Protein 4ANJ (pdb70)

Secondary structure (DSSP, 8-state):
---EEEEETTTEEEEEEEEEE-SSEEEEEE---EEEEGGG-EE--S-SS---SBGGGSSS-SHHHHHHHHHHHHHTT--EEEETTEEEEE--SS--TTTTSHHHHHHHTTPPBTTB-S-HHHHHHHHHHHHHHHT--EEEEEE-STTSSHHHHHHHHHHHHHHHH---TTHHHHTHHHHHHHHEE--SS-TTEESSEEEEEEEE-TTS-EEEEEEEEE---SGGGT---TT--SBHHHHHHHHH--HHHHHHHT---GGG-HHHHTS--PPB--HHHHTTS-GGG--HHHHHH--B--SS--HHHHHHHHHHHHHHHT--HHHHHHHHHHHHHHHHHHT--EE--EE-GGGHHHHHHHHHHTT--HHHHHHHHHEE--EE--HHHHHHHHHHHHHHHHHHHHHHHHHHHHTTS--S--SEEEEEEEPPP----SS--HHHHHHHHHHHHHHHHHIIIIIIHHHHHHHHTT--PPP------HHHHHHHH-TTTSHHHHHHHHHHSSS--HHHHHHHHHHTTTT-TTEE-GGG-S-STTTT--TTSEEEEEETTEEEEEE-TTHHHHHB----HHHHHHHHT-S-HHHHHTT----BHHHHHHHHHHHHHHHHHTSEEEEEEEE---SS--SS---HHHHHHHHHHHTHHHHHHHTTT---EEEEHHHHHHHHHTTS-SSGGGS-HHHHHHHHHHHTS--GGGEEE-SSEEEE-TT-HHHHHHHH---HHHHHHHHHHHHHHHHHHHHHHHHHHHHHHHHHHHHHHHHHHHHHHHHHTTSS-EEEEEEEEEEETTEEEEEEEEEEEETTTTEEEEEEEETTSS-SS-GGGGTTT--GGG-B--GGGGGG-HHHHTTTT-EEEEEEEEETTS-EEEEEEEEEEETTEEEEEEEEEEES--TTSTTTTT-B-S----EEEEEEEETTTTEEEEEEEEEEEBTTS-EEEEEEEEEEEESSSS--PPPPSEEEEEEEEEE--TT--SSEEEEEEEEEEE-/-HHHHHHHHHHHTTT-TTSS---HHHHHHHTT----SHHHHHHHTTT-SSSS----HHHHHHHT----HHHHHHHHHHHH-SS-SS-B-HHHHHHHH--HHHHHHHHHHH-SSSSSSB-HHHHHHHH-

Nearest PDB structures (foldseek):
  4anj-assembly1_B  TM=1.008E+00  e=2.169E-20  Drosophila melanogaster
  3evv-assembly1_A-2  TM=8.164E-01  e=2.833E-14  Aequorea victoria
  3dve-assembly1_A  TM=6.987E-01  e=1.772E-14  Homo sapiens
  1iwq-assembly1_A  TM=6.956E-01  e=1.486E-14  Homo sapiens
  1cdm-assembly1_A  TM=7.577E-01  e=1.158E-13  Bos taurus

Solvent-accessible surface area: 49558 Å² total

Radius of gyration: 46.98 Å; Cα contacts (8 Å, |Δi|>4): 2136; chains: 2; bounding box: 116×59×135 Å

Organism: Aequorea victoria (NCBI:txid6100)

GO terms:
  GO:0006091 generation of precursor metabolites and energy (P, TAS)
  GO:0008218 bioluminescence (P, TAS)

CATH classification: 2.30.30.360 (+5 more: 3.40.850.10, 1.20.120.720, 1.20.58.530)

Structure (mmCIF, N/CA/C/O backbone):
data_4ANJ
#
_entry.id   4ANJ
#
_cell.length_a   193.093
_cell.length_b   62.657
_cell.length_c   156.040
_cell.angle_alpha   90.00
_cell.angle_beta   117.96
_cell.angle_gamma   90.00
#
_symmetry.space_group_name_H-M   'C 1 2 1'
#
loop_
_entity.id
_entity.type
_entity.pdbx_description
1 polymer 'UNCONVENTIONAL MYOSIN-VI, GREEN FLUORESCENT PROTEIN'
2 polymer CALMODULIN
3 non-polymer "ADENOSINE-5'-DIPHOSPHATE"
4 non-polymer 'MAGNESIUM ION'
5 non-polymer 'TETRAFLUOROALUMINATE ION'
6 non-polymer 'CALCIUM ION'
7 water water
#
loop_
_atom_site.group_PDB
_atom_site.id
_atom_site.type_symbol
_atom_site.label_atom_id
_atom_site.label_alt_id
_atom_site.label_comp_id
_atom_site.label_asym_id
_atom_site.label_entity_id
_atom_site.label_seq_id
_atom_site.pdbx_PDB_ins_code
_atom_site.Cartn_x
_atom_site.Cartn_y
_atom_site.Cartn_z
_atom_site.occupancy
_atom_site.B_iso_or_equiv
_atom_site.auth_seq_id
_atom_site.auth_comp_id
_atom_site.auth_asym_id
_atom_site.auth_atom_id
_atom_site.pdbx_PDB_model_num
ATOM 1 N N . GLY A 1 4 ? 18.016 -7.479 -0.335 1.00 23.69 4 GLY A N 1
ATOM 2 C CA . GLY A 1 4 ? 16.753 -8.218 -0.030 1.00 23.43 4 GLY A CA 1
ATOM 3 C C . GLY A 1 4 ? 16.890 -9.222 1.107 1.00 23.35 4 GLY A C 1
ATOM 4 O O . GLY A 1 4 ? 16.532 -10.394 0.954 1.00 23.47 4 GLY A O 1
ATOM 5 N N . LYS A 1 5 ? 17.407 -8.759 2.246 1.00 23.08 5 LYS A N 1
ATOM 6 C CA . LYS A 1 5 ? 17.517 -9.577 3.466 1.00 22.75 5 LYS A CA 1
ATOM 7 C C . LYS A 1 5 ? 16.203 -9.572 4.263 1.00 21.88 5 LYS A C 1
ATOM 8 O O . LYS A 1 5 ? 15.478 -8.571 4.245 1.00 21.97 5 LYS A O 1
ATOM 14 N N . PRO A 1 6 ? 15.891 -10.690 4.956 1.00 21.04 6 PRO A N 1
ATOM 15 C CA . PRO A 1 6 ? 14.699 -10.814 5.812 1.00 20.23 6 PRO A CA 1
ATOM 16 C C . PRO A 1 6 ? 14.498 -9.642 6.769 1.00 19.31 6 PRO A C 1
ATOM 17 O O . PRO A 1 6 ? 15.469 -9.028 7.226 1.00 19.44 6 PRO A O 1
ATOM 21 N N . VAL A 1 7 ? 13.238 -9.344 7.068 1.00 18.01 7 VAL A N 1
ATOM 22 C CA . VAL A 1 7 ? 12.890 -8.171 7.863 1.00 16.75 7 VAL A CA 1
ATOM 23 C C . VAL A 1 7 ? 11.812 -8.476 8.901 1.00 15.87 7 VAL A C 1
ATOM 24 O O . VAL A 1 7 ? 11.145 -9.508 8.828 1.00 15.69 7 VAL A O 1
ATOM 28 N N . TRP A 1 8 ? 11.668 -7.584 9.877 1.00 14.90 8 TRP A N 1
ATOM 29 C CA . TRP A 1 8 ? 10.565 -7.646 10.826 1.00 14.16 8 TRP A CA 1
ATOM 30 C C . TRP A 1 8 ? 9.352 -6.906 10.278 1.00 14.04 8 TRP A C 1
ATOM 31 O O . TRP A 1 8 ? 9.466 -5.783 9.783 1.00 14.22 8 TRP A O 1
ATOM 42 N N . ALA A 1 9 ? 8.192 -7.542 10.376 1.00 13.82 9 ALA A N 1
ATOM 43 C CA . ALA A 1 9 ? 6.928 -6.931 9.996 1.00 13.79 9 ALA A CA 1
ATOM 44 C C . ALA A 1 9 ? 5.884 -7.361 11.017 1.00 13.96 9 ALA A C 1
ATOM 45 O O . ALA A 1 9 ? 6.039 -8.417 11.635 1.00 13.91 9 ALA A O 1
ATOM 47 N N . PRO A 1 10 ? 4.816 -6.556 11.198 1.00 14.15 10 PRO A N 1
ATOM 48 C CA . PRO A 1 10 ? 3.874 -6.797 12.288 1.00 14.37 10 PRO A CA 1
ATOM 49 C C . PRO A 1 10 ? 3.247 -8.183 12.294 1.00 14.75 10 PRO A C 1
ATOM 50 O O . PRO A 1 10 ? 3.048 -8.793 11.235 1.00 14.78 10 PRO A O 1
ATOM 54 N N . HIS A 1 11 ? 2.982 -8.670 13.505 1.00 15.31 11 HIS A N 1
ATOM 55 C CA . HIS A 1 11 ? 2.279 -9.927 13.748 1.00 16.00 11 HIS A CA 1
ATOM 56 C C . HIS A 1 11 ? 1.247 -9.652 14.841 1.00 16.32 11 HIS A C 1
ATOM 57 O O . HIS A 1 11 ? 1.559 -8.969 15.821 1.00 16.42 11 HIS A O 1
ATOM 64 N N . PRO A 1 12 ? 0.010 -10.157 14.670 1.00 16.59 12 PRO A N 1
ATOM 65 C CA . PRO A 1 12 ? -1.060 -9.825 15.616 1.00 16.61 12 PRO A CA 1
ATOM 66 C C . PRO A 1 12 ? -0.806 -10.266 17.060 1.00 16.64 12 PRO A C 1
ATOM 67 O O . PRO A 1 12 ? -1.271 -9.585 17.979 1.00 16.88 12 PRO A O 1
ATOM 71 N N . THR A 1 13 ? -0.079 -11.369 17.259 1.00 16.32 13 THR A N 1
ATOM 72 C CA . THR A 1 13 ? 0.160 -11.890 18.613 1.00 16.35 13 THR A CA 1
ATOM 73 C C . THR A 1 13 ? 1.628 -11.944 19.027 1.00 16.40 13 THR A C 1
ATOM 74 O O . THR A 1 13 ? 1.936 -11.925 20.218 1.00 16.52 13 THR A O 1
ATOM 78 N N . ASP A 1 14 ? 2.529 -12.017 18.055 1.00 16.40 14 ASP A N 1
ATOM 79 C CA . ASP A 1 14 ? 3.958 -12.019 18.350 1.00 16.33 14 ASP A CA 1
ATOM 80 C C . ASP A 1 14 ? 4.552 -10.611 18.301 1.00 16.30 14 ASP A C 1
ATOM 81 O O . ASP A 1 14 ? 5.720 -10.417 18.632 1.00 16.38 14 ASP A O 1
ATOM 86 N N . GLY A 1 15 ? 3.745 -9.633 17.894 1.00 16.24 15 GLY A N 1
ATOM 87 C CA . GLY A 1 15 ? 4.217 -8.260 17.732 1.00 16.13 15 GLY A CA 1
ATOM 88 C C . GLY A 1 15 ? 4.910 -8.082 16.396 1.00 16.21 15 GLY A C 1
ATOM 89 O O . GLY A 1 15 ? 4.538 -7.214 15.598 1.00 16.32 15 GLY A O 1
ATOM 90 N N . PHE A 1 16 ? 5.925 -8.907 16.155 1.00 16.02 16 PHE A N 1
ATOM 91 C CA . PHE A 1 16 ? 6.626 -8.914 14.881 1.00 15.99 16 PHE A CA 1
ATOM 92 C C . PHE A 1 16 ? 6.931 -10.334 14.433 1.00 16.09 16 PHE A C 1
ATOM 93 O O . PHE A 1 16 ? 7.085 -11.239 15.263 1.00 16.21 16 PHE A O 1
ATOM 101 N N . GLN A 1 17 ? 6.998 -10.516 13.116 1.00 16.09 17 GLN A N 1
ATOM 102 C CA . GLN A 1 17 ? 7.390 -11.786 12.508 1.00 16.17 17 GLN A CA 1
ATOM 103 C C . GLN A 1 17 ? 8.463 -11.537 11.450 1.00 16.18 17 GLN A C 1
ATOM 104 O O . GLN A 1 17 ? 8.584 -10.424 10.928 1.00 16.23 17 GLN A O 1
ATOM 110 N N . VAL A 1 18 ? 9.247 -12.569 11.156 1.00 16.18 18 VAL A N 1
ATOM 111 C CA . VAL A 1 18 ? 10.257 -12.507 10.107 1.00 16.35 18 VAL A CA 1
ATOM 112 C C . VAL A 1 18 ? 9.591 -12.786 8.767 1.00 16.46 18 VAL A C 1
ATOM 113 O O . VAL A 1 18 ? 8.713 -13.650 8.666 1.00 16.45 18 VAL A O 1
ATOM 117 N N . GLY A 1 19 ? 10.014 -12.048 7.747 1.00 16.46 19 GLY A N 1
ATOM 118 C CA . GLY A 1 19 ? 9.562 -12.280 6.384 1.00 16.78 19 GLY A CA 1
ATOM 119 C C . GLY A 1 19 ? 10.392 -11.517 5.374 1.00 16.99 19 GLY A C 1
ATOM 120 O O . GLY A 1 19 ? 11.281 -10.745 5.745 1.00 17.05 19 GLY A O 1
ATOM 121 N N . ASN A 1 20 ? 10.101 -11.729 4.095 1.00 17.22 20 ASN A N 1
ATOM 122 C CA . ASN A 1 20 ? 10.776 -10.992 3.027 1.00 17.55 20 ASN A CA 1
ATOM 123 C C . ASN A 1 20 ? 9.833 -10.069 2.274 1.00 17.54 20 ASN A C 1
ATOM 124 O O . ASN A 1 20 ? 8.704 -10.446 1.960 1.00 17.58 20 ASN A O 1
ATOM 129 N N . ILE A 1 21 ? 10.306 -8.855 2.012 1.00 17.76 21 ILE A N 1
ATOM 130 C CA . ILE A 1 21 ? 9.590 -7.894 1.185 1.00 17.88 21 ILE A CA 1
ATOM 131 C C . ILE A 1 21 ? 9.468 -8.484 -0.212 1.00 18.10 21 ILE A C 1
ATOM 132 O O . ILE A 1 21 ? 10.458 -8.966 -0.773 1.00 17.97 21 ILE A O 1
ATOM 137 N N . VAL A 1 22 ? 8.255 -8.476 -0.760 1.00 18.32 22 VAL A N 1
ATOM 138 C CA . VAL A 1 22 ? 8.060 -8.905 -2.147 1.00 18.57 22 VAL A CA 1
ATOM 139 C C . VAL A 1 22 ? 7.769 -7.711 -3.072 1.00 18.81 22 VAL A C 1
ATOM 140 O O . VAL A 1 22 ? 8.589 -7.397 -3.939 1.00 18.97 22 VAL A O 1
ATOM 144 N N . ASP A 1 23 ? 6.645 -7.030 -2.866 1.00 19.06 23 ASP A N 1
ATOM 145 C CA . ASP A 1 23 ? 6.290 -5.864 -3.681 1.00 19.47 23 ASP A CA 1
ATOM 146 C C . ASP A 1 23 ? 6.111 -4.627 -2.816 1.00 19.83 23 ASP A C 1
ATOM 147 O O . ASP A 1 23 ? 5.619 -4.724 -1.694 1.00 19.82 23 ASP A O 1
ATOM 152 N N . ILE A 1 24 ? 6.504 -3.469 -3.349 1.00 20.35 24 ILE A N 1
ATOM 153 C CA . ILE A 1 24 ? 6.437 -2.203 -2.615 1.00 20.90 24 ILE A CA 1
ATOM 154 C C . ILE A 1 24 ? 5.507 -1.198 -3.305 1.00 21.35 24 ILE A C 1
ATOM 155 O O . ILE A 1 24 ? 5.586 -0.989 -4.518 1.00 21.45 24 ILE A O 1
ATOM 160 N N . GLY A 1 25 ? 4.624 -0.582 -2.527 1.00 21.76 25 GLY A N 1
ATOM 161 C CA . GLY A 1 25 ? 3.787 0.501 -3.027 1.00 22.27 25 GLY A CA 1
ATOM 162 C C . GLY A 1 25 ? 4.274 1.836 -2.491 1.00 22.75 25 GLY A C 1
ATOM 163 O O . GLY A 1 25 ? 5.403 1.933 -1.994 1.00 22.90 25 GLY A O 1
ATOM 164 N N . PRO A 1 26 ? 3.435 2.882 -2.596 1.00 22.98 26 PRO A N 1
ATOM 165 C CA . PRO A 1 26 ? 3.781 4.199 -2.053 1.00 23.17 26 PRO A CA 1
ATOM 166 C C . PRO A 1 26 ? 3.895 4.214 -0.525 1.00 23.32 26 PRO A C 1
ATOM 167 O O . PRO A 1 26 ? 4.893 4.705 0.005 1.00 23.41 26 PRO A O 1
ATOM 171 N N . ASP A 1 27 ? 2.887 3.686 0.170 1.00 23.44 27 ASP A N 1
ATOM 172 C CA . ASP A 1 27 ? 2.849 3.723 1.639 1.00 23.53 27 ASP A CA 1
ATOM 173 C C . ASP A 1 27 ? 2.834 2.338 2.281 1.00 23.17 27 ASP A C 1
ATOM 174 O O . ASP A 1 27 ? 2.992 2.213 3.503 1.00 23.20 27 ASP A O 1
ATOM 179 N N . SER A 1 28 ? 2.643 1.306 1.462 1.00 22.51 28 SER A N 1
ATOM 180 C CA . SER A 1 28 ? 2.567 -0.064 1.953 1.00 21.94 28 SER A CA 1
ATOM 181 C C . SER A 1 28 ? 3.401 -1.001 1.096 1.00 21.64 28 SER A C 1
ATOM 182 O O . SER A 1 28 ? 3.852 -0.629 0.012 1.00 21.51 28 SER A O 1
ATOM 185 N N . LEU A 1 29 ? 3.595 -2.220 1.595 1.00 21.17 29 LEU A N 1
ATOM 186 C CA . LEU A 1 29 ? 4.296 -3.263 0.863 1.00 20.77 29 LEU A CA 1
ATOM 187 C C . LEU A 1 29 ? 3.770 -4.648 1.265 1.00 20.57 29 LEU A C 1
ATOM 188 O O . LEU A 1 29 ? 2.957 -4.760 2.189 1.00 20.39 29 LEU A O 1
ATOM 193 N N . THR A 1 30 ? 4.210 -5.690 0.559 1.00 20.31 30 THR A N 1
ATOM 194 C CA . THR A 1 30 ? 3.860 -7.065 0.931 1.00 20.05 30 THR A CA 1
ATOM 195 C C . THR A 1 30 ? 5.037 -7.791 1.565 1.00 19.96 30 THR A C 1
ATOM 196 O O . THR A 1 30 ? 6.182 -7.636 1.136 1.00 19.95 30 THR A O 1
ATOM 200 N N . ILE A 1 31 ? 4.737 -8.575 2.594 1.00 19.87 31 ILE A N 1
ATOM 201 C CA . ILE A 1 31 ? 5.722 -9.411 3.266 1.00 19.79 31 ILE A CA 1
ATOM 202 C C . ILE A 1 31 ? 5.363 -10.875 3.067 1.00 19.97 31 ILE A C 1
ATOM 203 O O . ILE A 1 31 ? 4.207 -11.263 3.228 1.00 19.75 31 ILE A O 1
ATOM 208 N N . GLU A 1 32 ? 6.359 -11.681 2.715 1.00 20.44 32 GLU A N 1
ATOM 209 C CA . GLU A 1 32 ? 6.187 -13.126 2.660 1.00 21.01 32 GLU A CA 1
ATOM 210 C C . GLU A 1 32 ? 6.832 -13.746 3.887 1.00 21.17 32 GLU A C 1
ATOM 211 O O . GLU A 1 32 ? 8.054 -13.725 4.002 1.00 21.37 32 GLU A O 1
ATOM 217 N N . PRO A 1 33 ? 6.017 -14.303 4.804 1.00 21.51 33 PRO A N 1
ATOM 218 C CA . PRO A 1 33 ? 6.521 -14.928 6.030 1.00 21.73 33 PRO A CA 1
ATOM 219 C C . PRO A 1 33 ? 7.535 -16.025 5.737 1.00 22.11 33 PRO A C 1
ATOM 220 O O . PRO A 1 33 ? 7.429 -16.713 4.724 1.00 22.00 33 PRO A O 1
ATOM 224 N N . LEU A 1 34 ? 8.503 -16.178 6.635 1.00 22.90 34 LEU A N 1
ATOM 225 C CA . LEU A 1 34 ? 9.634 -17.096 6.448 1.00 23.45 34 LEU A CA 1
ATOM 226 C C . LEU A 1 34 ? 9.206 -18.564 6.357 1.00 23.47 34 LEU A C 1
ATOM 227 O O . LEU A 1 34 ? 8.145 -18.946 6.854 1.00 23.59 34 LEU A O 1
ATOM 232 N N . LYS A 1 39 ? -1.243 -15.892 3.498 1.00 21.42 39 LYS A N 1
ATOM 233 C CA . LYS A 1 39 ? -0.120 -15.700 4.409 1.00 21.49 39 LYS A CA 1
ATOM 234 C C . LYS A 1 39 ? 0.791 -14.553 4.010 1.00 20.77 39 LYS A C 1
ATOM 235 O O . LYS A 1 39 ? 1.282 -13.841 4.882 1.00 20.97 39 LYS A O 1
ATOM 241 N N . THR A 1 40 ? 1.028 -14.366 2.713 1.00 20.04 40 THR A N 1
ATOM 242 C CA . THR A 1 40 ? 1.646 -13.120 2.257 1.00 19.44 40 THR A CA 1
ATOM 243 C C . THR A 1 40 ? 0.673 -12.005 2.626 1.00 18.89 40 THR A C 1
ATOM 244 O O . THR A 1 40 ? -0.531 -12.133 2.397 1.00 18.99 40 THR A O 1
ATOM 248 N N . PHE A 1 41 ? 1.177 -10.932 3.227 1.00 18.10 41 PHE A N 1
ATOM 249 C CA . PHE A 1 41 ? 0.279 -9.954 3.831 1.00 17.76 41 PHE A CA 1
ATOM 250 C C . PHE A 1 41 ? 0.711 -8.504 3.655 1.00 17.51 41 PHE A C 1
ATOM 251 O O . PHE A 1 41 ? 1.862 -8.215 3.331 1.00 17.47 41 PHE A O 1
ATOM 259 N N . LEU A 1 42 ? -0.238 -7.606 3.892 1.00 17.37 42 LEU A N 1
ATOM 260 C CA . LEU A 1 42 ? -0.019 -6.173 3.816 1.00 17.28 42 LEU A CA 1
ATOM 261 C C . LEU A 1 42 ? 0.594 -5.605 5.090 1.00 17.48 42 LEU A C 1
ATOM 262 O O . LEU A 1 42 ? 0.163 -5.924 6.203 1.00 17.11 42 LEU A O 1
ATOM 267 N N . ALA A 1 43 ? 1.592 -4.744 4.904 1.00 17.80 43 ALA A N 1
ATOM 268 C CA . ALA A 1 43 ? 2.195 -3.978 5.991 1.00 18.13 43 ALA A CA 1
ATOM 269 C C . ALA A 1 43 ? 2.602 -2.608 5.463 1.00 18.41 43 ALA A C 1
ATOM 270 O O . ALA A 1 43 ? 3.060 -2.494 4.327 1.00 18.36 43 ALA A O 1
ATOM 272 N N . LEU A 1 44 ? 2.431 -1.569 6.276 1.00 18.92 44 LEU A N 1
ATOM 273 C CA . LEU A 1 44 ? 2.895 -0.241 5.883 1.00 19.47 44 LEU A CA 1
ATOM 274 C C . LEU A 1 44 ? 4.396 -0.087 6.118 1.00 19.76 44 LEU A C 1
ATOM 275 O O . LEU A 1 44 ? 4.947 -0.659 7.064 1.00 20.10 44 LEU A O 1
ATOM 280 N N . ILE A 1 45 ? 5.049 0.666 5.232 1.00 19.95 45 ILE A N 1
ATOM 281 C CA . ILE A 1 45 ? 6.504 0.848 5.249 1.00 20.07 45 ILE A CA 1
ATOM 282 C C . ILE A 1 45 ? 7.052 1.180 6.641 1.00 20.13 45 ILE A C 1
ATOM 283 O O . ILE A 1 45 ? 8.108 0.677 7.030 1.00 20.18 45 ILE A O 1
ATOM 288 N N . ASN A 1 46 ? 6.332 2.018 7.384 1.00 20.22 46 ASN A N 1
ATOM 289 C CA . ASN A 1 46 ? 6.806 2.490 8.688 1.00 20.39 46 ASN A CA 1
ATOM 290 C C . ASN A 1 46 ? 6.535 1.545 9.865 1.00 20.43 46 ASN A C 1
ATOM 291 O O . ASN A 1 46 ? 6.779 1.891 11.022 1.00 20.42 46 ASN A O 1
ATOM 296 N N . GLN A 1 47 ? 6.026 0.357 9.560 1.00 20.43 47 GLN A N 1
ATOM 297 C CA . GLN A 1 47 ? 5.905 -0.704 10.554 1.00 20.83 47 GLN A CA 1
ATOM 298 C C . GLN A 1 47 ? 6.781 -1.903 10.168 1.00 20.38 47 GLN A C 1
ATOM 299 O O . GLN A 1 47 ? 6.629 -3.006 10.702 1.00 20.19 47 GLN A O 1
ATOM 305 N N . VAL A 1 48 ? 7.706 -1.664 9.239 1.00 20.08 48 VAL A N 1
ATOM 306 C CA . VAL A 1 48 ? 8.643 -2.681 8.772 1.00 19.75 48 VAL A CA 1
ATOM 307 C C . VAL A 1 48 ? 10.054 -2.231 9.130 1.00 19.57 48 VAL A C 1
ATOM 308 O O . VAL A 1 48 ? 10.413 -1.067 8.934 1.00 19.30 48 VAL A O 1
ATOM 312 N N . PHE A 1 49 ? 10.845 -3.155 9.670 1.00 19.37 49 PHE A N 1
ATOM 313 C CA . PHE A 1 49 ? 12.132 -2.805 10.263 1.00 19.25 49 PHE A CA 1
ATOM 314 C C . PHE A 1 49 ? 13.250 -3.769 9.854 1.00 19.41 49 PHE A C 1
ATOM 315 O O . PHE A 1 49 ? 12.980 -4.938 9.573 1.00 19.51 49 PHE A O 1
ATOM 323 N N . PRO A 1 50 ? 14.507 -3.277 9.805 1.00 19.41 50 PRO A N 1
ATOM 324 C CA . PRO A 1 50 ? 15.662 -4.146 9.543 1.00 19.42 50 PRO A CA 1
ATOM 325 C C . PRO A 1 50 ? 15.967 -5.079 10.724 1.00 19.54 50 PRO A C 1
ATOM 326 O O . PRO A 1 50 ? 15.788 -4.697 11.878 1.00 19.52 50 PRO A O 1
ATOM 330 N N . ALA A 1 51 ? 16.428 -6.288 10.421 1.00 19.74 51 ALA A N 1
ATOM 331 C CA . ALA A 1 51 ? 16.644 -7.319 11.430 1.00 19.89 51 ALA A CA 1
ATOM 332 C C . ALA A 1 51 ? 18.121 -7.551 11.696 1.00 20.19 51 ALA A C 1
ATOM 333 O O . ALA A 1 51 ? 18.959 -7.321 10.818 1.00 20.34 51 ALA A O 1
ATOM 335 N N . GLU A 1 52 ? 18.435 -7.994 12.914 1.00 20.49 52 GLU A N 1
ATOM 336 C CA . GLU A 1 52 ? 19.777 -8.465 13.236 1.00 20.61 52 GLU A CA 1
ATOM 337 C C . GLU A 1 52 ? 20.069 -9.691 12.375 1.00 21.14 52 GLU A C 1
ATOM 338 O O . GLU A 1 52 ? 19.232 -10.586 12.235 1.00 20.96 52 GLU A O 1
ATOM 344 N N . GLU A 1 53 ? 21.260 -9.710 11.790 1.00 22.05 53 GLU A N 1
ATOM 345 C CA . GLU A 1 53 ? 21.678 -10.780 10.891 1.00 22.57 53 GLU A CA 1
ATOM 346 C C . GLU A 1 53 ? 21.810 -12.138 11.593 1.00 22.70 53 GLU A C 1
ATOM 347 O O . GLU A 1 53 ? 21.540 -13.180 10.989 1.00 22.84 53 GLU A O 1
ATOM 353 N N . ASP A 1 54 ? 22.192 -12.124 12.868 1.00 22.74 54 ASP A N 1
ATOM 354 C CA . ASP A 1 54 ? 22.219 -13.352 13.669 1.00 22.92 54 ASP A CA 1
ATOM 355 C C . ASP A 1 54 ? 20.997 -13.409 14.586 1.00 22.70 54 ASP A C 1
ATOM 356 O O . ASP A 1 54 ? 20.892 -12.645 15.547 1.00 22.90 54 ASP A O 1
ATOM 361 N N . SER A 1 55 ? 20.080 -14.321 14.285 1.00 22.54 55 SER A N 1
ATOM 362 C CA . SER A 1 55 ? 18.847 -14.457 15.055 1.00 22.54 55 SER A CA 1
ATOM 363 C C . SER A 1 55 ? 19.019 -15.232 16.369 1.00 22.65 55 SER A C 1
ATOM 364 O O . SER A 1 55 ? 18.082 -15.314 17.173 1.00 22.75 55 SER A O 1
ATOM 367 N N . LYS A 1 56 ? 20.207 -15.798 16.587 1.00 22.50 56 LYS A N 1
ATOM 368 C CA . LYS A 1 56 ? 20.494 -16.527 17.820 1.00 22.44 56 LYS A CA 1
ATOM 369 C C . LYS A 1 56 ? 21.224 -15.659 18.846 1.00 22.12 56 LYS A C 1
ATOM 370 O O . LYS A 1 56 ? 21.134 -15.907 20.053 1.00 22.12 56 LYS A O 1
ATOM 376 N N . LYS A 1 57 ? 21.943 -14.645 18.366 1.00 21.59 57 LYS A N 1
ATOM 377 C CA . LYS A 1 57 ? 22.707 -13.766 19.247 1.00 21.16 57 LYS A CA 1
ATOM 378 C C . LYS A 1 57 ? 21.787 -12.880 20.079 1.00 20.27 57 LYS A C 1
ATOM 379 O O . LYS A 1 57 ? 20.695 -12.525 19.639 1.00 20.18 57 LYS A O 1
ATOM 385 N N . ASP A 1 58 ? 22.237 -12.552 21.288 1.00 19.19 58 ASP A N 1
ATOM 386 C CA . ASP A 1 58 ? 21.605 -11.523 22.094 1.00 18.15 58 ASP A CA 1
ATOM 387 C C . ASP A 1 58 ? 22.664 -10.591 22.647 1.00 17.46 58 ASP A C 1
ATOM 388 O O . ASP A 1 58 ? 23.794 -11.005 22.896 1.00 17.00 58 ASP A O 1
ATOM 393 N N . VAL A 1 59 ? 22.299 -9.328 22.830 1.00 16.74 59 VAL A N 1
ATOM 394 C CA . VAL A 1 59 ? 23.208 -8.369 23.457 1.00 15.95 59 VAL A CA 1
ATOM 395 C C . VAL A 1 59 ? 22.653 -7.886 24.789 1.00 15.67 59 VAL A C 1
ATOM 396 O O . VAL A 1 59 ? 21.440 -7.805 24.974 1.00 15.70 59 VAL A O 1
ATOM 400 N N . GLU A 1 60 ? 23.553 -7.575 25.714 1.00 15.41 60 GLU A N 1
ATOM 401 C CA . GLU A 1 60 ? 23.173 -7.173 27.067 1.00 15.07 60 GLU A CA 1
ATOM 402 C C . GLU A 1 60 ? 22.621 -5.766 27.142 1.00 14.80 60 GLU A C 1
ATOM 403 O O . GLU A 1 60 ? 21.785 -5.464 27.995 1.00 14.98 60 GLU A O 1
ATOM 409 N N . ASP A 1 61 ? 23.114 -4.909 26.262 1.00 14.53 61 ASP A N 1
ATOM 410 C CA . ASP A 1 61 ? 22.629 -3.550 26.145 1.00 14.49 61 ASP A CA 1
ATOM 411 C C . ASP A 1 61 ? 22.088 -3.392 24.733 1.00 14.51 61 ASP A C 1
ATOM 412 O O . ASP A 1 61 ? 22.822 -3.571 23.748 1.00 14.40 61 ASP A O 1
ATOM 417 N N . ASN A 1 62 ? 20.803 -3.060 24.641 1.00 14.14 62 ASN A N 1
ATOM 418 C CA . ASN A 1 62 ? 20.142 -2.926 23.350 1.00 14.18 62 ASN A CA 1
ATOM 419 C C . ASN A 1 62 ? 20.790 -1.887 22.439 1.00 14.25 62 ASN A C 1
ATOM 420 O O . ASN A 1 62 ? 20.598 -1.915 21.227 1.00 14.31 62 ASN A O 1
ATOM 425 N N . CYS A 1 63 ? 21.576 -0.989 23.025 1.00 14.23 63 CYS A N 1
ATOM 426 C CA . CYS A 1 63 ? 22.359 -0.039 22.246 1.00 14.38 63 CYS A CA 1
ATOM 427 C C . CYS A 1 63 ? 23.474 -0.718 21.447 1.00 14.52 63 CYS A C 1
ATOM 428 O O . CYS A 1 63 ? 24.037 -0.108 20.542 1.00 14.54 63 CYS A O 1
ATOM 431 N N . SER A 1 64 ? 23.771 -1.978 21.777 1.00 14.73 64 SER A N 1
ATOM 432 C CA . SER A 1 64 ? 24.759 -2.786 21.042 1.00 15.13 64 SER A CA 1
ATOM 433 C C . SER A 1 64 ? 24.226 -3.400 19.742 1.00 15.12 64 SER A C 1
ATOM 434 O O . SER A 1 64 ? 24.997 -3.963 18.963 1.00 15.35 64 SER A O 1
ATOM 437 N N . LEU A 1 65 ? 22.917 -3.316 19.520 1.00 15.02 65 LEU A N 1
ATOM 438 C CA . LEU A 1 65 ? 22.306 -3.862 18.319 1.00 14.93 65 LEU A CA 1
ATOM 439 C C . LEU A 1 65 ? 22.820 -3.118 17.092 1.00 15.28 65 LEU A C 1
ATOM 440 O O . LEU A 1 65 ? 23.175 -1.941 17.174 1.00 15.34 65 LEU A O 1
ATOM 445 N N . MET A 1 66 ? 22.868 -3.808 15.958 1.00 15.54 66 MET A N 1
ATOM 446 C CA . MET A 1 66 ? 23.253 -3.177 14.700 1.00 16.06 66 MET A CA 1
ATOM 447 C C . MET A 1 66 ? 22.169 -2.197 14.263 1.00 15.44 66 MET A C 1
ATOM 448 O O . MET A 1 66 ? 22.467 -1.100 13.794 1.00 15.69 66 MET A O 1
ATOM 453 N N . TYR A 1 67 ? 20.915 -2.600 14.434 1.00 15.04 67 TYR A N 1
ATOM 454 C CA . TYR A 1 67 ? 19.777 -1.748 14.122 1.00 14.60 67 TYR A CA 1
ATOM 455 C C . TYR A 1 67 ? 18.960 -1.517 15.380 1.00 14.26 67 TYR A C 1
ATOM 456 O O . TYR A 1 67 ? 18.533 -2.471 16.029 1.00 14.05 67 TYR A O 1
ATOM 465 N N . LEU A 1 68 ? 18.748 -0.248 15.718 1.00 13.92 68 LEU A N 1
ATOM 466 C CA . LEU A 1 68 ? 17.993 0.108 16.912 1.00 13.59 68 LEU A CA 1
ATOM 467 C C . LEU A 1 68 ? 16.565 0.487 16.560 1.00 13.55 68 LEU A C 1
ATOM 468 O O . LEU A 1 68 ? 16.300 1.590 16.085 1.00 13.67 68 LEU A O 1
ATOM 473 N N . ASN A 1 69 ? 15.651 -0.450 16.786 1.00 13.46 69 ASN A N 1
ATOM 474 C CA . ASN A 1 69 ? 14.230 -0.223 16.564 1.00 13.35 69 ASN A CA 1
ATOM 475 C C . ASN A 1 69 ? 13.399 -1.126 17.467 1.00 13.29 69 ASN A C 1
ATOM 476 O O . ASN A 1 69 ? 13.936 -2.046 18.090 1.00 13.43 69 ASN A O 1
ATOM 481 N N . GLU A 1 70 ? 12.093 -0.869 17.525 1.00 13.11 70 GLU A N 1
ATOM 482 C CA . GLU A 1 70 ? 11.193 -1.618 18.402 1.00 13.02 70 GLU A CA 1
ATOM 483 C C . GLU A 1 70 ? 11.147 -3.124 18.141 1.00 12.75 70 GLU A C 1
ATOM 484 O O . GLU A 1 70 ? 10.942 -3.904 19.069 1.00 12.86 70 GLU A O 1
ATOM 490 N N . ALA A 1 71 ? 11.347 -3.535 16.892 1.00 12.39 71 ALA A N 1
ATOM 491 C CA . ALA A 1 71 ? 11.308 -4.958 16.554 1.00 12.07 71 ALA A CA 1
ATOM 492 C C . ALA A 1 71 ? 12.588 -5.684 16.971 1.00 11.90 71 ALA A C 1
ATOM 493 O O . ALA A 1 71 ? 12.528 -6.757 17.561 1.00 12.01 71 ALA A O 1
ATOM 495 N N . THR A 1 72 ? 13.743 -5.096 16.672 1.00 11.83 72 THR A N 1
ATOM 496 C CA . THR A 1 72 ? 15.020 -5.659 17.106 1.00 11.70 72 THR A CA 1
ATOM 497 C C . THR A 1 72 ? 15.110 -5.666 18.628 1.00 11.86 72 THR A C 1
ATOM 498 O O . THR A 1 72 ? 15.656 -6.603 19.219 1.00 12.04 72 THR A O 1
ATOM 502 N N . LEU A 1 73 ? 14.566 -4.622 19.253 1.00 11.74 73 LEU A N 1
ATOM 503 C CA . LEU A 1 73 ? 14.434 -4.575 20.707 1.00 11.60 73 LEU A CA 1
ATOM 504 C C . LEU A 1 73 ? 13.605 -5.756 21.240 1.00 11.60 73 LEU A C 1
ATOM 505 O O . LEU A 1 73 ? 14.048 -6.455 22.158 1.00 11.73 73 LEU A O 1
ATOM 510 N N . LEU A 1 74 ? 12.420 -5.975 20.660 1.00 11.34 74 LEU A N 1
ATOM 511 C CA . LEU A 1 74 ? 11.518 -7.059 21.085 1.00 11.19 74 LEU A CA 1
ATOM 512 C C . LEU A 1 74 ? 12.151 -8.443 20.953 1.00 11.24 74 LEU A C 1
ATOM 513 O O . LEU A 1 74 ? 12.042 -9.274 21.856 1.00 11.27 74 LEU A O 1
ATOM 518 N N . HIS A 1 75 ? 12.816 -8.680 19.827 1.00 11.17 75 HIS A N 1
ATOM 519 C CA . HIS A 1 75 ? 13.449 -9.963 19.575 1.00 11.04 75 HIS A CA 1
ATOM 520 C C . HIS A 1 75 ? 14.619 -10.213 20.517 1.00 11.20 75 HIS A C 1
ATOM 521 O O . HIS A 1 75 ? 14.799 -11.334 20.996 1.00 11.12 75 HIS A O 1
ATOM 528 N N . ASN A 1 76 ? 15.409 -9.169 20.771 1.00 11.52 76 ASN A N 1
ATOM 529 C CA . ASN A 1 76 ? 16.563 -9.269 21.658 1.00 11.74 76 ASN A CA 1
ATOM 530 C C . ASN A 1 76 ? 16.124 -9.653 23.066 1.00 11.92 76 ASN A C 1
ATOM 531 O O . ASN A 1 76 ? 16.682 -10.563 23.669 1.00 11.90 76 ASN A O 1
ATOM 536 N N . ILE A 1 77 ? 15.094 -8.979 23.566 1.00 12.17 77 ILE A N 1
ATOM 537 C CA . ILE A 1 77 ? 14.507 -9.319 24.863 1.00 12.25 77 ILE A CA 1
ATOM 538 C C . ILE A 1 77 ? 13.942 -10.747 24.866 1.00 12.39 77 ILE A C 1
ATOM 539 O O . ILE A 1 77 ? 14.125 -11.477 25.849 1.00 12.51 77 ILE A O 1
ATOM 544 N N . LYS A 1 78 ? 13.289 -11.142 23.767 1.00 12.46 78 LYS A N 1
ATOM 545 C CA . LYS A 1 78 ? 12.717 -12.492 23.623 1.00 12.92 78 LYS A CA 1
ATOM 546 C C . LYS A 1 78 ? 13.777 -13.585 23.772 1.00 12.94 78 LYS A C 1
ATOM 547 O O . LYS A 1 78 ? 13.601 -14.525 24.549 1.00 13.02 78 LYS A O 1
ATOM 553 N N . VAL A 1 79 ? 14.872 -13.446 23.029 1.00 12.85 79 VAL A N 1
ATOM 554 C CA . VAL A 1 79 ? 15.956 -14.415 23.056 1.00 13.02 79 VAL A CA 1
ATOM 555 C C . VAL A 1 79 ? 16.563 -14.526 24.449 1.00 13.15 79 VAL A C 1
ATOM 556 O O . VAL A 1 79 ? 16.806 -15.629 24.938 1.00 13.43 79 VAL A O 1
ATOM 560 N N . ARG A 1 80 ? 16.797 -13.382 25.085 1.00 13.16 80 ARG A N 1
ATOM 561 C CA . ARG A 1 80 ? 17.370 -13.356 26.427 1.00 13.05 80 ARG A CA 1
ATOM 562 C C . ARG A 1 80 ? 16.457 -14.054 27.433 1.00 12.98 80 ARG A C 1
ATOM 563 O O . ARG A 1 80 ? 16.934 -14.818 28.271 1.00 12.97 80 ARG A O 1
ATOM 571 N N . TYR A 1 81 ? 15.150 -13.797 27.330 1.00 12.81 81 TYR A N 1
ATOM 572 C CA . TYR A 1 81 ? 14.146 -14.408 28.210 1.00 12.63 81 TYR A CA 1
ATOM 573 C C . TYR A 1 81 ? 14.071 -15.923 28.018 1.00 12.93 81 TYR A C 1
ATOM 574 O O . TYR A 1 81 ? 13.798 -16.670 28.958 1.00 12.79 81 TYR A O 1
ATOM 583 N N . SER A 1 82 ? 14.316 -16.353 26.785 1.00 13.33 82 SER A N 1
ATOM 584 C CA . SER A 1 82 ? 14.412 -17.757 26.424 1.00 13.84 82 SER A CA 1
ATOM 585 C C . SER A 1 82 ? 15.520 -18.478 27.204 1.00 13.93 82 SER A C 1
ATOM 586 O O . SER A 1 82 ? 15.453 -19.693 27.409 1.00 13.86 82 SER A O 1
ATOM 589 N N . LYS A 1 83 ? 16.529 -17.719 27.635 1.00 13.91 83 LYS A N 1
ATOM 590 C CA . LYS A 1 83 ? 17.671 -18.254 28.366 1.00 13.98 83 LYS A CA 1
ATOM 591 C C . LYS A 1 83 ? 17.645 -17.853 29.841 1.00 14.05 83 LYS A C 1
ATOM 592 O O . LYS A 1 83 ? 18.664 -17.964 30.534 1.00 14.38 83 LYS A O 1
ATOM 598 N N . ASP A 1 84 ? 16.494 -17.378 30.317 1.00 13.83 84 ASP A N 1
ATOM 599 C CA . ASP A 1 84 ? 16.345 -16.886 31.702 1.00 13.82 84 ASP A CA 1
ATOM 600 C C . ASP A 1 84 ? 17.230 -15.664 32.020 1.00 13.39 84 ASP A C 1
ATOM 601 O O . ASP A 1 84 ? 17.592 -15.412 33.173 1.00 13.24 84 ASP A O 1
ATOM 606 N N . ARG A 1 85 ? 17.574 -14.917 30.976 1.00 12.92 85 ARG A N 1
ATOM 607 C CA . ARG A 1 85 ? 18.244 -13.638 31.122 1.00 12.48 85 ARG A CA 1
ATOM 608 C C . ARG A 1 85 ? 17.156 -12.579 31.088 1.00 12.17 85 ARG A C 1
ATOM 609 O O . ARG A 1 85 ? 16.855 -12.003 30.033 1.00 12.28 85 ARG A O 1
ATOM 617 N N . ILE A 1 86 ? 16.560 -12.350 32.255 1.00 11.49 86 ILE A N 1
ATOM 618 C CA . ILE A 1 86 ? 15.391 -11.481 32.406 1.00 10.80 86 ILE A CA 1
ATOM 619 C C . ILE A 1 86 ? 15.724 -9.984 32.429 1.00 10.55 86 ILE A C 1
ATOM 620 O O . ILE A 1 86 ? 14.842 -9.150 32.226 1.00 10.47 86 ILE A O 1
ATOM 625 N N . TYR A 1 87 ? 16.987 -9.652 32.685 1.00 10.13 87 TYR A N 1
ATOM 626 C CA . TYR A 1 87 ? 17.417 -8.264 32.755 1.00 10.00 87 TYR A CA 1
ATOM 627 C C . TYR A 1 87 ? 18.171 -7.848 31.491 1.00 9.98 87 TYR A C 1
ATOM 628 O O . TYR A 1 87 ? 18.997 -8.602 30.984 1.00 10.13 87 TYR A O 1
ATOM 637 N N . THR A 1 88 ? 17.885 -6.646 30.991 1.00 9.76 88 THR A N 1
ATOM 638 C CA . THR A 1 88 ? 18.535 -6.125 29.786 1.00 9.53 88 THR A CA 1
ATOM 639 C C . THR A 1 88 ? 18.612 -4.607 29.858 1.00 9.45 88 THR A C 1
ATOM 640 O O . THR A 1 88 ? 17.692 -3.962 30.364 1.00 9.41 88 THR A O 1
ATOM 644 N N . TYR A 1 89 ? 19.698 -4.042 29.336 1.00 9.20 89 TYR A N 1
ATOM 645 C CA . TYR A 1 89 ? 19.905 -2.601 29.375 1.00 9.22 89 TYR A CA 1
ATOM 646 C C . TYR A 1 89 ? 19.417 -1.875 28.131 1.00 9.50 89 TYR A C 1
ATOM 647 O O . TYR A 1 89 ? 19.424 -2.420 27.025 1.00 9.72 89 TYR A O 1
ATOM 656 N N . VAL A 1 90 ? 18.982 -0.640 28.338 1.00 9.73 90 VAL A N 1
ATOM 657 C CA . VAL A 1 90 ? 18.993 0.378 27.292 1.00 10.02 90 VAL A CA 1
ATOM 658 C C . VAL A 1 90 ? 19.773 1.543 27.894 1.00 9.95 90 VAL A C 1
ATOM 659 O O . VAL A 1 90 ? 19.226 2.352 28.644 1.00 9.65 90 VAL A O 1
ATOM 663 N N . ALA A 1 91 ? 21.066 1.584 27.574 1.00 10.09 91 ALA A N 1
ATOM 664 C CA . ALA A 1 91 ? 22.039 2.425 28.268 1.00 10.25 91 ALA A CA 1
ATOM 665 C C . ALA A 1 91 ? 22.038 2.107 29.771 1.00 10.41 91 ALA A C 1
ATOM 666 O O . ALA A 1 91 ? 22.271 0.964 30.162 1.00 10.41 91 ALA A O 1
ATOM 668 N N . ASN A 1 92 ? 21.758 3.103 30.605 1.00 10.60 92 ASN A N 1
ATOM 669 C CA . ASN A 1 92 ? 21.744 2.904 32.049 1.00 11.00 92 ASN A CA 1
ATOM 670 C C . ASN A 1 92 ? 20.341 2.650 32.615 1.00 11.04 92 ASN A C 1
ATOM 671 O O . ASN A 1 92 ? 20.105 2.797 33.821 1.00 11.01 92 ASN A O 1
ATOM 676 N N . ILE A 1 93 ? 19.415 2.269 31.739 1.00 10.89 93 ILE A N 1
ATOM 677 C CA . ILE A 1 93 ? 18.068 1.894 32.163 1.00 10.65 93 ILE A CA 1
ATOM 678 C C . ILE A 1 93 ? 17.916 0.388 32.019 1.00 10.52 93 ILE A C 1
ATOM 679 O O . ILE A 1 93 ? 18.424 -0.203 31.063 1.00 10.51 93 ILE A O 1
ATOM 684 N N . LEU A 1 94 ? 17.224 -0.224 32.976 1.00 10.39 94 LEU A N 1
ATOM 685 C CA . LEU A 1 94 ? 17.052 -1.673 33.005 1.00 10.06 94 LEU A CA 1
ATOM 686 C C . LEU A 1 94 ? 15.634 -2.093 32.631 1.00 9.98 94 LEU A C 1
ATOM 687 O O . LEU A 1 94 ? 14.662 -1.538 33.144 1.00 10.06 94 LEU A O 1
ATOM 692 N N . ILE A 1 95 ? 15.532 -3.066 31.728 1.00 9.91 95 ILE A N 1
ATOM 693 C CA . ILE A 1 95 ? 14.271 -3.742 31.419 1.00 9.77 95 ILE A CA 1
ATOM 694 C C . ILE A 1 95 ? 14.294 -5.106 32.112 1.00 10.13 95 ILE A C 1
ATOM 695 O O . ILE A 1 95 ? 15.271 -5.853 31.991 1.00 10.09 95 ILE A O 1
ATOM 700 N N . ALA A 1 96 ? 13.228 -5.405 32.855 1.00 10.41 96 ALA A N 1
ATOM 701 C CA . ALA A 1 96 ? 13.126 -6.623 33.657 1.00 10.71 96 ALA A CA 1
ATOM 702 C C . ALA A 1 96 ? 11.836 -7.376 33.353 1.00 11.07 96 ALA A C 1
ATOM 703 O O . ALA A 1 96 ? 10.739 -6.917 33.691 1.00 11.50 96 ALA A O 1
ATOM 705 N N . VAL A 1 97 ? 11.962 -8.534 32.718 1.00 11.22 97 VAL A N 1
ATOM 706 C CA . VAL A 1 97 ? 10.788 -9.334 32.383 1.00 11.27 97 VAL A CA 1
ATOM 707 C C . VAL A 1 97 ? 10.532 -10.347 33.491 1.00 11.41 97 VAL A C 1
ATOM 708 O O . VAL A 1 97 ? 11.424 -11.093 33.874 1.00 11.50 97 VAL A O 1
ATOM 712 N N . ASN A 1 98 ? 9.309 -10.350 34.013 1.00 11.79 98 ASN A N 1
ATOM 713 C CA . ASN A 1 98 ? 8.920 -11.249 35.099 1.00 11.91 98 ASN A CA 1
ATOM 714 C C . ASN A 1 98 ? 9.103 -12.723 34.694 1.00 11.88 98 ASN A C 1
ATOM 715 O O . ASN A 1 98 ? 8.455 -13.193 33.762 1.00 11.85 98 ASN A O 1
ATOM 720 N N . PRO A 1 99 ? 10.019 -13.445 35.370 1.00 11.96 99 PRO A N 1
ATOM 721 C CA . PRO A 1 99 ? 10.228 -14.850 35.002 1.00 11.91 99 PRO A CA 1
ATOM 722 C C . PRO A 1 99 ? 9.058 -15.759 35.362 1.00 12.03 99 PRO A C 1
ATOM 723 O O . PRO A 1 99 ? 8.829 -16.758 34.680 1.00 11.97 99 PRO A O 1
ATOM 727 N N . TYR A 1 100 ? 8.314 -15.386 36.403 1.00 12.36 100 TYR A N 1
ATOM 728 C CA . TYR A 1 100 ? 7.278 -16.233 37.021 1.00 12.65 100 TYR A CA 1
ATOM 729 C C . TYR A 1 100 ? 7.802 -17.572 37.548 1.00 13.01 100 TYR A C 1
ATOM 730 O O . TYR A 1 100 ? 7.048 -18.541 37.644 1.00 13.33 100 TYR A O 1
ATOM 739 N N . PHE A 1 101 ? 9.093 -17.611 37.880 1.00 13.27 101 PHE A N 1
ATOM 740 C CA . PHE A 1 101 ? 9.700 -18.713 38.637 1.00 13.71 101 PHE A CA 1
ATOM 741 C C . PHE A 1 101 ? 11.013 -18.225 39.245 1.00 14.35 101 PHE A C 1
ATOM 742 O O . PHE A 1 101 ? 11.544 -17.205 38.810 1.00 14.47 101 PHE A O 1
ATOM 750 N N . ASP A 1 102 ? 11.521 -18.941 40.248 1.00 15.27 102 ASP A N 1
ATOM 751 C CA . ASP A 1 102 ? 12.786 -18.585 40.898 1.00 16.27 102 ASP A CA 1
ATOM 752 C C . ASP A 1 102 ? 13.985 -19.049 40.095 1.00 16.58 102 ASP A C 1
ATOM 753 O O . ASP A 1 102 ? 14.210 -20.248 39.942 1.00 16.75 102 ASP A O 1
ATOM 758 N N . ILE A 1 103 ? 14.750 -18.093 39.583 1.00 17.13 103 ILE A N 1
ATOM 759 C CA . ILE A 1 103 ? 15.987 -18.395 38.876 1.00 17.59 103 ILE A CA 1
ATOM 760 C C . ILE A 1 103 ? 17.062 -18.631 39.935 1.00 18.16 103 ILE A C 1
ATOM 761 O O . ILE A 1 103 ? 17.289 -17.764 40.787 1.00 18.27 103 ILE A O 1
ATOM 766 N N . PRO A 1 104 ? 17.719 -19.810 39.893 1.00 18.65 104 PRO A N 1
ATOM 767 C CA . PRO A 1 104 ? 18.630 -20.218 40.970 1.00 18.75 104 PRO A CA 1
ATOM 768 C C . PRO A 1 104 ? 19.822 -19.280 41.106 1.00 18.85 104 PRO A C 1
ATOM 769 O O . PRO A 1 104 ? 20.350 -18.816 40.094 1.00 19.21 104 PRO A O 1
ATOM 773 N N . LYS A 1 105 ? 20.215 -18.995 42.349 1.00 18.79 105 LYS A N 1
ATOM 774 C CA . LYS A 1 105 ? 21.476 -18.304 42.676 1.00 18.69 105 LYS A CA 1
ATOM 775 C C . LYS A 1 105 ? 21.613 -16.848 42.199 1.00 18.74 105 LYS A C 1
ATOM 776 O O . LYS A 1 105 ? 22.568 -16.156 42.569 1.00 18.76 105 LYS A O 1
ATOM 778 N N . ILE A 1 106 ? 20.660 -16.383 41.395 1.00 18.57 106 ILE A N 1
ATOM 779 C CA . ILE A 1 106 ? 20.756 -15.070 40.749 1.00 18.33 106 ILE A CA 1
ATOM 780 C C . ILE A 1 106 ? 20.597 -13.901 41.738 1.00 18.10 106 ILE A C 1
ATOM 781 O O . ILE A 1 106 ? 20.951 -12.759 41.431 1.00 17.99 106 ILE A O 1
ATOM 786 N N . TYR A 1 107 ? 20.103 -14.210 42.934 1.00 17.82 107 TYR A N 1
ATOM 787 C CA . TYR A 1 107 ? 19.895 -13.218 43.986 1.00 17.48 107 TYR A CA 1
ATOM 788 C C . TYR A 1 107 ? 20.620 -13.585 45.282 1.00 17.45 107 TYR A C 1
ATOM 789 O O . TYR A 1 107 ? 20.299 -13.058 46.353 1.00 17.42 107 TYR A O 1
ATOM 798 N N . SER A 1 108 ? 21.604 -14.480 45.181 1.00 17.30 108 SER A N 1
ATOM 799 C CA . SER A 1 108 ? 22.327 -14.967 46.353 1.00 17.28 108 SER A CA 1
ATOM 800 C C . SER A 1 108 ? 23.252 -13.897 46.938 1.00 17.52 108 SER A C 1
ATOM 801 O O . SER A 1 108 ? 23.583 -12.913 46.271 1.00 17.59 108 SER A O 1
ATOM 804 N N . SER A 1 109 ? 23.658 -14.093 48.191 1.00 17.63 109 SER A N 1
ATOM 805 C CA . SER A 1 109 ? 24.610 -13.202 48.846 1.00 17.64 109 SER A CA 1
ATOM 806 C C . SER A 1 109 ? 25.938 -13.209 48.109 1.00 17.70 109 SER A C 1
ATOM 807 O O . SER A 1 109 ? 26.624 -12.190 48.039 1.00 17.91 109 SER A O 1
ATOM 810 N N . GLU A 1 110 ? 26.281 -14.363 47.550 1.00 17.64 110 GLU A N 1
ATOM 811 C CA . GLU A 1 110 ? 27.453 -14.508 46.704 1.00 17.71 110 GLU A CA 1
ATOM 812 C C . GLU A 1 110 ? 27.325 -13.641 45.447 1.00 17.43 110 GLU A C 1
ATOM 813 O O . GLU A 1 110 ? 28.313 -13.081 44.975 1.00 17.85 110 GLU A O 1
ATOM 819 N N . THR A 1 111 ? 26.111 -13.527 44.909 1.00 16.85 111 THR A N 1
ATOM 820 C CA . THR A 1 111 ? 25.880 -12.684 43.730 1.00 16.23 111 THR A CA 1
ATOM 821 C C . THR A 1 111 ? 25.929 -11.199 44.100 1.00 15.81 111 THR A C 1
ATOM 822 O O . THR A 1 111 ? 26.495 -10.392 43.364 1.00 15.56 111 THR A O 1
ATOM 826 N N . ILE A 1 112 ? 25.350 -10.859 45.251 1.00 15.51 112 ILE A N 1
ATOM 827 C CA . ILE A 1 112 ? 25.388 -9.497 45.785 1.00 15.21 112 ILE A CA 1
ATOM 828 C C . ILE A 1 112 ? 26.816 -8.963 45.859 1.00 15.42 112 ILE A C 1
ATOM 829 O O . ILE A 1 112 ? 27.101 -7.890 45.325 1.00 15.58 112 ILE A O 1
ATOM 834 N N . LYS A 1 113 ? 27.709 -9.727 46.491 1.00 15.59 113 LYS A N 1
ATOM 835 C CA . LYS A 1 113 ? 29.109 -9.320 46.647 1.00 15.83 113 LYS A CA 1
ATOM 836 C C . LYS A 1 113 ? 29.763 -9.070 45.294 1.00 15.16 113 LYS A C 1
ATOM 837 O O . LYS A 1 113 ? 30.478 -8.088 45.125 1.00 15.17 113 LYS A O 1
ATOM 843 N N . SER A 1 114 ? 29.492 -9.951 44.333 1.00 14.41 114 SER A N 1
ATOM 844 C CA . SER A 1 114 ? 30.099 -9.872 43.005 1.00 13.82 114 SER A CA 1
ATOM 845 C C . SER A 1 114 ? 29.737 -8.624 42.196 1.00 13.45 114 SER A C 1
ATOM 846 O O . SER A 1 114 ? 30.381 -8.353 41.185 1.00 13.54 114 SER A O 1
ATOM 849 N N . TYR A 1 115 ? 28.712 -7.887 42.627 1.00 12.95 115 TYR A N 1
ATOM 850 C CA . TYR A 1 115 ? 28.284 -6.656 41.944 1.00 12.51 115 TYR A CA 1
ATOM 851 C C . TYR A 1 115 ? 28.840 -5.376 42.573 1.00 12.57 115 TYR A C 1
ATOM 852 O O . TYR A 1 115 ? 28.733 -4.292 41.993 1.00 12.50 115 TYR A O 1
ATOM 861 N N . GLN A 1 116 ? 29.440 -5.512 43.751 1.00 12.72 116 GLN A N 1
ATOM 862 C CA . GLN A 1 116 ? 29.923 -4.367 44.514 1.00 13.13 116 GLN A CA 1
ATOM 863 C C . GLN A 1 116 ? 31.066 -3.640 43.832 1.00 13.03 116 GLN A C 1
ATOM 864 O O . GLN A 1 116 ? 32.079 -4.248 43.486 1.00 13.19 116 GLN A O 1
ATOM 870 N N . GLY A 1 117 ? 30.881 -2.335 43.636 1.00 12.98 117 GLY A N 1
ATOM 871 C CA . GLY A 1 117 ? 31.902 -1.464 43.058 1.00 13.07 117 GLY A CA 1
ATOM 872 C C . GLY A 1 117 ? 32.094 -1.606 41.559 1.00 13.39 117 GLY A C 1
ATOM 873 O O . GLY A 1 117 ? 32.910 -0.901 40.971 1.00 13.41 117 GLY A O 1
ATOM 874 N N . LYS A 1 118 ? 31.340 -2.512 40.939 1.00 13.54 118 LYS A N 1
ATOM 875 C CA . LYS A 1 118 ? 31.504 -2.820 39.525 1.00 13.66 118 LYS A CA 1
ATOM 876 C C . LYS A 1 118 ? 30.703 -1.880 38.638 1.00 13.50 118 LYS A C 1
ATOM 877 O O . LYS A 1 118 ? 29.531 -1.611 38.894 1.00 13.63 118 LYS A O 1
ATOM 883 N N . SER A 1 119 ? 31.352 -1.388 37.590 1.00 13.34 119 SER A N 1
ATOM 884 C CA . SER A 1 119 ? 30.732 -0.481 36.632 1.00 12.96 119 SER A CA 1
ATOM 885 C C . SER A 1 119 ? 29.655 -1.177 35.809 1.00 12.78 119 SER A C 1
ATOM 886 O O . SER A 1 119 ? 29.711 -2.391 35.595 1.00 12.83 119 SER A O 1
ATOM 889 N N . LEU A 1 120 ? 28.676 -0.401 35.351 1.00 12.45 120 LEU A N 1
ATOM 890 C CA . LEU A 1 120 ? 27.656 -0.912 34.448 1.00 12.20 120 LEU A CA 1
ATOM 891 C C . LEU A 1 120 ? 28.334 -1.495 33.217 1.00 12.19 120 LEU A C 1
ATOM 892 O O . LEU A 1 120 ? 29.198 -0.856 32.618 1.00 12.19 120 LEU A O 1
ATOM 897 N N . GLY A 1 121 ? 27.963 -2.722 32.868 1.00 12.16 121 GLY A N 1
ATOM 898 C CA . GLY A 1 121 ? 28.521 -3.383 31.698 1.00 12.16 121 GLY A CA 1
ATOM 899 C C . GLY A 1 121 ? 29.588 -4.416 32.000 1.00 12.35 121 GLY A C 1
ATOM 900 O O . GLY A 1 121 ? 29.764 -5.354 31.226 1.00 12.47 121 GLY A O 1
ATOM 901 N N . THR A 1 122 ? 30.308 -4.253 33.112 1.00 12.38 122 THR A N 1
ATOM 902 C CA . THR A 1 122 ? 31.377 -5.195 33.465 1.00 12.27 122 THR A CA 1
ATOM 903 C C . THR A 1 122 ? 30.818 -6.454 34.126 1.00 12.28 122 THR A C 1
ATOM 904 O O . THR A 1 122 ? 31.517 -7.460 34.264 1.00 12.53 122 THR A O 1
ATOM 908 N N . MET A 1 123 ? 29.557 -6.381 34.541 1.00 12.09 123 MET A N 1
ATOM 909 C CA . MET A 1 123 ? 28.789 -7.553 34.961 1.00 11.90 123 MET A CA 1
ATOM 910 C C . MET A 1 123 ? 27.504 -7.592 34.136 1.00 11.46 123 MET A C 1
ATOM 911 O O . MET A 1 123 ? 27.104 -6.566 33.592 1.00 11.53 123 MET A O 1
ATOM 916 N N . PRO A 1 124 ? 26.853 -8.769 34.031 1.00 11.30 124 PRO A N 1
ATOM 917 C CA . PRO A 1 124 ? 25.607 -8.831 33.253 1.00 11.15 124 PRO A CA 1
ATOM 918 C C . PRO A 1 124 ? 24.507 -7.953 33.849 1.00 11.03 124 PRO A C 1
ATOM 919 O O . PRO A 1 124 ? 24.545 -7.658 35.044 1.00 10.69 124 PRO A O 1
ATOM 923 N N . PRO A 1 125 ? 23.529 -7.540 33.022 1.00 11.10 125 PRO A N 1
ATOM 924 C CA . PRO A 1 125 ? 22.490 -6.633 33.499 1.00 11.07 125 PRO A CA 1
ATOM 925 C C . PRO A 1 125 ? 21.729 -7.263 34.651 1.00 11.05 125 PRO A C 1
ATOM 926 O O . PRO A 1 125 ? 21.327 -8.430 34.573 1.00 11.18 125 PRO A O 1
ATOM 930 N N . HIS A 1 126 ? 21.566 -6.501 35.722 1.00 10.76 126 HIS A N 1
ATOM 931 C CA . HIS A 1 126 ? 20.957 -7.011 36.935 1.00 10.93 126 HIS A CA 1
ATOM 932 C C . HIS A 1 126 ? 20.421 -5.835 37.727 1.00 10.98 126 HIS A C 1
ATOM 933 O O . HIS A 1 126 ? 20.925 -4.711 37.618 1.00 11.05 126 HIS A O 1
ATOM 940 N N . VAL A 1 127 ? 19.402 -6.103 38.531 1.00 11.00 127 VAL A N 1
ATOM 941 C CA . VAL A 1 127 ? 18.882 -5.112 39.465 1.00 10.91 127 VAL A CA 1
ATOM 942 C C . VAL A 1 127 ? 19.985 -4.629 40.432 1.00 10.63 127 VAL A C 1
ATOM 943 O O . VAL A 1 127 ? 20.026 -3.446 40.788 1.00 10.56 127 VAL A O 1
ATOM 947 N N . PHE A 1 128 ? 20.897 -5.534 40.801 1.00 10.29 128 PHE A N 1
ATOM 948 C CA . PHE A 1 128 ? 22.015 -5.218 41.703 1.00 9.91 128 PHE A CA 1
ATOM 949 C C . PHE A 1 128 ? 22.970 -4.158 41.151 1.00 9.83 128 PHE A C 1
ATOM 950 O O . PHE A 1 128 ? 23.546 -3.386 41.918 1.00 9.88 128 PHE A O 1
ATOM 958 N N . ALA A 1 129 ? 23.141 -4.124 39.834 1.00 9.60 129 ALA A N 1
ATOM 959 C CA . ALA A 1 129 ? 24.023 -3.142 39.208 1.00 9.88 129 ALA A CA 1
ATOM 960 C C . ALA A 1 129 ? 23.423 -1.735 39.251 1.00 10.09 129 ALA A C 1
ATOM 961 O O . ALA A 1 129 ? 24.140 -0.759 39.459 1.00 10.07 129 ALA A O 1
ATOM 963 N N . ILE A 1 130 ? 22.107 -1.648 39.064 1.00 10.48 130 ILE A N 1
ATOM 964 C CA . ILE A 1 130 ? 21.383 -0.390 39.185 1.00 10.82 130 ILE A CA 1
ATOM 965 C C . ILE A 1 130 ? 21.506 0.133 40.615 1.00 11.31 130 ILE A C 1
ATOM 966 O O . ILE A 1 130 ? 21.800 1.308 40.821 1.00 11.55 130 ILE A O 1
ATOM 971 N N . ALA A 1 131 ? 21.308 -0.746 41.595 1.00 11.76 131 ALA A N 1
ATOM 972 C CA . ALA A 1 131 ? 21.426 -0.370 43.005 1.00 12.37 131 ALA A CA 1
ATOM 973 C C . ALA A 1 131 ? 22.842 0.080 43.357 1.00 12.88 131 ALA A C 1
ATOM 974 O O . ALA A 1 131 ? 23.027 1.039 44.104 1.00 13.18 131 ALA A O 1
ATOM 976 N N . ASP A 1 132 ? 23.838 -0.608 42.806 1.00 13.30 132 ASP A N 1
ATOM 977 C CA . ASP A 1 132 ? 25.226 -0.232 43.019 1.00 13.69 132 ASP A CA 1
ATOM 978 C C . ASP A 1 132 ? 25.569 1.090 42.346 1.00 13.91 132 ASP A C 1
ATOM 979 O O . ASP A 1 132 ? 26.374 1.863 42.867 1.00 14.00 132 ASP A O 1
ATOM 984 N N . LYS A 1 133 ? 24.963 1.337 41.185 1.00 14.30 133 LYS A N 1
ATOM 985 C CA . LYS A 1 133 ? 25.189 2.570 40.439 1.00 14.56 133 LYS A CA 1
ATOM 986 C C . LYS A 1 133 ? 24.692 3.760 41.251 1.00 14.58 133 LYS A C 1
ATOM 987 O O . LYS A 1 133 ? 25.371 4.784 41.339 1.00 14.47 133 LYS A O 1
ATOM 993 N N . ALA A 1 134 ? 23.512 3.600 41.850 1.00 14.61 134 ALA A N 1
ATOM 994 C CA . ALA A 1 134 ? 22.916 4.610 42.719 1.00 14.83 134 ALA A CA 1
ATOM 995 C C . ALA A 1 134 ? 23.807 4.911 43.927 1.00 14.89 134 ALA A C 1
ATOM 996 O O . ALA A 1 134 ? 23.939 6.064 44.335 1.00 14.71 134 ALA A O 1
ATOM 998 N N . PHE A 1 135 ? 24.416 3.871 44.487 1.00 15.15 135 PHE A N 1
ATOM 999 C CA . PHE A 1 135 ? 25.326 4.029 45.614 1.00 15.69 135 PHE A CA 1
ATOM 1000 C C . PHE A 1 135 ? 26.582 4.819 45.244 1.00 16.11 135 PHE A C 1
ATOM 1001 O O . PHE A 1 135 ? 26.976 5.744 45.963 1.00 16.06 135 PHE A O 1
ATOM 1009 N N . ARG A 1 136 ? 27.203 4.454 44.126 1.00 16.48 136 ARG A N 1
ATOM 1010 C CA . ARG A 1 136 ? 28.389 5.155 43.662 1.00 17.19 136 ARG A CA 1
ATOM 1011 C C . ARG A 1 136 ? 28.087 6.626 43.350 1.00 17.32 136 ARG A C 1
ATOM 1012 O O . ARG A 1 136 ? 28.856 7.507 43.726 1.00 17.62 136 ARG A O 1
ATOM 1020 N N . ASP A 1 137 ? 26.952 6.886 42.705 1.00 17.54 137 ASP A N 1
ATOM 1021 C CA . ASP A 1 137 ? 26.508 8.250 42.432 1.00 17.95 137 ASP A CA 1
ATOM 1022 C C . ASP A 1 137 ? 26.282 9.044 43.711 1.00 18.12 137 ASP A C 1
ATOM 1023 O O . ASP A 1 137 ? 26.679 10.204 43.802 1.00 18.06 137 ASP A O 1
ATOM 1028 N N . MET A 1 138 ? 25.645 8.412 44.694 1.00 18.39 138 MET A N 1
ATOM 1029 C CA . MET A 1 138 ? 25.436 9.029 45.992 1.00 18.69 138 MET A CA 1
ATOM 1030 C C . MET A 1 138 ? 26.768 9.375 46.663 1.00 19.31 138 MET A C 1
ATOM 1031 O O . MET A 1 138 ? 26.969 10.507 47.103 1.00 19.41 138 MET A O 1
ATOM 1036 N N . LYS A 1 139 ? 27.670 8.396 46.723 1.00 19.75 139 LYS A N 1
ATOM 1037 C CA . LYS A 1 139 ? 28.946 8.541 47.414 1.00 20.27 139 LYS A CA 1
ATOM 1038 C C . LYS A 1 139 ? 29.879 9.545 46.734 1.00 20.46 139 LYS A C 1
ATOM 1039 O O . LYS A 1 139 ? 30.568 10.299 47.415 1.00 20.51 139 LYS A O 1
ATOM 1045 N N . VAL A 1 140 ? 29.894 9.555 45.403 1.00 20.64 140 VAL A N 1
ATOM 1046 C CA . VAL A 1 140 ? 30.821 10.406 44.655 1.00 20.92 140 VAL A CA 1
ATOM 1047 C C . VAL A 1 140 ? 30.265 11.818 44.432 1.00 20.94 140 VAL A C 1
ATOM 1048 O O . VAL A 1 140 ? 30.961 12.801 44.695 1.00 21.14 140 VAL A O 1
ATOM 1052 N N . LEU A 1 141 ? 29.020 11.910 43.964 1.00 20.83 141 LEU A N 1
ATOM 1053 C CA . LEU A 1 141 ? 28.392 13.201 43.650 1.00 20.67 141 LEU A CA 1
ATOM 1054 C C . LEU A 1 141 ? 27.805 13.910 44.873 1.00 20.68 141 LEU A C 1
ATOM 1055 O O . LEU A 1 141 ? 27.383 15.069 44.782 1.00 20.58 141 LEU A O 1
ATOM 1060 N N . LYS A 1 142 ? 27.778 13.211 46.006 1.00 20.51 142 LYS A N 1
ATOM 1061 C CA . LYS A 1 142 ? 27.253 13.757 47.256 1.00 20.80 142 LYS A CA 1
ATOM 1062 C C . LYS A 1 142 ? 25.795 14.195 47.075 1.00 20.20 142 LYS A C 1
ATOM 1063 O O . LYS A 1 142 ? 25.386 15.279 47.504 1.00 20.47 142 LYS A O 1
ATOM 1069 N N . LEU A 1 143 ? 25.019 13.324 46.437 1.00 19.44 143 LEU A N 1
ATOM 1070 C CA . LEU A 1 143 ? 23.650 13.630 46.049 1.00 18.63 143 LEU A CA 1
ATOM 1071 C C . LEU A 1 143 ? 22.755 12.420 46.273 1.00 18.11 143 LEU A C 1
ATOM 1072 O O . LEU A 1 143 ? 23.053 11.326 45.794 1.00 17.84 143 LEU A O 1
ATOM 1077 N N . SER A 1 144 ? 21.659 12.630 47.004 1.00 17.49 144 SER A N 1
ATOM 1078 C CA . SER A 1 144 ? 20.680 11.579 47.282 1.00 16.69 144 SER A CA 1
ATOM 1079 C C . SER A 1 144 ? 20.144 10.971 45.996 1.00 16.48 144 SER A C 1
ATOM 1080 O O . SER A 1 144 ? 20.251 11.562 44.919 1.00 16.53 144 SER A O 1
ATOM 1083 N N . GLN A 1 145 ? 19.557 9.789 46.115 1.00 16.05 145 GLN A N 1
ATOM 1084 C CA . GLN A 1 145 ? 19.289 8.980 44.950 1.00 15.72 145 GLN A CA 1
ATOM 1085 C C . GLN A 1 145 ? 17.942 8.292 45.046 1.00 15.36 145 GLN A C 1
ATOM 1086 O O . GLN A 1 145 ? 17.505 7.893 46.133 1.00 15.42 145 GLN A O 1
ATOM 1092 N N . SER A 1 146 ? 17.273 8.163 43.909 1.00 14.68 146 SER A N 1
ATOM 1093 C CA . SER A 1 146 ? 16.015 7.442 43.889 1.00 14.38 146 SER A CA 1
ATOM 1094 C C . SER A 1 146 ? 15.967 6.411 42.772 1.00 13.82 146 SER A C 1
ATOM 1095 O O . SER A 1 146 ? 16.329 6.695 41.634 1.00 13.91 146 SER A O 1
ATOM 1098 N N . ILE A 1 147 ? 15.543 5.203 43.128 1.00 13.34 147 ILE A N 1
ATOM 1099 C CA . ILE A 1 147 ? 15.406 4.098 42.182 1.00 12.87 147 ILE A CA 1
ATOM 1100 C C . ILE A 1 147 ? 13.926 3.842 41.923 1.00 12.68 147 ILE A C 1
ATOM 1101 O O . ILE A 1 147 ? 13.194 3.407 42.803 1.00 12.63 147 ILE A O 1
ATOM 1106 N N . ILE A 1 148 ? 13.496 4.145 40.706 1.00 12.65 148 ILE A N 1
ATOM 1107 C CA . ILE A 1 148 ? 12.096 4.046 40.335 1.00 12.73 148 ILE A CA 1
ATOM 1108 C C . ILE A 1 148 ? 11.854 2.770 39.545 1.00 12.70 148 ILE A C 1
ATOM 1109 O O . ILE A 1 148 ? 12.460 2.546 38.497 1.00 12.83 148 ILE A O 1
ATOM 1114 N N . VAL A 1 149 ? 10.978 1.925 40.073 1.00 12.77 149 VAL A N 1
ATOM 1115 C CA . VAL A 1 149 ? 10.672 0.657 39.428 1.00 12.94 149 VAL A CA 1
ATOM 1116 C C . VAL A 1 149 ? 9.197 0.617 39.017 1.00 12.81 149 VAL A C 1
ATOM 1117 O O . VAL A 1 149 ? 8.296 0.479 39.844 1.00 13.34 149 VAL A O 1
ATOM 1121 N N . SER A 1 150 ? 8.974 0.779 37.720 1.00 12.62 150 SER A N 1
ATOM 1122 C CA . SER A 1 150 ? 7.638 0.877 37.151 1.00 12.52 150 SER A CA 1
ATOM 1123 C C . SER A 1 150 ? 7.176 -0.446 36.542 1.00 12.55 150 SER A C 1
ATOM 1124 O O . SER A 1 150 ? 7.919 -1.428 36.523 1.00 12.55 150 SER A O 1
ATOM 1127 N N . GLY A 1 151 ? 5.946 -0.453 36.037 1.00 12.46 151 GLY A N 1
ATOM 1128 C CA . GLY A 1 151 ? 5.368 -1.636 35.422 1.00 12.46 151 GLY A CA 1
ATOM 1129 C C . GLY A 1 151 ? 3.911 -1.779 35.799 1.00 12.57 151 GLY A C 1
ATOM 1130 O O . GLY A 1 151 ? 3.497 -1.367 36.887 1.00 12.55 151 GLY A O 1
ATOM 1131 N N . GLU A 1 152 ? 3.120 -2.353 34.898 1.00 12.60 152 GLU A N 1
ATOM 1132 C CA . GLU A 1 152 ? 1.715 -2.619 35.203 1.00 12.67 152 GLU A CA 1
ATOM 1133 C C . GLU A 1 152 ? 1.596 -3.701 36.285 1.00 12.51 152 GLU A C 1
ATOM 1134 O O . GLU A 1 152 ? 2.611 -4.189 36.801 1.00 12.52 152 GLU A O 1
ATOM 1140 N N . SER A 1 153 ? 0.366 -4.061 36.641 1.00 12.25 153 SER A N 1
ATOM 1141 C CA . SER A 1 153 ? 0.145 -4.995 37.736 1.00 12.17 153 SER A CA 1
ATOM 1142 C C . SER A 1 153 ? 0.758 -6.373 37.472 1.00 12.19 153 SER A C 1
ATOM 1143 O O . SER A 1 153 ? 0.566 -6.956 36.409 1.00 12.29 153 SER A O 1
ATOM 1146 N N . GLY A 1 154 ? 1.515 -6.869 38.445 1.00 12.20 154 GLY A N 1
ATOM 1147 C CA . GLY A 1 154 ? 2.123 -8.196 38.368 1.00 12.04 154 GLY A CA 1
ATOM 1148 C C . GLY A 1 154 ? 3.397 -8.271 37.542 1.00 12.04 154 GLY A C 1
ATOM 1149 O O . GLY A 1 154 ? 3.863 -9.368 37.217 1.00 12.22 154 GLY A O 1
ATOM 1150 N N . ALA A 1 155 ? 3.970 -7.116 37.209 1.00 11.68 155 ALA A N 1
ATOM 1151 C CA . ALA A 1 155 ? 5.160 -7.075 36.356 1.00 11.48 155 ALA A CA 1
ATOM 1152 C C . ALA A 1 155 ? 6.455 -7.381 37.108 1.00 11.26 155 ALA A C 1
ATOM 1153 O O . ALA A 1 155 ? 7.463 -7.722 36.491 1.00 11.37 155 ALA A O 1
ATOM 1155 N N . GLY A 1 156 ? 6.432 -7.248 38.431 1.00 11.00 156 GLY A N 1
ATOM 1156 C CA . GLY A 1 156 ? 7.602 -7.572 39.250 1.00 10.60 156 GLY A CA 1
ATOM 1157 C C . GLY A 1 156 ? 8.269 -6.406 39.959 1.00 10.43 156 GLY A C 1
ATOM 1158 O O . GLY A 1 156 ? 9.460 -6.472 40.266 1.00 10.52 156 GLY A O 1
ATOM 1159 N N . LYS A 1 157 ? 7.505 -5.351 40.238 1.00 10.17 157 LYS A N 1
ATOM 1160 C CA . LYS A 1 157 ? 8.034 -4.160 40.901 1.00 9.99 157 LYS A CA 1
ATOM 1161 C C . LYS A 1 157 ? 8.399 -4.413 42.361 1.00 10.13 157 LYS A C 1
ATOM 1162 O O . LYS A 1 157 ? 9.489 -4.050 42.803 1.00 9.97 157 LYS A O 1
ATOM 1168 N N . THR A 1 158 ? 7.478 -5.023 43.104 1.00 10.26 158 THR A N 1
ATOM 1169 C CA . THR A 1 158 ? 7.689 -5.303 44.522 1.00 10.39 158 THR A CA 1
ATOM 1170 C C . THR A 1 158 ? 8.855 -6.271 44.704 1.00 10.71 158 THR A C 1
ATOM 1171 O O . THR A 1 158 ? 9.685 -6.086 45.594 1.00 11.05 158 THR A O 1
ATOM 1175 N N . GLU A 1 159 ? 8.931 -7.276 43.836 1.00 10.79 159 GLU A N 1
ATOM 1176 C CA . GLU A 1 159 ? 10.022 -8.241 43.885 1.00 11.14 159 GLU A CA 1
ATOM 1177 C C . GLU A 1 159 ? 11.378 -7.601 43.613 1.00 11.33 159 GLU A C 1
ATOM 1178 O O . GLU A 1 159 ? 12.350 -7.886 44.309 1.00 11.47 159 GLU A O 1
ATOM 1184 N N . ASN A 1 160 ? 11.440 -6.724 42.618 1.00 11.72 160 ASN A N 1
ATOM 1185 C CA . ASN A 1 160 ? 12.684 -6.027 42.315 1.00 11.91 160 ASN A CA 1
ATOM 1186 C C . ASN A 1 160 ? 13.054 -4.982 43.373 1.00 12.13 160 ASN A C 1
ATOM 1187 O O . ASN A 1 160 ? 14.227 -4.839 43.726 1.00 12.28 160 ASN A O 1
ATOM 1192 N N . THR A 1 161 ? 12.047 -4.287 43.899 1.00 12.24 161 THR A N 1
ATOM 1193 C CA . THR A 1 161 ? 12.221 -3.416 45.060 1.00 12.29 161 THR A CA 1
ATOM 1194 C C . THR A 1 161 ? 12.921 -4.174 46.188 1.00 12.58 161 THR A C 1
ATOM 1195 O O . THR A 1 161 ? 13.869 -3.664 46.785 1.00 12.59 161 THR A O 1
ATOM 1199 N N . LYS A 1 162 ? 12.465 -5.394 46.461 1.00 12.89 162 LYS A N 1
A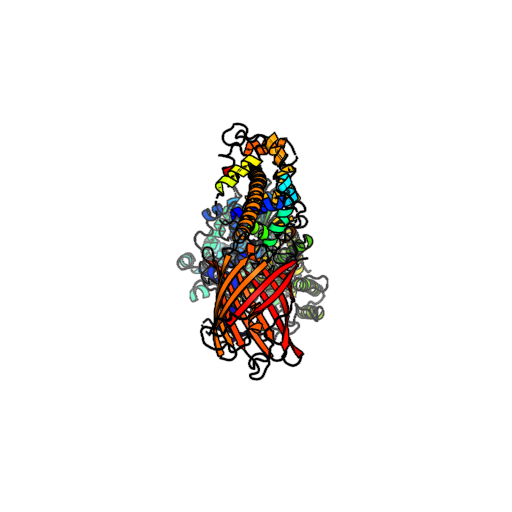TOM 1200 C CA . LYS A 1 162 ? 13.054 -6.218 47.518 1.00 13.34 162 LYS A CA 1
ATOM 1201 C C . LYS A 1 162 ? 14.507 -6.564 47.222 1.00 13.15 162 LYS A C 1
ATOM 1202 O O . LYS A 1 162 ? 15.359 -6.475 48.111 1.00 13.16 162 LYS A O 1
ATOM 1208 N N . PHE A 1 163 ? 14.790 -6.932 45.972 1.00 13.05 163 PHE A N 1
ATOM 1209 C CA . PHE A 1 163 ? 16.161 -7.239 45.549 1.00 12.61 163 PHE A CA 1
ATOM 1210 C C . PHE A 1 163 ? 17.103 -6.059 45.767 1.00 12.50 163 PHE A C 1
ATOM 1211 O O . PHE A 1 163 ? 18.239 -6.243 46.198 1.00 12.71 163 PHE A O 1
ATOM 1219 N N . VAL A 1 164 ? 16.624 -4.854 45.462 1.00 12.23 164 VAL A N 1
ATOM 1220 C CA . VAL A 1 164 ? 17.412 -3.637 45.638 1.00 12.19 164 VAL A CA 1
ATOM 1221 C C . VAL A 1 164 ? 17.696 -3.375 47.111 1.00 12.30 164 VAL A C 1
ATOM 1222 O O . VAL A 1 164 ? 18.845 -3.163 47.495 1.00 12.48 164 VAL A O 1
ATOM 1226 N N . LEU A 1 165 ? 16.650 -3.393 47.931 1.00 12.41 165 LEU A N 1
ATOM 1227 C CA . LEU A 1 165 ? 16.794 -3.132 49.357 1.00 12.56 165 LEU A CA 1
ATOM 1228 C C . LEU A 1 165 ? 17.747 -4.142 49.988 1.00 12.79 165 LEU A C 1
ATOM 1229 O O . LEU A 1 165 ? 18.592 -3.782 50.814 1.00 12.71 165 LEU A O 1
ATOM 1234 N N . ARG A 1 166 ? 17.620 -5.397 49.567 1.00 13.06 166 ARG A N 1
ATOM 1235 C CA . ARG A 1 166 ? 18.479 -6.469 50.038 1.00 13.56 166 ARG A CA 1
ATOM 1236 C C . ARG A 1 166 ? 19.924 -6.217 49.625 1.00 13.56 166 ARG A C 1
ATOM 1237 O O . ARG A 1 166 ? 20.832 -6.338 50.453 1.00 13.49 166 ARG A O 1
ATOM 1245 N N . TYR A 1 167 ? 20.137 -5.843 48.361 1.00 13.51 167 TYR A N 1
ATOM 1246 C CA . TYR A 1 167 ? 21.484 -5.515 47.892 1.00 13.62 167 TYR A CA 1
ATOM 1247 C C . TYR A 1 167 ? 22.136 -4.456 48.780 1.00 13.78 167 TYR A C 1
ATOM 1248 O O . TYR A 1 167 ? 23.137 -4.728 49.435 1.00 13.78 167 TYR A O 1
ATOM 1257 N N . LEU A 1 168 ? 21.543 -3.264 48.801 1.00 14.08 168 LEU A N 1
ATOM 1258 C CA . LEU A 1 168 ? 22.099 -2.107 49.504 1.00 14.36 168 LEU A CA 1
ATOM 1259 C C . LEU A 1 168 ? 22.384 -2.327 50.999 1.00 14.57 168 LEU A C 1
ATOM 1260 O O . LEU A 1 168 ? 23.378 -1.827 51.515 1.00 14.53 168 LEU A O 1
ATOM 1265 N N . THR A 1 169 ? 21.523 -3.071 51.687 1.00 15.08 169 THR A N 1
ATOM 1266 C CA . THR A 1 169 ? 21.694 -3.281 53.130 1.00 15.68 169 THR A CA 1
ATOM 1267 C C . THR A 1 169 ? 22.726 -4.358 53.452 1.00 16.33 169 THR A C 1
ATOM 1268 O O . THR A 1 169 ? 23.450 -4.243 54.440 1.00 16.33 169 THR A O 1
ATOM 1272 N N . GLU A 1 170 ? 22.794 -5.396 52.620 1.00 17.22 170 GLU A N 1
ATOM 1273 C CA . GLU A 1 170 ? 23.844 -6.409 52.745 1.00 18.22 170 GLU A CA 1
ATOM 1274 C C . GLU A 1 170 ? 25.214 -5.838 52.398 1.00 18.77 170 GLU A C 1
ATOM 1275 O O . GLU A 1 170 ? 26.206 -6.157 53.053 1.00 18.93 170 GLU A O 1
ATOM 1281 N N . SER A 1 171 ? 25.255 -4.990 51.376 1.00 19.52 171 SER A N 1
ATOM 1282 C CA . SER A 1 171 ? 26.508 -4.457 50.855 1.00 20.56 171 SER A CA 1
ATOM 1283 C C . SER A 1 171 ? 27.081 -3.326 51.701 1.00 21.32 171 SER A C 1
ATOM 1284 O O . SER A 1 171 ? 28.294 -3.228 51.876 1.00 21.32 171 SER A O 1
ATOM 1287 N N . TYR A 1 172 ? 26.208 -2.465 52.213 1.00 22.38 172 TYR A N 1
ATOM 1288 C CA . TYR A 1 172 ? 26.660 -1.235 52.861 1.00 23.49 172 TYR A CA 1
ATOM 1289 C C . TYR A 1 172 ? 26.084 -1.036 54.265 1.00 24.11 172 TYR A C 1
ATOM 1290 O O . TYR A 1 172 ? 25.911 0.088 54.736 1.00 24.00 172 TYR A O 1
ATOM 1299 N N . GLY A 1 173 ? 25.810 -2.157 54.927 1.00 25.03 173 GLY A N 1
ATOM 1300 C CA . GLY A 1 173 ? 25.473 -2.163 56.343 1.00 26.22 173 GLY A CA 1
ATOM 1301 C C . GLY A 1 173 ? 26.746 -2.311 57.154 1.00 26.98 173 GLY A C 1
ATOM 1302 O O . GLY A 1 173 ? 27.699 -1.557 56.958 1.00 27.27 173 GLY A O 1
ATOM 1303 N N . THR A 1 174 ? 26.769 -3.295 58.052 1.00 27.67 174 THR A N 1
ATOM 1304 C CA . THR A 1 174 ? 27.930 -3.545 58.915 1.00 28.17 174 THR A CA 1
ATOM 1305 C C . THR A 1 174 ? 28.010 -5.002 59.383 1.00 28.42 174 THR A C 1
ATOM 1306 O O . THR A 1 174 ? 27.028 -5.569 59.875 1.00 28.74 174 THR A O 1
ATOM 1310 N N . ILE A 1 178 ? 20.544 -5.968 62.832 1.00 36.14 178 ILE A N 1
ATOM 1311 C CA . ILE A 1 178 ? 19.878 -4.666 62.889 1.00 36.29 178 ILE A CA 1
ATOM 1312 C C . ILE A 1 178 ? 19.803 -3.986 61.514 1.00 36.31 178 ILE A C 1
ATOM 1313 O O . ILE A 1 178 ? 18.907 -3.171 61.267 1.00 36.28 178 ILE A O 1
ATOM 1315 N N . ASP A 1 179 ? 20.753 -4.322 60.638 1.00 36.23 179 ASP A N 1
ATOM 1316 C CA . ASP A 1 179 ? 20.800 -3.811 59.263 1.00 35.98 179 ASP A CA 1
ATOM 1317 C C . ASP A 1 179 ? 19.812 -4.540 58.355 1.00 35.40 179 ASP A C 1
ATOM 1318 O O . ASP A 1 179 ? 19.406 -4.013 57.319 1.00 35.46 179 ASP A O 1
ATOM 1323 N N . ASP A 1 180 ? 19.441 -5.756 58.747 1.00 34.64 180 ASP A N 1
ATOM 1324 C CA . ASP A 1 180 ? 18.541 -6.593 57.957 1.00 33.77 180 ASP A CA 1
ATOM 1325 C C . ASP A 1 180 ? 17.068 -6.314 58.268 1.00 33.10 180 ASP A C 1
ATOM 1326 O O . ASP A 1 180 ? 16.177 -6.976 57.724 1.00 33.16 180 ASP A O 1
ATOM 1328 N N . ARG A 1 181 ? 16.818 -5.333 59.134 1.00 32.01 181 ARG A N 1
ATOM 1329 C CA . ARG A 1 181 ? 15.457 -5.004 59.558 1.00 30.90 181 ARG A CA 1
ATOM 1330 C C . ARG A 1 181 ? 14.621 -4.402 58.435 1.00 30.20 181 ARG A C 1
ATOM 1331 O O . ARG A 1 181 ? 13.435 -4.709 58.319 1.00 30.17 181 ARG A O 1
ATOM 1339 N N . ILE A 1 182 ? 15.240 -3.567 57.605 1.00 29.24 182 ILE A N 1
ATOM 1340 C CA . ILE A 1 182 ? 14.552 -2.992 56.449 1.00 28.61 182 ILE A CA 1
ATOM 1341 C C . ILE A 1 182 ? 14.050 -4.097 55.511 1.00 28.01 182 ILE A C 1
ATOM 1342 O O . ILE A 1 182 ? 12.967 -3.990 54.945 1.00 27.97 182 ILE A O 1
ATOM 1347 N N . VAL A 1 183 ? 14.840 -5.157 55.370 1.00 27.42 183 VAL A N 1
ATOM 1348 C CA . VAL A 1 183 ? 14.455 -6.321 54.581 1.00 26.87 183 VAL A CA 1
ATOM 1349 C C . VAL A 1 183 ? 13.421 -7.156 55.333 1.00 26.65 183 VAL A C 1
ATOM 1350 O O . VAL A 1 183 ? 12.344 -7.434 54.806 1.00 26.58 183 VAL A O 1
ATOM 1354 N N . GLU A 1 184 ? 13.747 -7.533 56.570 1.00 26.48 184 GLU A N 1
ATOM 1355 C CA . GLU A 1 184 ? 12.879 -8.377 57.398 1.00 26.17 184 GLU A CA 1
ATOM 1356 C C . GLU A 1 184 ? 11.505 -7.756 57.659 1.00 26.06 184 GLU A C 1
ATOM 1357 O O . GLU A 1 184 ? 10.573 -8.450 58.066 1.00 25.98 184 GLU A O 1
ATOM 1359 N N . ALA A 1 185 ? 11.391 -6.453 57.408 1.00 25.87 185 ALA A N 1
ATOM 1360 C CA . ALA A 1 185 ? 10.139 -5.722 57.575 1.00 25.80 185 ALA A CA 1
ATOM 1361 C C . ALA A 1 185 ? 9.035 -6.108 56.585 1.00 25.82 185 ALA A C 1
ATOM 1362 O O . ALA A 1 185 ? 7.859 -6.114 56.949 1.00 25.83 185 ALA A O 1
ATOM 1364 N N . ASN A 1 186 ? 9.402 -6.422 55.341 1.00 25.77 186 ASN A N 1
ATOM 1365 C CA . ASN A 1 186 ? 8.395 -6.630 54.286 1.00 25.65 186 ASN A CA 1
ATOM 1366 C C . ASN A 1 186 ? 7.297 -7.669 54.547 1.00 25.08 186 ASN A C 1
ATOM 1367 O O . ASN A 1 186 ? 6.136 -7.401 54.247 1.00 25.12 186 ASN A O 1
ATOM 1372 N N . PRO A 1 187 ? 7.648 -8.853 55.097 1.00 24.61 187 PRO A N 1
ATOM 1373 C CA . PRO A 1 187 ? 6.578 -9.794 55.460 1.00 24.23 187 PRO A CA 1
ATOM 1374 C C . PRO A 1 187 ? 5.441 -9.130 56.250 1.00 23.93 187 PRO A C 1
ATOM 1375 O O . PRO A 1 187 ? 4.277 -9.497 56.086 1.00 23.95 187 PRO A O 1
ATOM 1379 N N . LEU A 1 188 ? 5.784 -8.148 57.080 1.00 23.37 188 LEU A N 1
ATOM 1380 C CA . LEU A 1 188 ? 4.801 -7.455 57.901 1.00 22.78 188 LEU A CA 1
ATOM 1381 C C . LEU A 1 188 ? 3.928 -6.512 57.068 1.00 22.30 188 LEU A C 1
ATOM 1382 O O . LEU A 1 188 ? 2.696 -6.556 57.161 1.00 22.09 188 LEU A O 1
ATOM 1387 N N . LEU A 1 189 ? 4.569 -5.675 56.251 1.00 21.55 189 LEU A N 1
ATOM 1388 C CA . LEU A 1 189 ? 3.859 -4.729 55.393 1.00 20.87 189 LEU A CA 1
ATOM 1389 C C . LEU A 1 189 ? 2.985 -5.427 54.358 1.00 20.39 189 LEU A C 1
ATOM 1390 O O . LEU A 1 189 ? 1.874 -4.973 54.078 1.00 20.43 189 LEU A O 1
ATOM 1395 N N . GLU A 1 190 ? 3.490 -6.526 53.798 1.00 19.68 190 GLU A N 1
ATOM 1396 C CA . GLU A 1 190 ? 2.750 -7.312 52.811 1.00 19.01 190 GLU A CA 1
ATOM 1397 C C . GLU A 1 190 ? 1.549 -8.023 53.426 1.00 18.33 190 GLU A C 1
ATOM 1398 O O . GLU A 1 190 ? 0.526 -8.186 52.770 1.00 18.30 190 GLU A O 1
ATOM 1404 N N . ALA A 1 191 ? 1.676 -8.444 54.682 1.00 17.64 191 ALA A N 1
ATOM 1405 C CA . ALA A 1 191 ? 0.576 -9.100 55.386 1.00 17.02 191 ALA A CA 1
ATOM 1406 C C . ALA A 1 191 ? -0.652 -8.199 55.462 1.00 16.70 191 ALA A C 1
ATOM 1407 O O . ALA A 1 191 ? -1.783 -8.663 55.313 1.00 16.73 191 ALA A O 1
ATOM 1409 N N . PHE A 1 192 ? -0.413 -6.907 55.668 1.00 16.19 192 PHE A N 1
ATOM 1410 C CA . PHE A 1 192 ? -1.487 -5.945 55.868 1.00 15.66 192 PHE A CA 1
ATOM 1411 C C . PHE A 1 192 ? -1.853 -5.136 54.620 1.00 15.36 192 PHE A C 1
ATOM 1412 O O . PHE A 1 192 ? -2.965 -4.611 54.530 1.00 15.27 192 PHE A O 1
ATOM 1420 N N . GLY A 1 193 ? -0.939 -5.060 53.654 1.00 14.86 193 GLY A N 1
ATOM 1421 C CA . GLY A 1 193 ? -1.160 -4.259 52.452 1.00 14.58 193 GLY A CA 1
ATOM 1422 C C . GLY A 1 193 ? -1.272 -5.000 51.125 1.00 14.54 193 GLY A C 1
ATOM 1423 O O . GLY A 1 193 ? -1.574 -4.388 50.092 1.00 14.41 193 GLY A O 1
ATOM 1424 N N . ASN A 1 194 ? -1.032 -6.310 51.147 1.00 14.22 194 ASN A N 1
ATOM 1425 C CA . ASN A 1 194 ? -1.035 -7.121 49.932 1.00 14.03 194 ASN A CA 1
ATOM 1426 C C . ASN A 1 194 ? -2.180 -8.119 49.925 1.00 14.00 194 ASN A C 1
ATOM 1427 O O . ASN A 1 194 ? -2.560 -8.639 50.974 1.00 14.16 194 ASN A O 1
ATOM 1432 N N . ALA A 1 195 ? -2.724 -8.392 48.740 1.00 13.77 195 ALA A N 1
ATOM 1433 C CA . ALA A 1 195 ? -3.879 -9.276 48.611 1.00 13.47 195 ALA A CA 1
ATOM 1434 C C . ALA A 1 195 ? -3.953 -9.894 47.230 1.00 13.43 195 ALA A C 1
ATOM 1435 O O . ALA A 1 195 ? -3.353 -9.382 46.291 1.00 13.80 195 ALA A O 1
ATOM 1437 N N . LYS A 1 196 ? -4.692 -10.995 47.109 1.00 13.21 196 LYS A N 1
ATOM 1438 C CA . LYS A 1 196 ? -4.848 -11.678 45.829 1.00 13.04 196 LYS A CA 1
ATOM 1439 C C . LYS A 1 196 ? -5.713 -10.860 44.873 1.00 13.06 196 LYS A C 1
ATOM 1440 O O . LYS A 1 196 ? -6.766 -10.344 45.245 1.00 13.13 196 LYS A O 1
ATOM 1446 N N . THR A 1 197 ? -5.248 -10.747 43.638 1.00 12.85 197 THR A N 1
ATOM 1447 C CA . THR A 1 197 ? -6.001 -10.096 42.579 1.00 12.88 197 THR A CA 1
ATOM 1448 C C . THR A 1 197 ? -5.998 -11.044 41.379 1.00 12.71 197 THR A C 1
ATOM 1449 O O . THR A 1 197 ? -5.230 -12.009 41.352 1.00 12.86 197 THR A O 1
ATOM 1453 N N . VAL A 1 198 ? -6.870 -10.798 40.407 1.00 12.54 198 VAL A N 1
ATOM 1454 C CA . VAL A 1 198 ? -6.846 -11.554 39.155 1.00 12.70 198 VAL A CA 1
ATOM 1455 C C . VAL A 1 198 ? -5.503 -11.359 38.419 1.00 12.60 198 VAL A C 1
ATOM 1456 O O . VAL A 1 198 ? -5.059 -12.234 37.678 1.00 12.88 198 VAL A O 1
ATOM 1460 N N . ARG A 1 199 ? -4.854 -10.223 38.659 1.00 12.37 199 ARG A N 1
ATOM 1461 C CA . ARG A 1 199 ? -3.613 -9.867 37.981 1.00 12.30 199 ARG A CA 1
ATOM 1462 C C . ARG A 1 199 ? -2.371 -10.322 38.741 1.00 11.95 199 ARG A C 1
ATOM 1463 O O . ARG A 1 199 ? -1.342 -10.620 38.132 1.00 11.93 199 ARG A O 1
ATOM 1471 N N . ASN A 1 200 ? -2.467 -10.357 40.068 1.00 11.54 200 ASN A N 1
ATOM 1472 C CA . ASN A 1 200 ? -1.321 -10.628 40.922 1.00 11.06 200 ASN A CA 1
ATOM 1473 C C . ASN A 1 200 ? -1.760 -11.248 42.242 1.00 11.06 200 ASN A C 1
ATOM 1474 O O . ASN A 1 200 ? -2.490 -10.619 43.018 1.00 11.46 200 ASN A O 1
ATOM 1479 N N . ASN A 1 201 ? -1.311 -12.478 42.492 1.00 10.59 201 ASN A N 1
ATOM 1480 C CA . ASN A 1 201 ? -1.579 -13.160 43.752 1.00 10.39 201 ASN A CA 1
ATOM 1481 C C . ASN A 1 201 ? -1.034 -12.400 44.961 1.00 10.46 201 ASN A C 1
ATOM 1482 O O . ASN A 1 201 ? -1.610 -12.464 46.057 1.00 10.65 201 ASN A O 1
ATOM 1487 N N . ASN A 1 202 ? 0.071 -11.685 44.765 1.00 10.09 202 ASN A N 1
ATOM 1488 C CA . ASN A 1 202 ? 0.675 -10.907 45.840 1.00 9.85 202 ASN A CA 1
ATOM 1489 C C . ASN A 1 202 ? 0.625 -9.412 45.567 1.00 9.76 202 ASN A C 1
ATOM 1490 O O . ASN A 1 202 ? 1.602 -8.691 45.789 1.00 9.95 202 ASN A O 1
ATOM 1495 N N . SER A 1 203 ? -0.524 -8.953 45.087 1.00 9.47 203 SER A N 1
ATOM 1496 C CA . SER A 1 203 ? -0.693 -7.566 44.682 1.00 9.36 203 SER A CA 1
ATOM 1497 C C . SER A 1 203 ? -0.548 -6.600 45.852 1.00 9.48 203 SER A C 1
ATOM 1498 O O . SER A 1 203 ? -1.136 -6.812 46.916 1.00 9.79 203 SER A O 1
ATOM 1501 N N . SER A 1 204 ? 0.244 -5.548 45.652 1.00 9.49 204 SER A N 1
ATOM 1502 C CA . SER A 1 204 ? 0.323 -4.437 46.608 1.00 9.33 204 SER A CA 1
ATOM 1503 C C . SER A 1 204 ? -0.879 -3.526 46.407 1.00 9.32 204 SER A C 1
ATOM 1504 O O . SER A 1 204 ? -1.151 -3.090 45.288 1.00 9.55 204 SER A O 1
ATOM 1507 N N . ARG A 1 205 ? -1.594 -3.239 47.488 1.00 9.32 205 ARG A N 1
ATOM 1508 C CA . ARG A 1 205 ? -2.785 -2.400 47.415 1.00 9.33 205 ARG A CA 1
ATOM 1509 C C . ARG A 1 205 ? -2.513 -1.026 48.024 1.00 9.63 205 ARG A C 1
ATOM 1510 O O . ARG A 1 205 ? -3.427 -0.325 48.464 1.00 9.82 205 ARG A O 1
ATOM 1518 N N . PHE A 1 206 ? -1.237 -0.657 48.035 1.00 9.80 206 PHE A N 1
ATOM 1519 C CA . PHE A 1 206 ? -0.772 0.622 48.549 1.00 10.06 206 PHE A CA 1
ATOM 1520 C C . PHE A 1 206 ? 0.521 0.932 47.818 1.00 10.25 206 PHE A C 1
ATOM 1521 O O . PHE A 1 206 ? 1.187 0.020 47.341 1.00 10.17 206 PHE A O 1
ATOM 1529 N N . GLY A 1 207 ? 0.866 2.209 47.718 1.00 10.64 207 GLY A N 1
ATOM 1530 C CA . GLY A 1 207 ? 2.135 2.603 47.116 1.00 11.51 207 GLY A CA 1
ATOM 1531 C C . GLY A 1 207 ? 3.147 2.839 48.214 1.00 12.12 207 GLY A C 1
ATOM 1532 O O . GLY A 1 207 ? 2.781 3.276 49.310 1.00 12.53 207 GLY A O 1
ATOM 1533 N N . LYS A 1 208 ? 4.413 2.541 47.942 1.00 12.35 208 LYS A N 1
ATOM 1534 C CA . LYS A 1 208 ? 5.452 2.768 48.939 1.00 12.84 208 LYS A CA 1
ATOM 1535 C C . LYS A 1 208 ? 6.755 3.353 48.394 1.00 13.14 208 LYS A C 1
ATOM 1536 O O . LYS A 1 208 ? 7.129 3.128 47.242 1.00 13.13 208 LYS A O 1
ATOM 1542 N N . PHE A 1 209 ? 7.416 4.128 49.248 1.00 13.46 209 PHE A N 1
ATOM 1543 C CA . PHE A 1 209 ? 8.712 4.706 48.955 1.00 13.74 209 PHE A CA 1
ATOM 1544 C C . PHE A 1 209 ? 9.633 4.381 50.125 1.00 14.14 209 PHE A C 1
ATOM 1545 O O . PHE A 1 209 ? 9.481 4.927 51.219 1.00 14.27 209 PHE A O 1
ATOM 1553 N N . VAL A 1 210 ? 10.568 3.464 49.893 1.00 14.67 210 VAL A N 1
ATOM 1554 C CA . VAL A 1 210 ? 11.453 2.987 50.950 1.00 15.24 210 VAL A CA 1
ATOM 1555 C C . VAL A 1 210 ? 12.809 3.675 50.868 1.00 15.67 210 VAL A C 1
ATOM 1556 O O . VAL A 1 210 ? 13.563 3.483 49.915 1.00 15.95 210 VAL A O 1
ATOM 1560 N N . GLU A 1 211 ? 13.103 4.482 51.879 1.00 16.10 211 GLU A N 1
ATOM 1561 C CA . GLU A 1 211 ? 14.338 5.236 51.926 1.00 16.55 211 GLU A CA 1
ATOM 1562 C C . GLU A 1 211 ? 15.348 4.517 52.787 1.00 16.71 211 GLU A C 1
ATOM 1563 O O . GLU A 1 211 ? 15.039 4.114 53.906 1.00 16.66 211 GLU A O 1
ATOM 1569 N N . ILE A 1 212 ? 16.547 4.337 52.241 1.00 17.08 212 ILE A N 1
ATOM 1570 C CA . ILE A 1 212 ? 17.696 3.883 53.009 1.00 17.42 212 ILE A CA 1
ATOM 1571 C C . ILE A 1 212 ? 18.602 5.091 53.221 1.00 17.83 212 ILE A C 1
ATOM 1572 O O . ILE A 1 212 ? 19.120 5.673 52.262 1.00 17.83 212 ILE A O 1
ATOM 1577 N N . HIS A 1 213 ? 18.765 5.474 54.483 1.00 18.26 213 HIS A N 1
ATOM 1578 C CA . HIS A 1 213 ? 19.552 6.650 54.836 1.00 18.70 213 HIS A CA 1
ATOM 1579 C C . HIS A 1 213 ? 21.004 6.293 55.164 1.00 19.26 213 HIS A C 1
ATOM 1580 O O . HIS A 1 213 ? 21.289 5.226 55.725 1.00 19.37 213 HIS A O 1
ATOM 1587 N N . PHE A 1 214 ? 21.915 7.185 54.782 1.00 19.82 214 PHE A N 1
ATOM 1588 C CA . PHE A 1 214 ? 23.344 6.960 54.941 1.00 20.55 214 PHE A CA 1
ATOM 1589 C C . PHE A 1 214 ? 24.002 8.112 55.672 1.00 21.27 214 PHE A C 1
ATOM 1590 O O . PHE A 1 214 ? 23.569 9.260 55.548 1.00 21.27 214 PHE A O 1
ATOM 1598 N N . ASN A 1 215 ? 25.057 7.796 56.423 1.00 22.22 215 ASN A N 1
ATOM 1599 C CA . ASN A 1 215 ? 25.886 8.812 57.073 1.00 23.25 215 ASN A CA 1
ATOM 1600 C C . ASN A 1 215 ? 26.947 9.356 56.115 1.00 23.79 215 ASN A C 1
ATOM 1601 O O . ASN A 1 215 ? 26.901 9.087 54.910 1.00 23.86 215 ASN A O 1
ATOM 1606 N N . GLU A 1 216 ? 27.901 10.107 56.662 1.00 24.53 216 GLU A N 1
ATOM 1607 C CA . GLU A 1 216 ? 28.979 10.716 55.884 1.00 25.12 216 GLU A CA 1
ATOM 1608 C C . GLU A 1 216 ? 29.906 9.666 55.271 1.00 25.62 216 GLU A C 1
ATOM 1609 O O . GLU A 1 216 ? 30.401 9.840 54.156 1.00 25.75 216 GLU A O 1
ATOM 1611 N N . LYS A 1 217 ? 30.123 8.573 56.000 1.00 26.16 217 LYS A N 1
ATOM 1612 C CA . LYS A 1 217 ? 30.984 7.482 55.543 1.00 26.63 217 LYS A CA 1
ATOM 1613 C C . LYS A 1 217 ? 30.300 6.604 54.496 1.00 26.25 217 LYS A C 1
ATOM 1614 O O . LYS A 1 217 ? 30.881 5.614 54.040 1.00 26.37 217 LYS A O 1
ATOM 1620 N N . SER A 1 218 ? 29.073 6.976 54.120 1.00 25.82 218 SER A N 1
ATOM 1621 C CA . SER A 1 218 ? 28.220 6.183 53.218 1.00 25.18 218 SER A CA 1
ATOM 1622 C C . SER A 1 218 ? 27.900 4.815 53.811 1.00 24.89 218 SER A C 1
ATOM 1623 O O . SER A 1 218 ? 27.972 3.793 53.125 1.00 24.98 218 SER A O 1
ATOM 1626 N N . SER A 1 219 ? 27.560 4.804 55.097 1.00 24.57 219 SER A N 1
ATOM 1627 C CA . SER A 1 219 ? 27.097 3.590 55.765 1.00 24.16 219 SER A CA 1
ATOM 1628 C C . SER A 1 219 ? 25.639 3.740 56.196 1.00 23.73 219 SER A C 1
ATOM 1629 O O . SER A 1 219 ? 25.195 4.840 56.544 1.00 23.71 219 SER A O 1
ATOM 1632 N N . VAL A 1 220 ? 24.911 2.626 56.160 1.00 23.14 220 VAL A N 1
ATOM 1633 C CA . VAL A 1 220 ? 23.494 2.580 56.509 1.00 22.54 220 VAL A CA 1
ATOM 1634 C C . VAL A 1 220 ? 23.299 2.894 57.988 1.00 22.36 220 VAL A C 1
ATOM 1635 O O . VAL A 1 220 ? 23.924 2.279 58.853 1.00 22.48 220 VAL A O 1
ATOM 1639 N N . VAL A 1 221 ? 22.428 3.854 58.267 1.00 21.98 221 VAL A N 1
ATOM 1640 C CA . VAL A 1 221 ? 22.138 4.260 59.637 1.00 21.61 221 VAL A CA 1
ATOM 1641 C C . VAL A 1 221 ? 20.686 3.974 60.019 1.00 21.34 221 VAL A C 1
ATOM 1642 O O . VAL A 1 221 ? 20.305 4.090 61.183 1.00 21.33 221 VAL A O 1
ATOM 1646 N N . GLY A 1 222 ? 19.887 3.602 59.023 1.00 20.88 222 GLY A N 1
ATOM 1647 C CA . GLY A 1 222 ? 18.481 3.289 59.220 1.00 20.20 222 GLY A CA 1
ATOM 1648 C C . GLY A 1 222 ? 17.710 3.517 57.940 1.00 19.81 222 GLY A C 1
ATOM 1649 O O . GLY A 1 222 ? 18.294 3.564 56.857 1.00 19.85 222 GLY A O 1
ATOM 1650 N N . GLY A 1 223 ? 16.395 3.664 58.061 1.00 19.49 223 GLY A N 1
ATOM 1651 C CA . GLY A 1 223 ? 15.547 3.886 56.896 1.00 18.91 223 GLY A CA 1
ATOM 1652 C C . GLY A 1 223 ? 14.184 4.474 57.205 1.00 18.52 223 GLY A C 1
ATOM 1653 O O . GLY A 1 223 ? 13.824 4.670 58.374 1.00 18.38 223 GLY A O 1
ATOM 1654 N N . PHE A 1 224 ? 13.428 4.761 56.147 1.00 17.88 224 PHE A N 1
ATOM 1655 C CA . PHE A 1 224 ? 12.078 5.280 56.292 1.00 17.43 224 PHE A CA 1
ATOM 1656 C C . PHE A 1 224 ? 11.154 4.813 55.177 1.00 17.08 224 PHE A C 1
ATOM 1657 O O . PHE A 1 224 ? 11.478 4.940 53.993 1.00 17.33 224 PHE A O 1
ATOM 1665 N N . VAL A 1 225 ? 9.993 4.299 55.567 1.00 16.42 225 VAL A N 1
ATOM 1666 C CA . VAL A 1 225 ? 8.984 3.840 54.618 1.00 16.02 225 VAL A CA 1
ATOM 1667 C C . VAL A 1 225 ? 7.822 4.832 54.546 1.00 15.75 225 VAL A C 1
ATOM 1668 O O . VAL A 1 225 ? 7.145 5.072 55.549 1.00 15.83 225 VAL A O 1
ATOM 1672 N N . SER A 1 226 ? 7.601 5.414 53.368 1.00 15.34 226 SER A N 1
ATOM 1673 C CA . SER A 1 226 ? 6.396 6.211 53.121 1.00 14.99 226 SER A CA 1
ATOM 1674 C C . SER A 1 226 ? 5.358 5.358 52.411 1.00 14.97 226 SER A C 1
ATOM 1675 O O . SER A 1 226 ? 5.670 4.693 51.426 1.00 14.92 226 SER A O 1
ATOM 1678 N N . HIS A 1 227 ? 4.130 5.372 52.923 1.00 14.93 227 HIS A N 1
ATOM 1679 C CA . HIS A 1 227 ? 3.044 4.594 52.333 1.00 15.13 227 HIS A CA 1
ATOM 1680 C C . HIS A 1 227 ? 1.929 5.485 51.788 1.00 15.17 227 HIS A C 1
ATOM 1681 O O . HIS A 1 227 ? 1.630 6.534 52.354 1.00 15.21 227 HIS A O 1
ATOM 1688 N N . TYR A 1 228 ? 1.321 5.055 50.685 1.00 15.27 228 TYR A N 1
ATOM 1689 C CA . TYR A 1 228 ? 0.347 5.877 49.974 1.00 15.35 228 TYR A CA 1
ATOM 1690 C C . TYR A 1 228 ? -0.945 5.133 49.686 1.00 15.25 228 TYR A C 1
ATOM 1691 O O . TYR A 1 228 ? -0.938 4.076 49.047 1.00 15.36 228 TYR A O 1
ATOM 1700 N N . LEU A 1 229 ? -2.044 5.706 50.165 1.00 15.17 229 LEU A N 1
ATOM 1701 C CA . LEU A 1 229 ? -3.402 5.267 49.842 1.00 15.25 229 LEU A CA 1
ATOM 1702 C C . LEU A 1 229 ? -3.606 3.750 49.802 1.00 15.09 229 LEU A C 1
ATOM 1703 O O . LEU A 1 229 ? -3.476 3.121 48.757 1.00 15.37 229 LEU A O 1
ATOM 1708 N N . LEU A 1 230 ? -3.927 3.177 50.953 1.00 15.00 230 LEU A N 1
ATOM 1709 C CA . LEU A 1 230 ? -4.329 1.785 51.036 1.00 15.00 230 LEU A CA 1
ATOM 1710 C C . LEU A 1 230 ? -5.745 1.636 50.488 1.00 15.16 230 LEU A C 1
ATOM 1711 O O . LEU A 1 230 ? -6.614 2.476 50.759 1.00 15.33 230 LEU A O 1
ATOM 1716 N N . GLU A 1 231 ? -5.974 0.569 49.726 1.00 15.09 231 GLU A N 1
ATOM 1717 C CA . GLU A 1 231 ? -7.294 0.280 49.178 1.00 15.14 231 GLU A CA 1
ATOM 1718 C C . GLU A 1 231 ? -8.279 -0.088 50.292 1.00 15.30 231 GLU A C 1
ATOM 1719 O O . GLU A 1 231 ? -8.075 -1.052 51.022 1.00 15.39 231 GLU A O 1
ATOM 1725 N N . LYS A 1 232 ? -9.351 0.689 50.404 1.00 15.74 232 LYS A N 1
ATOM 1726 C CA . LYS A 1 232 ? -10.255 0.621 51.554 1.00 15.97 232 LYS A CA 1
ATOM 1727 C C . LYS A 1 232 ? -11.390 -0.374 51.371 1.00 15.94 232 LYS A C 1
ATOM 1728 O O . LYS A 1 232 ? -11.800 -1.032 52.320 1.00 16.24 232 LYS A O 1
ATOM 1734 N N . SER A 1 233 ? -11.900 -0.485 50.152 1.00 15.98 233 SER A N 1
ATOM 1735 C CA . SER A 1 233 ? -13.074 -1.312 49.905 1.00 15.99 233 SER A CA 1
ATOM 1736 C C . SER A 1 233 ? -12.801 -2.803 50.055 1.00 15.95 233 SER A C 1
ATOM 1737 O O . SER A 1 233 ? -13.712 -3.564 50.373 1.00 16.36 233 SER A O 1
ATOM 1740 N N . ARG A 1 234 ? -11.549 -3.208 49.838 1.00 15.84 234 ARG A N 1
ATOM 1741 C CA . ARG A 1 234 ? -11.139 -4.615 49.910 1.00 15.54 234 ARG A CA 1
ATOM 1742 C C . ARG A 1 234 ? -11.347 -5.216 51.297 1.00 15.81 234 ARG A C 1
ATOM 1743 O O . ARG A 1 234 ? -11.526 -6.431 51.433 1.00 15.65 234 ARG A O 1
ATOM 1751 N N . ILE A 1 235 ? -11.317 -4.357 52.315 1.00 16.07 235 ILE A N 1
ATOM 1752 C CA . ILE A 1 235 ? -11.488 -4.772 53.704 1.00 16.46 235 ILE A CA 1
ATOM 1753 C C . ILE A 1 235 ? -12.831 -5.469 53.920 1.00 16.86 235 ILE A C 1
ATOM 1754 O O . ILE A 1 235 ? -12.916 -6.445 54.667 1.00 16.91 235 ILE A O 1
ATOM 1759 N N . CYS A 1 236 ? -13.861 -4.988 53.230 1.00 17.38 236 CYS A N 1
ATOM 1760 C CA . CYS A 1 236 ? -15.220 -5.483 53.423 1.00 17.94 236 CYS A CA 1
ATOM 1761 C C . CYS A 1 236 ? -15.702 -6.419 52.325 1.00 18.09 236 CYS A C 1
ATOM 1762 O O . CYS A 1 236 ? -16.346 -7.427 52.615 1.00 18.28 236 CYS A O 1
ATOM 1765 N N . VAL A 1 237 ? -15.389 -6.094 51.073 1.00 18.33 237 VAL A N 1
ATOM 1766 C CA . VAL A 1 237 ? -15.868 -6.889 49.940 1.00 18.55 237 VAL A CA 1
ATOM 1767 C C . VAL A 1 237 ? -14.800 -7.084 48.855 1.00 18.87 237 VAL A C 1
ATOM 1768 O O . VAL A 1 237 ? -13.956 -6.211 48.626 1.00 18.75 237 VAL A O 1
ATOM 1772 N N . GLN A 1 238 ? -14.845 -8.242 48.200 1.00 19.14 238 GLN A N 1
ATOM 1773 C CA . GLN A 1 238 ? -13.956 -8.538 47.082 1.00 19.45 238 GLN A CA 1
ATOM 1774 C C . GLN A 1 238 ? -14.632 -9.439 46.036 1.00 19.60 238 GLN A C 1
ATOM 1775 O O . GLN A 1 238 ? -15.702 -9.998 46.289 1.00 19.91 238 GLN A O 1
ATOM 1781 N N . GLY A 1 239 ? -14.025 -9.557 44.857 1.00 19.71 239 GLY A N 1
ATOM 1782 C CA . GLY A 1 239 ? -14.567 -10.402 43.791 1.00 19.58 239 GLY A CA 1
ATOM 1783 C C . GLY A 1 239 ? -14.329 -11.878 44.048 1.00 19.87 239 GLY A C 1
ATOM 1784 O O . GLY A 1 239 ? -13.385 -12.244 44.747 1.00 19.88 239 GLY A O 1
ATOM 1785 N N . LYS A 1 240 ? -15.177 -12.725 43.466 1.00 20.07 240 LYS A N 1
ATOM 1786 C CA . LYS A 1 240 ? -15.113 -14.189 43.645 1.00 20.43 240 LYS A CA 1
ATOM 1787 C C . LYS A 1 240 ? -13.717 -14.799 43.449 1.00 20.11 240 LYS A C 1
ATOM 1788 O O . LYS A 1 240 ? -13.442 -15.899 43.941 1.00 20.12 240 LYS A O 1
ATOM 1794 N N . GLU A 1 241 ? -12.849 -14.092 42.724 1.00 19.86 241 GLU A N 1
ATOM 1795 C CA . GLU A 1 241 ? -11.503 -14.585 42.412 1.00 19.59 241 GLU A CA 1
ATOM 1796 C C . GLU A 1 241 ? -10.410 -13.828 43.165 1.00 18.82 241 GLU A C 1
ATOM 1797 O O . GLU A 1 241 ? -9.218 -14.094 42.995 1.00 18.78 241 GLU A O 1
ATOM 1803 N N . GLU A 1 242 ? -10.825 -12.879 43.994 1.00 17.95 242 GLU A N 1
ATOM 1804 C CA . GLU A 1 242 ? -9.890 -12.061 44.751 1.00 17.01 242 GLU A CA 1
ATOM 1805 C C . GLU A 1 242 ? -10.036 -12.339 46.240 1.00 16.47 242 GLU A C 1
ATOM 1806 O O . GLU A 1 242 ? -10.989 -12.992 46.671 1.00 16.42 242 GLU A O 1
ATOM 1812 N N . ARG A 1 243 ? -9.075 -11.865 47.022 1.00 15.72 243 ARG A N 1
ATOM 1813 C CA . ARG A 1 243 ? -9.153 -11.990 48.469 1.00 15.03 243 ARG A CA 1
ATOM 1814 C C . ARG A 1 243 ? -8.970 -10.636 49.158 1.00 14.76 243 ARG A C 1
ATOM 1815 O O . ARG A 1 243 ? -8.499 -9.664 48.549 1.00 14.74 243 ARG A O 1
ATOM 1823 N N . ASN A 1 244 ? -9.363 -10.587 50.427 1.00 14.18 244 ASN A N 1
ATOM 1824 C CA . ASN A 1 244 ? -8.985 -9.513 51.327 1.00 13.73 244 ASN A CA 1
ATOM 1825 C C . ASN A 1 244 ? -7.476 -9.634 51.562 1.00 13.46 244 ASN A C 1
ATOM 1826 O O . ASN A 1 244 ? -6.834 -10.528 51.012 1.00 13.35 244 ASN A O 1
ATOM 1831 N N . TYR A 1 245 ? -6.917 -8.743 52.374 1.00 13.10 245 TYR A N 1
ATOM 1832 C CA . TYR A 1 245 ? -5.493 -8.758 52.699 1.00 12.92 245 TYR A CA 1
ATOM 1833 C C . TYR A 1 245 ? -5.035 -10.079 53.300 1.00 13.05 245 TYR A C 1
ATOM 1834 O O . TYR A 1 245 ? -5.785 -10.724 54.036 1.00 13.32 245 TYR A O 1
ATOM 1843 N N . HIS A 1 246 ? -3.806 -10.474 52.969 1.00 13.07 246 HIS A N 1
ATOM 1844 C CA . HIS A 1 246 ? -3.262 -11.778 53.357 1.00 13.22 246 HIS A CA 1
ATOM 1845 C C . HIS A 1 246 ? -3.408 -12.101 54.842 1.00 13.28 246 HIS A C 1
ATOM 1846 O O . HIS A 1 246 ? -3.716 -13.244 55.191 1.00 13.03 246 HIS A O 1
ATOM 1853 N N . ILE A 1 247 ? -3.195 -11.100 55.701 1.00 13.47 247 ILE A N 1
ATOM 1854 C CA . ILE A 1 247 ? -3.221 -11.304 57.159 1.00 13.97 247 ILE A CA 1
ATOM 1855 C C . ILE A 1 247 ? -4.385 -12.185 57.626 1.00 14.48 247 ILE A C 1
ATOM 1856 O O . ILE A 1 247 ? -4.165 -13.163 58.348 1.00 14.65 247 ILE A O 1
ATOM 1861 N N . PHE A 1 248 ? -5.599 -11.868 57.176 1.00 14.80 248 PHE A N 1
ATOM 1862 C CA . PHE A 1 248 ? -6.783 -12.643 57.536 1.00 15.42 248 PHE A CA 1
ATOM 1863 C C . PHE A 1 248 ? -6.591 -14.136 57.280 1.00 16.05 248 PHE A C 1
ATOM 1864 O O . PHE A 1 248 ? -6.919 -14.963 58.130 1.00 16.49 248 PHE A O 1
ATOM 1872 N N . TYR A 1 249 ? -6.043 -14.467 56.114 1.00 16.56 249 TYR A N 1
ATOM 1873 C CA . TYR A 1 249 ? -5.882 -15.854 55.683 1.00 16.88 249 TYR A CA 1
ATOM 1874 C C . TYR A 1 249 ? -4.662 -16.495 56.314 1.00 17.32 249 TYR A C 1
ATOM 1875 O O . TYR A 1 249 ? -4.658 -17.702 56.570 1.00 17.54 249 TYR A O 1
ATOM 1884 N N . ARG A 1 250 ? -3.633 -15.685 56.563 1.00 17.72 250 ARG A N 1
ATOM 1885 C CA . ARG A 1 250 ? -2.442 -16.136 57.279 1.00 17.99 250 ARG A CA 1
ATOM 1886 C C . ARG A 1 250 ? -2.786 -16.456 58.729 1.00 18.47 250 ARG A C 1
ATOM 1887 O O . ARG A 1 250 ? -2.349 -17.476 59.271 1.00 18.51 250 ARG A O 1
ATOM 1895 N N . LEU A 1 251 ? -3.578 -15.584 59.346 1.00 18.92 251 LEU A N 1
ATOM 1896 C CA . LEU A 1 251 ? -4.071 -15.812 60.697 1.00 19.51 251 LEU A CA 1
ATOM 1897 C C . LEU A 1 251 ? -4.890 -17.110 60.769 1.00 19.82 251 LEU A C 1
ATOM 1898 O O . LEU A 1 251 ? -4.567 -18.007 61.540 1.00 19.78 251 LEU A O 1
ATOM 1903 N N . CYS A 1 252 ? -5.922 -17.219 59.938 1.00 20.29 252 CYS A N 1
ATOM 1904 C CA . CYS A 1 252 ? -6.780 -18.406 59.920 1.00 20.98 252 CYS A CA 1
ATOM 1905 C C . CYS A 1 252 ? -6.050 -19.723 59.631 1.00 21.29 252 CYS A C 1
ATOM 1906 O O . CYS A 1 252 ? -6.360 -20.747 60.239 1.00 21.10 252 CYS A O 1
ATOM 1909 N N . ALA A 1 253 ? -5.084 -19.694 58.716 1.00 21.81 253 ALA A N 1
ATOM 1910 C CA . ALA A 1 253 ? -4.366 -20.910 58.335 1.00 22.43 253 ALA A CA 1
ATOM 1911 C C . ALA A 1 253 ? -3.323 -21.355 59.358 1.00 22.92 253 ALA A C 1
ATOM 1912 O O . ALA A 1 253 ? -3.110 -22.555 59.544 1.00 22.94 253 ALA A O 1
ATOM 1914 N N . GLY A 1 254 ? -2.685 -20.392 60.020 1.00 23.55 254 GLY A N 1
ATOM 1915 C CA . GLY A 1 254 ? -1.486 -20.670 60.812 1.00 24.23 254 GLY A CA 1
ATOM 1916 C C . GLY A 1 254 ? -1.568 -20.510 62.318 1.00 24.85 254 GLY A C 1
ATOM 1917 O O . GLY A 1 254 ? -0.711 -21.029 63.040 1.00 24.85 254 GLY A O 1
ATOM 1918 N N . ALA A 1 255 ? -2.582 -19.794 62.800 1.00 25.44 255 ALA A N 1
ATOM 1919 C CA . ALA A 1 255 ? -2.716 -19.537 64.237 1.00 26.26 255 ALA A CA 1
ATOM 1920 C C . ALA A 1 255 ? -2.810 -20.829 65.030 1.00 26.77 255 ALA A C 1
ATOM 1921 O O . ALA A 1 255 ? -3.384 -21.811 64.564 1.00 26.90 255 ALA A O 1
ATOM 1923 N N . SER A 1 256 ? -2.231 -20.822 66.226 1.00 27.58 256 SER A N 1
ATOM 1924 C CA . SER A 1 256 ? -2.362 -21.944 67.146 1.00 28.27 256 SER A CA 1
ATOM 1925 C C . SER A 1 256 ? -3.824 -22.094 67.557 1.00 28.86 256 SER A C 1
ATOM 1926 O O . SER A 1 256 ? -4.595 -21.130 67.514 1.00 29.10 256 SER A O 1
ATOM 1929 N N . GLU A 1 257 ? -4.199 -23.304 67.956 1.00 29.57 257 GLU A N 1
ATOM 1930 C CA . GLU A 1 257 ? -5.548 -23.576 68.448 1.00 30.18 257 GLU A CA 1
ATOM 1931 C C . GLU A 1 257 ? -5.930 -22.644 69.606 1.00 30.31 257 GLU A C 1
ATOM 1932 O O . GLU A 1 257 ? -7.088 -22.242 69.732 1.00 30.44 257 GLU A O 1
ATOM 1938 N N . ASP A 1 258 ? -4.942 -22.303 70.433 1.00 30.58 258 ASP A N 1
ATOM 1939 C CA . ASP A 1 258 ? -5.104 -21.353 71.530 1.00 30.78 258 ASP A CA 1
ATOM 1940 C C . ASP A 1 258 ? -5.563 -19.994 70.992 1.00 30.80 258 ASP A C 1
ATOM 1941 O O . ASP A 1 258 ? -6.631 -19.504 71.371 1.00 30.81 258 ASP A O 1
ATOM 1946 N N . ILE A 1 259 ? -4.765 -19.415 70.091 1.00 30.78 259 ILE A N 1
ATOM 1947 C CA . ILE A 1 259 ? -5.057 -18.114 69.469 1.00 30.60 259 ILE A CA 1
ATOM 1948 C C . ILE A 1 259 ? -6.398 -18.130 68.725 1.00 30.52 259 ILE A C 1
ATOM 1949 O O . ILE A 1 259 ? -7.137 -17.142 68.745 1.00 30.26 259 ILE A O 1
ATOM 1954 N N . ARG A 1 260 ? -6.714 -19.260 68.093 1.00 30.60 260 ARG A N 1
ATOM 1955 C CA . ARG A 1 260 ? -7.997 -19.435 67.408 1.00 30.86 260 ARG A CA 1
ATOM 1956 C C . ARG A 1 260 ? -9.197 -19.351 68.364 1.00 30.89 260 ARG A C 1
ATOM 1957 O O . ARG A 1 260 ? -10.237 -18.779 68.017 1.00 30.87 260 ARG A O 1
ATOM 1965 N N . GLU A 1 261 ? -9.048 -19.921 69.560 1.00 30.87 261 GLU A N 1
ATOM 1966 C CA . GLU A 1 261 ? -10.117 -19.900 70.559 1.00 30.84 261 GLU A CA 1
ATOM 1967 C C . GLU A 1 261 ? -10.319 -18.504 71.139 1.00 30.72 261 GLU A C 1
ATOM 1968 O O . GLU A 1 261 ? -11.454 -18.038 71.259 1.00 30.74 261 GLU A O 1
ATOM 1970 N N . ARG A 1 262 ? -9.215 -17.840 71.479 1.00 30.66 262 ARG A N 1
ATOM 1971 C CA . ARG A 1 262 ? -9.242 -16.497 72.063 1.00 30.67 262 ARG A CA 1
ATOM 1972 C C . ARG A 1 262 ? -9.850 -15.467 71.106 1.00 30.36 262 ARG A C 1
ATOM 1973 O O . ARG A 1 262 ? -10.485 -14.505 71.543 1.00 30.40 262 ARG A O 1
ATOM 1981 N N . LEU A 1 263 ? -9.646 -15.671 69.805 1.00 30.06 263 LEU A N 1
ATOM 1982 C CA . LEU A 1 263 ? -10.076 -14.705 68.788 1.00 29.63 263 LEU A CA 1
ATOM 1983 C C . LEU A 1 263 ? -11.351 -15.134 68.066 1.00 29.54 263 LEU A C 1
ATOM 1984 O O . LEU A 1 263 ? -11.860 -14.414 67.201 1.00 29.30 263 LEU A O 1
ATOM 1989 N N . HIS A 1 264 ? -11.858 -16.308 68.445 1.00 29.58 264 HIS A N 1
ATOM 1990 C CA . HIS A 1 264 ? -13.076 -16.899 67.878 1.00 29.61 264 HIS A CA 1
ATOM 1991 C C . HIS A 1 264 ? -13.037 -16.971 66.357 1.00 29.37 264 HIS A C 1
ATOM 1992 O O . HIS A 1 264 ? -14.007 -16.626 65.670 1.00 29.38 264 HIS A O 1
ATOM 1999 N N . LEU A 1 265 ? -11.894 -17.417 65.846 1.00 29.06 265 LEU A N 1
ATOM 2000 C CA . LEU A 1 265 ? -11.686 -17.563 64.414 1.00 28.79 265 LEU A CA 1
ATOM 2001 C C . LEU A 1 265 ? -12.174 -18.925 63.939 1.00 28.65 265 LEU A C 1
ATOM 2002 O O . LEU A 1 265 ? -12.262 -19.876 64.721 1.00 28.68 265 LEU A O 1
ATOM 2007 N N . SER A 1 266 ? -12.515 -19.002 62.658 1.00 28.27 266 SER A N 1
ATOM 2008 C CA . SER A 1 266 ? -12.843 -20.266 62.021 1.00 28.04 266 SER A CA 1
ATOM 2009 C C . SER A 1 266 ? -12.461 -20.162 60.557 1.00 27.67 266 SER A C 1
ATOM 2010 O O . SER A 1 266 ? -11.823 -19.190 60.154 1.00 27.88 266 SER A O 1
ATOM 2013 N N . SER A 1 267 ? -12.838 -21.164 59.768 1.00 27.15 267 SER A N 1
ATOM 2014 C CA . SER A 1 267 ? -12.617 -21.145 58.327 1.00 26.67 267 SER A CA 1
ATOM 2015 C C . SER A 1 267 ? -13.199 -19.867 57.712 1.00 26.39 267 SER A C 1
ATOM 2016 O O . SER A 1 267 ? -14.277 -19.426 58.116 1.00 26.22 267 SER A O 1
ATOM 2019 N N . PRO A 1 268 ? -12.483 -19.267 56.736 1.00 26.15 268 PRO A N 1
ATOM 2020 C CA . PRO A 1 268 ? -12.806 -17.944 56.183 1.00 25.93 268 PRO A CA 1
ATOM 2021 C C . PRO A 1 268 ? -14.250 -17.770 55.698 1.00 25.68 268 PRO A C 1
ATOM 2022 O O . PRO A 1 268 ? -14.771 -16.655 55.730 1.00 25.90 268 PRO A O 1
ATOM 2026 N N . ASP A 1 269 ? -14.888 -18.854 55.262 1.00 25.35 269 ASP A N 1
ATOM 2027 C CA . ASP A 1 269 ? -16.265 -18.795 54.762 1.00 25.24 269 ASP A CA 1
ATOM 2028 C C . ASP A 1 269 ? -17.252 -18.258 55.802 1.00 24.92 269 ASP A C 1
ATOM 2029 O O . ASP A 1 269 ? -18.345 -17.807 55.458 1.00 25.00 269 ASP A O 1
ATOM 2034 N N . ASN A 1 270 ? -16.853 -18.301 57.069 1.00 24.53 270 ASN A N 1
ATOM 2035 C CA . ASN A 1 270 ? -17.694 -17.850 58.168 1.00 24.18 270 ASN A CA 1
ATOM 2036 C C . ASN A 1 270 ? -17.734 -16.333 58.350 1.00 23.87 270 ASN A C 1
ATOM 2037 O O . ASN A 1 270 ? -18.416 -15.837 59.249 1.00 23.81 270 ASN A O 1
ATOM 2042 N N . PHE A 1 271 ? -17.023 -15.599 57.494 1.00 23.47 271 PHE A N 1
ATOM 2043 C CA . PHE A 1 271 ? -16.920 -14.143 57.640 1.00 23.16 271 PHE A CA 1
ATOM 2044 C C . PHE A 1 271 ? -17.345 -13.380 56.388 1.00 23.05 271 PHE A C 1
ATOM 2045 O O . PHE A 1 271 ? -16.788 -13.587 55.302 1.00 23.14 271 PHE A O 1
ATOM 2053 N N . ARG A 1 272 ? -18.328 -12.493 56.553 1.00 22.65 272 ARG A N 1
ATOM 2054 C CA . ARG A 1 272 ? -18.823 -11.645 55.463 1.00 22.68 272 ARG A CA 1
ATOM 2055 C C . ARG A 1 272 ? -17.693 -10.894 54.751 1.00 22.12 272 ARG A C 1
ATOM 2056 O O . ARG A 1 272 ? -17.750 -10.671 53.544 1.00 22.24 272 ARG A O 1
ATOM 2064 N N . TYR A 1 273 ? -16.669 -10.516 55.508 1.00 21.65 273 TYR A N 1
ATOM 2065 C CA . TYR A 1 273 ? -15.547 -9.754 54.977 1.00 21.19 273 TYR A CA 1
ATOM 2066 C C . TYR A 1 273 ? -14.544 -10.621 54.198 1.00 21.34 273 TYR A C 1
ATOM 2067 O O . TYR A 1 273 ? -13.550 -10.110 53.665 1.00 21.25 273 TYR A O 1
ATOM 2076 N N . LEU A 1 274 ? -14.821 -11.924 54.125 1.00 21.42 274 LEU A N 1
ATOM 2077 C CA . LEU A 1 274 ? -13.978 -12.861 53.385 1.00 21.57 274 LEU A CA 1
ATOM 2078 C C . LEU A 1 274 ? -14.746 -13.735 52.390 1.00 21.85 274 LEU A C 1
ATOM 2079 O O . LEU A 1 274 ? -14.213 -14.077 51.332 1.00 21.83 274 LEU A O 1
ATOM 2084 N N . ASN A 1 275 ? -15.989 -14.089 52.725 1.00 22.23 275 ASN A N 1
ATOM 2085 C CA . ASN A 1 275 ? -16.703 -15.164 52.017 1.00 22.53 275 ASN A CA 1
ATOM 2086 C C . ASN A 1 275 ? -17.322 -14.830 50.656 1.00 22.57 275 ASN A C 1
ATOM 2087 O O . ASN A 1 275 ? -17.723 -15.739 49.926 1.00 22.43 275 ASN A O 1
ATOM 2092 N N . ARG A 1 276 ? -17.402 -13.542 50.322 1.00 22.78 276 ARG A N 1
ATOM 2093 C CA . ARG A 1 276 ? -17.782 -13.123 48.964 1.00 22.89 276 ARG A CA 1
ATOM 2094 C C . ARG A 1 276 ? -16.597 -13.221 47.998 1.00 22.91 276 ARG A C 1
ATOM 2095 O O . ARG A 1 276 ? -16.770 -13.210 46.778 1.00 23.33 276 ARG A O 1
ATOM 2103 N N . GLY A 1 277 ? -15.394 -13.316 48.552 1.00 22.74 277 GLY A N 1
ATOM 2104 C CA . GLY A 1 277 ? -14.201 -13.512 47.751 1.00 22.56 277 GLY A CA 1
ATOM 2105 C C . GLY A 1 277 ? -13.769 -14.962 47.743 1.00 22.43 277 GLY A C 1
ATOM 2106 O O . GLY A 1 277 ? -14.533 -15.854 48.115 1.00 22.46 277 GLY A O 1
ATOM 2107 N N . CYS A 1 278 ? -12.534 -15.189 47.312 1.00 22.25 278 CYS A N 1
ATOM 2108 C CA . CYS A 1 278 ? -11.937 -16.512 47.307 1.00 22.15 278 CYS A CA 1
ATOM 2109 C C . CYS A 1 278 ? -11.561 -16.900 48.738 1.00 22.08 278 CYS A C 1
ATOM 2110 O O . CYS A 1 278 ? -10.834 -16.172 49.412 1.00 22.10 278 CYS A O 1
ATOM 2113 N N . THR A 1 279 ? -12.075 -18.035 49.203 1.00 22.04 279 THR A N 1
ATOM 2114 C CA . THR A 1 279 ? -11.853 -18.472 50.586 1.00 21.97 279 THR A CA 1
ATOM 2115 C C . THR A 1 279 ? -10.758 -19.530 50.705 1.00 22.07 279 THR A C 1
ATOM 2116 O O . THR A 1 279 ? -10.473 -20.024 51.799 1.00 22.33 279 THR A O 1
ATOM 2120 N N . ARG A 1 280 ? -10.144 -19.873 49.580 1.00 22.14 280 ARG A N 1
ATOM 2121 C CA . ARG A 1 280 ? -9.119 -20.910 49.554 1.00 22.24 280 ARG A CA 1
ATOM 2122 C C . ARG A 1 280 ? -7.782 -20.361 50.042 1.00 22.34 280 ARG A C 1
ATOM 2123 O O . ARG A 1 280 ? -7.545 -19.154 49.990 1.00 22.15 280 ARG A O 1
ATOM 2131 N N . TYR A 1 281 ? -6.923 -21.252 50.531 1.00 22.54 281 TYR A N 1
ATOM 2132 C CA . TYR A 1 281 ? -5.578 -20.875 50.937 1.00 22.76 281 TYR A CA 1
ATOM 2133 C C . TYR A 1 281 ? -4.578 -21.135 49.827 1.00 23.19 281 TYR A C 1
ATOM 2134 O O . TYR A 1 281 ? -4.779 -22.020 48.991 1.00 23.15 281 TYR A O 1
ATOM 2143 N N . PHE A 1 282 ? -3.499 -20.355 49.829 1.00 23.75 282 PHE A N 1
ATOM 2144 C CA . PHE A 1 282 ? -2.316 -20.690 49.057 1.00 24.19 282 PHE A CA 1
ATOM 2145 C C . PHE A 1 282 ? -1.582 -21.782 49.819 1.00 24.63 282 PHE A C 1
ATOM 2146 O O . PHE A 1 282 ? -1.181 -21.578 50.966 1.00 24.69 282 PHE A O 1
ATOM 2154 N N . ALA A 1 283 ? -1.432 -22.943 49.186 1.00 25.20 283 ALA A N 1
ATOM 2155 C CA . ALA A 1 283 ? -0.780 -24.097 49.806 1.00 25.82 283 ALA A CA 1
ATOM 2156 C C . ALA A 1 283 ? -0.318 -25.112 48.769 1.00 26.34 283 ALA A C 1
ATOM 2157 O O . ALA A 1 283 ? -0.770 -25.097 47.622 1.00 26.36 283 ALA A O 1
ATOM 2159 N N . ASN A 1 284 ? 0.600 -25.982 49.179 1.00 27.05 284 ASN A N 1
ATOM 2160 C CA . ASN A 1 284 ? 1.000 -27.131 48.370 1.00 27.84 284 ASN A CA 1
ATOM 2161 C C . ASN A 1 284 ? 0.722 -28.434 49.120 1.00 28.35 284 ASN A C 1
ATOM 2162 O O . ASN A 1 284 ? 0.178 -28.399 50.225 1.00 28.54 284 ASN A O 1
ATOM 2167 N N . LYS A 1 285 ? 1.091 -29.573 48.534 1.00 29.00 285 LYS A N 1
ATOM 2168 C CA . LYS A 1 285 ? 0.845 -30.876 49.163 1.00 29.51 285 LYS A CA 1
ATOM 2169 C C . LYS A 1 285 ? 1.374 -30.930 50.595 1.00 29.91 285 LYS A C 1
ATOM 2170 O O . LYS A 1 285 ? 0.659 -31.347 51.510 1.00 29.95 285 LYS A O 1
ATOM 2172 N N . GLU A 1 286 ? 2.614 -30.479 50.782 1.00 30.35 286 GLU A N 1
ATOM 2173 C CA . GLU A 1 286 ? 3.278 -30.526 52.084 1.00 30.78 286 GLU A CA 1
ATOM 2174 C C . GLU A 1 286 ? 2.693 -29.557 53.125 1.00 31.14 286 GLU A C 1
ATOM 2175 O O . GLU A 1 286 ? 2.581 -29.912 54.302 1.00 31.42 286 GLU A O 1
ATOM 2177 N N . THR A 1 287 ? 2.315 -28.349 52.702 1.00 31.38 287 THR A N 1
ATOM 2178 C CA . THR A 1 287 ? 1.796 -27.336 53.643 1.00 31.57 287 THR A CA 1
ATOM 2179 C C . THR A 1 287 ? 0.299 -27.453 53.941 1.00 31.81 287 THR A C 1
ATOM 2180 O O . THR A 1 287 ? -0.188 -26.876 54.916 1.00 31.90 287 THR A O 1
ATOM 2184 N N . ASP A 1 288 ? -0.426 -28.195 53.107 1.00 32.12 288 ASP A N 1
ATOM 2185 C CA . ASP A 1 288 ? -1.843 -28.469 53.354 1.00 32.53 288 ASP A CA 1
ATOM 2186 C C . ASP A 1 288 ? -2.032 -29.295 54.625 1.00 32.82 288 ASP A C 1
ATOM 2187 O O . ASP A 1 288 ? -2.999 -29.095 55.365 1.00 33.04 288 ASP A O 1
ATOM 2192 N N . LYS A 1 289 ? -1.099 -30.215 54.870 1.00 33.16 289 LYS A N 1
ATOM 2193 C CA . LYS A 1 289 ? -1.125 -31.076 56.054 1.00 33.44 289 LYS A CA 1
ATOM 2194 C C . LYS A 1 289 ? -0.899 -30.292 57.349 1.00 33.31 289 LYS A C 1
ATOM 2195 O O . LYS A 1 289 ? -1.354 -30.710 58.418 1.00 33.32 289 LYS A O 1
ATOM 2201 N N . GLN A 1 290 ? -0.200 -29.162 57.244 1.00 33.13 290 GLN A N 1
ATOM 2202 C CA . GLN A 1 290 ? 0.118 -28.319 58.404 1.00 33.02 290 GLN A CA 1
ATOM 2203 C C . GLN A 1 290 ? -1.029 -27.368 58.780 1.00 32.72 290 GLN A C 1
ATOM 2204 O O . GLN A 1 290 ? -0.920 -26.617 59.750 1.00 32.56 290 GLN A O 1
ATOM 2210 N N . ILE A 1 291 ? -2.116 -27.405 58.005 1.00 32.56 291 ILE A N 1
ATOM 2211 C CA . ILE A 1 291 ? -3.322 -26.619 58.285 1.00 32.45 291 ILE A CA 1
ATOM 2212 C C . ILE A 1 291 ? -4.439 -27.544 58.764 1.00 32.63 291 ILE A C 1
ATOM 2213 O O . ILE A 1 291 ? -4.752 -28.540 58.106 1.00 32.78 291 ILE A O 1
ATOM 2218 N N . LEU A 1 292 ? -5.035 -27.210 59.906 1.00 32.64 292 LEU A N 1
ATOM 2219 C CA . LEU A 1 292 ? -6.094 -28.029 60.493 1.00 32.85 292 LEU A CA 1
ATOM 2220 C C . LEU A 1 292 ? -7.389 -27.937 59.684 1.00 32.99 292 LEU A C 1
ATOM 2221 O O . LEU A 1 292 ? -7.601 -26.973 58.946 1.00 33.10 292 LEU A O 1
ATOM 2226 N N . GLN A 1 293 ? -8.245 -28.947 59.834 1.00 33.14 293 GLN A N 1
ATOM 2227 C CA . GLN A 1 293 ? -9.485 -29.063 59.060 1.00 33.20 293 GLN A CA 1
ATOM 2228 C C . GLN A 1 293 ? -10.500 -27.962 59.369 1.00 33.08 293 GLN A C 1
ATOM 2229 O O . GLN A 1 293 ? -11.213 -27.502 58.472 1.00 33.20 293 GLN A O 1
ATOM 2235 N N . ASN A 1 294 ? -10.559 -27.544 60.632 1.00 32.90 294 ASN A N 1
ATOM 2236 C CA . ASN A 1 294 ? -11.484 -26.493 61.068 1.00 32.68 294 ASN A CA 1
ATOM 2237 C C . ASN A 1 294 ? -11.112 -25.096 60.554 1.00 32.53 294 ASN A C 1
ATOM 2238 O O . ASN A 1 294 ? -11.788 -24.110 60.866 1.00 32.66 294 ASN A O 1
ATOM 2243 N N . ARG A 1 295 ? -10.031 -25.025 59.778 1.00 32.19 295 ARG A N 1
ATOM 2244 C CA . ARG A 1 295 ? -9.570 -23.777 59.179 1.00 31.90 295 ARG A CA 1
ATOM 2245 C C . ARG A 1 295 ? -9.933 -23.723 57.695 1.00 31.94 295 ARG A C 1
ATOM 2246 O O . ARG A 1 295 ? -9.922 -22.654 57.089 1.00 32.03 295 ARG A O 1
ATOM 2254 N N . LYS A 1 296 ? -10.267 -24.877 57.122 1.00 31.94 296 LYS A N 1
ATOM 2255 C CA . LYS A 1 296 ? -10.462 -25.015 55.674 1.00 31.85 296 LYS A CA 1
ATOM 2256 C C . LYS A 1 296 ? -11.926 -24.874 55.241 1.00 31.77 296 LYS A C 1
ATOM 2257 O O . LYS A 1 296 ? -12.813 -25.511 55.805 1.00 31.86 296 LYS A O 1
ATOM 2263 N N . SER A 1 297 ? -12.163 -24.039 54.233 1.00 31.67 297 SER A N 1
ATOM 2264 C CA . SER A 1 297 ? -13.515 -23.735 53.763 1.00 31.58 297 SER A CA 1
ATOM 2265 C C . SER A 1 297 ? -14.074 -24.832 52.850 1.00 31.72 297 SER A C 1
ATOM 2266 O O . SER A 1 297 ? -13.304 -25.571 52.233 1.00 31.76 297 SER A O 1
ATOM 2269 N N . PRO A 1 298 ? -15.419 -24.942 52.753 1.00 31.78 298 PRO A N 1
ATOM 2270 C CA . PRO A 1 298 ? -16.015 -25.904 51.819 1.00 31.82 298 PRO A CA 1
ATOM 2271 C C . PRO A 1 298 ? -15.431 -25.784 50.410 1.00 31.85 298 PRO A C 1
ATOM 2272 O O . PRO A 1 298 ? -15.214 -26.801 49.748 1.00 31.92 298 PRO A O 1
ATOM 2276 N N . GLU A 1 299 ? -15.170 -24.550 49.978 1.00 31.87 299 GLU A N 1
ATOM 2277 C CA . GLU A 1 299 ? -14.536 -24.265 48.690 1.00 32.06 299 GLU A CA 1
ATOM 2278 C C . GLU A 1 299 ? -13.130 -24.866 48.618 1.00 31.80 299 GLU A C 1
ATOM 2279 O O . GLU A 1 299 ? -12.748 -25.444 47.595 1.00 31.76 299 GLU A O 1
ATOM 2285 N N . TYR A 1 300 ? -12.373 -24.732 49.708 1.00 31.54 300 TYR A N 1
ATOM 2286 C CA . TYR A 1 300 ? -11.038 -25.314 49.805 1.00 31.28 300 TYR A CA 1
ATOM 2287 C C . TYR A 1 300 ? -11.108 -26.837 49.733 1.00 31.46 300 TYR A C 1
ATOM 2288 O O . TYR A 1 300 ? -10.354 -27.456 48.981 1.00 31.42 300 TYR A O 1
ATOM 2297 N N . LEU A 1 301 ? -12.009 -27.429 50.519 1.00 31.59 301 LEU A N 1
ATOM 2298 C CA . LEU A 1 301 ? -12.213 -28.882 50.527 1.00 31.88 301 LEU A CA 1
ATOM 2299 C C . LEU A 1 301 ? -12.665 -29.417 49.166 1.00 31.88 301 LEU A C 1
ATOM 2300 O O . LEU A 1 301 ? -12.286 -30.520 48.767 1.00 31.94 301 LEU A O 1
ATOM 2305 N N . LYS A 1 302 ? -13.474 -28.625 48.464 1.00 31.75 302 LYS A N 1
ATOM 2306 C CA . LYS A 1 302 ? -14.031 -29.023 47.177 1.00 31.68 302 LYS A CA 1
ATOM 2307 C C . LYS A 1 302 ? -13.006 -28.914 46.049 1.00 31.33 302 LYS A C 1
ATOM 2308 O O . LYS A 1 302 ? -12.872 -29.837 45.249 1.00 31.49 302 LYS A O 1
ATOM 2314 N N . ALA A 1 303 ? -12.281 -27.797 46.005 1.00 30.84 303 ALA A N 1
ATOM 2315 C CA . ALA A 1 303 ? -11.471 -27.430 44.837 1.00 30.25 303 ALA A CA 1
ATOM 2316 C C . ALA A 1 303 ? -9.955 -27.461 45.048 1.00 29.84 303 ALA A C 1
ATOM 2317 O O . ALA A 1 303 ? -9.194 -27.209 44.111 1.00 29.96 303 ALA A O 1
ATOM 2319 N N . GLY A 1 304 ? -9.517 -27.757 46.268 1.00 29.25 304 GLY A N 1
ATOM 2320 C CA . GLY A 1 304 ? -8.089 -27.731 46.593 1.00 28.51 304 GLY A CA 1
ATOM 2321 C C . GLY A 1 304 ? -7.535 -26.329 46.813 1.00 27.89 304 GLY A C 1
ATOM 2322 O O . GLY A 1 304 ? -8.248 -25.328 46.677 1.00 27.70 304 GLY A O 1
ATOM 2323 N N . SER A 1 305 ? -6.250 -26.266 47.149 1.00 27.31 305 SER A N 1
ATOM 2324 C CA . SER A 1 305 ? -5.573 -25.003 47.424 1.00 26.78 305 SER A CA 1
ATOM 2325 C C . SER A 1 305 ? -5.335 -24.154 46.174 1.00 26.59 305 SER A C 1
ATOM 2326 O O . SER A 1 305 ? -5.463 -24.625 45.045 1.00 26.52 305 SER A O 1
ATOM 2329 N N . LEU A 1 306 ? -4.994 -22.889 46.397 1.00 26.28 306 LEU A N 1
ATOM 2330 C CA . LEU A 1 306 ? -4.509 -22.022 45.339 1.00 25.90 306 LEU A CA 1
ATOM 2331 C C . LEU A 1 306 ? -3.010 -22.233 45.203 1.00 25.78 306 LEU A C 1
ATOM 2332 O O . LEU A 1 306 ? -2.313 -22.424 46.204 1.00 25.64 306 LEU A O 1
ATOM 2337 N N . LYS A 1 307 ? -2.519 -22.202 43.967 1.00 25.70 307 LYS A N 1
ATOM 2338 C CA . LYS A 1 307 ? -1.115 -22.507 43.685 1.00 25.66 307 LYS A CA 1
ATOM 2339 C C . LYS A 1 307 ? -0.289 -21.255 43.398 1.00 25.47 307 LYS A C 1
ATOM 2340 O O . LYS A 1 307 ? -0.693 -20.393 42.612 1.00 25.48 307 LYS A O 1
ATOM 2346 N N . ASP A 1 308 ? 0.867 -21.169 44.048 1.00 25.25 308 ASP A N 1
ATOM 2347 C CA . ASP A 1 308 ? 1.814 -20.088 43.822 1.00 25.03 308 ASP A CA 1
ATOM 2348 C C . ASP A 1 308 ? 3.218 -20.544 44.204 1.00 24.88 308 ASP A C 1
ATOM 2349 O O . ASP A 1 308 ? 3.380 -21.256 45.195 1.00 25.04 308 ASP A O 1
ATOM 2354 N N . PRO A 1 309 ? 4.239 -20.158 43.411 1.00 24.77 309 PRO A N 1
ATOM 2355 C CA . PRO A 1 309 ? 5.610 -20.500 43.803 1.00 24.63 309 PRO A CA 1
ATOM 2356 C C . PRO A 1 309 ? 6.130 -19.707 45.012 1.00 24.63 309 PRO A C 1
ATOM 2357 O O . PRO A 1 309 ? 7.018 -20.190 45.712 1.00 24.84 309 PRO A O 1
ATOM 2361 N N . LEU A 1 310 ? 5.578 -18.518 45.255 1.00 24.63 310 LEU A N 1
ATOM 2362 C CA . LEU A 1 310 ? 6.050 -17.636 46.334 1.00 24.62 310 LEU A CA 1
ATOM 2363 C C . LEU A 1 310 ? 5.152 -17.654 47.574 1.00 24.61 310 LEU A C 1
ATOM 2364 O O . LEU A 1 310 ? 5.641 -17.761 48.701 1.00 24.84 310 LEU A O 1
ATOM 2369 N N . LEU A 1 311 ? 3.844 -17.543 47.365 1.00 24.36 311 LEU A N 1
ATOM 2370 C CA . LEU A 1 311 ? 2.904 -17.441 48.473 1.00 24.02 311 LEU A CA 1
ATOM 2371 C C . LEU A 1 311 ? 2.521 -18.795 49.045 1.00 24.04 311 LEU A C 1
ATOM 2372 O O . LEU A 1 311 ? 2.264 -19.745 48.303 1.00 24.01 311 LEU A O 1
ATOM 2377 N N . ASP A 1 312 ? 2.497 -18.869 50.375 1.00 23.93 312 ASP A N 1
ATOM 2378 C CA . ASP A 1 312 ? 1.969 -20.024 51.100 1.00 23.63 312 ASP A CA 1
ATOM 2379 C C . ASP A 1 312 ? 1.418 -19.546 52.434 1.00 23.27 312 ASP A C 1
ATOM 2380 O O . ASP A 1 312 ? 2.186 -19.187 53.326 1.00 23.41 312 ASP A O 1
ATOM 2385 N N . ASP A 1 313 ? 0.095 -19.548 52.568 1.00 22.73 313 ASP A N 1
ATOM 2386 C CA . ASP A 1 313 ? -0.570 -18.922 53.717 1.00 22.36 313 ASP A CA 1
ATOM 2387 C C . ASP A 1 313 ? -0.037 -19.345 55.089 1.00 22.21 313 ASP A C 1
ATOM 2388 O O . ASP A 1 313 ? 0.317 -18.491 55.908 1.00 22.15 313 ASP A O 1
ATOM 2393 N N . HIS A 1 314 ? 0.024 -20.656 55.325 1.00 21.98 314 HIS A N 1
ATOM 2394 C CA . HIS A 1 314 ? 0.549 -21.208 56.575 1.00 21.56 314 HIS A CA 1
ATOM 2395 C C . HIS A 1 314 ? 2.035 -20.905 56.743 1.00 21.40 314 HIS A C 1
ATOM 2396 O O . HIS A 1 314 ? 2.475 -20.499 57.822 1.00 21.31 314 HIS A O 1
ATOM 2403 N N . GLY A 1 315 ? 2.798 -21.114 55.672 1.00 21.15 315 GLY A N 1
ATOM 2404 C CA . GLY A 1 315 ? 4.228 -20.828 55.659 1.00 21.09 315 GLY A CA 1
ATOM 2405 C C . GLY A 1 315 ? 4.547 -19.355 55.854 1.00 21.22 315 GLY A C 1
ATOM 2406 O O . GLY A 1 315 ? 5.557 -19.011 56.472 1.00 21.45 315 GLY A O 1
ATOM 2407 N N . ASP A 1 316 ? 3.686 -18.484 55.334 1.00 21.05 316 ASP A N 1
ATOM 2408 C CA . ASP A 1 316 ? 3.875 -17.045 55.482 1.00 20.94 316 ASP A CA 1
ATOM 2409 C C . ASP A 1 316 ? 3.553 -16.555 56.897 1.00 20.83 316 ASP A C 1
ATOM 2410 O O . ASP A 1 316 ? 4.167 -15.599 57.381 1.00 20.56 316 ASP A O 1
ATOM 2415 N N . PHE A 1 317 ? 2.600 -17.211 57.557 1.00 20.72 317 PHE A N 1
ATOM 2416 C CA . PHE A 1 317 ? 2.269 -16.869 58.937 1.00 20.86 317 PHE A CA 1
ATOM 2417 C C . PHE A 1 317 ? 3.487 -17.015 59.847 1.00 20.96 317 PHE A C 1
ATOM 2418 O O . PHE A 1 317 ? 3.841 -16.081 60.563 1.00 21.04 317 PHE A O 1
ATOM 2426 N N . ILE A 1 318 ? 4.132 -18.180 59.793 1.00 21.14 318 ILE A N 1
ATOM 2427 C CA . ILE A 1 318 ? 5.348 -18.443 60.562 1.00 21.13 318 ILE A CA 1
ATOM 2428 C C . ILE A 1 318 ? 6.434 -17.410 60.257 1.00 21.13 318 ILE A C 1
ATOM 2429 O O . ILE A 1 318 ? 6.985 -16.800 61.175 1.00 20.92 318 ILE A O 1
ATOM 2434 N N . ARG A 1 319 ? 6.718 -17.204 58.971 1.00 21.40 319 ARG A N 1
ATOM 2435 C CA . ARG A 1 319 ? 7.731 -16.233 58.536 1.00 21.73 319 ARG A CA 1
ATOM 2436 C C . ARG A 1 319 ? 7.440 -14.812 59.035 1.00 21.87 319 ARG A C 1
ATOM 2437 O O . ARG A 1 319 ? 8.357 -14.061 59.376 1.00 21.90 319 ARG A O 1
ATOM 2445 N N . MET A 1 320 ? 6.160 -14.461 59.092 1.00 22.12 320 MET A N 1
ATOM 2446 C CA . MET A 1 320 ? 5.735 -13.168 59.608 1.00 22.41 320 MET A CA 1
ATOM 2447 C C . MET A 1 320 ? 6.050 -13.064 61.097 1.00 22.61 320 MET A C 1
ATOM 2448 O O . MET A 1 320 ? 6.637 -12.078 61.553 1.00 22.66 320 MET A O 1
ATOM 2453 N N . CYS A 1 321 ? 5.667 -14.094 61.846 1.00 22.77 321 CYS A N 1
ATOM 2454 C CA . CYS A 1 321 ? 5.944 -14.153 63.279 1.00 23.02 321 CYS A CA 1
ATOM 2455 C C . CYS A 1 321 ? 7.443 -14.099 63.575 1.00 23.16 321 CYS A C 1
ATOM 2456 O O . CYS A 1 321 ? 7.868 -13.435 64.525 1.00 23.21 321 CYS A O 1
ATOM 2459 N N . THR A 1 322 ? 8.229 -14.787 62.746 1.00 23.22 322 THR A N 1
ATOM 2460 C CA . THR A 1 322 ? 9.685 -14.730 62.810 1.00 23.24 322 THR A CA 1
ATOM 2461 C C . THR A 1 322 ? 10.174 -13.313 62.504 1.00 23.34 322 THR A C 1
ATOM 2462 O O . THR A 1 322 ? 11.066 -12.800 63.184 1.00 23.34 322 THR A O 1
ATOM 2466 N N . ALA A 1 323 ? 9.574 -12.686 61.494 1.00 23.48 323 ALA A N 1
ATOM 2467 C CA . ALA A 1 323 ? 9.936 -11.327 61.096 1.00 23.61 323 ALA A CA 1
ATOM 2468 C C . ALA A 1 323 ? 9.678 -10.336 62.222 1.00 23.75 323 ALA A C 1
ATOM 2469 O O . ALA A 1 323 ? 10.517 -9.485 62.510 1.00 23.81 323 ALA A O 1
ATOM 2471 N N . MET A 1 324 ? 8.518 -10.460 62.861 1.00 24.00 324 MET A N 1
ATOM 2472 C CA . MET A 1 324 ? 8.152 -9.586 63.971 1.00 24.26 324 MET A CA 1
ATOM 2473 C C . MET A 1 324 ? 9.167 -9.689 65.103 1.00 24.63 324 MET A C 1
ATOM 2474 O O . MET A 1 324 ? 9.575 -8.680 65.677 1.00 24.65 324 MET A O 1
ATOM 2479 N N . LYS A 1 325 ? 9.571 -10.917 65.409 1.00 25.04 325 LYS A N 1
ATOM 2480 C CA . LYS A 1 325 ? 10.556 -11.172 66.444 1.00 25.66 325 LYS A CA 1
ATOM 2481 C C . LYS A 1 325 ? 11.916 -10.592 66.053 1.00 25.73 325 LYS A C 1
ATOM 2482 O O . LYS A 1 325 ? 12.610 -10.016 66.893 1.00 26.00 325 LYS A O 1
ATOM 2488 N N . LYS A 1 326 ? 12.274 -10.724 64.779 1.00 25.66 326 LYS A N 1
ATOM 2489 C CA . LYS A 1 326 ? 13.551 -10.223 64.276 1.00 25.89 326 LYS A CA 1
ATOM 2490 C C . LYS A 1 326 ? 13.671 -8.700 64.286 1.00 25.73 326 LYS A C 1
ATOM 2491 O O . LYS A 1 326 ? 14.774 -8.168 64.412 1.00 25.91 326 LYS A O 1
ATOM 2497 N N . ILE A 1 327 ? 12.548 -8.001 64.150 1.00 25.54 327 ILE A N 1
ATOM 2498 C CA . ILE A 1 327 ? 12.581 -6.542 64.037 1.00 25.23 327 ILE A CA 1
ATOM 2499 C C . ILE A 1 327 ? 12.319 -5.809 65.358 1.00 25.37 327 ILE A C 1
ATOM 2500 O O . ILE A 1 327 ? 12.486 -4.592 65.437 1.00 25.46 327 ILE A O 1
ATOM 2505 N N . GLY A 1 328 ? 11.926 -6.552 66.390 1.00 25.48 328 GLY A N 1
ATOM 2506 C CA . GLY A 1 328 ? 11.761 -5.991 67.735 1.00 25.63 328 GLY A CA 1
ATOM 2507 C C . GLY A 1 328 ? 10.362 -6.033 68.336 1.00 25.83 328 GLY A C 1
ATOM 2508 O O . GLY A 1 328 ? 10.162 -5.561 69.457 1.00 25.78 328 GLY A O 1
ATOM 2509 N N . LEU A 1 329 ? 9.397 -6.590 67.602 1.00 25.99 329 LEU A N 1
ATOM 2510 C CA . LEU A 1 329 ? 8.015 -6.683 68.078 1.00 26.20 329 LEU A CA 1
ATOM 2511 C C . LEU A 1 329 ? 7.853 -7.771 69.124 1.00 26.50 329 LEU A C 1
ATOM 2512 O O . LEU A 1 329 ? 8.123 -8.946 68.854 1.00 26.63 329 LEU A O 1
ATOM 2517 N N . ASP A 1 330 ? 7.401 -7.377 70.313 1.00 26.74 330 ASP A N 1
ATOM 2518 C CA . ASP A 1 330 ? 7.120 -8.339 71.374 1.00 27.03 330 ASP A CA 1
ATOM 2519 C C . ASP A 1 330 ? 5.798 -9.062 71.108 1.00 27.07 330 ASP A C 1
ATOM 2520 O O . ASP A 1 330 ? 5.012 -8.640 70.248 1.00 26.94 330 ASP A O 1
ATOM 2525 N N . ASP A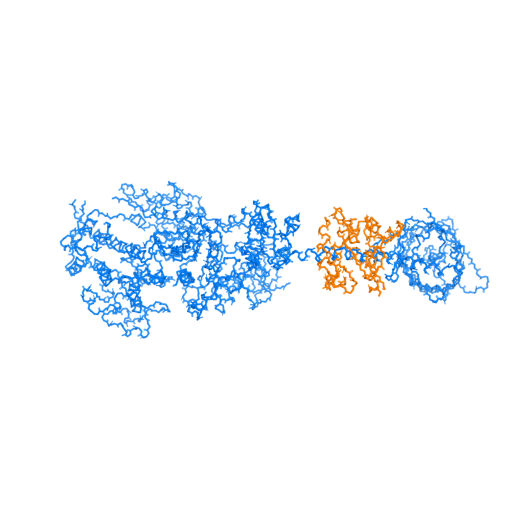 1 331 ? 5.575 -10.155 71.840 1.00 27.04 331 ASP A N 1
ATOM 2526 C CA . ASP A 1 331 ? 4.349 -10.947 71.739 1.00 27.02 331 ASP A CA 1
ATOM 2527 C C . ASP A 1 331 ? 3.088 -10.144 72.065 1.00 26.71 331 ASP A C 1
ATOM 2528 O O . ASP A 1 331 ? 2.019 -10.409 71.508 1.00 26.52 331 ASP A O 1
ATOM 2533 N N . GLU A 1 332 ? 3.222 -9.169 72.964 1.00 26.43 332 GLU A N 1
ATOM 2534 C CA . GLU A 1 332 ? 2.106 -8.302 73.340 1.00 26.35 332 GLU A CA 1
ATOM 2535 C C . GLU A 1 332 ? 1.578 -7.556 72.116 1.00 25.70 332 GLU A C 1
ATOM 2536 O O . GLU A 1 332 ? 0.368 -7.515 71.889 1.00 25.63 332 GLU A O 1
ATOM 2542 N N . GLU A 1 333 ? 2.493 -6.992 71.327 1.00 25.13 333 GLU A N 1
ATOM 2543 C CA . GLU A 1 333 ? 2.125 -6.237 70.130 1.00 24.72 333 GLU A CA 1
ATOM 2544 C C . GLU A 1 333 ? 1.606 -7.147 69.014 1.00 24.23 333 GLU A C 1
ATOM 2545 O O . GLU A 1 333 ? 0.623 -6.815 68.350 1.00 23.99 333 GLU A O 1
ATOM 2551 N N . LYS A 1 334 ? 2.258 -8.293 68.824 1.00 23.82 334 LYS A N 1
ATOM 2552 C CA . LYS A 1 334 ? 1.774 -9.314 67.899 1.00 23.60 334 LYS A CA 1
ATOM 2553 C C . LYS A 1 334 ? 0.307 -9.645 68.188 1.00 23.40 334 LYS A C 1
ATOM 2554 O O . LYS A 1 334 ? -0.538 -9.614 67.289 1.00 23.22 334 LYS A O 1
ATOM 2560 N N . LEU A 1 335 ? 0.018 -9.938 69.455 1.00 23.20 335 LEU A N 1
ATOM 2561 C CA . LEU A 1 335 ? -1.324 -10.303 69.891 1.00 22.92 335 LEU A CA 1
ATOM 2562 C C . LEU A 1 335 ? -2.304 -9.142 69.762 1.00 22.45 335 LEU A C 1
ATOM 2563 O O . LEU A 1 335 ? -3.467 -9.361 69.426 1.00 22.41 335 LEU A O 1
ATOM 2568 N N . ASP A 1 336 ? -1.835 -7.923 70.029 1.00 21.86 336 ASP A N 1
ATOM 2569 C CA . ASP A 1 336 ? -2.656 -6.720 69.844 1.00 21.53 336 ASP A CA 1
ATOM 2570 C C . ASP A 1 336 ? -3.104 -6.603 68.394 1.00 21.16 336 ASP A C 1
ATOM 2571 O O . ASP A 1 336 ? -4.289 -6.413 68.122 1.00 21.18 336 ASP A O 1
ATOM 2576 N N . LEU A 1 337 ? -2.145 -6.727 67.475 1.00 20.64 337 LEU A N 1
ATOM 2577 C CA . LEU A 1 337 ? -2.413 -6.688 66.042 1.00 20.16 337 LEU A CA 1
ATOM 2578 C C . LEU A 1 337 ? -3.475 -7.699 65.635 1.00 20.03 337 LEU A C 1
ATOM 2579 O O . LEU A 1 337 ? -4.443 -7.344 64.957 1.00 20.06 337 LEU A O 1
ATOM 2584 N N . PHE A 1 338 ? -3.296 -8.945 66.072 1.00 19.75 338 PHE A N 1
ATOM 2585 C CA . PHE A 1 338 ? -4.204 -10.040 65.731 1.00 19.54 338 PHE A CA 1
ATOM 2586 C C . PHE A 1 338 ? -5.601 -9.819 66.293 1.00 19.61 338 PHE A C 1
ATOM 2587 O O . PHE A 1 338 ? -6.598 -10.226 65.684 1.00 19.37 338 PHE A O 1
ATOM 2595 N N . ARG A 1 339 ? -5.658 -9.181 67.460 1.00 19.50 339 ARG A N 1
ATOM 2596 C CA . ARG A 1 339 ? -6.919 -8.930 68.144 1.00 19.80 339 ARG A CA 1
ATOM 2597 C C . ARG A 1 339 ? -7.766 -7.917 67.374 1.00 19.23 339 ARG A C 1
ATOM 2598 O O . ARG A 1 339 ? -8.993 -8.045 67.313 1.00 19.25 339 ARG A O 1
ATOM 2606 N N . VAL A 1 340 ? -7.105 -6.925 66.777 1.00 18.51 340 VAL A N 1
ATOM 2607 C CA . VAL A 1 340 ? -7.790 -5.933 65.954 1.00 17.90 340 VAL A CA 1
ATOM 2608 C C . VAL A 1 340 ? -8.276 -6.563 64.635 1.00 17.74 340 VAL A C 1
ATOM 2609 O O . VAL A 1 340 ? -9.423 -6.360 64.229 1.00 17.52 340 VAL A O 1
ATOM 2613 N N . VAL A 1 341 ? -7.404 -7.340 63.993 1.00 17.51 341 VAL A N 1
ATOM 2614 C CA . VAL A 1 341 ? -7.742 -8.078 62.774 1.00 17.33 341 VAL A CA 1
ATOM 2615 C C . VAL A 1 341 ? -9.042 -8.878 62.945 1.00 17.25 341 VAL A C 1
ATOM 2616 O O . VAL A 1 341 ? -9.975 -8.733 62.153 1.00 17.19 341 VAL A O 1
ATOM 2620 N N . ALA A 1 342 ? -9.099 -9.697 63.994 1.00 17.21 342 ALA A N 1
ATOM 2621 C CA . ALA A 1 342 ? -10.277 -10.520 64.291 1.00 17.14 342 ALA A CA 1
ATOM 2622 C C . ALA A 1 342 ? -11.489 -9.674 64.663 1.00 17.10 342 ALA A C 1
ATOM 2623 O O . ALA A 1 342 ? -12.619 -10.020 64.320 1.00 17.19 342 ALA A O 1
ATOM 2625 N N . GLY A 1 343 ? -11.245 -8.567 65.361 1.00 17.17 343 GLY A N 1
ATOM 2626 C CA . GLY A 1 343 ? -12.297 -7.629 65.733 1.00 17.17 343 GLY A CA 1
ATOM 2627 C C . GLY A 1 343 ? -12.986 -7.074 64.508 1.00 17.42 343 GLY A C 1
ATOM 2628 O O . GLY A 1 343 ? -14.218 -6.977 64.466 1.00 17.39 343 GLY A O 1
ATOM 2629 N N . VAL A 1 344 ? -12.179 -6.721 63.508 1.00 17.68 344 VAL A N 1
ATOM 2630 C CA . VAL A 1 344 ? -12.676 -6.219 62.229 1.00 18.00 344 VAL A CA 1
ATOM 2631 C C . VAL A 1 344 ? -13.454 -7.300 61.487 1.00 18.11 344 VAL A C 1
ATOM 2632 O O . VAL A 1 344 ? -14.500 -7.019 60.903 1.00 18.28 344 VAL A O 1
ATOM 2636 N N . LEU A 1 345 ? -12.949 -8.531 61.520 1.00 18.15 345 LEU A N 1
ATOM 2637 C CA . LEU A 1 345 ? -13.672 -9.662 60.950 1.00 18.24 345 LEU A CA 1
ATOM 2638 C C . LEU A 1 345 ? -15.058 -9.807 61.570 1.00 18.55 345 LEU A C 1
ATOM 2639 O O . LEU A 1 345 ? -16.054 -9.845 60.846 1.00 18.92 345 LEU A O 1
ATOM 2644 N N . HIS A 1 346 ? -15.119 -9.866 62.902 1.00 18.62 346 HIS A N 1
ATOM 2645 C CA . HIS A 1 346 ? -16.387 -10.077 63.611 1.00 18.71 346 HIS A CA 1
ATOM 2646 C C . HIS A 1 346 ? -17.390 -8.945 63.387 1.00 19.02 346 HIS A C 1
ATOM 2647 O O . HIS A 1 346 ? -18.587 -9.198 63.300 1.00 18.97 346 HIS A O 1
ATOM 2654 N N . LEU A 1 347 ? -16.884 -7.715 63.274 1.00 19.50 347 LEU A N 1
ATOM 2655 C CA . LEU A 1 347 ? -17.685 -6.536 62.929 1.00 20.07 347 LEU A CA 1
ATOM 2656 C C . LEU A 1 347 ? -18.558 -6.793 61.694 1.00 20.81 347 LEU A C 1
ATOM 2657 O O . LEU A 1 347 ? -19.757 -6.502 61.695 1.00 20.78 347 LEU A O 1
ATOM 2662 N N . GLY A 1 348 ? -17.948 -7.351 60.650 1.00 21.37 348 GLY A N 1
ATOM 2663 C CA . GLY A 1 348 ? -18.639 -7.641 59.405 1.00 22.45 348 GLY A CA 1
ATOM 2664 C C . GLY A 1 348 ? -19.742 -8.678 59.473 1.00 23.31 348 GLY A C 1
ATOM 2665 O O . GLY A 1 348 ? -20.605 -8.718 58.594 1.00 23.24 348 GLY A O 1
ATOM 2666 N N . ASN A 1 349 ? -19.715 -9.518 60.506 1.00 24.13 349 ASN A N 1
ATOM 2667 C CA . ASN A 1 349 ? -20.745 -10.536 60.697 1.00 25.08 349 ASN A CA 1
ATOM 2668 C C . ASN A 1 349 ? -22.010 -10.010 61.387 1.00 25.85 349 ASN A C 1
ATOM 2669 O O . ASN A 1 349 ? -22.895 -10.788 61.740 1.00 26.00 349 ASN A O 1
ATOM 2674 N N . ILE A 1 350 ? -22.095 -8.690 61.557 1.00 26.84 350 ILE A N 1
ATOM 2675 C CA . ILE A 1 350 ? -23.254 -8.047 62.179 1.00 27.69 350 ILE A CA 1
ATOM 2676 C C . ILE A 1 350 ? -24.276 -7.627 61.120 1.00 28.64 350 ILE A C 1
ATOM 2677 O O . ILE A 1 350 ? -24.010 -6.746 60.305 1.00 28.71 350 ILE A O 1
ATOM 2682 N N . ASP A 1 351 ? -25.439 -8.277 61.142 1.00 29.85 351 ASP A N 1
ATOM 2683 C CA . ASP A 1 351 ? -26.528 -7.981 60.208 1.00 30.96 351 ASP A CA 1
ATOM 2684 C C . ASP A 1 351 ? -27.613 -7.117 60.854 1.00 31.45 351 ASP A C 1
ATOM 2685 O O . ASP A 1 351 ? -27.669 -6.982 62.077 1.00 31.45 351 ASP A O 1
ATOM 2690 N N . PHE A 1 352 ? -28.474 -6.536 60.021 1.00 32.14 352 PHE A N 1
ATOM 2691 C CA . PHE A 1 352 ? -29.528 -5.642 60.494 1.00 32.87 352 PHE A CA 1
ATOM 2692 C C . PHE A 1 352 ? -30.866 -5.935 59.823 1.00 33.23 352 PHE A C 1
ATOM 2693 O O . PHE A 1 352 ? -30.917 -6.284 58.642 1.00 33.37 352 PHE A O 1
ATOM 2701 N N . GLU A 1 353 ? -31.942 -5.795 60.594 1.00 33.67 353 GLU A N 1
ATOM 2702 C CA . GLU A 1 353 ? -33.305 -6.001 60.103 1.00 34.06 353 GLU A CA 1
ATOM 2703 C C . GLU A 1 353 ? -34.225 -4.940 60.694 1.00 34.35 353 GLU A C 1
ATOM 2704 O O . GLU A 1 353 ? -33.941 -4.394 61.764 1.00 34.51 353 GLU A O 1
ATOM 2706 N N . GLU A 1 354 ? -35.315 -4.641 59.988 1.00 34.64 354 GLU A N 1
ATOM 2707 C CA . GLU A 1 354 ? -36.332 -3.708 60.480 1.00 34.75 354 GLU A CA 1
ATOM 2708 C C . GLU A 1 354 ? -37.609 -4.455 60.849 1.00 34.85 354 GLU A C 1
ATOM 2709 O O . GLU A 1 354 ? -37.562 -5.613 61.277 1.00 35.08 354 GLU A O 1
ATOM 2711 N N . CYS A 1 362 ? -33.748 0.709 62.474 1.00 42.57 362 CYS A N 1
ATOM 2712 C CA . CYS A 1 362 ? -33.523 -0.728 62.338 1.00 42.59 362 CYS A CA 1
ATOM 2713 C C . CYS A 1 362 ? -32.900 -1.327 63.602 1.00 42.70 362 CYS A C 1
ATOM 2714 O O . CYS A 1 362 ? -32.521 -0.600 64.525 1.00 42.75 362 CYS A O 1
ATOM 2717 N N . ASN A 1 363 ? -32.799 -2.653 63.634 1.00 42.69 363 ASN A N 1
ATOM 2718 C CA . ASN A 1 363 ? -32.253 -3.367 64.784 1.00 42.79 363 ASN A CA 1
ATOM 2719 C C . ASN A 1 363 ? -31.328 -4.497 64.352 1.00 42.73 363 ASN A C 1
ATOM 2720 O O . ASN A 1 363 ? -31.444 -5.012 63.237 1.00 42.80 363 ASN A O 1
ATOM 2725 N N . LEU A 1 364 ? -30.413 -4.875 65.241 1.00 42.53 364 LEU A N 1
ATOM 2726 C CA . LEU A 1 364 ? -29.517 -6.000 64.995 1.00 42.34 364 LEU A CA 1
ATOM 2727 C C . LEU A 1 364 ? -30.315 -7.299 64.992 1.00 42.15 364 LEU A C 1
ATOM 2728 O O . LEU A 1 364 ? -31.142 -7.526 65.876 1.00 42.29 364 LEU A O 1
ATOM 2730 N N . LYS A 1 365 ? -30.081 -8.137 63.984 1.00 41.87 365 LYS A N 1
ATOM 2731 C CA . LYS A 1 365 ? -30.734 -9.442 63.901 1.00 41.65 365 LYS A CA 1
ATOM 2732 C C . LYS A 1 365 ? -30.288 -10.334 65.060 1.00 41.47 365 LYS A C 1
ATOM 2733 O O . LYS A 1 365 ? -29.157 -10.213 65.543 1.00 41.58 365 LYS A O 1
ATOM 2735 N N . ASN A 1 366 ? -31.186 -11.214 65.505 1.00 41.13 366 ASN A N 1
ATOM 2736 C CA . ASN A 1 366 ? -30.927 -12.102 66.646 1.00 40.73 366 ASN A CA 1
ATOM 2737 C C . ASN A 1 366 ? -29.694 -12.995 66.474 1.00 40.40 366 ASN A C 1
ATOM 2738 O O . ASN A 1 366 ? -28.952 -13.217 67.433 1.00 40.38 366 ASN A O 1
ATOM 2740 N N . LYS A 1 367 ? -29.478 -13.491 65.255 1.00 39.93 367 LYS A N 1
ATOM 2741 C CA . LYS A 1 367 ? -28.361 -14.396 64.951 1.00 39.49 367 LYS A CA 1
ATOM 2742 C C . LYS A 1 367 ? -26.998 -13.729 65.150 1.00 39.16 367 LYS A C 1
ATOM 2743 O O . LYS A 1 367 ? -26.035 -14.375 65.574 1.00 39.22 367 LYS A O 1
ATOM 2745 N N . SER A 1 368 ? -26.938 -12.431 64.860 1.00 38.64 368 SER A N 1
ATOM 2746 C CA . SER A 1 368 ? -25.695 -11.662 64.918 1.00 38.00 368 SER A CA 1
ATOM 2747 C C . SER A 1 368 ? -25.353 -11.158 66.327 1.00 37.47 368 SER A C 1
ATOM 2748 O O . SER A 1 368 ? -24.511 -10.271 66.493 1.00 37.28 368 SER A O 1
ATOM 2751 N N . THR A 1 369 ? -26.003 -11.744 67.332 1.00 36.91 369 THR A N 1
ATOM 2752 C CA . THR A 1 369 ? -25.746 -11.435 68.741 1.00 36.29 369 THR A CA 1
ATOM 2753 C C . THR A 1 369 ? -24.315 -11.812 69.104 1.00 35.71 369 THR A C 1
ATOM 2754 O O . THR A 1 369 ? -23.577 -11.007 69.670 1.00 35.62 369 THR A O 1
ATOM 2758 N N . GLN A 1 370 ? -23.933 -13.035 68.751 1.00 35.04 370 GLN A N 1
ATOM 2759 C CA . GLN A 1 370 ? -22.595 -13.548 69.008 1.00 34.49 370 GLN A CA 1
ATOM 2760 C C . GLN A 1 370 ? -21.511 -12.668 68.372 1.00 33.96 370 GLN A C 1
ATOM 2761 O O . GLN A 1 370 ? -20.478 -12.404 68.994 1.00 33.98 370 GLN A O 1
ATOM 2767 N N . ALA A 1 371 ? -21.765 -12.209 67.146 1.00 33.18 371 ALA A N 1
ATOM 2768 C CA . ALA A 1 371 ? -20.829 -11.354 66.411 1.00 32.47 371 ALA A CA 1
ATOM 2769 C C . ALA A 1 371 ? -20.581 -10.036 67.128 1.00 31.94 371 ALA A C 1
ATOM 2770 O O . ALA A 1 371 ? -19.451 -9.559 67.180 1.00 31.78 371 ALA A O 1
ATOM 2772 N N . LEU A 1 372 ? -21.647 -9.458 67.677 1.00 31.48 372 LEU A N 1
ATOM 2773 C CA . LEU A 1 372 ? -21.567 -8.208 68.426 1.00 30.96 372 LEU A CA 1
ATOM 2774 C C . LEU A 1 372 ? -20.738 -8.375 69.700 1.00 30.61 372 LEU A C 1
ATOM 2775 O O . LEU A 1 372 ? -19.923 -7.511 70.026 1.00 30.56 372 LEU A O 1
ATOM 2780 N N . GLU A 1 373 ? -20.948 -9.490 70.403 1.00 29.99 373 GLU A N 1
ATOM 2781 C CA . GLU A 1 373 ? -20.194 -9.807 71.616 1.00 29.52 373 GLU A CA 1
ATOM 2782 C C . GLU A 1 373 ? -18.707 -9.914 71.320 1.00 28.46 373 GLU A C 1
ATOM 2783 O O . GLU A 1 373 ? -17.895 -9.267 71.979 1.00 28.30 373 GLU A O 1
ATOM 2789 N N . TYR A 1 374 ? -18.361 -10.733 70.328 1.00 27.49 374 TYR A N 1
ATOM 2790 C CA . TYR A 1 374 ? -16.964 -10.975 69.982 1.00 26.65 374 TYR A CA 1
ATOM 2791 C C . TYR A 1 374 ? -16.269 -9.706 69.492 1.00 25.94 374 TYR A C 1
ATOM 2792 O O . TYR A 1 374 ? -15.136 -9.419 69.887 1.00 25.64 374 TYR A O 1
ATOM 2801 N N . CYS A 1 375 ? -16.955 -8.949 68.641 1.00 24.94 375 CYS A N 1
ATOM 2802 C CA . CYS A 1 375 ? -16.399 -7.714 68.118 1.00 24.65 375 CYS A CA 1
ATOM 2803 C C . CYS A 1 375 ? -16.176 -6.680 69.218 1.00 24.48 375 CYS A C 1
ATOM 2804 O O . CYS A 1 375 ? -15.091 -6.098 69.317 1.00 24.43 375 CYS A O 1
ATOM 2807 N N . ALA A 1 376 ? -17.202 -6.454 70.036 1.00 24.27 376 ALA A N 1
ATOM 2808 C CA . ALA A 1 376 ? -17.120 -5.492 71.132 1.00 24.20 376 ALA A CA 1
ATOM 2809 C C . ALA A 1 376 ? -15.981 -5.832 72.092 1.00 24.21 376 ALA A C 1
ATOM 2810 O O . ALA A 1 376 ? -15.298 -4.939 72.590 1.00 24.22 376 ALA A O 1
ATOM 2812 N N . GLU A 1 377 ? -15.768 -7.125 72.324 1.00 24.11 377 GLU A N 1
ATOM 2813 C CA . GLU A 1 377 ? -14.738 -7.584 73.241 1.00 24.23 377 GLU A CA 1
ATOM 2814 C C . GLU A 1 377 ? -13.331 -7.411 72.658 1.00 24.07 377 GLU A C 1
ATOM 2815 O O . GLU A 1 377 ? -12.428 -6.919 73.341 1.00 23.91 377 GLU A O 1
ATOM 2821 N N . LEU A 1 378 ? -13.159 -7.800 71.394 1.00 23.85 378 LEU A N 1
ATOM 2822 C CA . LEU A 1 378 ? -11.861 -7.712 70.719 1.00 23.58 378 LEU A CA 1
ATOM 2823 C C . LEU A 1 378 ? -11.424 -6.277 70.435 1.00 23.43 378 LEU A C 1
ATOM 2824 O O . LEU A 1 378 ? -10.226 -5.991 70.376 1.00 23.58 378 LEU A O 1
ATOM 2829 N N . LEU A 1 379 ? -12.392 -5.381 70.267 1.00 23.26 379 LEU A N 1
ATOM 2830 C CA . LEU A 1 379 ? -12.104 -3.967 70.032 1.00 23.10 379 LEU A CA 1
ATOM 2831 C C . LEU A 1 379 ? -12.203 -3.118 71.307 1.00 23.21 379 LEU A C 1
ATOM 2832 O O . LEU A 1 379 ? -12.129 -1.888 71.244 1.00 22.91 379 LEU A O 1
ATOM 2837 N N . GLY A 1 380 ? -12.364 -3.782 72.454 1.00 23.41 380 GLY A N 1
ATOM 2838 C CA . GLY A 1 380 ? -12.455 -3.111 73.757 1.00 23.58 380 GLY A CA 1
ATOM 2839 C C . GLY A 1 380 ? -13.621 -2.147 73.873 1.00 23.80 380 GLY A C 1
ATOM 2840 O O . GLY A 1 380 ? -13.478 -1.046 74.411 1.00 23.80 380 GLY A O 1
ATOM 2841 N N . LEU A 1 381 ? -14.778 -2.568 73.371 1.00 24.05 381 LEU A N 1
ATOM 2842 C CA . LEU A 1 381 ? -15.970 -1.728 73.355 1.00 24.53 381 LEU A CA 1
ATOM 2843 C C . LEU A 1 381 ? -17.102 -2.295 74.204 1.00 24.98 381 LEU A C 1
ATOM 2844 O O . LEU A 1 381 ? -17.190 -3.504 74.427 1.00 24.87 381 LEU A O 1
ATOM 2849 N N . ASP A 1 382 ? -17.963 -1.401 74.675 1.00 25.73 382 ASP A N 1
ATOM 2850 C CA . ASP A 1 382 ? -19.211 -1.788 75.312 1.00 26.65 382 ASP A CA 1
ATOM 2851 C C . ASP A 1 382 ? -20.214 -2.208 74.233 1.00 27.11 382 ASP A C 1
ATOM 2852 O O . ASP A 1 382 ? -20.406 -1.486 73.244 1.00 27.18 382 ASP A O 1
ATOM 2857 N N . GLN A 1 383 ? -20.842 -3.368 74.430 1.00 27.74 383 GLN A N 1
ATOM 2858 C CA . GLN A 1 383 ? -21.825 -3.913 73.485 1.00 28.44 383 GLN A CA 1
ATOM 2859 C C . GLN A 1 383 ? -22.933 -2.923 73.146 1.00 28.93 383 GLN A C 1
ATOM 2860 O O . GLN A 1 383 ? -23.225 -2.694 71.971 1.00 29.13 383 GLN A O 1
ATOM 2866 N N . ASP A 1 384 ? -23.538 -2.336 74.176 1.00 29.53 384 ASP A N 1
ATOM 2867 C CA . ASP A 1 384 ? -24.621 -1.377 73.982 1.00 30.18 384 ASP A CA 1
ATOM 2868 C C . ASP A 1 384 ? -24.169 -0.179 73.164 1.00 30.33 384 ASP A C 1
ATOM 2869 O O . ASP A 1 384 ? -24.890 0.273 72.279 1.00 30.43 384 ASP A O 1
ATOM 2874 N N . ASP A 1 385 ? -22.967 0.315 73.452 1.00 30.59 385 ASP A N 1
ATOM 2875 C CA . ASP A 1 385 ? -22.378 1.414 72.688 1.00 30.73 385 ASP A CA 1
ATOM 2876 C C . ASP A 1 385 ? -22.153 1.049 71.221 1.00 30.63 385 ASP A C 1
ATOM 2877 O O . ASP A 1 385 ? -22.430 1.859 70.332 1.00 30.56 385 ASP A O 1
ATOM 2882 N N . LEU A 1 386 ? -21.651 -0.162 70.973 1.00 30.52 386 LEU A N 1
ATOM 2883 C CA . LEU A 1 386 ? -21.438 -0.625 69.601 1.00 30.49 386 LEU A CA 1
ATOM 2884 C C . LEU A 1 386 ? -22.774 -0.726 68.868 1.00 30.65 386 LEU A C 1
ATOM 2885 O O . LEU A 1 386 ? -22.930 -0.181 67.778 1.00 30.55 386 LEU A O 1
ATOM 2890 N N . ARG A 1 387 ? -23.731 -1.401 69.500 1.00 30.94 387 ARG A N 1
ATOM 2891 C CA . ARG A 1 387 ? -25.078 -1.588 68.964 1.00 31.19 387 ARG A CA 1
ATOM 2892 C C . ARG A 1 387 ? -25.753 -0.265 68.591 1.00 31.15 387 ARG A C 1
ATOM 2893 O O . ARG A 1 387 ? -26.384 -0.162 67.540 1.00 31.21 387 ARG A O 1
ATOM 2901 N N . VAL A 1 388 ? -25.611 0.742 69.449 1.00 31.08 388 VAL A N 1
ATOM 2902 C CA . VAL A 1 388 ? -26.258 2.040 69.241 1.00 31.06 388 VAL A CA 1
ATOM 2903 C C . VAL A 1 388 ? -25.593 2.848 68.122 1.00 31.19 388 VAL A C 1
ATOM 2904 O O . VAL A 1 388 ? -26.284 3.468 67.311 1.00 31.14 388 VAL A O 1
ATOM 2908 N N . SER A 1 389 ? -24.259 2.823 68.086 1.00 31.44 389 SER A N 1
ATOM 2909 C CA . SER A 1 389 ? -23.465 3.570 67.101 1.00 31.56 389 SER A CA 1
ATOM 2910 C C . SER A 1 389 ? -23.631 3.057 65.674 1.00 31.68 389 SER A C 1
ATOM 2911 O O . SER A 1 389 ? -23.511 3.825 64.720 1.00 31.74 389 SER A O 1
ATOM 2914 N N . LEU A 1 390 ? -23.892 1.762 65.533 1.00 31.90 390 LEU A N 1
ATOM 2915 C CA . LEU A 1 390 ? -24.157 1.179 64.224 1.00 32.34 390 LEU A CA 1
ATOM 2916 C C . LEU A 1 390 ? -25.630 1.307 63.815 1.00 32.81 390 LEU A C 1
ATOM 2917 O O . LEU A 1 390 ? -25.959 1.195 62.635 1.00 32.88 390 LEU A O 1
ATOM 2922 N N . THR A 1 391 ? -26.501 1.563 64.789 1.00 33.45 391 THR A N 1
ATOM 2923 C CA . THR A 1 391 ? -27.952 1.499 64.591 1.00 34.01 391 THR A CA 1
ATOM 2924 C C . THR A 1 391 ? -28.646 2.873 64.549 1.00 34.39 391 THR A C 1
ATOM 2925 O O . THR A 1 391 ? -29.727 3.008 63.971 1.00 34.32 391 THR A O 1
ATOM 2929 N N . THR A 1 392 ? -28.019 3.886 65.145 1.00 34.97 392 THR A N 1
ATOM 2930 C CA . THR A 1 392 ? -28.616 5.224 65.231 1.00 35.55 392 THR A CA 1
ATOM 2931 C C . THR A 1 392 ? -27.665 6.308 64.734 1.00 35.94 392 THR A C 1
ATOM 2932 O O . THR A 1 392 ? -26.448 6.169 64.857 1.00 36.13 392 THR A O 1
ATOM 2936 N N . ARG A 1 393 ? -28.227 7.389 64.192 1.00 36.44 393 ARG A N 1
ATOM 2937 C CA . ARG A 1 393 ? -27.436 8.518 63.683 1.00 36.90 393 ARG A CA 1
ATOM 2938 C C . ARG A 1 393 ? -27.521 9.734 64.601 1.00 37.16 393 ARG A C 1
ATOM 2939 O O . ARG A 1 393 ? -28.603 10.080 65.086 1.00 37.19 393 ARG A O 1
ATOM 2941 N N . VAL A 1 394 ? -26.375 10.377 64.824 1.00 37.33 394 VAL A N 1
ATOM 2942 C CA . VAL A 1 394 ? -26.283 11.549 65.694 1.00 37.46 394 VAL A CA 1
ATOM 2943 C C . VAL A 1 394 ? -25.219 12.525 65.200 1.00 37.48 394 VAL A C 1
ATOM 2944 O O . VAL A 1 394 ? -25.380 13.741 65.306 1.00 37.47 394 VAL A O 1
ATOM 2946 N N . LYS A 1 408 ? -30.018 13.115 66.373 1.00 43.69 408 LYS A N 1
ATOM 2947 C CA . LYS A 1 408 ? -30.148 11.911 67.185 1.00 43.78 408 LYS A CA 1
ATOM 2948 C C . LYS A 1 408 ? -31.352 11.080 66.729 1.00 43.82 408 LYS A C 1
ATOM 2949 O O . LYS A 1 408 ? -32.382 11.031 67.410 1.00 44.00 408 LYS A O 1
ATOM 2951 N N . VAL A 1 409 ? -31.206 10.424 65.576 1.00 43.67 409 VAL A N 1
ATOM 2952 C CA . VAL A 1 409 ? -32.302 9.684 64.936 1.00 43.41 409 VAL A CA 1
ATOM 2953 C C . VAL A 1 409 ? -31.854 8.314 64.396 1.00 43.11 409 VAL A C 1
ATOM 2954 O O . VAL A 1 409 ? -30.719 8.179 63.929 1.00 43.14 409 VAL A O 1
ATOM 2956 N N . PRO A 1 410 ? -32.750 7.301 64.447 1.00 42.69 410 PRO A N 1
ATOM 2957 C CA . PRO A 1 410 ? -32.447 5.914 64.038 1.00 42.26 410 PRO A CA 1
ATOM 2958 C C . PRO A 1 410 ? -32.125 5.734 62.546 1.00 41.75 410 PRO A C 1
ATOM 2959 O O . PRO A 1 410 ? -32.477 6.585 61.724 1.00 41.74 410 PRO A O 1
ATOM 2963 N N . LEU A 1 411 ? -31.470 4.619 62.213 1.00 41.05 411 LEU A N 1
ATOM 2964 C CA . LEU A 1 411 ? -30.973 4.369 60.855 1.00 40.11 411 LEU A CA 1
ATOM 2965 C C . LEU A 1 411 ? -31.691 3.228 60.148 1.00 39.47 411 LEU A C 1
ATOM 2966 O O . LEU A 1 411 ? -32.159 2.290 60.790 1.00 39.33 411 LEU A O 1
ATOM 2971 N N . LYS A 1 412 ? -31.764 3.321 58.821 1.00 38.87 412 LYS A N 1
ATOM 2972 C CA . LYS A 1 412 ? -32.296 2.253 57.970 1.00 38.25 412 LYS A CA 1
ATOM 2973 C C . LYS A 1 412 ? -31.270 1.139 57.790 1.00 37.74 412 LYS A C 1
ATOM 2974 O O . LYS A 1 412 ? -30.070 1.359 57.971 1.00 37.79 412 LYS A O 1
ATOM 2980 N N . VAL A 1 413 ? -31.749 -0.047 57.418 1.00 37.05 413 VAL A N 1
ATOM 2981 C CA . VAL A 1 413 ? -30.908 -1.242 57.277 1.00 36.53 413 VAL A CA 1
ATOM 2982 C C . VAL A 1 413 ? -29.617 -0.987 56.489 1.00 36.15 413 VAL A C 1
ATOM 2983 O O . VAL A 1 413 ? -28.531 -1.351 56.941 1.00 36.25 413 VAL A O 1
ATOM 2987 N N . GLU A 1 414 ? -29.747 -0.353 55.326 1.00 35.60 414 GLU A N 1
ATOM 2988 C CA . GLU A 1 414 ? -28.612 -0.094 54.436 1.00 34.94 414 GLU A CA 1
ATOM 2989 C C . GLU A 1 414 ? -27.613 0.907 55.027 1.00 34.17 414 GLU A C 1
ATOM 2990 O O . GLU A 1 414 ? -26.412 0.823 54.758 1.00 34.10 414 GLU A O 1
ATOM 2996 N N . GLN A 1 415 ? -28.112 1.841 55.831 1.00 33.22 415 GLN A N 1
ATOM 2997 C CA . GLN A 1 415 ? -27.263 2.841 56.481 1.00 32.51 415 GLN A CA 1
ATOM 2998 C C . GLN A 1 415 ? -26.455 2.242 57.635 1.00 31.82 415 GLN A C 1
ATOM 2999 O O . GLN A 1 415 ? -25.349 2.703 57.940 1.00 31.60 415 GLN A O 1
ATOM 3005 N N . ALA A 1 416 ? -27.020 1.223 58.280 1.00 30.96 416 ALA A N 1
ATOM 3006 C CA . ALA A 1 416 ? -26.336 0.517 59.351 1.00 30.16 416 ALA A CA 1
ATOM 3007 C C . ALA A 1 416 ? -25.169 -0.262 58.764 1.00 29.63 416 ALA A C 1
ATOM 3008 O O . ALA A 1 416 ? -24.083 -0.301 59.341 1.00 29.61 416 ALA A O 1
ATOM 3010 N N . ASN A 1 417 ? -25.402 -0.866 57.602 1.00 28.94 417 ASN A N 1
ATOM 3011 C CA . ASN A 1 417 ? -24.344 -1.491 56.823 1.00 28.27 417 ASN A CA 1
ATOM 3012 C C . ASN A 1 417 ? -23.216 -0.508 56.514 1.00 27.73 417 ASN A C 1
ATOM 3013 O O . ASN A 1 417 ? -22.047 -0.820 56.738 1.00 27.75 417 ASN A O 1
ATOM 3018 N N . ASN A 1 418 ? -23.574 0.680 56.026 1.00 27.03 418 ASN A N 1
ATOM 3019 C CA . ASN A 1 418 ? -22.598 1.742 55.765 1.00 26.63 418 ASN A CA 1
ATOM 3020 C C . ASN A 1 418 ? -21.823 2.187 57.004 1.00 26.23 418 ASN A C 1
ATOM 3021 O O . ASN A 1 418 ? -20.657 2.571 56.900 1.00 26.32 418 ASN A O 1
ATOM 3026 N N . ALA A 1 419 ? -22.477 2.142 58.164 1.00 25.62 419 ALA A N 1
ATOM 3027 C CA . ALA A 1 419 ? -21.826 2.449 59.437 1.00 25.02 419 ALA A CA 1
ATOM 3028 C C . ALA A 1 419 ? -20.847 1.334 59.815 1.00 24.44 419 ALA A C 1
ATOM 3029 O O . ALA A 1 419 ? -19.683 1.597 60.146 1.00 24.30 419 ALA A O 1
ATOM 3031 N N . ARG A 1 420 ? -21.332 0.097 59.744 1.00 23.58 420 ARG A N 1
ATOM 3032 C CA . ARG A 1 420 ? -20.538 -1.084 60.053 1.00 23.04 420 ARG A CA 1
ATOM 3033 C C . ARG A 1 420 ? -19.264 -1.126 59.213 1.00 22.66 420 ARG A C 1
ATOM 3034 O O . ARG A 1 420 ? -18.168 -1.279 59.752 1.00 22.51 420 ARG A O 1
ATOM 3042 N N . ASP A 1 421 ? -19.424 -0.973 57.900 1.00 22.17 421 ASP A N 1
ATOM 3043 C CA . ASP A 1 421 ? -18.311 -1.050 56.962 1.00 21.55 421 ASP A CA 1
ATOM 3044 C C . ASP A 1 421 ? -17.354 0.124 57.120 1.00 21.15 421 ASP A C 1
ATOM 3045 O O . ASP A 1 421 ? -16.144 -0.051 57.012 1.00 21.15 421 ASP A O 1
ATOM 3050 N N . ALA A 1 422 ? -17.895 1.312 57.391 1.00 20.66 422 ALA A N 1
ATOM 3051 C CA . ALA A 1 422 ? -17.075 2.510 57.571 1.00 20.14 422 ALA A CA 1
ATOM 3052 C C . ALA A 1 422 ? -16.177 2.393 58.797 1.00 19.82 422 ALA A C 1
ATOM 3053 O O . ALA A 1 422 ? -15.016 2.795 58.754 1.00 19.86 422 ALA A O 1
ATOM 3055 N N . LEU A 1 423 ? -16.719 1.841 59.883 1.00 19.42 423 LEU A N 1
ATOM 3056 C CA . LEU A 1 423 ? -15.932 1.574 61.084 1.00 18.96 423 LEU A CA 1
ATOM 3057 C C . LEU A 1 423 ? -14.805 0.593 60.782 1.00 18.98 423 LEU A C 1
ATOM 3058 O O . LEU A 1 423 ? -13.668 0.808 61.204 1.00 19.01 423 LEU A O 1
ATOM 3063 N N . ALA A 1 424 ? -15.129 -0.469 60.042 1.00 18.75 424 ALA A N 1
ATOM 3064 C CA . ALA A 1 424 ? -14.162 -1.498 59.662 1.00 18.62 424 ALA A CA 1
ATOM 3065 C C . ALA A 1 424 ? -13.044 -0.943 58.783 1.00 18.72 424 ALA A C 1
ATOM 3066 O O . ALA A 1 424 ? -11.876 -1.305 58.943 1.00 18.76 424 ALA A O 1
ATOM 3068 N N . LYS A 1 425 ? -13.408 -0.063 57.857 1.00 18.73 425 LYS A N 1
ATOM 3069 C CA . LYS A 1 425 ? -12.432 0.567 56.978 1.00 18.80 425 LYS A CA 1
ATOM 3070 C C . LYS A 1 425 ? -11.485 1.507 57.730 1.00 18.83 425 LYS A C 1
ATOM 3071 O O . LYS A 1 425 ? -10.288 1.515 57.448 1.00 18.91 425 LYS A O 1
ATOM 3077 N N . THR A 1 426 ? -12.004 2.279 58.689 1.00 18.69 426 THR A N 1
ATOM 3078 C CA . THR A 1 426 ? -11.148 3.177 59.480 1.00 18.75 426 THR A CA 1
ATOM 3079 C C . THR A 1 426 ? -10.254 2.423 60.443 1.00 18.16 426 THR A C 1
ATOM 3080 O O . THR A 1 426 ? -9.067 2.729 60.551 1.00 18.45 426 THR A O 1
ATOM 3084 N N . VAL A 1 427 ? -10.818 1.438 61.134 1.00 17.47 427 VAL A N 1
ATOM 3085 C CA . VAL A 1 427 ? -10.043 0.633 62.073 1.00 16.95 427 VAL A CA 1
ATOM 3086 C C . VAL A 1 427 ? -8.872 -0.036 61.355 1.00 16.63 427 VAL A C 1
ATOM 3087 O O . VAL A 1 427 ? -7.718 0.165 61.738 1.00 16.90 427 VAL A O 1
ATOM 3091 N N . TYR A 1 428 ? -9.166 -0.793 60.299 1.00 16.00 428 TYR A N 1
ATOM 3092 C CA . TYR A 1 428 ? -8.122 -1.479 59.543 1.00 15.43 428 TYR A CA 1
ATOM 3093 C C . TYR A 1 428 ? -7.111 -0.522 58.919 1.00 15.20 428 TYR A C 1
ATOM 3094 O O . TYR A 1 428 ? -5.921 -0.821 58.875 1.00 15.40 428 TYR A O 1
ATOM 3103 N N . SER A 1 429 ? -7.583 0.619 58.435 1.00 15.00 429 SER A N 1
ATOM 3104 C CA . SER A 1 429 ? -6.696 1.624 57.858 1.00 14.83 429 SER A CA 1
ATOM 3105 C C . SER A 1 429 ? -5.713 2.161 58.897 1.00 14.55 429 SER A C 1
ATOM 3106 O O . SER A 1 429 ? -4.519 2.266 58.629 1.00 14.49 429 SER A O 1
ATOM 3109 N N . HIS A 1 430 ? -6.226 2.498 60.078 1.00 14.36 430 HIS A N 1
ATOM 3110 C CA . HIS A 1 430 ? -5.399 3.022 61.163 1.00 14.12 430 HIS A CA 1
ATOM 3111 C C . HIS A 1 430 ? -4.444 1.959 61.695 1.00 13.97 430 HIS A C 1
ATOM 3112 O O . HIS A 1 430 ? -3.308 2.271 62.057 1.00 14.01 430 HIS A O 1
ATOM 3119 N N . LEU A 1 431 ? -4.907 0.709 61.727 1.00 13.66 431 LEU A N 1
ATOM 3120 C CA . LEU A 1 431 ? -4.055 -0.433 62.042 1.00 13.37 431 LEU A CA 1
ATOM 3121 C C . LEU A 1 431 ? -2.875 -0.510 61.068 1.00 13.40 431 LEU A C 1
ATOM 3122 O O . LEU A 1 431 ? -1.728 -0.729 61.481 1.00 13.33 431 LEU A O 1
ATOM 3127 N N . PHE A 1 432 ? -3.160 -0.315 59.783 1.00 13.04 432 PHE A N 1
ATOM 3128 C CA . PHE A 1 432 ? -2.116 -0.337 58.768 1.00 13.08 432 PHE A CA 1
ATOM 3129 C C . PHE A 1 432 ? -1.120 0.806 58.978 1.00 13.39 432 PHE A C 1
ATOM 3130 O O . PHE A 1 432 ? 0.085 0.565 59.037 1.00 13.57 432 PHE A O 1
ATOM 3138 N N . ASP A 1 433 ? -1.623 2.034 59.119 1.00 13.75 433 ASP A N 1
ATOM 3139 C CA . ASP A 1 433 ? -0.784 3.185 59.473 1.00 14.36 433 ASP A CA 1
ATOM 3140 C C . ASP A 1 433 ? 0.148 2.848 60.630 1.00 14.77 433 ASP A C 1
ATOM 3141 O O . ASP A 1 433 ? 1.343 3.122 60.575 1.00 15.16 433 ASP A O 1
ATOM 3146 N N . HIS A 1 434 ? -0.407 2.228 61.664 1.00 15.40 434 HIS A N 1
ATOM 3147 C CA . HIS A 1 434 ? 0.364 1.828 62.829 1.00 15.98 434 HIS A CA 1
ATOM 3148 C C . HIS A 1 434 ? 1.436 0.788 62.517 1.00 16.18 434 HIS A C 1
ATOM 3149 O O . HIS A 1 434 ? 2.527 0.847 63.085 1.00 16.43 434 HIS A O 1
ATOM 3156 N N . VAL A 1 435 ? 1.129 -0.160 61.628 1.00 16.42 435 VAL A N 1
ATOM 3157 C CA . VAL A 1 435 ? 2.103 -1.176 61.226 1.00 16.46 435 VAL A CA 1
ATOM 3158 C C . VAL A 1 435 ? 3.314 -0.555 60.533 1.00 16.87 435 VAL A C 1
ATOM 3159 O O . VAL A 1 435 ? 4.447 -0.830 60.920 1.00 16.96 435 VAL A O 1
ATOM 3163 N N . VAL A 1 436 ? 3.092 0.298 59.536 1.00 17.42 436 VAL A N 1
ATOM 3164 C CA . VAL A 1 436 ? 4.230 0.939 58.859 1.00 18.07 436 VAL A CA 1
ATOM 3165 C C . VAL A 1 436 ? 4.990 1.852 59.829 1.00 18.34 436 VAL A C 1
ATOM 3166 O O . VAL A 1 436 ? 6.222 1.932 59.777 1.00 18.35 436 VAL A O 1
ATOM 3170 N N . ASN A 1 437 ? 4.252 2.513 60.721 1.00 18.63 437 ASN A N 1
ATOM 3171 C CA . ASN A 1 437 ? 4.867 3.360 61.738 1.00 19.02 437 ASN A CA 1
ATOM 3172 C C . ASN A 1 437 ? 5.718 2.537 62.697 1.00 18.93 437 ASN A C 1
ATOM 3173 O O . ASN A 1 437 ? 6.816 2.943 63.068 1.00 18.92 437 ASN A O 1
ATOM 3178 N N . ARG A 1 438 ? 5.207 1.369 63.070 1.00 18.95 438 ARG A N 1
ATOM 3179 C CA . ARG A 1 438 ? 5.940 0.434 63.911 1.00 19.07 438 ARG A CA 1
ATOM 3180 C C . ARG A 1 438 ? 7.194 -0.087 63.209 1.00 19.15 438 ARG A C 1
ATOM 3181 O O . ARG A 1 438 ? 8.221 -0.331 63.851 1.00 19.43 438 ARG A O 1
ATOM 3189 N N . VAL A 1 439 ? 7.103 -0.252 61.891 1.00 19.10 439 VAL A N 1
ATOM 3190 C CA . VAL A 1 439 ? 8.236 -0.681 61.080 1.00 18.90 439 VAL A CA 1
ATOM 3191 C C . VAL A 1 439 ? 9.296 0.419 61.025 1.00 19.11 439 VAL A C 1
ATOM 3192 O O . VAL A 1 439 ? 10.479 0.142 61.177 1.00 19.30 439 VAL A O 1
ATOM 3196 N N . ASN A 1 440 ? 8.873 1.665 60.835 1.00 19.33 440 ASN A N 1
ATOM 3197 C CA . ASN A 1 440 ? 9.807 2.792 60.844 1.00 19.74 440 ASN A CA 1
ATOM 3198 C C . ASN A 1 440 ? 10.580 2.944 62.160 1.00 20.04 440 ASN A C 1
ATOM 3199 O O . ASN A 1 440 ? 11.702 3.450 62.173 1.00 20.13 440 ASN A O 1
ATOM 3204 N N . GLN A 1 441 ? 9.978 2.479 63.251 1.00 20.52 441 GLN A N 1
ATOM 3205 C CA . GLN A 1 441 ? 10.590 2.520 64.579 1.00 20.97 441 GLN A CA 1
ATOM 3206 C C . GLN A 1 441 ? 11.645 1.430 64.806 1.00 21.41 441 GLN A C 1
ATOM 3207 O O . GLN A 1 441 ? 12.361 1.463 65.805 1.00 21.63 441 GLN A O 1
ATOM 3213 N N . CYS A 1 442 ? 11.733 0.468 63.887 1.00 21.86 442 CYS A N 1
ATOM 3214 C CA . CYS A 1 442 ? 12.746 -0.590 63.947 1.00 22.46 442 CYS A CA 1
ATOM 3215 C C . CYS A 1 442 ? 14.122 -0.096 63.526 1.00 22.32 442 CYS A C 1
ATOM 3216 O O . CYS A 1 442 ? 15.144 -0.555 64.038 1.00 22.40 442 CYS A O 1
ATOM 3219 N N . PHE A 1 443 ? 14.138 0.824 62.573 1.00 22.14 443 PHE A N 1
ATOM 3220 C CA . PHE A 1 443 ? 15.378 1.312 62.007 1.00 22.16 443 PHE A CA 1
ATOM 3221 C C . PHE A 1 443 ? 15.385 2.836 61.963 1.00 22.46 443 PHE A C 1
ATOM 3222 O O . PHE A 1 443 ? 15.549 3.422 60.892 1.00 22.42 443 PHE A O 1
ATOM 3230 N N . PRO A 1 444 ? 15.224 3.489 63.131 1.00 22.88 444 PRO A N 1
ATOM 3231 C CA . PRO A 1 444 ? 15.249 4.949 63.144 1.00 23.06 444 PRO A CA 1
ATOM 3232 C C . PRO A 1 444 ? 16.682 5.469 63.073 1.00 23.28 444 PRO A C 1
ATOM 3233 O O . PRO A 1 444 ? 17.633 4.727 63.342 1.00 23.25 444 PRO A O 1
ATOM 3237 N N . PHE A 1 445 ? 16.824 6.738 62.717 1.00 23.49 445 PHE A N 1
ATOM 3238 C CA . PHE A 1 445 ? 18.128 7.367 62.621 1.00 23.74 445 PHE A CA 1
ATOM 3239 C C . PHE A 1 445 ? 18.057 8.798 63.139 1.00 24.07 445 PHE A C 1
ATOM 3240 O O . PHE A 1 445 ? 17.102 9.527 62.850 1.00 24.02 445 PHE A O 1
ATOM 3248 N N . GLU A 1 446 ? 19.067 9.194 63.910 1.00 24.46 446 GLU A N 1
ATOM 3249 C CA . GLU A 1 446 ? 19.132 10.553 64.441 1.00 24.71 446 GLU A CA 1
ATOM 3250 C C . GLU A 1 446 ? 19.368 11.554 63.308 1.00 24.74 446 GLU A C 1
ATOM 3251 O O . GLU A 1 446 ? 18.560 12.459 63.090 1.00 24.81 446 GLU A O 1
ATOM 3253 N N . THR A 1 447 ? 20.469 11.375 62.580 1.00 24.67 447 THR A N 1
ATOM 3254 C CA . THR A 1 447 ? 20.812 12.247 61.454 1.00 24.51 447 THR A CA 1
ATOM 3255 C C . THR A 1 447 ? 21.339 11.425 60.286 1.00 24.34 447 THR A C 1
ATOM 3256 O O . THR A 1 447 ? 21.973 10.387 60.484 1.00 24.46 447 THR A O 1
ATOM 3260 N N . SER A 1 448 ? 21.097 11.909 59.074 1.00 23.95 448 SER A N 1
ATOM 3261 C CA . SER A 1 448 ? 21.614 11.271 57.877 1.00 23.77 448 SER A CA 1
ATOM 3262 C C . SER A 1 448 ? 22.214 12.321 56.954 1.00 23.53 448 SER A C 1
ATOM 3263 O O . SER A 1 448 ? 21.927 13.511 57.097 1.00 23.59 448 SER A O 1
ATOM 3266 N N . SER A 1 449 ? 23.035 11.875 56.006 1.00 23.06 449 SER A N 1
ATOM 3267 C CA . SER A 1 449 ? 23.640 12.765 55.017 1.00 22.66 449 SER A CA 1
ATOM 3268 C C . SER A 1 449 ? 22.892 12.701 53.692 1.00 22.13 449 SER A C 1
ATOM 3269 O O . SER A 1 449 ? 22.559 13.728 53.101 1.00 22.12 449 SER A O 1
ATOM 3272 N N . TYR A 1 450 ? 22.642 11.481 53.230 1.00 21.55 450 TYR A N 1
ATOM 3273 C CA . TYR A 1 450 ? 21.979 11.236 51.956 1.00 20.80 450 TYR A CA 1
ATOM 3274 C C . TYR A 1 450 ? 21.104 10.008 52.083 1.00 19.51 450 TYR A C 1
ATOM 3275 O O . TYR A 1 450 ? 21.254 9.222 53.023 1.00 19.50 450 TYR A O 1
ATOM 3284 N N . PHE A 1 451 ? 20.190 9.840 51.138 1.00 17.90 451 PHE A N 1
ATOM 3285 C CA . PHE A 1 451 ? 19.415 8.612 51.069 1.00 16.38 451 PHE A CA 1
ATOM 3286 C C . PHE A 1 451 ? 19.415 8.028 49.667 1.00 15.47 451 PHE A C 1
ATOM 3287 O O . PHE A 1 451 ? 19.674 8.730 48.688 1.00 14.74 451 PHE A O 1
ATOM 3295 N N . ILE A 1 452 ? 19.160 6.725 49.597 1.00 14.72 452 ILE A N 1
ATOM 3296 C CA . ILE A 1 452 ? 18.760 6.077 48.358 1.00 14.03 452 ILE A CA 1
ATOM 3297 C C . ILE A 1 452 ? 17.337 5.598 48.586 1.00 13.91 452 ILE A C 1
ATOM 3298 O O . ILE A 1 452 ? 17.086 4.796 49.490 1.00 13.99 452 ILE A O 1
ATOM 3303 N N . GLY A 1 453 ? 16.407 6.108 47.784 1.00 13.55 453 GLY A N 1
ATOM 3304 C CA . GLY A 1 453 ? 14.997 5.746 47.919 1.00 12.95 453 GLY A CA 1
ATOM 3305 C C . GLY A 1 453 ? 14.543 4.858 46.783 1.00 12.58 453 GLY A C 1
ATOM 3306 O O . GLY A 1 453 ? 14.956 5.045 45.647 1.00 12.36 453 GLY A O 1
ATOM 3307 N N . VAL A 1 454 ? 13.696 3.883 47.095 1.00 12.40 454 VAL A N 1
ATOM 3308 C CA . VAL A 1 454 ? 13.173 2.964 46.092 1.00 12.08 454 VAL A CA 1
ATOM 3309 C C . VAL A 1 454 ? 11.657 3.093 46.034 1.00 12.01 454 VAL A C 1
ATOM 3310 O O . VAL A 1 454 ? 10.965 2.901 47.039 1.00 12.30 454 VAL A O 1
ATOM 3314 N N . LEU A 1 455 ? 11.142 3.430 44.857 1.00 11.69 455 LEU A N 1
ATOM 3315 C CA . LEU A 1 455 ? 9.711 3.662 44.695 1.00 11.16 455 LEU A CA 1
ATOM 3316 C C . LEU A 1 455 ? 8.983 2.439 44.153 1.00 11.13 455 LEU A C 1
ATOM 3317 O O . LEU A 1 455 ? 9.326 1.919 43.092 1.00 11.14 455 LEU A O 1
ATOM 3322 N N . ASP A 1 456 ? 7.964 2.005 44.888 1.00 11.07 456 ASP A N 1
ATOM 3323 C CA . ASP A 1 456 ? 7.153 0.852 44.516 1.00 10.92 456 ASP A CA 1
ATOM 3324 C C . ASP A 1 456 ? 5.659 1.181 44.607 1.00 10.84 456 ASP A C 1
ATOM 3325 O O . ASP A 1 456 ? 5.009 0.916 45.617 1.00 11.12 456 ASP A O 1
ATOM 3330 N N . ILE A 1 457 ? 5.126 1.763 43.541 1.00 10.77 457 ILE A N 1
ATOM 3331 C CA . ILE A 1 457 ? 3.703 2.089 43.453 1.00 10.66 457 ILE A CA 1
ATOM 3332 C C . ILE A 1 457 ? 2.877 0.871 43.047 1.00 10.81 457 ILE A C 1
ATOM 3333 O O . ILE A 1 457 ? 3.414 -0.101 42.511 1.00 10.76 457 ILE A O 1
ATOM 3338 N N . ALA A 1 458 ? 1.575 0.925 43.318 1.00 10.77 458 ALA A N 1
ATOM 3339 C CA . ALA A 1 458 ? 0.638 -0.065 42.810 1.00 10.81 458 ALA A CA 1
ATOM 3340 C C . ALA A 1 458 ? 0.627 0.007 41.289 1.00 10.82 458 ALA A C 1
ATOM 3341 O O . ALA A 1 458 ? 0.580 1.097 40.716 1.00 10.76 458 ALA A O 1
ATOM 3343 N N . GLY A 1 459 ? 0.679 -1.153 40.643 1.00 11.02 459 GLY A N 1
ATOM 3344 C CA . GLY A 1 459 ? 0.791 -1.216 39.192 1.00 11.52 459 GLY A CA 1
ATOM 3345 C C . GLY A 1 459 ? -0.500 -0.940 38.449 1.00 11.99 459 GLY A C 1
ATOM 3346 O O . GLY A 1 459 ? -1.582 -1.332 38.897 1.00 12.02 459 GLY A O 1
ATOM 3347 N N . PHE A 1 460 ? -0.373 -0.262 37.309 1.00 12.24 460 PHE A N 1
ATOM 3348 C CA . PHE A 1 460 ? -1.475 -0.040 36.382 1.00 12.60 460 PHE A CA 1
ATOM 3349 C C . PHE A 1 460 ? -2.363 -1.279 36.281 1.00 13.14 460 PHE A C 1
ATOM 3350 O O . PHE A 1 460 ? -1.879 -2.383 36.017 1.00 13.18 460 PHE A O 1
ATOM 3358 N N . GLU A 1 461 ? -3.657 -1.093 36.520 1.00 13.76 461 GLU A N 1
ATOM 3359 C CA . GLU A 1 461 ? -4.612 -2.191 36.459 1.00 14.61 461 GLU A CA 1
ATOM 3360 C C . GLU A 1 461 ? -5.980 -1.750 35.930 1.00 15.23 461 GLU A C 1
ATOM 3361 O O . GLU A 1 461 ? -6.345 -0.573 35.994 1.00 15.06 461 GLU A O 1
ATOM 3367 N N . TYR A 1 462 ? -6.719 -2.717 35.399 1.00 16.32 462 TYR A N 1
ATOM 3368 C CA . TYR A 1 462 ? -8.064 -2.515 34.875 1.00 17.46 462 TYR A CA 1
ATOM 3369 C C . TYR A 1 462 ? -8.782 -3.862 34.864 1.00 17.87 462 TYR A C 1
ATOM 3370 O O . TYR A 1 462 ? -8.151 -4.909 34.681 1.00 17.80 462 TYR A O 1
ATOM 3379 N N . PHE A 1 463 ? -10.096 -3.830 35.063 1.00 18.36 463 PHE A N 1
ATOM 3380 C CA . PHE A 1 463 ? -10.900 -5.046 35.131 1.00 19.09 463 PHE A CA 1
ATOM 3381 C C . PHE A 1 463 ? -12.207 -4.857 34.363 1.00 19.33 463 PHE A C 1
ATOM 3382 O O . PHE A 1 463 ? -12.416 -3.814 33.741 1.00 19.45 463 PHE A O 1
ATOM 3390 N N . GLU A 1 464 ? -13.080 -5.865 34.397 1.00 19.63 464 GLU A N 1
ATOM 3391 C CA . GLU A 1 464 ? -14.405 -5.760 33.781 1.00 19.79 464 GLU A CA 1
ATOM 3392 C C . GLU A 1 464 ? -15.128 -4.519 34.304 1.00 19.76 464 GLU A C 1
ATOM 3393 O O . GLU A 1 464 ? -15.683 -3.743 33.528 1.00 19.91 464 GLU A O 1
ATOM 3395 N N . HIS A 1 465 ? -15.098 -4.330 35.620 1.00 19.68 465 HIS A N 1
ATOM 3396 C CA . HIS A 1 465 ? -15.648 -3.128 36.233 1.00 19.69 465 HIS A CA 1
ATOM 3397 C C . HIS A 1 465 ? -14.538 -2.365 36.944 1.00 19.15 465 HIS A C 1
ATOM 3398 O O . HIS A 1 465 ? -13.832 -2.923 37.786 1.00 19.12 465 HIS A O 1
ATOM 3405 N N . ASN A 1 466 ? -14.385 -1.094 36.578 1.00 18.46 466 ASN A N 1
ATOM 3406 C CA . ASN A 1 466 ? -13.360 -0.229 37.152 1.00 17.74 466 ASN A CA 1
ATOM 3407 C C . ASN A 1 466 ? -13.975 0.877 37.990 1.00 17.40 466 ASN A C 1
ATOM 3408 O O . ASN A 1 466 ? -14.902 1.566 37.548 1.00 17.19 466 ASN A O 1
ATOM 3413 N N . SER A 1 467 ? -13.450 1.042 39.200 1.00 16.78 467 SER A N 1
ATOM 3414 C CA . SER A 1 467 ? -13.957 2.046 40.118 1.00 16.32 467 SER A CA 1
ATOM 3415 C C . SER A 1 467 ? -12.845 2.987 40.590 1.00 16.14 467 SER A C 1
ATOM 3416 O O . SER A 1 467 ? -11.749 3.009 40.013 1.00 16.12 467 SER A O 1
ATOM 3419 N N . PHE A 1 468 ? -13.147 3.755 41.638 1.00 15.66 468 PHE A N 1
ATOM 3420 C CA . PHE A 1 468 ? -12.275 4.801 42.183 1.00 15.33 468 PHE A CA 1
ATOM 3421 C C . PHE A 1 468 ? -10.885 4.287 42.592 1.00 15.08 468 PHE A C 1
ATOM 3422 O O . PHE A 1 468 ? -9.909 5.044 42.603 1.00 15.05 468 PHE A O 1
ATOM 3430 N N . GLU A 1 469 ? -10.816 3.001 42.925 1.00 14.59 469 GLU A N 1
ATOM 3431 C CA . GLU A 1 469 ? -9.573 2.330 43.274 1.00 14.32 469 GLU A CA 1
ATOM 3432 C C . GLU A 1 469 ? -8.632 2.265 42.075 1.00 14.05 469 GLU A C 1
ATOM 3433 O O . GLU A 1 469 ? -7.466 2.651 42.172 1.00 14.11 469 GLU A O 1
ATOM 3439 N N . GLN A 1 470 ? -9.145 1.786 40.944 1.00 13.79 470 GLN A N 1
ATOM 3440 C CA . GLN A 1 470 ? -8.382 1.738 39.699 1.00 13.43 470 GLN A CA 1
ATOM 3441 C C . GLN A 1 470 ? -8.001 3.141 39.251 1.00 13.40 470 GLN A C 1
ATOM 3442 O O . GLN A 1 470 ? -6.890 3.362 38.765 1.00 13.57 470 GLN A O 1
ATOM 3448 N N . PHE A 1 471 ? -8.921 4.086 39.438 1.00 13.08 471 PHE A N 1
ATOM 3449 C CA . PHE A 1 471 ? -8.709 5.468 39.041 1.00 12.85 471 PHE A CA 1
ATOM 3450 C C . PHE A 1 471 ? -7.535 6.102 39.782 1.00 12.86 471 PHE A C 1
ATOM 3451 O O . PHE A 1 471 ? -6.699 6.769 39.168 1.00 12.81 471 PHE A O 1
ATOM 3459 N N . CYS A 1 472 ? -7.480 5.894 41.095 1.00 12.72 472 CYS A N 1
ATOM 3460 C CA . CYS A 1 472 ? -6.398 6.429 41.912 1.00 12.67 472 CYS A CA 1
ATOM 3461 C C . CYS A 1 472 ? -5.067 5.757 41.589 1.00 12.58 472 CYS A C 1
ATOM 3462 O O . CYS A 1 472 ? -4.043 6.432 41.469 1.00 12.54 472 CYS A O 1
ATOM 3465 N N . ILE A 1 473 ? -5.096 4.434 41.431 1.00 12.29 473 ILE A N 1
ATOM 3466 C CA . ILE A 1 473 ? -3.903 3.653 41.098 1.00 11.99 473 ILE A CA 1
ATOM 3467 C C . ILE A 1 473 ? -3.328 4.038 39.733 1.00 12.04 473 ILE A C 1
ATOM 3468 O O . ILE A 1 473 ? -2.117 4.236 39.595 1.00 11.94 473 ILE A O 1
ATOM 3473 N N . ASN A 1 474 ? -4.199 4.162 38.735 1.00 12.29 474 ASN A N 1
ATOM 3474 C CA . ASN A 1 474 ? -3.763 4.492 37.376 1.00 12.38 474 ASN A CA 1
ATOM 3475 C C . ASN A 1 474 ? -3.328 5.944 37.247 1.00 12.27 474 ASN A C 1
ATOM 3476 O O . ASN A 1 474 ? -2.482 6.277 36.414 1.00 12.17 474 ASN A O 1
ATOM 3481 N N . TYR A 1 475 ? -3.898 6.799 38.092 1.00 12.35 475 TYR A N 1
ATOM 3482 C CA . TYR A 1 475 ? -3.493 8.201 38.157 1.00 12.59 475 TYR A CA 1
ATOM 3483 C C . TYR A 1 475 ? -2.055 8.296 38.652 1.00 12.73 475 TYR A C 1
ATOM 3484 O O . TYR A 1 475 ? -1.230 8.987 38.056 1.00 12.92 475 TYR A O 1
ATOM 3493 N N . CYS A 1 476 ? -1.757 7.572 39.722 1.00 12.95 476 CYS A N 1
ATOM 3494 C CA . CYS A 1 476 ? -0.405 7.503 40.246 1.00 13.29 476 CYS A CA 1
ATOM 3495 C C . CYS A 1 476 ? 0.584 6.968 39.199 1.00 13.46 476 CYS A C 1
ATOM 3496 O O . CYS A 1 476 ? 1.699 7.464 39.094 1.00 13.58 476 CYS A O 1
ATOM 3499 N N . ASN A 1 477 ? 0.157 5.975 38.420 1.00 13.79 477 ASN A N 1
ATOM 3500 C CA . ASN A 1 477 ? 0.948 5.448 37.306 1.00 13.82 477 ASN A CA 1
ATOM 3501 C C . ASN A 1 477 ? 1.238 6.481 36.218 1.00 14.20 477 ASN A C 1
ATOM 3502 O O . ASN A 1 477 ? 2.323 6.459 35.631 1.00 14.35 477 ASN A O 1
ATOM 3507 N N . GLU A 1 478 ? 0.279 7.375 35.949 1.00 14.54 478 GLU A N 1
ATOM 3508 C CA . GLU A 1 478 ? 0.479 8.476 34.985 1.00 14.73 478 GLU A CA 1
ATOM 3509 C C . GLU A 1 478 ? 1.581 9.419 35.440 1.00 14.81 478 GLU A C 1
ATOM 3510 O O . GLU A 1 478 ? 2.390 9.880 34.630 1.00 14.93 478 GLU A O 1
ATOM 3516 N N . LYS A 1 479 ? 1.588 9.720 36.738 1.00 14.85 479 LYS A N 1
ATOM 3517 C CA . LYS A 1 479 ? 2.543 10.659 37.312 1.00 14.89 479 LYS A CA 1
ATOM 3518 C C . LYS A 1 479 ? 3.963 10.135 37.215 1.00 14.79 479 LYS A C 1
ATOM 3519 O O . LYS A 1 479 ? 4.877 10.887 36.880 1.00 14.94 479 LYS A O 1
ATOM 3525 N N . LEU A 1 480 ? 4.134 8.844 37.502 1.00 14.59 480 LEU A N 1
ATOM 3526 C CA . LEU A 1 480 ? 5.432 8.191 37.392 1.00 14.42 480 LEU A CA 1
ATOM 3527 C C . LEU A 1 480 ? 5.953 8.238 35.957 1.00 14.25 480 LEU A C 1
ATOM 3528 O O . LEU A 1 480 ? 7.110 8.590 35.728 1.00 14.37 480 LEU A O 1
ATOM 3533 N N . GLN A 1 481 ? 5.102 7.887 34.995 1.00 14.09 481 GLN A N 1
ATOM 3534 C CA . GLN A 1 481 ? 5.488 7.938 33.589 1.00 13.88 481 GLN A CA 1
ATOM 3535 C C . GLN A 1 481 ? 5.878 9.351 33.173 1.00 13.76 481 GLN A C 1
ATOM 3536 O O . GLN A 1 481 ? 6.807 9.533 32.379 1.00 13.71 481 GLN A O 1
ATOM 3542 N N . GLN A 1 482 ? 5.181 10.346 33.718 1.00 13.47 482 GLN A N 1
ATOM 3543 C CA . GLN A 1 482 ? 5.507 11.742 33.438 1.00 13.52 482 GLN A CA 1
ATOM 3544 C C . GLN A 1 482 ? 6.885 12.111 33.971 1.00 13.42 482 GLN A C 1
ATOM 3545 O O . GLN A 1 482 ? 7.627 12.843 33.312 1.00 13.57 482 GLN A O 1
ATOM 3551 N N . PHE A 1 483 ? 7.228 11.599 35.152 1.00 13.10 483 PHE A N 1
ATOM 3552 C CA . PHE A 1 483 ? 8.550 11.824 35.707 1.00 12.95 483 PHE A CA 1
ATOM 3553 C C . PHE A 1 483 ? 9.635 11.169 34.852 1.00 13.16 483 PHE A C 1
ATOM 3554 O O . PHE A 1 483 ? 10.706 11.751 34.658 1.00 13.21 483 PHE A O 1
ATOM 3562 N N . PHE A 1 484 ? 9.363 9.965 34.351 1.00 13.10 484 PHE A N 1
ATOM 3563 C CA . PHE A 1 484 ? 10.283 9.314 33.431 1.00 13.22 484 PHE A CA 1
ATOM 3564 C C . PHE A 1 484 ? 10.422 10.138 32.154 1.00 13.47 484 PHE A C 1
ATOM 3565 O O . PHE A 1 484 ? 11.530 10.369 31.685 1.00 13.54 484 PHE A O 1
ATOM 3573 N N . ASN A 1 485 ? 9.295 10.573 31.594 1.00 13.97 485 ASN A N 1
ATOM 3574 C CA . ASN A 1 485 ? 9.303 11.476 30.443 1.00 14.40 485 ASN A CA 1
ATOM 3575 C C . ASN A 1 485 ? 10.092 12.744 30.727 1.00 14.69 485 ASN A C 1
ATOM 3576 O O . ASN A 1 485 ? 10.906 13.168 29.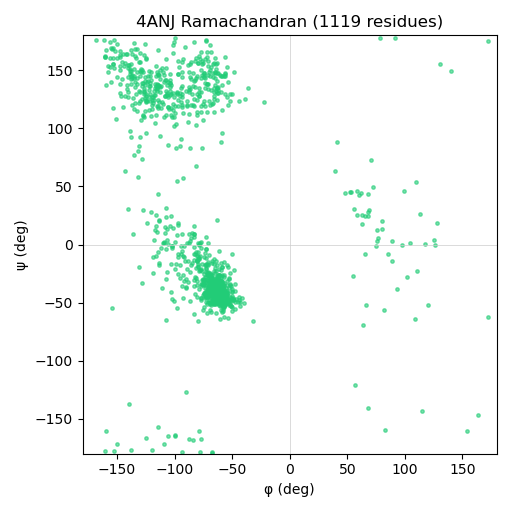910 1.00 14.70 485 ASN A O 1
ATOM 3581 N N . GLU A 1 486 ? 9.853 13.330 31.898 1.00 15.14 486 GLU A N 1
ATOM 3582 C CA . GLU A 1 486 ? 10.490 14.582 32.293 1.00 15.89 486 GLU A CA 1
ATOM 3583 C C . GLU A 1 486 ? 12.002 14.417 32.401 1.00 15.80 486 GLU A C 1
ATOM 3584 O O . GLU A 1 486 ? 12.762 15.231 31.875 1.00 16.00 486 GLU A O 1
ATOM 3590 N N . ARG A 1 487 ? 12.428 13.348 33.063 1.00 15.79 487 ARG A N 1
ATOM 3591 C CA . ARG A 1 487 ? 13.835 13.156 33.365 1.00 15.96 487 ARG A CA 1
ATOM 3592 C C . ARG A 1 487 ? 14.627 12.561 32.199 1.00 16.09 487 ARG A C 1
ATOM 3593 O O . ARG A 1 487 ? 15.727 13.022 31.903 1.00 16.16 487 ARG A O 1
ATOM 3601 N N . ILE A 1 488 ? 14.055 11.565 31.527 1.00 16.22 488 ILE A N 1
ATOM 3602 C CA . ILE A 1 488 ? 14.780 10.790 30.516 1.00 16.21 488 ILE A CA 1
ATOM 3603 C C . ILE A 1 488 ? 14.584 11.270 29.077 1.00 16.63 488 ILE A C 1
ATOM 3604 O O . ILE A 1 488 ? 15.471 11.093 28.243 1.00 16.70 488 ILE A O 1
ATOM 3609 N N . LEU A 1 489 ? 13.434 11.871 28.784 1.00 16.99 489 LEU A N 1
ATOM 3610 C CA . LEU A 1 489 ? 13.111 12.251 27.412 1.00 17.21 489 LEU A CA 1
ATOM 3611 C C . LEU A 1 489 ? 13.091 13.750 27.169 1.00 17.69 489 LEU A C 1
ATOM 3612 O O . LEU A 1 489 ? 13.496 14.200 26.100 1.00 17.83 489 LEU A O 1
ATOM 3617 N N . LYS A 1 490 ? 12.610 14.521 28.143 1.00 18.08 490 LYS A N 1
ATOM 3618 C CA . LYS A 1 490 ? 12.581 15.973 28.007 1.00 18.63 490 LYS A CA 1
ATOM 3619 C C . LYS A 1 490 ? 13.924 16.605 28.366 1.00 18.47 490 LYS A C 1
ATOM 3620 O O . LYS A 1 490 ? 14.547 17.260 27.528 1.00 18.53 490 LYS A O 1
ATOM 3626 N N . GLU A 1 491 ? 14.372 16.397 29.600 1.00 18.46 491 GLU A N 1
ATOM 3627 C CA . GLU A 1 491 ? 15.595 17.044 30.091 1.00 18.58 491 GLU A CA 1
ATOM 3628 C C . GLU A 1 491 ? 16.882 16.571 29.417 1.00 18.53 491 GLU A C 1
ATOM 3629 O O . GLU A 1 491 ? 17.817 17.354 29.245 1.00 18.74 491 GLU A O 1
ATOM 3635 N N . GLU A 1 492 ? 16.923 15.299 29.035 1.00 18.38 492 GLU A N 1
ATOM 3636 C CA . GLU A 1 492 ? 18.067 14.748 28.318 1.00 18.22 492 GLU A CA 1
ATOM 3637 C C . GLU A 1 492 ? 18.301 15.497 27.000 1.00 18.05 492 GLU A C 1
ATOM 3638 O O . GLU A 1 492 ? 19.432 15.874 26.675 1.00 17.88 492 GLU A O 1
ATOM 3644 N N . GLN A 1 493 ? 17.223 15.719 26.253 1.00 17.79 493 GLN A N 1
ATOM 3645 C CA . GLN A 1 493 ? 17.318 16.374 24.954 1.00 17.58 493 GLN A CA 1
ATOM 3646 C C . GLN A 1 493 ? 17.538 17.879 25.083 1.00 17.75 493 GLN A C 1
ATOM 3647 O O . GLN A 1 493 ? 18.176 18.495 24.223 1.00 17.73 493 GLN A O 1
ATOM 3653 N N . GLU A 1 494 ? 17.023 18.457 26.165 1.00 17.86 494 GLU A N 1
ATOM 3654 C CA . GLU A 1 494 ? 17.269 19.860 26.484 1.00 18.24 494 GLU A CA 1
ATOM 3655 C C . GLU A 1 494 ? 18.745 20.068 26.816 1.00 18.25 494 GLU A C 1
ATOM 3656 O O . GLU A 1 494 ? 19.309 21.128 26.524 1.00 18.46 494 GLU A O 1
ATOM 3662 N N . LEU A 1 495 ? 19.364 19.044 27.410 1.00 17.99 495 LEU A N 1
ATOM 3663 C CA . LEU A 1 495 ? 20.786 19.070 27.738 1.00 17.58 495 LEU A CA 1
ATOM 3664 C C . LEU A 1 495 ? 21.643 19.016 26.480 1.00 17.71 495 LEU A C 1
ATOM 3665 O O . LEU A 1 495 ? 22.526 19.852 26.297 1.00 17.88 495 LEU A O 1
ATOM 3670 N N . TYR A 1 496 ? 21.370 18.045 25.614 1.00 17.75 496 TYR A N 1
ATOM 3671 C CA . TYR A 1 496 ? 22.050 17.939 24.322 1.00 17.89 496 TYR A CA 1
ATOM 3672 C C . TYR A 1 496 ? 22.025 19.264 23.548 1.00 18.26 496 TYR A C 1
ATOM 3673 O O . TYR A 1 496 ? 23.034 19.683 22.984 1.00 18.10 496 TYR A O 1
ATOM 3682 N N . GLN A 1 497 ? 20.865 19.915 23.539 1.00 19.06 497 GLN A N 1
ATOM 3683 C CA . GLN A 1 497 ? 20.664 21.155 22.796 1.00 19.92 497 GLN A CA 1
ATOM 3684 C C . GLN A 1 497 ? 21.357 22.355 23.442 1.00 19.90 497 GLN A C 1
ATOM 3685 O O . GLN A 1 497 ? 22.011 23.134 22.750 1.00 19.97 497 GLN A O 1
ATOM 3691 N N . LYS A 1 498 ? 21.208 22.504 24.758 1.00 20.04 498 LYS A N 1
ATOM 3692 C CA . LYS A 1 498 ? 21.886 23.572 25.496 1.00 20.27 498 LYS A CA 1
ATOM 3693 C C . LYS A 1 498 ? 23.404 23.468 25.356 1.00 20.36 498 LYS A C 1
ATOM 3694 O O . LYS A 1 498 ? 24.105 24.478 25.423 1.00 20.51 498 LYS A O 1
ATOM 3696 N N . GLU A 1 499 ? 23.894 22.243 25.153 1.00 20.36 499 GLU A N 1
ATOM 3697 C CA . GLU A 1 499 ? 25.325 21.963 24.997 1.00 20.29 499 GLU A CA 1
ATOM 3698 C C . GLU A 1 499 ? 25.781 21.919 23.534 1.00 20.32 499 GLU A C 1
ATOM 3699 O O . GLU A 1 499 ? 26.965 21.704 23.259 1.00 20.50 499 GLU A O 1
ATOM 3705 N N . GLY A 1 500 ? 24.838 22.108 22.609 1.00 20.31 500 GLY A N 1
ATOM 3706 C CA . GLY A 1 500 ? 25.114 22.149 21.167 1.00 20.05 500 GLY A CA 1
ATOM 3707 C C . GLY A 1 500 ? 25.549 20.853 20.498 1.00 20.11 500 GLY A C 1
ATOM 3708 O O . GLY A 1 500 ? 26.267 20.887 19.495 1.00 20.16 500 GLY A O 1
ATOM 3709 N N . LEU A 1 501 ? 25.096 19.714 21.025 1.00 19.98 501 LEU A N 1
ATOM 3710 C CA . LEU A 1 501 ? 25.540 18.394 20.543 1.00 19.86 501 LEU A CA 1
ATOM 3711 C C . LEU A 1 501 ? 25.014 17.995 19.159 1.00 19.88 501 LEU A C 1
ATOM 3712 O O . LEU A 1 501 ? 25.649 17.202 18.451 1.00 19.96 501 LEU A O 1
ATOM 3717 N N . GLY A 1 502 ? 23.858 18.538 18.779 1.00 19.77 502 GLY A N 1
ATOM 3718 C CA . GLY A 1 502 ? 23.244 18.235 17.488 1.00 19.35 502 GLY A CA 1
ATOM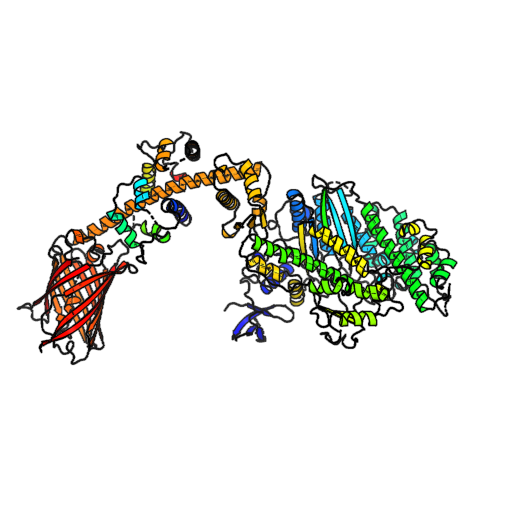 3719 C C . GLY A 1 502 ? 22.766 16.799 17.420 1.00 19.30 502 GLY A C 1
ATOM 3720 O O . GLY A 1 502 ? 22.979 16.105 16.420 1.00 19.38 502 GLY A O 1
ATOM 3721 N N . VAL A 1 503 ? 22.137 16.348 18.501 1.00 19.17 503 VAL A N 1
ATOM 3722 C CA . VAL A 1 503 ? 21.545 15.015 18.557 1.00 18.89 503 VAL A CA 1
ATOM 3723 C C . VAL A 1 503 ? 20.147 15.098 17.958 1.00 18.78 503 VAL A C 1
ATOM 3724 O O . VAL A 1 503 ? 19.360 15.975 18.322 1.00 18.63 503 VAL A O 1
ATOM 3728 N N . ASN A 1 504 ? 19.854 14.202 17.019 1.00 18.79 504 ASN A N 1
ATOM 3729 C CA . ASN A 1 504 ? 18.530 14.145 16.409 1.00 18.86 504 ASN A CA 1
ATOM 3730 C C . ASN A 1 504 ? 17.436 14.085 17.460 1.00 18.65 504 ASN A C 1
ATOM 3731 O O . ASN A 1 504 ? 17.437 13.204 18.328 1.00 18.34 504 ASN A O 1
ATOM 3736 N N . GLU A 1 505 ? 16.528 15.052 17.385 1.00 18.48 505 GLU A N 1
ATOM 3737 C CA . GLU A 1 505 ? 15.373 15.114 18.268 1.00 18.49 505 GLU A CA 1
ATOM 3738 C C . GLU A 1 505 ? 14.507 13.861 18.159 1.00 17.88 505 GLU A C 1
ATOM 3739 O O . GLU A 1 505 ? 14.273 13.351 17.064 1.00 17.72 505 GLU A O 1
ATOM 3745 N N . VAL A 1 506 ? 14.061 13.357 19.304 1.00 17.37 506 VAL A N 1
ATOM 3746 C CA . VAL A 1 506 ? 13.068 12.297 19.323 1.00 17.06 506 VAL A CA 1
ATOM 3747 C C . VAL A 1 506 ? 11.760 12.840 19.885 1.00 17.03 506 VAL A C 1
ATOM 3748 O O . VAL A 1 506 ? 11.700 13.282 21.036 1.00 16.67 506 VAL A O 1
ATOM 3752 N N . HIS A 1 507 ? 10.728 12.825 19.044 1.00 16.97 507 HIS A N 1
ATOM 3753 C CA . HIS A 1 507 ? 9.382 13.208 19.454 1.00 17.26 507 HIS A CA 1
ATOM 3754 C C . HIS A 1 507 ? 8.625 11.998 19.998 1.00 17.14 507 HIS A C 1
ATOM 3755 O O . HIS A 1 507 ? 8.914 10.850 19.647 1.00 17.10 507 HIS A O 1
ATOM 3762 N N . TYR A 1 508 ? 7.656 12.273 20.864 1.00 17.12 508 TYR A N 1
ATOM 3763 C CA . TYR A 1 508 ? 6.846 11.247 21.507 1.00 17.00 508 TYR A CA 1
ATOM 3764 C C . TYR A 1 508 ? 5.585 11.913 22.012 1.00 17.13 508 TYR A C 1
ATOM 3765 O O . TYR A 1 508 ? 5.539 13.130 22.159 1.00 17.21 508 TYR A O 1
ATOM 3774 N N . VAL A 1 509 ? 4.561 11.120 22.287 1.00 17.52 509 VAL A N 1
ATOM 3775 C CA . VAL A 1 509 ? 3.338 11.670 22.854 1.00 17.75 509 VAL A CA 1
ATOM 3776 C C . VAL A 1 509 ? 3.504 11.793 24.367 1.00 17.70 509 VAL A C 1
ATOM 3777 O O . VAL A 1 509 ? 3.769 10.803 25.053 1.00 17.94 509 VAL A O 1
ATOM 3781 N N . ASP A 1 510 ? 3.395 13.020 24.869 1.00 17.54 510 ASP A N 1
ATOM 3782 C CA . ASP A 1 510 ? 3.491 13.288 26.299 1.00 17.51 510 ASP A CA 1
ATOM 3783 C C . ASP A 1 510 ? 2.148 13.030 26.993 1.00 17.51 510 ASP A C 1
ATOM 3784 O O . ASP A 1 510 ? 1.094 13.054 26.351 1.00 17.38 510 ASP A O 1
ATOM 3789 N N . ASN A 1 511 ? 2.190 12.788 28.301 1.00 17.47 511 ASN A N 1
ATOM 3790 C CA . ASN A 1 511 ? 0.981 12.495 29.061 1.00 17.48 511 ASN A CA 1
ATOM 3791 C C . ASN A 1 511 ? 0.612 13.535 30.126 1.00 17.71 511 ASN A C 1
ATOM 3792 O O . ASN A 1 511 ? -0.270 13.292 30.954 1.00 17.88 511 ASN A O 1
ATOM 3797 N N . GLN A 1 512 ? 1.279 14.690 30.103 1.00 17.84 512 GLN A N 1
ATOM 3798 C CA . GLN A 1 512 ? 0.964 15.779 31.032 1.00 17.93 512 GLN A CA 1
ATOM 3799 C C . GLN A 1 512 ? -0.500 16.218 30.918 1.00 18.10 512 GLN A C 1
ATOM 3800 O O . GLN A 1 512 ? -1.139 16.536 31.926 1.00 18.08 512 GLN A O 1
ATOM 3806 N N . ASP A 1 513 ? -1.027 16.222 29.694 1.00 18.23 513 ASP A N 1
ATOM 3807 C CA . ASP A 1 513 ? -2.437 16.537 29.464 1.00 18.60 513 ASP A CA 1
ATOM 3808 C C . ASP A 1 513 ? -3.347 15.604 30.274 1.00 18.73 513 ASP A C 1
ATOM 3809 O O . ASP A 1 513 ? -4.322 16.049 30.884 1.00 18.89 513 ASP A O 1
ATOM 3814 N N . CYS A 1 514 ? -3.002 14.318 30.297 1.00 18.82 514 CYS A N 1
ATOM 3815 C CA . CYS A 1 514 ? -3.733 13.327 31.076 1.00 18.82 514 CYS A CA 1
ATOM 3816 C C . CYS A 1 514 ? -3.666 13.634 32.564 1.00 18.81 514 CYS A C 1
ATOM 3817 O O . CYS A 1 514 ? -4.631 13.414 33.291 1.00 18.80 514 CYS A O 1
ATOM 3820 N N . ILE A 1 515 ? -2.523 14.147 33.005 1.00 18.87 515 ILE A N 1
ATOM 3821 C CA . ILE A 1 515 ? -2.340 14.538 34.392 1.00 18.85 515 ILE A CA 1
ATOM 3822 C C . ILE A 1 515 ? -3.087 15.845 34.671 1.00 19.40 515 ILE A C 1
ATOM 3823 O O . ILE A 1 515 ? -3.756 15.967 35.704 1.00 19.30 515 ILE A O 1
ATOM 3828 N N . ASP A 1 516 ? -2.999 16.800 33.740 1.00 19.77 516 ASP A N 1
ATOM 3829 C CA . ASP A 1 516 ? -3.753 18.055 33.839 1.00 20.25 516 ASP A CA 1
ATOM 3830 C C . ASP A 1 516 ? -5.249 17.786 34.003 1.00 20.14 516 ASP A C 1
ATOM 3831 O O . ASP A 1 516 ? -5.902 18.415 34.830 1.00 20.28 516 ASP A O 1
ATOM 3836 N N . LEU A 1 517 ? -5.780 16.845 33.222 1.00 20.02 517 LEU A N 1
ATOM 3837 C CA . LEU A 1 517 ? -7.197 16.476 33.276 1.00 20.06 517 LEU A CA 1
ATOM 3838 C C . LEU A 1 517 ? -7.634 16.085 34.683 1.00 20.32 517 LEU A C 1
ATOM 3839 O O . LEU A 1 517 ? -8.780 16.305 35.071 1.00 20.34 517 LEU A O 1
ATOM 3844 N N . ILE A 1 518 ? -6.708 15.516 35.445 1.00 20.61 518 ILE A N 1
ATOM 3845 C CA . ILE A 1 518 ? -7.033 14.966 36.746 1.00 20.90 518 ILE A CA 1
ATOM 3846 C C . ILE A 1 518 ? -6.822 15.952 37.891 1.00 21.46 518 ILE A C 1
ATOM 3847 O O . ILE A 1 518 ? -7.696 16.091 38.745 1.00 21.82 518 ILE A O 1
ATOM 3852 N N . GLU A 1 519 ? -5.686 16.648 37.901 1.00 22.06 519 GLU A N 1
ATOM 3853 C CA . GLU A 1 519 ? -5.299 17.454 39.064 1.00 22.56 519 GLU A CA 1
ATOM 3854 C C . GLU A 1 519 ? -5.369 18.972 38.893 1.00 23.21 519 GLU A C 1
ATOM 3855 O O . GLU A 1 519 ? -5.033 19.713 39.822 1.00 23.37 519 GLU A O 1
ATOM 3861 N N . ALA A 1 520 ? -5.814 19.440 37.728 1.00 23.79 520 ALA A N 1
ATOM 3862 C CA . ALA A 1 520 ? -5.908 20.881 37.478 1.00 24.45 520 ALA A CA 1
ATOM 3863 C C . ALA A 1 520 ? -6.845 21.567 38.465 1.00 24.93 520 ALA A C 1
ATOM 3864 O O . ALA A 1 520 ? -7.843 20.981 38.901 1.00 25.09 520 ALA A O 1
ATOM 3866 N N . ARG A 1 521 ? -6.503 22.809 38.809 1.00 25.47 521 ARG A N 1
ATOM 3867 C CA . ARG A 1 521 ? -7.299 23.640 39.715 1.00 25.76 521 ARG A CA 1
ATOM 3868 C C . ARG A 1 521 ? -8.655 23.957 39.082 1.00 25.86 521 ARG A C 1
ATOM 3869 O O . ARG A 1 521 ? -8.730 24.251 37.883 1.00 25.90 521 ARG A O 1
ATOM 3872 N N . LEU A 1 522 ? -9.712 23.880 39.896 1.00 25.88 522 LEU A N 1
ATOM 3873 C CA . LEU A 1 522 ? -11.108 24.132 39.482 1.00 25.83 522 LEU A CA 1
ATOM 3874 C C . LEU A 1 522 ? -11.690 23.118 38.491 1.00 25.49 522 LEU A C 1
ATOM 3875 O O . LEU A 1 522 ? -12.769 22.567 38.728 1.00 25.56 522 LEU A O 1
ATOM 3880 N N . VAL A 1 523 ? -10.976 22.879 37.392 1.00 24.96 523 VAL A N 1
ATOM 3881 C CA . VAL A 1 523 ? -11.513 22.113 36.264 1.00 24.42 523 VAL A CA 1
ATOM 3882 C C . VAL A 1 523 ? -11.152 20.622 36.265 1.00 24.03 523 VAL A C 1
ATOM 3883 O O . VAL A 1 523 ? -11.805 19.828 35.580 1.00 23.94 523 VAL A O 1
ATOM 3887 N N . GLY A 1 524 ? -10.127 20.251 37.034 1.00 23.43 524 GLY A N 1
ATOM 3888 C CA . GLY A 1 524 ? -9.686 18.856 37.131 1.00 22.56 524 GLY A CA 1
ATOM 3889 C C . GLY A 1 524 ? -10.711 17.935 37.770 1.00 21.95 524 GLY A C 1
ATOM 3890 O O . GLY A 1 524 ? -11.567 18.386 38.534 1.00 22.06 524 GLY A O 1
ATOM 3891 N N . ILE A 1 525 ? -10.614 16.642 37.467 1.00 21.26 525 ILE A N 1
ATOM 3892 C CA . ILE A 1 525 ? -11.586 15.656 37.942 1.00 20.73 525 ILE A CA 1
ATOM 3893 C C . ILE A 1 525 ? -11.649 15.579 39.472 1.00 20.77 525 ILE A C 1
ATOM 3894 O O . ILE A 1 525 ? -12.733 15.449 40.045 1.00 20.86 525 ILE A O 1
ATOM 3899 N N . LEU A 1 526 ? -10.490 15.675 40.120 1.00 20.58 526 LEU A N 1
ATOM 3900 C CA . LEU A 1 526 ? -10.397 15.613 41.575 1.00 20.40 526 LEU A CA 1
ATOM 3901 C C . LEU A 1 526 ? -11.084 16.799 42.241 1.00 20.38 526 LEU A C 1
ATOM 3902 O O . LEU A 1 526 ? -11.750 16.642 43.267 1.00 20.22 526 LEU A O 1
ATOM 3907 N N . ASP A 1 527 ? -10.915 17.981 41.654 1.00 20.52 527 ASP A N 1
ATOM 3908 C CA . ASP A 1 527 ? -11.526 19.203 42.178 1.00 20.79 527 ASP A CA 1
ATOM 3909 C C . ASP A 1 527 ? -13.029 19.269 41.913 1.00 20.96 527 ASP A C 1
ATOM 3910 O O . ASP A 1 527 ? -13.785 19.804 42.731 1.00 20.89 527 ASP A O 1
ATOM 3915 N N . ILE A 1 528 ? -13.449 18.726 40.772 1.00 21.12 528 ILE A N 1
ATOM 3916 C CA . ILE A 1 528 ? -14.863 18.638 40.439 1.00 21.51 528 ILE A CA 1
ATOM 3917 C C . ILE A 1 528 ? -15.538 17.617 41.351 1.00 21.83 528 ILE A C 1
ATOM 3918 O O . ILE A 1 528 ? -16.690 17.795 41.749 1.00 22.00 528 ILE A O 1
ATOM 3923 N N . LEU A 1 529 ? -14.806 16.561 41.691 1.00 22.23 529 LEU A N 1
ATOM 3924 C CA . LEU A 1 529 ? -15.287 15.548 42.624 1.00 22.54 529 LEU A CA 1
ATOM 3925 C C . LEU A 1 529 ? -15.442 16.128 44.027 1.00 23.01 529 LEU A C 1
ATOM 3926 O O . LEU A 1 529 ? -16.435 15.864 44.705 1.00 22.76 529 LEU A O 1
ATOM 3931 N N . ASP A 1 530 ? -14.455 16.918 44.447 1.00 23.75 530 ASP A N 1
ATOM 3932 C CA . ASP A 1 530 ? -14.474 17.551 45.762 1.00 24.53 530 ASP A CA 1
ATOM 3933 C C . ASP A 1 530 ? -15.656 18.500 45.891 1.00 24.96 530 ASP A C 1
ATOM 3934 O O . ASP A 1 530 ? -16.347 18.498 46.913 1.00 24.92 530 ASP A O 1
ATOM 3939 N N . GLU A 1 531 ? -15.891 19.287 44.841 1.00 25.51 531 GLU A N 1
ATOM 3940 C CA . GLU A 1 531 ? -17.079 20.129 44.743 1.00 26.24 531 GLU A CA 1
ATOM 3941 C C . GLU A 1 531 ? -18.367 19.338 44.957 1.00 26.38 531 GLU A C 1
ATOM 3942 O O . GLU A 1 531 ? -19.232 19.757 45.730 1.00 26.51 531 GLU A O 1
ATOM 3948 N N . GLU A 1 532 ? -18.485 18.196 44.281 1.00 26.42 532 GLU A N 1
ATOM 3949 C CA . GLU A 1 532 ? -19.654 17.333 44.435 1.00 26.54 532 GLU A CA 1
ATOM 3950 C C . GLU A 1 532 ? -19.892 16.938 45.896 1.00 26.48 532 GLU A C 1
ATOM 3951 O O . GLU A 1 532 ? -21.022 17.013 46.378 1.00 26.33 532 GLU A O 1
ATOM 3957 N N . ASN A 1 533 ? -18.826 16.544 46.595 1.00 26.59 533 ASN A N 1
ATOM 3958 C CA . ASN A 1 533 ? -18.902 16.211 48.022 1.00 26.92 533 ASN A CA 1
ATOM 3959 C C . ASN A 1 533 ? -19.350 17.403 48.879 1.00 27.19 533 ASN A C 1
ATOM 3960 O O . ASN A 1 533 ? -19.917 17.222 49.958 1.00 27.18 533 ASN A O 1
ATOM 3965 N N . ARG A 1 534 ? -19.093 18.612 48.381 1.00 27.47 534 ARG A N 1
ATOM 3966 C CA . ARG A 1 534 ? -19.360 19.854 49.112 1.00 27.84 534 ARG A CA 1
ATOM 3967 C C . ARG A 1 534 ? -20.807 20.346 49.016 1.00 27.99 534 ARG A C 1
ATOM 3968 O O . ARG A 1 534 ? -21.331 20.911 49.976 1.00 27.98 534 ARG A O 1
ATOM 3976 N N . LEU A 1 535 ? -21.441 20.146 47.861 1.00 28.31 535 LEU A N 1
ATOM 3977 C CA . LEU A 1 535 ? -22.791 20.675 47.626 1.00 28.72 535 LEU A CA 1
ATOM 3978 C C . LEU A 1 535 ? -23.889 19.877 48.352 1.00 28.76 535 LEU A C 1
ATOM 3979 O O . LEU A 1 535 ? -23.681 18.706 48.687 1.00 28.91 535 LEU A O 1
ATOM 3984 N N . PRO A 1 536 ? -25.052 20.518 48.610 1.00 28.79 536 PRO A N 1
ATOM 3985 C CA . PRO A 1 536 ? -26.037 20.013 49.579 1.00 28.72 536 PRO A CA 1
ATOM 3986 C C . PRO A 1 536 ? -26.497 18.580 49.344 1.00 28.71 536 PRO A C 1
ATOM 3987 O O . PRO A 1 536 ? -26.658 17.825 50.307 1.00 28.61 536 PRO A O 1
ATOM 3991 N N . GLN A 1 537 ? -26.704 18.211 48.082 1.00 28.71 537 GLN A N 1
ATOM 3992 C CA . GLN A 1 537 ? -27.184 16.875 47.753 1.00 28.71 537 GLN A CA 1
ATOM 3993 C C . GLN A 1 537 ? -26.344 16.220 46.640 1.00 28.52 537 GLN A C 1
ATOM 3994 O O . GLN A 1 537 ? -26.753 16.212 45.474 1.00 28.60 537 GLN A O 1
ATOM 4000 N N . PRO A 1 538 ? -25.165 15.664 47.008 1.00 28.28 538 PRO A N 1
ATOM 4001 C CA . PRO A 1 538 ? -24.166 15.106 46.084 1.00 27.93 538 PRO A CA 1
ATOM 4002 C C . PRO A 1 538 ? -24.690 14.005 45.164 1.00 27.67 538 PRO A C 1
ATOM 4003 O O . PRO A 1 538 ? -25.525 13.197 45.573 1.00 27.47 538 PRO A O 1
ATOM 4007 N N . SER A 1 539 ? -24.175 13.979 43.933 1.00 27.43 539 SER A N 1
ATOM 4008 C CA . SER A 1 539 ? -24.580 13.002 42.928 1.00 27.13 539 SER A CA 1
ATOM 4009 C C . SER A 1 539 ? -23.411 12.552 42.051 1.00 26.99 539 SER A C 1
ATOM 4010 O O . SER A 1 539 ? -22.700 13.380 41.475 1.00 26.76 539 SER A O 1
ATOM 4013 N N . ASP A 1 540 ? -23.232 11.237 41.942 1.00 26.83 540 ASP A N 1
ATOM 4014 C CA . ASP A 1 540 ? -22.233 10.657 41.046 1.00 26.77 540 ASP A CA 1
ATOM 4015 C C . ASP A 1 540 ? -22.413 11.166 39.619 1.00 26.65 540 ASP A C 1
ATOM 4016 O O . ASP A 1 540 ? -21.445 11.573 38.975 1.00 26.62 540 ASP A O 1
ATOM 4021 N N . GLN A 1 541 ? -23.657 11.154 39.138 1.00 26.56 541 GLN A N 1
ATOM 4022 C CA . GLN A 1 541 ? -23.964 11.573 37.762 1.00 26.30 541 GLN A CA 1
ATOM 4023 C C . GLN A 1 541 ? -23.800 13.066 37.524 1.00 25.93 541 GLN A C 1
ATOM 4024 O O . GLN A 1 541 ? -23.374 13.471 36.443 1.00 25.83 541 GLN A O 1
ATOM 4030 N N . HIS A 1 542 ? -24.133 13.880 38.524 1.00 25.63 542 HIS A N 1
ATOM 4031 C CA . HIS A 1 542 ? -23.892 15.321 38.439 1.00 25.26 542 HIS A CA 1
ATOM 4032 C C . HIS A 1 542 ? -22.393 15.597 38.332 1.00 24.94 542 HIS A C 1
ATOM 4033 O O . HIS A 1 542 ? -21.973 16.447 37.544 1.00 24.95 542 HIS A O 1
ATOM 4040 N N . PHE A 1 543 ? -21.604 14.873 39.129 1.00 24.47 543 PHE A N 1
ATOM 4041 C CA . PHE A 1 543 ? -20.145 14.895 39.036 1.00 23.96 543 PHE A CA 1
ATOM 4042 C C . PHE A 1 543 ? -19.674 14.447 37.653 1.00 23.78 543 PHE A C 1
ATOM 4043 O O . PHE A 1 543 ? -18.903 15.151 37.009 1.00 23.92 543 PHE A O 1
ATOM 4051 N N . THR A 1 544 ? -20.152 13.289 37.199 1.00 23.48 544 THR A N 1
ATOM 4052 C CA . THR A 1 544 ? -19.728 12.719 35.921 1.00 23.36 544 THR A CA 1
ATOM 4053 C C . THR A 1 544 ? -20.058 13.633 34.744 1.00 23.66 544 THR A C 1
ATOM 4054 O O . THR A 1 544 ? -19.220 13.830 33.862 1.00 23.70 544 THR A O 1
ATOM 4058 N N . SER A 1 545 ? -21.276 14.181 34.743 1.00 23.96 545 SER A N 1
ATOM 4059 C CA . SER A 1 545 ? -21.717 15.167 33.745 1.00 24.28 545 SER A CA 1
ATOM 4060 C C . SER A 1 545 ? -20.801 16.375 33.712 1.00 24.28 545 SER A C 1
ATOM 4061 O O . SER A 1 545 ? -20.454 16.865 32.639 1.00 24.20 545 SER A O 1
ATOM 4064 N N . ALA A 1 546 ? -20.415 16.842 34.897 1.00 24.50 546 ALA A N 1
ATOM 4065 C CA . ALA A 1 546 ? -19.566 18.020 35.035 1.00 24.93 546 ALA A CA 1
ATOM 4066 C C . ALA A 1 546 ? -18.181 17.786 34.429 1.00 25.27 546 ALA A C 1
ATOM 4067 O O . ALA A 1 546 ? -17.628 18.674 33.774 1.00 25.30 546 ALA A O 1
ATOM 4069 N N . VAL A 1 547 ? -17.643 16.585 34.642 1.00 25.60 547 VAL A N 1
ATOM 4070 C CA . VAL A 1 547 ? -16.357 16.184 34.078 1.00 25.98 547 VAL A CA 1
ATOM 4071 C C . VAL A 1 547 ? -16.397 16.293 32.557 1.00 26.40 547 VAL A C 1
ATOM 4072 O O . VAL A 1 547 ? -15.558 16.968 31.964 1.00 26.51 547 VAL A O 1
ATOM 4076 N N . HIS A 1 548 ? -17.389 15.652 31.943 1.00 26.86 548 HIS A N 1
ATOM 4077 C CA . HIS A 1 548 ? -17.570 15.690 30.493 1.00 27.46 548 HIS A CA 1
ATOM 4078 C C . HIS A 1 548 ? -17.797 17.105 29.955 1.00 28.12 548 HIS A C 1
ATOM 4079 O O . HIS A 1 548 ? -17.156 17.507 28.980 1.00 28.49 548 HIS A O 1
ATOM 4086 N N . GLN A 1 549 ? -18.696 17.853 30.593 1.00 28.69 549 GLN A N 1
ATOM 4087 C CA . GLN A 1 549 ? -19.038 19.207 30.152 1.00 29.43 549 GLN A CA 1
ATOM 4088 C C . GLN A 1 549 ? -17.845 20.157 30.188 1.00 30.03 549 GLN A C 1
ATOM 4089 O O . GLN A 1 549 ? -17.714 21.027 29.321 1.00 30.05 549 GLN A O 1
ATOM 4091 N N . LYS A 1 550 ? -16.980 19.982 31.188 1.00 30.75 550 LYS A N 1
ATOM 4092 C CA . LYS A 1 550 ? -15.849 20.883 31.408 1.00 31.35 550 LYS A CA 1
ATOM 4093 C C . LYS A 1 550 ? -14.594 20.487 30.618 1.00 31.47 550 LYS A C 1
ATOM 4094 O O . LYS A 1 550 ? -13.555 21.137 30.722 1.00 31.46 550 LYS A O 1
ATOM 4100 N N . HIS A 1 551 ? -14.699 19.420 29.830 1.00 31.81 551 HIS A N 1
ATOM 4101 C CA . HIS A 1 551 ? -13.613 18.981 28.954 1.00 32.14 551 HIS A CA 1
ATOM 4102 C C . HIS A 1 551 ? -14.218 18.453 27.656 1.00 32.60 551 HIS A C 1
ATOM 4103 O O . HIS A 1 551 ? -14.072 17.273 27.322 1.00 32.70 551 HIS A O 1
ATOM 4110 N N . LYS A 1 552 ? -14.892 19.349 26.931 1.00 33.16 552 LYS A N 1
ATOM 4111 C CA . LYS A 1 552 ? -15.741 18.989 25.783 1.00 33.56 552 LYS A CA 1
ATOM 4112 C C . LYS A 1 552 ? -14.993 18.213 24.696 1.00 33.83 552 LYS A C 1
ATOM 4113 O O . LYS A 1 552 ? -15.338 17.062 24.399 1.00 34.09 552 LYS A O 1
ATOM 4115 N N . ASP A 1 553 ? -13.983 18.847 24.107 1.00 33.87 553 ASP A N 1
ATOM 4116 C CA . ASP A 1 553 ? -13.100 18.168 23.172 1.00 34.06 553 ASP A CA 1
ATOM 4117 C C . ASP A 1 553 ? -11.717 18.079 23.802 1.00 33.92 553 ASP A C 1
ATOM 4118 O O . ASP A 1 553 ? -10.912 19.011 23.704 1.00 34.03 553 ASP A O 1
ATOM 4123 N N . HIS A 1 554 ? -11.471 16.956 24.473 1.00 33.61 554 HIS A N 1
ATOM 4124 C CA . HIS A 1 554 ? -10.213 16.692 25.160 1.00 33.11 554 HIS A CA 1
ATOM 4125 C C . HIS A 1 554 ? -9.671 15.353 24.680 1.00 32.82 554 HIS A C 1
ATOM 4126 O O . HIS A 1 554 ? -10.413 14.368 24.597 1.00 32.60 554 HIS A O 1
ATOM 4133 N N . PHE A 1 555 ? -8.378 15.331 24.360 1.00 32.50 555 PHE A N 1
ATOM 4134 C CA . PHE A 1 555 ? -7.719 14.151 23.794 1.00 32.27 555 PHE A CA 1
ATOM 4135 C C . PHE A 1 555 ? -7.736 12.954 24.750 1.00 31.88 555 PHE A C 1
ATOM 4136 O O . PHE A 1 555 ? -7.714 11.798 24.317 1.00 31.93 555 PHE A O 1
ATOM 4144 N N . ARG A 1 556 ? -7.803 13.241 26.047 1.00 31.32 556 ARG A N 1
ATOM 4145 C CA . ARG A 1 556 ? -7.680 12.217 27.075 1.00 30.77 556 ARG A CA 1
ATOM 4146 C C . ARG A 1 556 ? -8.987 11.749 27.731 1.00 30.70 556 ARG A C 1
ATOM 4147 O O . ARG A 1 556 ? -8.972 10.842 28.563 1.00 30.51 556 ARG A O 1
ATOM 4155 N N . LEU A 1 557 ? -10.107 12.356 27.349 1.00 30.80 557 LEU A N 1
ATOM 4156 C CA . LEU A 1 557 ? -11.407 12.034 27.943 1.00 30.91 557 LEU A CA 1
ATOM 4157 C C . LEU A 1 557 ? -12.454 11.719 26.883 1.00 31.15 557 LEU A C 1
ATOM 4158 O O . LEU A 1 557 ? -12.528 12.385 25.846 1.00 31.22 557 LEU A O 1
ATOM 4163 N N . SER A 1 558 ? -13.261 10.699 27.151 1.00 31.40 558 SER A N 1
ATOM 4164 C CA . SER A 1 558 ? -14.392 10.376 26.289 1.00 31.77 558 SER A CA 1
ATOM 4165 C C . SER A 1 558 ? -15.535 9.730 27.070 1.00 31.90 558 SER A C 1
ATOM 4166 O O . SER A 1 558 ? -15.341 9.215 28.178 1.00 31.71 558 SER A O 1
ATOM 4169 N N . ILE A 1 559 ? -16.726 9.773 26.480 1.00 32.25 559 ILE A N 1
ATOM 4170 C CA . ILE A 1 559 ? -17.897 9.098 27.028 1.00 32.59 559 ILE A CA 1
ATOM 4171 C C . ILE A 1 559 ? -17.777 7.586 26.788 1.00 33.06 559 ILE A C 1
ATOM 4172 O O . ILE A 1 559 ? -17.193 7.170 25.784 1.00 32.94 559 ILE A O 1
ATOM 4177 N N . PRO A 1 560 ? -18.316 6.762 27.711 1.00 33.61 560 PRO A N 1
ATOM 4178 C CA . PRO A 1 560 ? -18.196 5.297 27.629 1.00 34.33 560 PRO A CA 1
ATOM 4179 C C . PRO A 1 560 ? -18.737 4.680 26.339 1.00 35.17 560 PRO A C 1
ATOM 4180 O O . PRO A 1 560 ? -18.438 3.522 26.045 1.00 35.24 560 PRO A O 1
ATOM 4184 N N . ARG A 1 561 ? -19.523 5.447 25.586 1.00 36.12 561 ARG A N 1
ATOM 4185 C CA . ARG A 1 561 ? -20.098 4.980 24.325 1.00 37.09 561 ARG A CA 1
ATOM 4186 C C . ARG A 1 561 ? -19.059 4.861 23.209 1.00 37.83 561 ARG A C 1
ATOM 4187 O O . ARG A 1 561 ? -19.246 4.088 22.268 1.00 38.07 561 ARG A O 1
ATOM 4189 N N . LYS A 1 562 ? -17.967 5.619 23.314 1.00 38.73 562 LYS A N 1
ATOM 4190 C CA . LYS A 1 562 ? -16.887 5.552 22.321 1.00 39.67 562 LYS A CA 1
ATOM 4191 C C . LYS A 1 562 ? -15.880 4.428 22.620 1.00 40.27 562 LYS A C 1
ATOM 4192 O O . LYS A 1 562 ? -14.829 4.354 21.984 1.00 40.49 562 LYS A O 1
ATOM 4198 N N . SER A 1 563 ? -16.203 3.558 23.577 1.00 41.05 563 SER A N 1
ATOM 4199 C CA . SER A 1 563 ? -15.317 2.455 23.970 1.00 41.84 563 SER A CA 1
ATOM 4200 C C . SER A 1 563 ? -15.100 1.434 22.850 1.00 42.60 563 SER A C 1
ATOM 4201 O O . SER A 1 563 ? -15.998 1.190 22.039 1.00 42.79 563 SER A O 1
ATOM 4204 N N . LYS A 1 564 ? -13.904 0.842 22.821 1.00 43.42 564 LYS A N 1
ATOM 4205 C CA . LYS A 1 564 ? -13.552 -0.184 21.832 1.00 44.07 564 LYS A CA 1
ATOM 4206 C C . LYS A 1 564 ? -14.347 -1.474 22.061 1.00 44.53 564 LYS A C 1
ATOM 4207 O O . LYS A 1 564 ? -14.976 -1.991 21.133 1.00 44.57 564 LYS A O 1
ATOM 4209 N N . LEU A 1 565 ? -14.311 -1.979 23.296 1.00 45.01 565 LEU A N 1
ATOM 4210 C CA . LEU A 1 565 ? -15.133 -3.119 23.709 1.00 45.41 565 LEU A CA 1
ATOM 4211 C C . LEU A 1 565 ? -16.626 -2.811 23.626 1.00 45.57 565 LEU A C 1
ATOM 4212 O O . LEU A 1 565 ? -17.049 -1.668 23.835 1.00 45.65 565 LEU A O 1
ATOM 4217 N N . ALA A 1 566 ? -17.414 -3.836 23.314 1.00 45.71 566 ALA A N 1
ATOM 4218 C CA . ALA A 1 566 ? -18.870 -3.721 23.317 1.00 45.79 566 ALA A CA 1
ATOM 4219 C C . ALA A 1 566 ? -19.447 -4.173 24.664 1.00 45.81 566 ALA A C 1
ATOM 4220 O O . ALA A 1 566 ? -20.640 -3.995 24.936 1.00 46.02 566 ALA A O 1
ATOM 4222 N N . ILE A 1 567 ? -18.585 -4.739 25.508 1.00 45.64 567 ILE A N 1
ATOM 4223 C CA . ILE A 1 567 ? -18.978 -5.253 26.823 1.00 45.39 567 ILE A CA 1
ATOM 4224 C C . ILE A 1 567 ? -19.280 -4.145 27.839 1.00 45.16 567 ILE A C 1
ATOM 4225 O O . ILE A 1 567 ? -19.692 -4.424 28.970 1.00 45.13 567 ILE A O 1
ATOM 4227 N N . HIS A 1 568 ? -19.078 -2.894 27.426 1.00 44.83 568 HIS A N 1
ATOM 4228 C CA . HIS A 1 568 ? -19.284 -1.734 28.292 1.00 44.45 568 HIS A CA 1
ATOM 4229 C C . HIS A 1 568 ? -19.926 -0.557 27.543 1.00 44.17 568 HIS A C 1
ATOM 4230 O O . HIS A 1 568 ? -19.687 0.609 27.879 1.00 44.22 568 HIS A O 1
ATOM 4232 N N . ARG A 1 569 ? -20.751 -0.867 26.543 1.00 43.66 569 ARG A N 1
ATOM 4233 C CA . ARG A 1 569 ? -21.335 0.155 25.664 1.00 43.01 569 ARG A CA 1
ATOM 4234 C C . ARG A 1 569 ? -22.671 0.711 26.165 1.00 42.41 569 ARG A C 1
ATOM 4235 O O . ARG A 1 569 ? -23.079 1.811 25.772 1.00 42.43 569 ARG A O 1
ATOM 4237 N N . ASN A 1 570 ? -23.342 -0.049 27.030 1.00 41.49 570 ASN A N 1
ATOM 4238 C CA . ASN A 1 570 ? -24.633 0.356 27.592 1.00 40.46 570 ASN A CA 1
ATOM 4239 C C . ASN A 1 570 ? -24.518 1.297 28.802 1.00 39.65 570 ASN A C 1
ATOM 4240 O O . ASN A 1 570 ? -25.514 1.579 29.477 1.00 39.63 570 ASN A O 1
ATOM 4242 N N . ILE A 1 571 ? -23.305 1.777 29.070 1.00 38.47 571 ILE A N 1
ATOM 4243 C CA . ILE A 1 571 ? -23.061 2.727 30.154 1.00 37.24 571 ILE A CA 1
ATOM 4244 C C . ILE A 1 571 ? -23.386 4.136 29.665 1.00 36.45 571 ILE A C 1
ATOM 4245 O O . ILE A 1 571 ? -22.858 4.580 28.646 1.00 36.35 571 ILE A O 1
ATOM 4250 N N . ARG A 1 572 ? -24.261 4.828 30.390 1.00 35.53 572 ARG A N 1
ATOM 4251 C CA . ARG A 1 572 ? -24.693 6.170 30.006 1.00 34.68 572 ARG A CA 1
ATOM 4252 C C . ARG A 1 572 ? -23.599 7.206 30.260 1.00 34.05 572 ARG A C 1
ATOM 4253 O O . ARG A 1 572 ? -22.679 6.970 31.045 1.00 33.98 572 ARG A O 1
ATOM 4255 N N . ASP A 1 573 ? -23.713 8.352 29.587 1.00 33.22 573 ASP A N 1
ATOM 4256 C CA . ASP A 1 573 ? -22.717 9.427 29.649 1.00 32.35 573 ASP A CA 1
ATOM 4257 C C . ASP A 1 573 ? -22.347 9.834 31.071 1.00 31.79 573 ASP A C 1
ATOM 4258 O O . ASP A 1 573 ? -21.199 10.188 31.341 1.00 31.76 573 ASP A O 1
ATOM 4263 N N . ASP A 1 574 ? -23.324 9.800 31.972 1.00 30.99 574 ASP A N 1
ATOM 4264 C CA . ASP A 1 574 ? -23.115 10.263 33.337 1.00 30.25 574 ASP A CA 1
ATOM 4265 C C . ASP A 1 574 ? -22.968 9.117 34.340 1.00 29.65 574 ASP A C 1
ATOM 4266 O O . ASP A 1 574 ? -23.075 9.315 35.550 1.00 29.53 574 ASP A O 1
ATOM 4271 N N . GLU A 1 575 ? -22.714 7.920 33.820 1.00 28.89 575 GLU A N 1
ATOM 4272 C CA . GLU A 1 575 ? -22.479 6.746 34.650 1.00 28.39 575 GLU A CA 1
ATOM 4273 C C . GLU A 1 575 ? -21.017 6.296 34.592 1.00 27.80 575 GLU A C 1
ATOM 4274 O O . GLU A 1 575 ? -20.628 5.302 35.215 1.00 27.50 575 GLU A O 1
ATOM 4280 N N . GLY A 1 576 ? -20.211 7.044 33.844 1.00 27.15 576 GLY A N 1
ATOM 4281 C CA . GLY A 1 576 ? -18.792 6.756 33.735 1.00 26.44 576 GLY A CA 1
ATOM 4282 C C . GLY A 1 576 ? -18.067 7.593 32.704 1.00 25.80 576 GLY A C 1
ATOM 4283 O O . GLY A 1 576 ? -18.684 8.383 31.988 1.00 25.92 576 GLY A O 1
ATOM 4284 N N . PHE A 1 577 ? -16.746 7.433 32.654 1.00 24.94 577 PHE A N 1
ATOM 4285 C CA . PHE A 1 577 ? -15.924 8.043 31.618 1.00 24.14 577 PHE A CA 1
ATOM 4286 C C . PHE A 1 577 ? -14.720 7.173 31.275 1.00 23.89 577 PHE A C 1
ATOM 4287 O O . PHE A 1 577 ? -14.358 6.262 32.029 1.00 23.99 577 PHE A O 1
ATOM 4295 N N . ILE A 1 578 ? -14.122 7.458 30.123 1.00 23.24 578 ILE A N 1
ATOM 4296 C CA . ILE A 1 578 ? -12.911 6.794 29.679 1.00 22.54 578 ILE A CA 1
ATOM 4297 C C . ILE A 1 578 ? -11.749 7.770 29.819 1.00 22.23 578 ILE A C 1
ATOM 4298 O O . ILE A 1 578 ? -11.836 8.910 29.355 1.00 21.95 578 ILE A O 1
ATOM 4303 N N . ILE A 1 579 ? -10.674 7.334 30.473 1.00 21.84 579 ILE A N 1
ATOM 4304 C CA . ILE A 1 579 ? -9.409 8.062 30.407 1.00 21.55 579 ILE A CA 1
ATOM 4305 C C . ILE A 1 579 ? -8.448 7.298 29.517 1.00 21.51 579 ILE A C 1
ATOM 4306 O O . ILE A 1 579 ? -8.230 6.100 29.704 1.00 21.36 579 ILE A O 1
ATOM 4311 N N . ARG A 1 580 ? -7.898 7.998 28.530 1.00 21.50 580 ARG A N 1
ATOM 4312 C CA . ARG A 1 580 ? -6.902 7.420 27.645 1.00 21.67 580 ARG A CA 1
ATOM 4313 C C . ARG A 1 580 ? -5.529 7.589 28.300 1.00 20.81 580 ARG A C 1
ATOM 4314 O O . ARG A 1 580 ? -4.787 8.542 28.036 1.00 20.71 580 ARG A O 1
ATOM 4322 N N . HIS A 1 581 ? -5.235 6.657 29.203 1.00 19.81 581 HIS A N 1
ATOM 4323 C CA . HIS A 1 581 ? -3.960 6.598 29.892 1.00 18.83 581 HIS A CA 1
ATOM 4324 C C . HIS A 1 581 ? -2.837 6.272 28.919 1.00 18.74 581 HIS A C 1
ATOM 4325 O O . HIS A 1 581 ? -3.079 5.655 27.876 1.00 18.77 581 HIS A O 1
ATOM 4332 N N . PHE A 1 582 ? -1.614 6.675 29.268 1.00 18.42 582 PHE A N 1
ATOM 4333 C CA . PHE A 1 582 ? -0.422 6.341 28.479 1.00 18.22 582 PHE A CA 1
ATOM 4334 C C . PHE A 1 582 ? -0.337 4.831 28.219 1.00 18.10 582 PHE A C 1
ATOM 4335 O O . PHE A 1 582 ? 0.103 4.407 27.151 1.00 18.24 582 PHE A O 1
ATOM 4343 N N . ALA A 1 583 ? -0.776 4.040 29.198 1.00 17.85 583 ALA A N 1
ATOM 4344 C CA . ALA A 1 583 ? -0.733 2.582 29.120 1.00 17.75 583 ALA A CA 1
ATOM 4345 C C . ALA A 1 583 ? -1.996 1.997 28.498 1.00 17.64 583 ALA A C 1
ATOM 4346 O O . ALA A 1 583 ? -2.133 0.780 28.394 1.00 17.77 583 ALA A O 1
ATOM 4348 N N . GLY A 1 584 ? -2.918 2.866 28.094 1.00 17.55 584 GLY A N 1
ATOM 4349 C CA . GLY A 1 584 ? -4.128 2.432 27.401 1.00 17.45 584 GLY A CA 1
ATOM 4350 C C . GLY A 1 584 ? -5.404 3.005 27.981 1.00 17.32 584 GLY A C 1
ATOM 4351 O O . GLY A 1 584 ? -5.457 3.365 29.161 1.00 17.34 584 GLY A O 1
ATOM 4352 N N . ALA A 1 585 ? -6.435 3.087 27.144 1.00 17.09 585 ALA A N 1
ATOM 4353 C CA . ALA A 1 585 ? -7.733 3.609 27.560 1.00 16.98 585 ALA A CA 1
ATOM 4354 C C . ALA A 1 585 ? -8.378 2.694 28.599 1.00 16.92 585 ALA A C 1
ATOM 4355 O O . ALA A 1 585 ? -8.418 1.472 28.427 1.00 16.94 585 ALA A O 1
ATOM 4357 N N . VAL A 1 586 ? -8.855 3.296 29.685 1.00 16.66 586 VAL A N 1
ATOM 4358 C CA . VAL A 1 586 ? -9.525 2.565 30.751 1.00 16.64 586 VAL A CA 1
ATOM 4359 C C . VAL A 1 586 ? -10.898 3.185 30.968 1.00 16.86 586 VAL A C 1
ATOM 4360 O O . VAL A 1 586 ? -11.024 4.404 31.108 1.00 17.00 586 VAL A O 1
ATOM 4364 N N . CYS A 1 587 ? -11.926 2.343 30.976 1.00 17.04 587 CYS A N 1
ATOM 4365 C CA . CYS A 1 587 ? -13.288 2.812 31.164 1.00 17.06 587 CYS A CA 1
ATOM 4366 C C . CYS A 1 587 ? -13.690 2.719 32.632 1.00 16.96 587 CYS A C 1
ATOM 4367 O O . CYS A 1 587 ? -13.649 1.641 33.234 1.00 17.03 587 CYS A O 1
ATOM 4370 N N . TYR A 1 588 ? -14.078 3.852 33.203 1.00 16.74 588 TYR A N 1
ATOM 4371 C CA . TYR A 1 588 ? -14.467 3.895 34.607 1.00 16.78 588 TYR A CA 1
ATOM 4372 C C . TYR A 1 588 ? -15.967 4.049 34.756 1.00 16.97 588 TYR A C 1
ATOM 4373 O O . TYR A 1 588 ? -16.581 4.911 34.123 1.00 16.86 588 TYR A O 1
ATOM 4382 N N . GLU A 1 589 ? -16.544 3.194 35.590 1.00 17.27 589 GLU A N 1
ATOM 4383 C CA . GLU A 1 589 ? -17.896 3.380 36.083 1.00 17.70 589 GLU A CA 1
ATOM 4384 C C . GLU A 1 589 ? -17.790 4.327 37.266 1.00 18.00 589 GLU A C 1
ATOM 4385 O O . GLU A 1 589 ? -17.097 4.027 38.237 1.00 18.31 589 GLU A O 1
ATOM 4391 N N . THR A 1 590 ? -18.446 5.481 37.170 1.00 18.50 590 THR A N 1
ATOM 4392 C CA . THR A 1 590 ? -18.333 6.514 38.206 1.00 18.96 590 THR A CA 1
ATOM 4393 C C . THR A 1 590 ? -19.321 6.378 39.359 1.00 19.42 590 THR A C 1
ATOM 4394 O O . THR A 1 590 ? -19.422 7.274 40.193 1.00 19.44 590 THR A O 1
ATOM 4398 N N . THR A 1 591 ? -20.043 5.262 39.411 1.00 20.22 591 THR A N 1
ATOM 4399 C CA . THR A 1 591 ? -20.881 4.965 40.572 1.00 21.03 591 THR A CA 1
ATOM 4400 C C . THR A 1 591 ? -19.993 4.749 41.796 1.00 21.62 591 THR A C 1
ATOM 4401 O O . THR A 1 591 ? -18.962 4.071 41.718 1.00 21.73 591 THR A O 1
ATOM 4405 N N . GLN A 1 592 ? -20.385 5.362 42.908 1.00 22.30 592 GLN A N 1
ATOM 4406 C CA . GLN A 1 592 ? -19.648 5.269 44.176 1.00 23.16 592 GLN A CA 1
ATOM 4407 C C . GLN A 1 592 ? -18.376 6.123 44.249 1.00 22.95 592 GLN A C 1
ATOM 4408 O O . GLN A 1 592 ? -17.643 6.049 45.235 1.00 23.13 592 GLN A O 1
ATOM 4414 N N . PHE A 1 593 ? -18.119 6.939 43.228 1.00 22.78 593 PHE A N 1
ATOM 4415 C CA . PHE A 1 593 ? -16.978 7.855 43.266 1.00 22.54 593 PHE A CA 1
ATOM 4416 C C . PHE A 1 593 ? -17.088 8.856 44.412 1.00 22.63 593 PHE A C 1
ATOM 4417 O O . PHE A 1 593 ? -16.130 9.062 45.145 1.00 22.65 593 PHE A O 1
ATOM 4425 N N . VAL A 1 594 ? -18.260 9.464 44.569 1.00 22.87 594 VAL A N 1
ATOM 4426 C CA . VAL A 1 594 ? -18.467 10.470 45.611 1.00 22.96 594 VAL A CA 1
ATOM 4427 C C . VAL A 1 594 ? -18.270 9.892 47.016 1.00 23.15 594 VAL A C 1
ATOM 4428 O O . VAL A 1 594 ? -17.488 10.427 47.802 1.00 23.02 594 VAL A O 1
ATOM 4432 N N . GLU A 1 595 ? -18.958 8.791 47.317 1.00 23.46 595 GLU A N 1
ATOM 4433 C CA . GLU A 1 595 ? -18.827 8.141 48.623 1.00 23.87 595 GLU A CA 1
ATOM 4434 C C . GLU A 1 595 ? -17.371 7.769 48.925 1.00 24.12 595 GLU A C 1
ATOM 4435 O O . GLU A 1 595 ? -16.903 7.942 50.051 1.00 24.31 595 GLU A O 1
ATOM 4437 N N . LYS A 1 596 ? -16.661 7.284 47.907 1.00 24.33 596 LYS A N 1
ATOM 4438 C CA . LYS A 1 596 ? -15.282 6.826 48.069 1.00 24.46 596 LYS A CA 1
ATOM 4439 C C . LYS A 1 596 ? -14.271 7.953 48.226 1.00 24.90 596 LYS A C 1
ATOM 4440 O O . LYS A 1 596 ? -13.218 7.759 48.834 1.00 25.11 596 LYS A O 1
ATOM 4446 N N . ASN A 1 597 ? -14.599 9.128 47.695 1.00 25.36 597 ASN A N 1
ATOM 4447 C CA . ASN A 1 597 ? -13.729 10.302 47.799 1.00 25.82 597 ASN A CA 1
ATOM 4448 C C . ASN A 1 597 ? -13.708 10.916 49.203 1.00 26.35 597 ASN A C 1
ATOM 4449 O O . ASN A 1 597 ? -12.872 11.774 49.503 1.00 26.47 597 ASN A O 1
ATOM 4454 N N . ASN A 1 598 ? -14.625 10.482 50.061 1.00 26.99 598 ASN A N 1
ATOM 4455 C CA . ASN A 1 598 ? -14.684 11.014 51.415 1.00 27.73 598 ASN A CA 1
ATOM 4456 C C . ASN A 1 598 ? -14.016 10.087 52.410 1.00 28.11 598 ASN A C 1
ATOM 4457 O O . ASN A 1 598 ? -14.425 8.936 52.583 1.00 28.05 598 ASN A O 1
ATOM 4462 N N . ASP A 1 599 ? -12.983 10.607 53.061 1.00 28.67 599 ASP A N 1
ATOM 4463 C CA . ASP A 1 599 ? -12.203 9.839 54.014 1.00 29.33 599 ASP A CA 1
ATOM 4464 C C . ASP A 1 599 ? -12.810 9.898 55.410 1.00 29.62 599 ASP A C 1
ATOM 4465 O O . ASP A 1 599 ? -12.586 9.009 56.226 1.00 29.76 599 ASP A O 1
ATOM 4470 N N . ALA A 1 600 ? -13.590 10.942 55.668 1.00 30.15 600 ALA A N 1
ATOM 4471 C CA . ALA A 1 600 ? -14.080 11.247 57.009 1.00 30.65 600 ALA A CA 1
ATOM 4472 C C . ALA A 1 600 ? -14.979 10.171 57.610 1.00 31.02 600 ALA A C 1
ATOM 4473 O O . ALA A 1 600 ? -15.705 9.476 56.899 1.00 31.02 600 ALA A O 1
ATOM 4475 N N . LEU A 1 601 ? -14.901 10.040 58.930 1.00 31.54 601 LEU A N 1
ATOM 4476 C CA . LEU A 1 601 ? -15.745 9.130 59.697 1.00 31.97 601 LEU A CA 1
ATOM 4477 C C . LEU A 1 601 ? -16.614 9.995 60.598 1.00 32.25 601 LEU A C 1
ATOM 4478 O O . LEU A 1 601 ? -16.121 10.973 61.167 1.00 32.34 601 LEU A O 1
ATOM 4483 N N . HIS A 1 602 ? -17.898 9.659 60.727 1.00 32.71 602 HIS A N 1
ATOM 4484 C CA . HIS A 1 602 ? -18.795 10.493 61.538 1.00 33.25 602 HIS A CA 1
ATOM 4485 C C . HIS A 1 602 ? -18.492 10.432 63.031 1.00 33.01 602 HIS A C 1
ATOM 4486 O O . HIS A 1 602 ? -18.109 9.381 63.553 1.00 33.21 602 HIS A O 1
ATOM 4493 N N . MET A 1 603 ? -18.682 11.573 63.695 1.00 32.71 603 MET A N 1
ATOM 4494 C CA . MET A 1 603 ? -18.383 11.758 65.116 1.00 32.38 603 MET A CA 1
ATOM 4495 C C . MET A 1 603 ? -18.777 10.593 66.025 1.00 32.14 603 MET A C 1
ATOM 4496 O O . MET A 1 603 ? -17.980 10.180 66.866 1.00 32.34 603 MET A O 1
ATOM 4498 N N . SER A 1 604 ? -19.986 10.058 65.857 1.00 31.68 604 SER A N 1
ATOM 4499 C CA . SER A 1 604 ? -20.462 8.981 66.729 1.00 31.30 604 SER A CA 1
ATOM 4500 C C . SER A 1 604 ? -19.642 7.700 66.564 1.00 30.93 604 SER A C 1
ATOM 4501 O O . SER A 1 604 ? -19.415 6.972 67.534 1.00 31.04 604 SER A O 1
ATOM 4504 N N . LEU A 1 605 ? -19.194 7.434 65.340 1.00 30.45 605 LEU A N 1
ATOM 4505 C CA . LEU A 1 605 ? -18.299 6.305 65.081 1.00 29.98 605 LEU A CA 1
ATOM 4506 C C . LEU A 1 605 ? -16.884 6.586 65.583 1.00 29.63 605 LEU A C 1
ATOM 4507 O O . LEU A 1 605 ? -16.264 5.724 66.219 1.00 29.52 605 LEU A O 1
ATOM 4512 N N . GLU A 1 606 ? -16.390 7.795 65.305 1.00 29.09 606 GLU A N 1
ATOM 4513 C CA . GLU A 1 606 ? -15.064 8.228 65.758 1.00 28.76 606 GLU A CA 1
ATOM 4514 C C . GLU A 1 606 ? -14.927 8.147 67.277 1.00 28.43 606 GLU A C 1
ATOM 4515 O O . GLU A 1 606 ? -13.974 7.550 67.778 1.00 28.35 606 GLU A O 1
ATOM 4517 N N . SER A 1 607 ? -15.887 8.740 67.992 1.00 28.01 607 SER A N 1
ATOM 4518 C CA . SER A 1 607 ? -15.930 8.709 69.458 1.00 27.57 607 SER A CA 1
ATOM 4519 C C . SER A 1 607 ? -15.935 7.292 70.017 1.00 27.13 607 SER A C 1
ATOM 4520 O O . SER A 1 607 ? -15.155 6.975 70.917 1.00 26.94 607 SER A O 1
ATOM 4523 N N . LEU A 1 608 ? -16.812 6.445 69.482 1.00 26.73 608 LEU A N 1
ATOM 4524 C CA . LEU A 1 608 ? -16.901 5.059 69.924 1.00 26.46 608 LEU A CA 1
ATOM 4525 C C . LEU A 1 608 ? -15.507 4.434 69.995 1.00 26.30 608 LEU A C 1
ATOM 4526 O O . LEU A 1 608 ? -15.091 3.956 71.051 1.00 26.66 608 LEU A O 1
ATOM 4531 N N . ILE A 1 609 ? -14.779 4.480 68.883 1.00 25.93 609 ILE A N 1
ATOM 4532 C CA . ILE A 1 609 ? -13.496 3.792 68.776 1.00 25.52 609 ILE A CA 1
ATOM 4533 C C . ILE A 1 609 ? -12.344 4.493 69.524 1.00 25.47 609 ILE A C 1
ATOM 4534 O O . ILE A 1 609 ? -11.475 3.829 70.089 1.00 25.35 609 ILE A O 1
ATOM 4539 N N . CYS A 1 610 ? -12.356 5.822 69.555 1.00 25.54 610 CYS A N 1
ATOM 4540 C CA . CYS A 1 610 ? -11.358 6.582 70.316 1.00 25.89 610 CYS A CA 1
ATOM 4541 C C . CYS A 1 610 ? -11.430 6.326 71.815 1.00 25.95 610 CYS A C 1
ATOM 4542 O O . CYS A 1 610 ? -10.428 6.450 72.519 1.00 25.94 610 CYS A O 1
ATOM 4545 N N . GLU A 1 611 ? -12.621 5.968 72.290 1.00 26.06 611 GLU A N 1
ATOM 4546 C CA . GLU A 1 611 ? -12.863 5.758 73.710 1.00 26.13 611 GLU A CA 1
ATOM 4547 C C . GLU A 1 611 ? -12.915 4.279 74.077 1.00 25.84 611 GLU A C 1
ATOM 4548 O O . GLU A 1 611 ? -13.522 3.894 75.077 1.00 26.15 611 GLU A O 1
ATOM 4554 N N . SER A 1 612 ? -12.268 3.453 73.263 1.00 25.44 612 SER A N 1
ATOM 4555 C CA . SER A 1 612 ? -12.115 2.036 73.554 1.00 25.24 612 SER A CA 1
ATOM 4556 C C . SER A 1 612 ? -11.379 1.834 74.875 1.00 25.27 612 SER A C 1
ATOM 4557 O O . SER A 1 612 ? -10.487 2.608 75.224 1.00 25.21 612 SER A O 1
ATOM 4560 N N . ARG A 1 613 ? -11.751 0.790 75.606 1.00 25.31 613 ARG A N 1
ATOM 4561 C CA . ARG A 1 613 ? -11.106 0.489 76.881 1.00 25.60 613 ARG A CA 1
ATOM 4562 C C . ARG A 1 613 ? -9.741 -0.169 76.674 1.00 25.64 613 ARG A C 1
ATOM 4563 O O . ARG A 1 613 ? -9.003 -0.435 77.628 1.00 25.52 613 ARG A O 1
ATOM 4571 N N . ASP A 1 614 ? -9.420 -0.402 75.406 1.00 25.89 614 ASP A N 1
ATOM 4572 C CA . ASP A 1 614 ? -8.165 -0.992 74.986 1.00 26.27 614 ASP A CA 1
ATOM 4573 C C . ASP A 1 614 ? -7.189 0.129 74.656 1.00 26.12 614 ASP A C 1
ATOM 4574 O O . ASP A 1 614 ? -7.455 0.948 73.777 1.00 26.23 614 ASP A O 1
ATOM 4579 N N . LYS A 1 615 ? -6.068 0.169 75.371 1.00 26.13 615 LYS A N 1
ATOM 4580 C CA . LYS A 1 615 ? -5.039 1.194 75.169 1.00 26.16 615 LYS A CA 1
ATOM 4581 C C . LYS A 1 615 ? -4.507 1.183 73.734 1.00 25.82 615 LYS A C 1
ATOM 4582 O O . LYS A 1 615 ? -4.330 2.239 73.121 1.00 25.89 615 LYS A O 1
ATOM 4588 N N . PHE A 1 616 ? -4.278 -0.014 73.203 1.00 25.38 616 PHE A N 1
ATOM 4589 C CA . PHE A 1 616 ? -3.758 -0.181 71.849 1.00 25.18 616 PHE A CA 1
ATOM 4590 C C . PHE A 1 616 ? -4.651 0.473 70.788 1.00 25.09 616 PHE A C 1
ATOM 4591 O O . PHE A 1 616 ? -4.153 1.111 69.854 1.00 25.21 616 PHE A O 1
ATOM 4599 N N . ILE A 1 617 ? -5.963 0.319 70.945 1.00 24.73 617 ILE A N 1
ATOM 4600 C CA . ILE A 1 617 ? -6.936 0.860 69.999 1.00 24.41 617 ILE A CA 1
ATOM 4601 C C . ILE A 1 617 ? -7.078 2.382 70.110 1.00 24.38 617 ILE A C 1
ATOM 4602 O O . ILE A 1 617 ? -7.282 3.059 69.105 1.00 24.32 617 ILE A O 1
ATOM 4607 N N . ARG A 1 618 ? -6.956 2.918 71.323 1.00 24.39 618 ARG A N 1
ATOM 4608 C CA . ARG A 1 618 ? -6.949 4.369 71.512 1.00 24.35 618 ARG A CA 1
ATOM 4609 C C . ARG A 1 618 ? -5.741 4.988 70.814 1.00 24.71 618 ARG A C 1
ATOM 4610 O O . ARG A 1 618 ? -5.853 6.047 70.200 1.00 24.65 618 ARG A O 1
ATOM 4618 N N . GLU A 1 619 ? -4.599 4.303 70.896 1.00 25.04 619 GLU A N 1
ATOM 4619 C CA . GLU A 1 619 ? -3.345 4.778 70.300 1.00 25.43 619 GLU A CA 1
ATOM 4620 C C . GLU A 1 619 ? -3.337 4.675 68.775 1.00 25.23 619 GLU A C 1
ATOM 4621 O O . GLU A 1 619 ? -2.509 5.304 68.113 1.00 25.25 619 GLU A O 1
ATOM 4627 N N . LEU A 1 620 ? -4.265 3.890 68.227 1.00 25.12 620 LEU A N 1
ATOM 4628 C CA . LEU A 1 620 ? -4.452 3.795 66.781 1.00 25.03 620 LEU A CA 1
ATOM 4629 C C . LEU A 1 620 ? -5.056 5.071 66.203 1.00 25.22 620 LEU A C 1
ATOM 4630 O O . LEU A 1 620 ? -4.990 5.308 64.995 1.00 25.21 620 LEU A O 1
ATOM 4635 N N . PHE A 1 621 ? -5.640 5.891 67.070 1.00 25.43 621 PHE A N 1
ATOM 4636 C CA . PHE A 1 621 ? -6.319 7.102 66.629 1.00 25.68 621 PHE A CA 1
ATOM 4637 C C . PHE A 1 621 ? -5.651 8.375 67.163 1.00 26.21 621 PHE A C 1
ATOM 4638 O O . PHE A 1 621 ? -6.283 9.428 67.275 1.00 26.43 621 PHE A O 1
ATOM 4646 N N . GLU A 1 622 ? -4.352 8.256 67.450 1.00 26.89 622 GLU A N 1
ATOM 4647 C CA . GLU A 1 622 ? -3.478 9.368 67.863 1.00 27.37 622 GLU A CA 1
ATOM 4648 C C . GLU A 1 622 ? -3.900 9.975 69.197 1.00 27.62 622 GLU A C 1
ATOM 4649 O O . GLU A 1 622 ? -3.911 9.288 70.218 1.00 27.99 622 GLU A O 1
ATOM 4651 N N . SER A 1 639 ? -18.881 15.959 57.794 1.00 27.25 639 SER A N 1
ATOM 4652 C CA . SER A 1 639 ? -17.782 16.680 57.157 1.00 27.28 639 SER A CA 1
ATOM 4653 C C . SER A 1 639 ? -17.146 15.877 56.008 1.00 27.26 639 SER A C 1
ATOM 4654 O O . SER A 1 639 ? -17.535 14.727 55.741 1.00 27.22 639 SER A O 1
ATOM 4656 N N . PHE A 1 640 ? -16.164 16.488 55.342 1.00 27.07 640 PHE A N 1
ATOM 4657 C CA . PHE A 1 640 ? -15.551 15.918 54.138 1.00 26.80 640 PHE A CA 1
ATOM 4658 C C . PHE A 1 640 ? -14.025 16.045 54.124 1.00 26.56 640 PHE A C 1
ATOM 4659 O O . PHE A 1 640 ? -13.481 17.153 54.180 1.00 26.68 640 PHE A O 1
ATOM 4667 N N . ILE A 1 641 ? -13.350 14.899 54.059 1.00 26.03 641 ILE A N 1
ATOM 4668 C CA . ILE A 1 641 ? -11.906 14.844 53.843 1.00 25.57 641 ILE A CA 1
ATOM 4669 C C . ILE A 1 641 ? -11.655 14.174 52.493 1.00 25.00 641 ILE A C 1
ATOM 4670 O O . ILE A 1 641 ? -12.018 13.011 52.293 1.00 24.95 641 ILE A O 1
ATOM 4675 N N . SER A 1 642 ? -11.044 14.916 51.573 1.00 24.37 642 SER A N 1
ATOM 4676 C CA . SER A 1 642 ? -10.821 14.444 50.205 1.00 23.73 642 SER A CA 1
ATOM 4677 C C . SER A 1 642 ? -9.727 13.386 50.092 1.00 23.55 642 SER A C 1
ATOM 4678 O O . SER A 1 642 ? -8.565 13.641 50.424 1.00 23.59 642 SER A O 1
ATOM 4681 N N . VAL A 1 643 ? -10.110 12.204 49.615 1.00 23.08 643 VAL A N 1
ATOM 4682 C CA . VAL A 1 643 ? -9.176 11.108 49.376 1.00 22.49 643 VAL A CA 1
ATOM 4683 C C . VAL A 1 643 ? -8.303 11.446 48.169 1.00 22.46 643 VAL A C 1
ATOM 4684 O O . VAL A 1 643 ? -7.084 11.267 48.202 1.00 22.65 643 VAL A O 1
ATOM 4688 N N . GLY A 1 644 ? -8.937 11.960 47.118 1.00 22.16 644 GLY A N 1
ATOM 4689 C CA . GLY A 1 644 ? -8.239 12.339 45.895 1.00 21.69 644 GLY A CA 1
ATOM 4690 C C . GLY A 1 644 ? -7.202 13.426 46.098 1.00 21.46 644 GLY A C 1
ATOM 4691 O O . GLY A 1 644 ? -6.059 13.282 45.663 1.00 21.41 644 GLY A O 1
ATOM 4692 N N . ASN A 1 645 ? -7.590 14.516 46.759 1.00 21.04 645 ASN A N 1
ATOM 4693 C CA . ASN A 1 645 ? -6.666 15.626 46.960 1.00 20.76 645 ASN A CA 1
ATOM 4694 C C . ASN A 1 645 ? -5.610 15.387 48.048 1.00 20.39 645 ASN A C 1
ATOM 4695 O O . ASN A 1 645 ? -4.544 16.005 48.026 1.00 20.23 645 ASN A O 1
ATOM 4700 N N . LYS A 1 646 ? -5.896 14.478 48.978 1.00 20.05 646 LYS A N 1
ATOM 4701 C CA . LYS A 1 646 ? -4.891 14.039 49.946 1.00 19.88 646 LYS A CA 1
ATOM 4702 C C . LYS A 1 646 ? -3.819 13.225 49.232 1.00 19.56 646 LYS A C 1
ATOM 4703 O O . LYS A 1 646 ? -2.633 13.343 49.540 1.00 19.88 646 LYS A O 1
ATOM 4709 N N . PHE A 1 647 ? -4.260 12.410 48.276 1.00 18.96 647 PHE A N 1
ATOM 4710 C CA . PHE A 1 647 ? -3.395 11.589 47.432 1.00 18.24 647 PHE A CA 1
ATOM 4711 C C . PHE A 1 647 ? -2.514 12.466 46.527 1.00 17.92 647 PHE A C 1
ATOM 4712 O O . PHE A 1 647 ? -1.299 12.267 46.447 1.00 17.71 647 PHE A O 1
ATOM 4720 N N . LYS A 1 648 ? -3.130 13.448 45.872 1.00 17.58 648 LYS A N 1
ATOM 4721 C CA . LYS A 1 648 ? -2.417 14.383 45.002 1.00 17.34 648 LYS A CA 1
ATOM 4722 C C . LYS A 1 648 ? -1.334 15.164 45.749 1.00 17.18 648 LYS A C 1
ATOM 4723 O O . LYS A 1 648 ? -0.243 15.388 45.216 1.00 17.10 648 LYS A O 1
ATOM 4729 N N . THR A 1 649 ? -1.648 15.582 46.974 1.00 17.02 649 THR A N 1
ATOM 4730 C CA . THR A 1 649 ? -0.696 16.310 47.803 1.00 16.78 649 THR A CA 1
ATOM 4731 C C . THR A 1 649 ? 0.485 15.406 48.169 1.00 16.71 649 THR A C 1
ATOM 4732 O O . THR A 1 649 ? 1.640 15.809 48.001 1.00 17.05 649 THR A O 1
ATOM 4736 N N . GLN A 1 650 ? 0.195 14.191 48.634 1.00 16.29 650 GLN A N 1
ATOM 4737 C CA . GLN A 1 650 ? 1.234 13.205 48.953 1.00 16.50 650 GLN A CA 1
ATOM 4738 C C . GLN A 1 650 ? 2.150 12.922 47.758 1.00 16.13 650 GLN A C 1
ATOM 4739 O O . GLN A 1 650 ? 3.373 12.880 47.904 1.00 16.07 650 GLN A O 1
ATOM 4745 N N . LEU A 1 651 ? 1.554 12.739 46.581 1.00 16.04 651 LEU A N 1
ATOM 4746 C CA . LEU A 1 651 ? 2.306 12.381 45.378 1.00 15.96 651 LEU A CA 1
ATOM 4747 C C . LEU A 1 651 ? 3.151 13.525 44.818 1.00 16.20 651 LEU A C 1
ATOM 4748 O O . LEU A 1 651 ? 4.237 13.292 44.282 1.00 16.31 651 LEU A O 1
ATOM 4753 N N . ASN A 1 652 ? 2.656 14.754 44.937 1.00 16.31 652 ASN A N 1
ATOM 4754 C CA . ASN A 1 652 ? 3.440 15.917 44.545 1.00 16.51 652 ASN A CA 1
ATOM 4755 C C . ASN A 1 652 ? 4.599 16.205 45.503 1.00 16.68 652 ASN A C 1
ATOM 4756 O O . ASN A 1 652 ? 5.640 16.702 45.075 1.00 16.76 652 ASN A O 1
ATOM 4761 N N . LEU A 1 653 ? 4.421 15.885 46.788 1.00 16.85 653 LEU A N 1
ATOM 4762 C CA . LEU A 1 653 ? 5.514 15.968 47.763 1.00 17.05 653 LEU A CA 1
ATOM 4763 C C . LEU A 1 653 ? 6.559 14.890 47.487 1.00 17.00 653 LEU A C 1
ATOM 4764 O O . LEU A 1 653 ? 7.755 15.102 47.706 1.00 17.06 653 LEU A O 1
ATOM 4769 N N . LEU A 1 654 ? 6.096 13.736 47.008 1.00 16.98 654 LEU A N 1
ATOM 4770 C CA . LEU A 1 654 ? 6.982 12.681 46.539 1.00 16.78 654 LEU A CA 1
ATOM 4771 C C . LEU A 1 654 ? 7.732 13.157 45.301 1.00 16.84 654 LEU A C 1
ATOM 4772 O O . LEU A 1 654 ? 8.937 12.951 45.190 1.00 16.86 654 LEU A O 1
ATOM 4777 N N . LEU A 1 655 ? 7.024 13.816 44.385 1.00 16.88 655 LEU A N 1
ATOM 4778 C CA . LEU A 1 655 ? 7.652 14.365 43.183 1.00 17.10 655 LEU A CA 1
ATOM 4779 C C . LEU A 1 655 ? 8.740 15.401 43.509 1.00 17.33 655 LEU A C 1
ATOM 4780 O O . LEU A 1 655 ? 9.803 15.412 42.874 1.00 17.71 655 LEU A O 1
ATOM 4785 N N . ASP A 1 656 ? 8.482 16.253 44.502 1.00 17.24 656 ASP A N 1
ATOM 4786 C CA . ASP A 1 656 ? 9.502 17.172 45.015 1.00 17.18 656 ASP A CA 1
ATOM 4787 C C . ASP A 1 656 ? 10.749 16.431 45.496 1.00 17.25 656 ASP A C 1
ATOM 4788 O O . ASP A 1 656 ? 11.870 16.845 45.191 1.00 17.48 656 ASP A O 1
ATOM 4793 N N . LYS A 1 657 ? 10.549 15.338 46.236 1.00 17.25 657 LYS A N 1
ATOM 4794 C CA . LYS A 1 657 ? 11.644 14.461 46.652 1.00 17.35 657 LYS A CA 1
ATOM 4795 C C . LYS A 1 657 ? 12.414 13.956 45.440 1.00 17.22 657 LYS A C 1
ATOM 4796 O O . LYS A 1 657 ? 13.634 14.103 45.356 1.00 17.30 657 LYS A O 1
ATOM 4802 N N . LEU A 1 658 ? 11.681 13.375 44.497 1.00 16.92 658 LEU A N 1
ATOM 4803 C CA . LEU A 1 658 ? 12.282 12.732 43.339 1.00 16.66 658 LEU A CA 1
ATOM 4804 C C . LEU A 1 658 ? 13.058 13.713 42.456 1.00 16.53 658 LEU A C 1
ATOM 4805 O O . LEU A 1 658 ? 14.141 13.382 41.973 1.00 16.48 658 LEU A O 1
ATOM 4810 N N . ARG A 1 659 ? 12.518 14.918 42.271 1.00 16.24 659 ARG A N 1
ATOM 4811 C CA . ARG A 1 659 ? 13.195 15.943 41.469 1.00 15.92 659 ARG A CA 1
ATOM 4812 C C . ARG A 1 659 ? 14.541 16.362 42.047 1.00 15.71 659 ARG A C 1
ATOM 4813 O O . ARG A 1 659 ? 15.452 16.730 41.302 1.00 15.72 659 ARG A O 1
ATOM 4821 N N . SER A 1 660 ? 14.667 16.278 43.368 1.00 15.48 660 SER A N 1
ATOM 4822 C CA . SER A 1 660 ? 15.889 16.671 44.058 1.00 15.23 660 SER A CA 1
ATOM 4823 C C . SER A 1 660 ? 16.963 15.576 44.080 1.00 15.09 660 SER A C 1
ATOM 4824 O O . SER A 1 660 ? 18.096 15.832 44.503 1.00 15.26 660 SER A O 1
ATOM 4827 N N . THR A 1 661 ? 16.616 14.367 43.633 1.00 14.60 661 THR A N 1
ATOM 4828 C CA . THR A 1 661 ? 17.578 13.255 43.606 1.00 14.14 661 THR A CA 1
ATOM 4829 C C . THR A 1 661 ? 18.042 12.901 42.200 1.00 13.83 661 THR A C 1
ATOM 4830 O O . THR A 1 661 ? 17.375 13.233 41.216 1.00 13.92 661 THR A O 1
ATOM 4834 N N . GLY A 1 662 ? 19.189 12.225 42.114 1.00 13.45 662 GLY A N 1
ATOM 4835 C CA . GLY A 1 662 ? 19.587 11.520 40.893 1.00 12.88 662 GLY A CA 1
ATOM 4836 C C . GLY A 1 662 ? 18.683 10.304 40.768 1.00 12.60 662 GLY A C 1
ATOM 4837 O O . GLY A 1 662 ? 18.397 9.640 41.770 1.00 12.67 662 GLY A O 1
ATOM 4838 N N . ALA A 1 663 ? 18.211 10.018 39.556 1.00 12.02 663 ALA A N 1
ATOM 4839 C CA . ALA A 1 663 ? 17.175 9.004 39.375 1.00 11.59 663 ALA A CA 1
ATOM 4840 C C . ALA A 1 663 ? 17.585 7.863 38.459 1.00 11.42 663 ALA A C 1
ATOM 4841 O O . ALA A 1 663 ? 18.188 8.076 37.413 1.00 11.47 663 ALA A O 1
ATOM 4843 N N . SER A 1 664 ? 17.248 6.648 38.877 1.00 11.10 664 SER A N 1
ATOM 4844 C CA . SER A 1 664 ? 17.471 5.447 38.086 1.00 10.79 664 SER A CA 1
ATOM 4845 C C . SER A 1 664 ? 16.152 4.732 37.857 1.00 10.40 664 SER A C 1
ATOM 4846 O O . SER A 1 664 ? 15.247 4.778 38.698 1.00 10.13 664 SER A O 1
ATOM 4849 N N . PHE A 1 665 ? 16.064 4.056 36.719 1.00 9.88 665 PHE A N 1
ATOM 4850 C CA . PHE A 1 665 ? 14.821 3.453 36.293 1.00 9.55 665 PHE A CA 1
ATOM 4851 C C . PHE A 1 665 ? 14.976 1.974 35.975 1.00 9.25 665 PHE A C 1
ATOM 4852 O O . PHE A 1 665 ? 15.915 1.567 35.290 1.00 9.17 665 PHE A O 1
ATOM 4860 N N . ILE A 1 666 ? 14.058 1.181 36.517 1.00 9.02 666 ILE A N 1
ATOM 4861 C CA . ILE A 1 666 ? 13.941 -0.231 36.202 1.00 8.87 666 ILE A CA 1
ATOM 4862 C C . ILE A 1 666 ? 12.530 -0.425 35.672 1.00 9.09 666 ILE A C 1
ATOM 4863 O O . ILE A 1 666 ? 11.551 -0.219 36.396 1.00 8.97 666 ILE A O 1
ATOM 4868 N N . ARG A 1 667 ? 12.434 -0.804 34.402 1.00 9.23 667 ARG A N 1
ATOM 4869 C CA . ARG A 1 667 ? 11.143 -0.950 33.738 1.00 9.68 667 ARG A CA 1
ATOM 4870 C C . ARG A 1 667 ? 10.723 -2.416 33.713 1.00 9.78 667 ARG A C 1
ATOM 4871 O O . ARG A 1 667 ? 11.252 -3.207 32.933 1.00 9.93 667 ARG A O 1
ATOM 4879 N N . CYS A 1 668 ? 9.785 -2.775 34.588 1.00 9.82 668 CYS A N 1
ATOM 4880 C CA . CYS A 1 668 ? 9.296 -4.149 34.681 1.00 9.78 668 CYS A CA 1
ATOM 4881 C C . CYS A 1 668 ? 8.233 -4.450 33.633 1.00 9.99 668 CYS A C 1
ATOM 4882 O O . CYS A 1 668 ? 7.384 -3.609 33.337 1.00 9.89 668 CYS A O 1
ATOM 4885 N N . ILE A 1 669 ? 8.292 -5.663 33.087 1.00 10.23 669 ILE A N 1
ATOM 4886 C CA . ILE A 1 669 ? 7.418 -6.098 32.001 1.00 10.35 669 ILE A CA 1
ATOM 4887 C C . ILE A 1 669 ? 6.723 -7.402 32.380 1.00 10.50 669 ILE A C 1
ATOM 4888 O O . ILE A 1 669 ? 7.371 -8.347 32.845 1.00 10.72 669 ILE A O 1
ATOM 4893 N N . LYS A 1 670 ? 5.410 -7.452 32.186 1.00 10.62 670 LYS A N 1
ATOM 4894 C CA . LYS A 1 670 ? 4.657 -8.691 32.391 1.00 10.95 670 LYS A CA 1
ATOM 4895 C C . LYS A 1 670 ? 4.633 -9.498 31.088 1.00 11.06 670 LYS A C 1
ATOM 4896 O O . LYS A 1 670 ? 4.155 -9.005 30.064 1.00 11.04 670 LYS A O 1
ATOM 4902 N N . PRO A 1 671 ? 5.165 -10.735 31.120 1.00 11.36 671 PRO A N 1
ATOM 4903 C CA . PRO A 1 671 ? 5.352 -11.527 29.899 1.00 11.65 671 PRO A CA 1
ATOM 4904 C C . PRO A 1 671 ? 4.051 -12.086 29.320 1.00 12.24 671 PRO A C 1
ATOM 4905 O O . PRO A 1 671 ? 3.962 -12.301 28.107 1.00 12.15 671 PRO A O 1
ATOM 4909 N N . ASN A 1 672 ? 3.062 -12.319 30.183 1.00 12.62 672 ASN A N 1
ATOM 4910 C CA . ASN A 1 672 ? 1.790 -12.913 29.781 1.00 13.28 672 ASN A CA 1
ATOM 4911 C C . ASN A 1 672 ? 0.718 -12.626 30.831 1.00 13.74 672 ASN A C 1
ATOM 4912 O O . ASN A 1 672 ? 0.986 -11.957 31.824 1.00 14.07 672 ASN A O 1
ATOM 4917 N N . LEU A 1 673 ? -0.485 -13.146 30.618 1.00 14.36 673 LEU A N 1
ATOM 4918 C CA . LEU A 1 673 ? -1.613 -12.868 31.505 1.00 14.99 673 LEU A CA 1
ATOM 4919 C C . LEU A 1 673 ? -2.003 -14.045 32.410 1.00 15.38 673 LEU A C 1
ATOM 4920 O O . LEU A 1 673 ? -2.976 -13.953 33.162 1.00 15.53 673 LEU A O 1
ATOM 4925 N N . LYS A 1 674 ? -1.245 -15.139 32.348 1.00 15.67 674 LYS A N 1
ATOM 4926 C CA . LYS A 1 674 ? -1.626 -16.375 33.037 1.00 16.09 674 LYS A CA 1
ATOM 4927 C C . LYS A 1 674 ? -0.646 -16.808 34.133 1.00 15.80 674 LYS A C 1
ATOM 4928 O O . LYS A 1 674 ? -0.726 -17.931 34.642 1.00 15.62 674 LYS A O 1
ATOM 4934 N N . MET A 1 675 ? 0.266 -15.905 34.495 1.00 15.59 675 MET A N 1
ATOM 4935 C CA . MET A 1 675 ? 1.273 -16.146 35.544 1.00 15.40 675 MET A CA 1
ATOM 4936 C C . MET A 1 675 ? 2.129 -17.391 35.283 1.00 15.22 675 MET A C 1
ATOM 4937 O O . MET A 1 675 ? 2.581 -18.050 36.220 1.00 15.30 675 MET A O 1
ATOM 4942 N N . THR A 1 676 ? 2.346 -17.708 34.011 1.00 15.12 676 THR A N 1
ATOM 4943 C CA . THR A 1 676 ? 3.165 -18.860 33.640 1.00 15.24 676 THR A CA 1
ATOM 4944 C C . THR A 1 676 ? 4.594 -18.443 33.325 1.00 15.08 676 THR A C 1
ATOM 4945 O O . THR A 1 676 ? 4.856 -17.284 33.003 1.00 15.03 676 THR A O 1
ATOM 4949 N N . SER A 1 677 ? 5.512 -19.397 33.429 1.00 15.00 677 SER A N 1
ATOM 4950 C CA . SER A 1 677 ? 6.891 -19.172 33.046 1.00 15.21 677 SER A CA 1
ATOM 4951 C C . SER A 1 677 ? 7.103 -19.600 31.596 1.00 15.41 677 SER A C 1
ATOM 4952 O O . SER A 1 677 ? 6.347 -20.417 31.064 1.00 15.52 677 SER A O 1
ATOM 4955 N N . HIS A 1 678 ? 8.130 -19.036 30.966 1.00 15.57 678 HIS A N 1
ATOM 4956 C CA . HIS A 1 678 ? 8.493 -19.345 29.580 1.00 16.01 678 HIS A CA 1
ATOM 4957 C C . HIS A 1 678 ? 7.331 -19.188 28.585 1.00 16.09 678 HIS A C 1
ATOM 4958 O O . HIS A 1 678 ? 7.104 -20.058 27.738 1.00 16.36 678 HIS A O 1
ATOM 4965 N N . HIS A 1 679 ? 6.599 -18.079 28.707 1.00 16.05 679 HIS A N 1
ATOM 4966 C CA . HIS A 1 679 ? 5.525 -17.734 27.771 1.00 15.94 679 HIS A CA 1
ATOM 4967 C C . HIS A 1 679 ? 5.604 -16.258 27.374 1.00 15.59 679 HIS A C 1
ATOM 4968 O O . HIS A 1 679 ? 4.845 -15.414 27.856 1.00 15.62 679 HIS A O 1
ATOM 4975 N N . PHE A 1 680 ? 6.550 -15.966 26.489 1.00 15.25 680 PHE A N 1
ATOM 4976 C CA . PHE A 1 680 ? 6.794 -14.620 25.998 1.00 14.81 680 PHE A CA 1
ATOM 4977 C C . PHE A 1 680 ? 5.703 -14.236 24.991 1.00 14.70 680 PHE A C 1
ATOM 4978 O O . PHE A 1 680 ? 5.678 -14.749 23.871 1.00 14.77 680 PHE A O 1
ATOM 4986 N N . GLU A 1 681 ? 4.798 -13.347 25.395 1.00 14.43 681 GLU A N 1
ATOM 4987 C CA . GLU A 1 681 ? 3.736 -12.870 24.507 1.00 14.16 681 GLU A CA 1
ATOM 4988 C C . GLU A 1 681 ? 4.154 -11.575 23.829 1.00 13.87 681 GLU A C 1
ATOM 4989 O O . GLU A 1 681 ? 3.910 -10.479 24.345 1.00 13.78 681 GLU A O 1
ATOM 4995 N N . GLY A 1 682 ? 4.775 -11.717 22.661 1.00 13.62 682 GLY A N 1
ATOM 4996 C CA . GLY A 1 682 ? 5.377 -10.603 21.930 1.00 13.16 682 GLY A CA 1
ATOM 4997 C C . GLY A 1 682 ? 4.554 -9.335 21.856 1.00 13.07 682 GLY A C 1
ATOM 4998 O O . GLY A 1 682 ? 5.064 -8.240 22.116 1.00 13.18 682 GLY A O 1
ATOM 4999 N N . ALA A 1 683 ? 3.280 -9.479 21.503 1.00 12.78 683 ALA A N 1
ATOM 5000 C CA . ALA A 1 683 ? 2.403 -8.323 21.327 1.00 12.55 683 ALA A CA 1
ATOM 5001 C C . ALA A 1 683 ? 2.192 -7.575 22.635 1.00 12.30 683 ALA A C 1
ATOM 5002 O O . ALA A 1 683 ? 2.278 -6.348 22.668 1.00 12.50 683 ALA A O 1
ATOM 5004 N N . GLN A 1 684 ? 1.923 -8.322 23.705 1.00 12.13 684 GLN A N 1
ATOM 5005 C CA . GLN A 1 684 ? 1.689 -7.753 25.036 1.00 11.83 684 GLN A CA 1
ATOM 5006 C C . GLN A 1 684 ? 2.929 -7.046 25.584 1.00 11.75 684 GLN A C 1
ATOM 5007 O O . GLN A 1 684 ? 2.827 -5.975 26.194 1.00 11.86 684 GLN A O 1
ATOM 5013 N N . ILE A 1 685 ? 4.094 -7.650 25.357 1.00 11.51 685 ILE A N 1
ATOM 5014 C CA . ILE A 1 685 ? 5.369 -7.071 25.768 1.00 11.42 685 ILE A CA 1
ATOM 5015 C C . ILE A 1 685 ? 5.707 -5.836 24.924 1.00 11.70 685 ILE A C 1
ATOM 5016 O O . ILE A 1 685 ? 6.196 -4.834 25.459 1.00 11.61 685 ILE A O 1
ATOM 5021 N N . LEU A 1 686 ? 5.424 -5.905 23.620 1.00 11.74 686 LEU A N 1
ATOM 5022 C CA . LEU A 1 686 ? 5.644 -4.773 22.716 1.00 11.92 686 LEU A CA 1
ATOM 5023 C C . LEU A 1 686 ? 4.949 -3.485 23.162 1.00 12.19 686 LEU A C 1
ATOM 5024 O O . LEU A 1 686 ? 5.584 -2.429 23.199 1.00 12.36 686 LEU A O 1
ATOM 5029 N N . SER A 1 687 ? 3.661 -3.556 23.501 1.00 12.13 687 SER A N 1
ATOM 5030 C CA . SER A 1 687 ? 2.955 -2.332 23.898 1.00 12.23 687 SER A CA 1
ATOM 5031 C C . SER A 1 687 ? 3.462 -1.788 25.232 1.00 11.99 687 SER A C 1
ATOM 5032 O O . SER A 1 687 ? 3.499 -0.578 25.439 1.00 12.03 687 SER A O 1
ATOM 5035 N N . GLN A 1 688 ? 3.873 -2.685 26.122 1.00 11.83 688 GLN A N 1
ATOM 5036 C CA . GLN A 1 688 ? 4.512 -2.278 27.365 1.00 11.58 688 GLN A CA 1
ATOM 5037 C C . GLN A 1 688 ? 5.807 -1.511 27.072 1.00 11.71 688 GLN A C 1
ATOM 5038 O O . GLN A 1 688 ? 6.063 -0.468 27.672 1.00 11.53 688 GLN A O 1
ATOM 5044 N N . LEU A 1 689 ? 6.593 -2.015 26.122 1.00 11.89 689 LEU A N 1
ATOM 5045 C CA . LEU A 1 689 ? 7.820 -1.343 25.686 1.00 12.10 689 LEU A CA 1
ATOM 5046 C C . LEU A 1 689 ? 7.544 0.029 25.055 1.00 12.39 689 LEU A C 1
ATOM 5047 O O . LEU A 1 689 ? 8.299 0.975 25.262 1.00 12.35 689 LEU A O 1
ATOM 5052 N N . GLN A 1 690 ? 6.453 0.126 24.299 1.00 12.94 690 GLN A N 1
ATOM 5053 C CA . GLN A 1 690 ? 6.043 1.379 23.666 1.00 13.42 690 GLN A CA 1
ATOM 5054 C C . GLN A 1 690 ? 5.496 2.397 24.669 1.00 13.57 690 GLN A C 1
ATOM 5055 O O . GLN A 1 690 ? 5.941 3.547 24.691 1.00 13.59 690 GLN A O 1
ATOM 5061 N N . CYS A 1 691 ? 4.542 1.967 25.496 1.00 13.51 691 CYS A N 1
ATOM 5062 C CA . CYS A 1 691 ? 3.913 2.842 26.484 1.00 13.86 691 CYS A CA 1
ATOM 5063 C C . CYS A 1 691 ? 4.895 3.315 27.556 1.00 13.26 691 CYS A C 1
ATOM 5064 O O . CYS A 1 691 ? 4.760 4.424 28.084 1.00 13.25 691 CYS A O 1
ATOM 5067 N N . SER A 1 692 ? 5.881 2.478 27.871 1.00 12.60 692 SER A N 1
ATOM 5068 C CA . SER A 1 692 ? 6.888 2.821 28.876 1.00 11.96 692 SER A CA 1
ATOM 5069 C C . SER A 1 692 ? 7.802 3.942 28.395 1.00 11.50 692 SER A C 1
ATOM 5070 O O . SER A 1 692 ? 8.372 4.685 29.198 1.00 11.58 692 SER A O 1
ATOM 5073 N N . GLY A 1 693 ? 7.926 4.064 27.080 1.00 10.97 693 GLY A N 1
ATOM 5074 C CA . GLY A 1 693 ? 8.789 5.069 26.484 1.00 10.55 693 GLY A CA 1
ATOM 5075 C C . GLY A 1 693 ? 10.136 4.501 26.092 1.00 10.33 693 GLY A C 1
ATOM 5076 O O . GLY A 1 693 ? 10.973 5.221 25.550 1.00 10.57 693 GLY A O 1
ATOM 5077 N N . MET A 1 694 ? 10.341 3.209 26.347 1.00 9.94 694 MET A N 1
ATOM 5078 C CA . MET A 1 694 ? 11.614 2.558 26.062 1.00 9.94 694 MET A CA 1
ATOM 5079 C C . MET A 1 694 ? 11.968 2.540 24.581 1.00 10.00 694 MET A C 1
ATOM 5080 O O . MET A 1 694 ? 13.145 2.633 24.226 1.00 10.10 694 MET A O 1
ATOM 5085 N N . VAL A 1 695 ? 10.956 2.421 23.725 1.00 9.84 695 VAL A N 1
ATOM 5086 C CA . VAL A 1 695 ? 11.148 2.531 22.285 1.00 9.90 695 VAL A CA 1
ATOM 5087 C C . VAL A 1 695 ? 11.652 3.932 21.913 1.00 10.36 695 VAL A C 1
ATOM 5088 O O . VAL A 1 695 ? 12.563 4.068 21.085 1.00 10.36 695 VAL A O 1
ATOM 5092 N N . SER A 1 696 ? 11.073 4.961 22.535 1.00 10.70 696 SER A N 1
ATOM 5093 C CA . SER A 1 696 ? 11.524 6.342 22.333 1.00 11.07 696 SER A CA 1
ATOM 5094 C C . SER A 1 696 ? 12.961 6.511 22.800 1.00 11.18 696 SER A C 1
ATOM 5095 O O . SER A 1 696 ? 13.759 7.171 22.136 1.00 11.27 696 SER A O 1
ATOM 5098 N N . VAL A 1 697 ? 13.279 5.911 23.944 1.00 11.09 697 VAL A N 1
ATOM 5099 C CA . VAL A 1 697 ? 14.613 6.009 24.519 1.00 11.23 697 VAL A CA 1
ATOM 5100 C C . VAL A 1 697 ? 15.659 5.316 23.642 1.00 11.44 697 VAL A C 1
ATOM 5101 O O . VAL A 1 697 ? 16.713 5.891 23.372 1.00 11.52 697 VAL A O 1
ATOM 5105 N N . LEU A 1 698 ? 15.362 4.099 23.189 1.00 11.80 698 LEU A N 1
ATOM 5106 C CA . LEU A 1 698 ? 16.256 3.373 22.289 1.00 12.10 698 LEU A CA 1
ATOM 5107 C C . LEU A 1 698 ? 16.561 4.208 21.048 1.00 12.40 698 LEU A C 1
ATOM 5108 O O . LEU A 1 698 ? 17.701 4.266 20.596 1.00 12.39 698 LEU A O 1
ATOM 5113 N N . ASP A 1 699 ? 15.529 4.861 20.519 1.00 12.97 699 ASP A N 1
ATOM 5114 C CA . ASP A 1 699 ? 15.654 5.758 19.374 1.00 13.33 699 ASP A CA 1
ATOM 5115 C C . ASP A 1 699 ? 16.669 6.865 19.657 1.00 13.52 699 ASP A C 1
ATOM 5116 O O . ASP A 1 699 ? 17.578 7.096 18.860 1.00 13.70 699 ASP A O 1
ATOM 5121 N N . LEU A 1 700 ? 16.517 7.524 20.803 1.00 13.76 700 LEU A N 1
ATOM 5122 C CA . LEU A 1 700 ? 17.404 8.605 21.219 1.00 14.07 700 LEU A CA 1
ATOM 5123 C C . LEU A 1 700 ? 18.846 8.136 21.358 1.00 14.59 700 LEU A C 1
ATOM 5124 O O . LEU A 1 700 ? 19.776 8.869 21.031 1.00 14.84 700 LEU A O 1
ATOM 5129 N N . MET A 1 701 ? 19.028 6.904 21.824 1.00 15.07 701 MET A N 1
ATOM 5130 C CA . MET A 1 701 ? 20.362 6.375 22.075 1.00 15.56 701 MET A CA 1
ATOM 5131 C C . MET A 1 701 ? 21.129 6.035 20.798 1.00 15.82 701 MET A C 1
ATOM 5132 O O . MET A 1 701 ? 22.314 5.712 20.863 1.00 15.92 701 MET A O 1
ATOM 5137 N N . GLN A 1 702 ? 20.460 6.114 19.646 1.00 16.02 702 GLN A N 1
ATOM 5138 C CA . GLN A 1 702 ? 21.138 5.982 18.354 1.00 16.21 702 GLN A CA 1
ATOM 5139 C C . GLN A 1 702 ? 22.219 7.051 18.228 1.00 16.35 702 GLN A C 1
ATOM 5140 O O . GLN A 1 702 ? 23.261 6.821 17.615 1.00 16.52 702 GLN A O 1
ATOM 5146 N N . GLY A 1 703 ? 21.969 8.214 18.825 1.00 16.47 703 GLY A N 1
ATOM 5147 C CA . GLY A 1 703 ? 22.926 9.312 18.802 1.00 16.68 703 GLY A CA 1
ATOM 5148 C C . GLY A 1 703 ? 23.096 9.999 20.144 1.00 16.82 703 GLY A C 1
ATOM 5149 O O . GLY A 1 703 ? 23.751 11.040 20.227 1.00 17.25 703 GLY A O 1
ATOM 5150 N N . GLY A 1 704 ? 22.512 9.417 21.191 1.00 16.65 704 GLY A N 1
ATOM 5151 C CA . GLY A 1 704 ? 22.556 9.995 22.533 1.00 16.63 704 GLY A CA 1
ATOM 5152 C C . GLY A 1 704 ? 23.822 9.686 23.310 1.00 16.62 704 GLY A C 1
ATOM 5153 O O . GLY A 1 704 ? 24.661 8.913 22.860 1.00 16.66 704 GLY A O 1
ATOM 5154 N N . PHE A 1 705 ? 23.948 10.301 24.484 1.00 16.80 705 PHE A N 1
ATOM 5155 C CA . PHE A 1 705 ? 25.139 10.188 25.328 1.00 16.78 705 PHE A CA 1
ATOM 5156 C C . PHE A 1 705 ? 24.730 10.056 26.801 1.00 16.87 705 PHE A C 1
ATOM 5157 O O . PHE A 1 705 ? 24.455 11.060 27.454 1.00 17.15 705 PHE A O 1
ATOM 5165 N N . PRO A 1 706 ? 24.687 8.823 27.334 1.00 16.89 706 PRO A N 1
ATOM 5166 C CA . PRO A 1 706 ? 24.226 8.629 28.715 1.00 16.95 706 PRO A CA 1
ATOM 5167 C C . PRO A 1 706 ? 25.223 9.004 29.822 1.00 17.13 706 PRO A C 1
ATOM 5168 O O . PRO A 1 706 ? 24.816 9.163 30.972 1.00 17.12 706 PRO A O 1
ATOM 5172 N N . SER A 1 707 ? 26.504 9.144 29.484 1.00 17.28 707 SER A N 1
ATOM 5173 C CA . SER A 1 707 ? 27.523 9.578 30.451 1.00 17.47 707 SER A CA 1
ATOM 5174 C C . SER A 1 707 ? 28.056 10.973 30.123 1.00 17.39 707 SER A C 1
ATOM 5175 O O . SER A 1 707 ? 28.332 11.279 28.967 1.00 17.61 707 SER A O 1
ATOM 5178 N N . ARG A 1 708 ? 28.197 11.812 31.142 1.00 17.48 708 ARG A N 1
ATOM 5179 C CA . ARG A 1 708 ? 28.718 13.172 30.961 1.00 17.72 708 ARG A CA 1
ATOM 5180 C C . ARG A 1 708 ? 29.340 13.747 32.232 1.00 17.68 708 ARG A C 1
ATOM 5181 O O . ARG A 1 708 ? 28.974 13.368 33.350 1.00 17.64 708 ARG A O 1
ATOM 5189 N N . ALA A 1 709 ? 30.288 14.660 32.041 1.00 17.58 709 ALA A N 1
ATOM 5190 C CA . ALA A 1 709 ? 30.956 15.342 33.145 1.00 17.69 709 ALA A CA 1
ATOM 5191 C C . ALA A 1 709 ? 31.255 16.780 32.757 1.00 17.85 709 ALA A C 1
ATOM 5192 O O . ALA A 1 709 ? 31.402 17.085 31.572 1.00 17.82 709 ALA A O 1
ATOM 5194 N N . SER A 1 710 ? 31.351 17.656 33.754 1.00 18.26 710 SER A N 1
ATOM 5195 C CA . SER A 1 710 ? 31.837 19.013 33.536 1.00 18.76 710 SER A CA 1
ATOM 5196 C C . SER A 1 710 ? 33.305 18.978 33.139 1.00 19.32 710 SER A C 1
ATOM 5197 O O . SER A 1 710 ? 34.143 18.453 33.883 1.00 19.38 710 SER A O 1
ATOM 5200 N N . PHE A 1 711 ? 33.601 19.534 31.965 1.00 19.96 711 PHE A N 1
ATOM 5201 C CA . PHE A 1 711 ? 34.959 19.596 31.423 1.00 20.84 711 PHE A CA 1
ATOM 5202 C C . PHE A 1 711 ? 35.926 20.331 32.356 1.00 21.17 711 PHE A C 1
ATOM 5203 O O . PHE A 1 711 ? 37.044 19.875 32.585 1.00 21.47 711 PHE A O 1
ATOM 5211 N N . HIS A 1 712 ? 35.486 21.471 32.876 1.00 21.54 712 HIS A N 1
ATOM 5212 C CA . HIS A 1 712 ? 36.269 22.266 33.815 1.00 21.93 712 HIS A CA 1
ATOM 5213 C C . HIS A 1 712 ? 36.620 21.475 35.072 1.00 22.16 712 HIS A C 1
ATOM 5214 O O . HIS A 1 712 ? 37.738 21.561 35.574 1.00 22.19 712 HIS A O 1
ATOM 5221 N N . GLU A 1 713 ? 35.654 20.709 35.571 1.00 22.55 713 GLU A N 1
ATOM 5222 C CA . GLU A 1 713 ? 35.816 19.949 36.804 1.00 22.96 713 GLU A CA 1
ATOM 5223 C C . GLU A 1 713 ? 36.755 18.773 36.566 1.00 22.92 713 GLU A C 1
ATOM 5224 O O . GLU A 1 713 ? 37.642 18.502 37.374 1.00 23.11 713 GLU A O 1
ATOM 5230 N N . LEU A 1 714 ? 36.558 18.094 35.440 1.00 22.91 714 LEU A N 1
ATOM 5231 C CA . LEU A 1 714 ? 37.360 16.939 35.064 1.00 22.94 714 LEU A CA 1
ATOM 5232 C C . LEU A 1 714 ? 38.830 17.293 34.840 1.00 23.07 714 LEU A C 1
ATOM 5233 O O . LEU A 1 714 ? 39.723 16.582 35.307 1.00 22.77 714 LEU A O 1
ATOM 5238 N N . TYR A 1 715 ? 39.074 18.388 34.124 1.00 23.33 715 TYR A N 1
ATOM 5239 C CA . TYR A 1 715 ? 40.437 18.802 33.817 1.00 23.63 715 TYR A CA 1
ATOM 5240 C C . TYR A 1 715 ? 41.180 19.229 35.081 1.00 23.86 715 TYR A C 1
ATOM 5241 O O . TYR A 1 715 ? 42.335 18.849 35.289 1.00 23.91 715 TYR A O 1
ATOM 5250 N N . ASN A 1 716 ? 40.504 20.004 35.924 1.00 24.04 716 ASN A N 1
ATOM 5251 C CA . ASN A 1 716 ? 41.114 20.538 37.136 1.00 24.32 716 ASN A CA 1
ATOM 5252 C C . ASN A 1 716 ? 41.551 19.495 38.150 1.00 24.35 716 ASN A C 1
ATOM 5253 O O . ASN A 1 716 ? 42.503 19.723 38.896 1.00 24.34 716 ASN A O 1
ATOM 5258 N N . MET A 1 717 ? 40.869 18.353 38.179 1.00 24.69 717 MET A N 1
ATOM 5259 C CA . MET A 1 717 ? 41.247 17.294 39.110 1.00 25.22 717 MET A CA 1
ATOM 5260 C C . MET A 1 717 ? 42.482 16.515 38.644 1.00 25.55 717 MET A C 1
ATOM 5261 O O . MET A 1 717 ? 43.162 15.884 39.458 1.00 25.79 717 MET A O 1
ATOM 5266 N N . TYR A 1 718 ? 42.775 16.578 37.345 1.00 25.79 718 TYR A N 1
ATOM 5267 C CA . TYR A 1 718 ? 44.008 16.011 36.805 1.00 26.07 718 TYR A CA 1
ATOM 5268 C C . TYR A 1 718 ? 45.149 17.020 36.848 1.00 26.61 718 TYR A C 1
ATOM 5269 O O . TYR A 1 718 ? 46.309 16.638 37.007 1.00 26.46 718 TYR A O 1
ATOM 5278 N N . LYS A 1 719 ? 44.808 18.300 36.696 1.00 27.41 719 LYS A N 1
ATOM 5279 C CA . LYS A 1 719 ? 45.782 19.395 36.718 1.00 28.29 719 LYS A CA 1
ATOM 5280 C C . LYS A 1 719 ? 46.625 19.361 37.993 1.00 29.08 719 LYS A C 1
ATOM 5281 O O . LYS A 1 719 ? 47.837 19.567 37.949 1.00 29.11 719 LYS A O 1
ATOM 5287 N N . LYS A 1 720 ? 45.967 19.071 39.113 1.00 30.13 720 LYS A N 1
ATOM 5288 C CA . LYS A 1 720 ? 46.604 18.947 40.425 1.00 31.24 720 LYS A CA 1
ATOM 5289 C C . LYS A 1 720 ? 47.788 17.967 40.445 1.00 31.87 720 LYS A C 1
ATOM 5290 O O . LYS A 1 720 ? 48.638 18.037 41.336 1.00 32.19 720 LYS A O 1
ATOM 5296 N N . TYR A 1 721 ? 47.855 17.080 39.452 1.00 32.55 721 TYR A N 1
ATOM 5297 C CA . TYR A 1 721 ? 48.936 16.096 39.364 1.00 33.25 721 TYR A CA 1
ATOM 5298 C C . TYR A 1 721 ? 49.813 16.229 38.117 1.00 33.63 721 TYR A C 1
ATOM 5299 O O . TYR A 1 721 ? 50.710 15.415 37.895 1.00 33.61 721 TYR A O 1
ATOM 5308 N N . MET A 1 722 ? 49.555 17.257 37.314 1.00 34.28 722 MET A N 1
ATOM 5309 C CA . MET A 1 722 ? 50.311 17.494 36.085 1.00 34.87 722 MET A CA 1
ATOM 5310 C C . MET A 1 722 ? 51.639 18.193 36.392 1.00 35.50 722 MET A C 1
ATOM 5311 O O . MET A 1 722 ? 51.653 19.208 37.096 1.00 35.55 722 MET A O 1
ATOM 5316 N N . PRO A 1 723 ? 52.755 17.649 35.858 1.00 36.05 723 PRO A N 1
ATOM 5317 C CA . PRO A 1 723 ? 54.147 18.016 36.168 1.00 36.50 723 PRO A CA 1
ATOM 5318 C C . PRO A 1 723 ? 54.513 19.506 36.126 1.00 36.93 723 PRO A C 1
ATOM 5319 O O . PRO A 1 723 ? 55.623 19.864 36.542 1.00 37.17 723 PRO A O 1
ATOM 5323 N N . ASP A 1 724 ? 53.597 20.358 35.658 1.00 37.18 724 ASP A N 1
ATOM 5324 C CA . ASP A 1 724 ? 53.904 21.758 35.327 1.00 37.47 724 ASP A CA 1
ATOM 5325 C C . ASP A 1 724 ? 54.776 21.775 34.066 1.00 37.46 724 ASP A C 1
ATOM 5326 O O . ASP A 1 724 ? 55.992 22.034 34.109 1.00 37.61 724 ASP A O 1
ATOM 5331 N N . LYS A 1 725 ? 54.117 21.473 32.950 1.00 37.07 725 LYS A N 1
ATOM 5332 C CA . LYS A 1 725 ? 54.726 21.314 31.639 1.00 36.66 725 LYS A CA 1
ATOM 5333 C C . LYS A 1 725 ? 53.594 20.782 30.786 1.00 36.35 725 LYS A C 1
ATOM 5334 O O . LYS A 1 725 ? 53.159 21.441 29.839 1.00 36.41 725 LYS A O 1
ATOM 5336 N N . LEU A 1 726 ? 53.100 19.601 31.160 1.00 35.93 726 LEU A N 1
ATOM 5337 C CA . LEU A 1 726 ? 51.872 19.042 30.607 1.00 35.37 726 LEU A CA 1
ATOM 5338 C C . LEU A 1 726 ? 50.716 20.012 30.864 1.00 35.02 726 LEU A C 1
ATOM 5339 O O . LEU A 1 726 ? 49.792 20.114 30.055 1.00 35.08 726 LEU A O 1
ATOM 5344 N N . ALA A 1 727 ? 50.786 20.723 31.990 1.00 34.39 727 ALA A N 1
ATOM 5345 C CA . ALA A 1 727 ? 49.797 21.737 32.360 1.00 33.87 727 ALA A CA 1
ATOM 5346 C C . ALA A 1 727 ? 49.666 22.863 31.329 1.00 33.53 727 ALA A C 1
ATOM 5347 O O . ALA A 1 727 ? 48.588 23.433 31.156 1.00 33.33 727 ALA A O 1
ATOM 5349 N N . ARG A 1 728 ? 50.765 23.172 30.642 1.00 33.24 728 ARG A N 1
ATOM 5350 C CA . ARG A 1 728 ? 50.765 24.205 29.604 1.00 32.87 728 ARG A CA 1
ATOM 5351 C C . ARG A 1 728 ? 49.977 23.782 28.364 1.00 32.25 728 ARG A C 1
ATOM 5352 O O . ARG A 1 728 ? 49.453 24.629 27.634 1.00 32.11 728 ARG A O 1
ATOM 5360 N N . LEU A 1 729 ? 49.888 22.468 28.155 1.00 31.50 729 LEU A N 1
ATOM 5361 C CA . LEU A 1 729 ? 49.183 21.881 27.020 1.00 30.73 729 LEU A CA 1
ATOM 5362 C C . LEU A 1 729 ? 47.693 22.207 27.033 1.00 30.26 729 LEU A C 1
ATOM 5363 O O . LEU A 1 729 ? 47.038 22.128 28.081 1.00 30.32 729 LEU A O 1
ATOM 5368 N N . ASP A 1 730 ? 47.172 22.574 25.860 1.00 29.53 730 ASP A N 1
ATOM 5369 C CA . ASP A 1 730 ? 45.750 22.846 25.686 1.00 28.72 730 ASP A CA 1
ATOM 5370 C C . ASP A 1 730 ? 44.916 21.774 26.383 1.00 27.99 730 ASP A C 1
ATOM 5371 O O . ASP A 1 730 ? 45.079 20.584 26.103 1.00 27.82 730 ASP A O 1
ATOM 5376 N N . PRO A 1 731 ? 44.030 22.197 27.303 1.00 27.40 731 PRO A N 1
ATOM 5377 C CA . PRO A 1 731 ? 43.197 21.285 28.096 1.00 26.86 731 PRO A CA 1
ATOM 5378 C C . PRO A 1 731 ? 42.491 20.214 27.264 1.00 26.41 731 PRO A C 1
ATOM 5379 O O . PRO A 1 731 ? 42.546 19.031 27.613 1.00 26.15 731 PRO A O 1
ATOM 5383 N N . ARG A 1 732 ? 41.862 20.621 26.162 1.00 26.09 732 ARG A N 1
ATOM 5384 C CA . ARG A 1 732 ? 41.135 19.688 25.300 1.00 25.80 732 ARG A CA 1
ATOM 5385 C C . ARG A 1 732 ? 42.037 18.598 24.741 1.00 25.19 732 ARG A C 1
ATOM 5386 O O . ARG A 1 732 ? 41.610 17.449 24.587 1.00 25.16 732 ARG A O 1
ATOM 5394 N N . LEU A 1 733 ? 43.278 18.964 24.436 1.00 24.46 733 LEU A N 1
ATOM 5395 C CA . LEU A 1 733 ? 44.248 18.004 23.919 1.00 23.84 733 LEU A CA 1
ATOM 5396 C C . LEU A 1 733 ? 44.618 16.990 24.986 1.00 23.10 733 LEU A C 1
ATOM 5397 O O . LEU A 1 733 ? 44.728 15.794 24.697 1.00 22.91 733 LEU A O 1
ATOM 5402 N N . PHE A 1 734 ? 44.793 17.466 26.219 1.00 22.31 734 PHE A N 1
ATOM 5403 C CA . PHE A 1 734 ? 45.084 16.571 27.329 1.00 21.61 734 PHE A CA 1
ATOM 5404 C C . PHE A 1 734 ? 43.965 15.552 27.498 1.00 21.24 734 PHE A C 1
ATOM 5405 O O . PHE A 1 734 ? 44.221 14.355 27.595 1.00 21.17 734 PHE A O 1
ATOM 5413 N N . CYS A 1 735 ? 42.728 16.038 27.533 1.00 21.12 735 CYS A N 1
ATOM 5414 C CA . CYS A 1 735 ? 41.558 15.174 27.669 1.00 21.00 735 CYS A CA 1
ATOM 5415 C C . CYS A 1 735 ? 41.484 14.111 26.571 1.00 20.78 735 CYS A C 1
ATOM 5416 O O . CYS A 1 735 ? 41.213 12.946 26.859 1.00 20.54 735 CYS A O 1
ATOM 5419 N N . LYS A 1 736 ? 41.737 14.517 25.327 1.00 20.69 736 LYS A N 1
ATOM 5420 C CA . LYS A 1 736 ? 41.771 13.591 24.192 1.00 20.69 736 LYS A CA 1
ATOM 5421 C C . LYS A 1 736 ? 42.798 12.491 24.414 1.00 20.48 736 LYS A C 1
ATOM 5422 O O . LYS A 1 736 ? 42.517 11.313 24.177 1.00 20.54 736 LYS A O 1
ATOM 5428 N N . ALA A 1 737 ? 43.976 12.882 24.895 1.00 20.33 737 ALA A N 1
ATOM 5429 C CA . ALA A 1 737 ? 45.047 11.939 25.217 1.00 20.21 737 ALA A CA 1
ATOM 5430 C C . ALA A 1 737 ? 44.676 11.032 26.389 1.00 20.27 737 ALA A C 1
ATOM 5431 O O . ALA A 1 737 ? 45.059 9.860 26.415 1.00 20.38 737 ALA A O 1
ATOM 5433 N N . LEU A 1 738 ? 43.934 11.576 27.352 1.00 20.27 738 LEU A N 1
ATOM 5434 C CA . LEU A 1 738 ? 43.461 10.796 28.489 1.00 20.58 738 LEU A CA 1
ATOM 5435 C C . LEU A 1 738 ? 42.431 9.747 28.069 1.00 20.82 738 LEU A C 1
ATOM 5436 O O . LEU A 1 738 ? 42.432 8.626 28.589 1.00 20.79 738 LEU A O 1
ATOM 5441 N N . PHE A 1 739 ? 41.559 10.114 27.132 1.00 21.21 739 PHE A N 1
ATOM 5442 C CA . PHE A 1 739 ? 40.502 9.211 26.678 1.00 21.74 739 PHE A CA 1
ATOM 5443 C C . PHE A 1 739 ? 41.111 8.088 25.848 1.00 22.24 739 PHE A C 1
ATOM 5444 O O . PHE A 1 739 ? 40.735 6.922 25.996 1.00 22.32 739 PHE A O 1
ATOM 5452 N N . LYS A 1 740 ? 42.061 8.456 24.989 1.00 22.84 740 LYS A N 1
ATOM 5453 C CA . LYS A 1 740 ? 42.899 7.504 24.269 1.00 23.68 740 LYS A CA 1
ATOM 5454 C C . LYS A 1 740 ? 43.530 6.491 25.236 1.00 23.99 740 LYS A C 1
ATOM 5455 O O . LYS A 1 740 ? 43.462 5.280 25.010 1.00 24.08 740 LYS A O 1
ATOM 5461 N N . ALA A 1 741 ? 44.112 7.000 26.322 1.00 24.39 741 ALA A N 1
ATOM 5462 C CA . ALA A 1 741 ? 44.796 6.179 27.319 1.00 24.79 741 ALA A CA 1
ATOM 5463 C C . ALA A 1 741 ? 43.871 5.203 28.041 1.00 25.07 741 ALA A C 1
ATOM 5464 O O . ALA A 1 741 ? 44.310 4.141 28.480 1.00 25.20 741 ALA A O 1
ATOM 5466 N N . LEU A 1 742 ? 42.599 5.563 28.172 1.00 25.36 742 LEU A N 1
ATOM 5467 C CA . LEU A 1 742 ? 41.643 4.685 28.838 1.00 25.72 742 LEU A CA 1
ATOM 5468 C C . LEU A 1 742 ? 40.657 4.019 27.879 1.00 25.81 742 LEU A C 1
ATOM 5469 O O . LEU A 1 742 ? 39.517 3.753 28.248 1.00 25.95 742 LEU A O 1
ATOM 5474 N N . GLY A 1 743 ? 41.107 3.748 26.655 1.00 25.94 743 GLY A N 1
ATOM 5475 C CA . GLY A 1 743 ? 40.340 2.945 25.709 1.00 26.12 743 GLY A CA 1
ATOM 5476 C C . GLY A 1 743 ? 39.752 3.716 24.547 1.00 26.34 743 GLY A C 1
ATOM 5477 O O . GLY A 1 743 ? 40.129 3.497 23.390 1.00 26.84 743 GLY A O 1
ATOM 5478 N N . LEU A 1 744 ? 38.847 4.633 24.878 1.00 26.10 744 LEU A N 1
ATOM 5479 C CA . LEU A 1 744 ? 38.004 5.376 23.932 1.00 25.84 744 LEU A CA 1
ATOM 5480 C C . LEU A 1 744 ? 38.617 5.782 22.592 1.00 25.95 744 LEU A C 1
ATOM 5481 O O . LEU A 1 744 ? 39.743 6.282 22.537 1.00 25.98 744 LEU A O 1
ATOM 5486 N N . ASN A 1 745 ? 37.855 5.555 21.521 1.00 25.97 745 ASN A N 1
ATOM 5487 C CA . ASN A 1 745 ? 38.125 6.145 20.210 1.00 26.02 745 ASN A CA 1
ATOM 5488 C C . ASN A 1 745 ? 37.370 7.460 20.120 1.00 25.91 745 ASN A C 1
ATOM 5489 O O . ASN A 1 745 ? 36.525 7.750 20.965 1.00 25.78 745 ASN A O 1
ATOM 5494 N N . GLU A 1 746 ? 37.649 8.242 19.082 1.00 25.95 746 GLU A N 1
ATOM 5495 C CA . GLU A 1 746 ? 37.065 9.580 18.952 1.00 25.96 746 GLU A CA 1
ATOM 5496 C C . GLU A 1 746 ? 35.536 9.604 18.825 1.00 25.56 746 GLU A C 1
ATOM 5497 O O . GLU A 1 746 ? 34.884 10.500 19.364 1.00 25.62 746 GLU A O 1
ATOM 5503 N N . ILE A 1 747 ? 34.967 8.615 18.139 1.00 25.13 747 ILE A N 1
ATOM 5504 C CA . ILE A 1 747 ? 33.503 8.508 18.018 1.00 24.82 747 ILE A CA 1
ATOM 5505 C C . ILE A 1 747 ? 32.787 8.180 19.341 1.00 24.25 747 ILE A C 1
ATOM 5506 O O . ILE A 1 747 ? 31.570 8.357 19.447 1.00 24.33 747 ILE A O 1
ATOM 5511 N N . ASP A 1 748 ? 33.545 7.720 20.338 1.00 23.45 748 ASP A N 1
ATOM 5512 C CA . ASP A 1 748 ? 32.992 7.355 21.646 1.00 22.66 748 ASP A CA 1
ATOM 5513 C C . ASP A 1 748 ? 32.587 8.550 22.517 1.00 22.19 748 ASP A C 1
ATOM 5514 O O . ASP A 1 748 ? 31.828 8.386 23.480 1.00 22.21 748 ASP A O 1
ATOM 5519 N N . TYR A 1 749 ? 33.093 9.739 22.189 1.00 21.33 749 TYR A N 1
ATOM 5520 C CA . TYR A 1 749 ? 32.849 10.927 23.007 1.00 20.82 749 TYR A CA 1
ATOM 5521 C C . TYR A 1 749 ? 32.662 12.188 22.178 1.00 20.67 749 TYR A C 1
ATOM 5522 O O . TYR A 1 749 ? 33.006 12.222 20.994 1.00 20.87 749 TYR A O 1
ATOM 5531 N N . LYS A 1 750 ? 32.123 13.224 22.813 1.00 20.34 750 LYS A N 1
ATOM 5532 C CA . LYS A 1 750 ? 31.927 14.521 22.169 1.00 20.26 750 LYS A CA 1
ATOM 5533 C C . LYS A 1 750 ? 32.066 15.654 23.174 1.00 19.86 750 LYS A C 1
ATOM 5534 O O . LYS A 1 750 ? 31.568 15.567 24.297 1.00 19.90 750 LYS A O 1
ATOM 5540 N N . PHE A 1 751 ? 32.735 16.722 22.759 1.00 19.46 751 PHE A N 1
ATOM 5541 C CA . PHE A 1 751 ? 32.819 17.916 23.580 1.00 19.09 751 PHE A CA 1
ATOM 5542 C C . PHE A 1 751 ? 31.660 18.843 23.284 1.00 19.09 751 PHE A C 1
ATOM 5543 O O . PHE A 1 751 ? 31.483 19.302 22.150 1.00 19.27 751 PHE A O 1
ATOM 5551 N N . GLY A 1 752 ? 30.856 19.093 24.310 1.00 18.94 752 GLY A N 1
ATOM 5552 C CA . GLY A 1 752 ? 29.806 20.093 24.229 1.00 18.68 752 GLY A CA 1
ATOM 5553 C C . GLY A 1 752 ? 30.389 21.431 24.617 1.00 18.62 752 GLY A C 1
ATOM 5554 O O . GLY A 1 752 ? 31.604 21.585 24.710 1.00 18.37 752 GLY A O 1
ATOM 5555 N N . LEU A 1 753 ? 29.519 22.403 24.853 1.00 18.74 753 LEU A N 1
ATOM 5556 C CA . LEU A 1 753 ? 29.969 23.732 25.237 1.00 18.67 753 LEU A CA 1
ATOM 5557 C C . LEU A 1 753 ? 30.639 23.773 26.616 1.00 18.56 753 LEU A C 1
ATOM 5558 O O . LEU A 1 753 ? 31.624 24.497 26.797 1.00 18.72 753 LEU A O 1
ATOM 5563 N N . THR A 1 754 ? 30.117 23.002 27.575 1.00 18.17 754 THR A N 1
ATOM 5564 C CA . THR A 1 754 ? 30.663 22.990 28.943 1.00 17.89 754 THR A CA 1
ATOM 5565 C C . THR A 1 754 ? 30.916 21.591 29.496 1.00 17.72 754 THR A C 1
ATOM 5566 O O . THR A 1 754 ? 31.662 21.432 30.455 1.00 17.54 754 THR A O 1
ATOM 5570 N N . LYS A 1 755 ? 30.274 20.590 28.900 1.00 17.82 755 LYS A N 1
ATOM 5571 C CA . LYS A 1 755 ? 30.354 19.209 29.377 1.00 17.76 755 LYS A CA 1
ATOM 5572 C C . LYS A 1 755 ? 30.845 18.287 28.277 1.00 17.73 755 LYS A C 1
ATOM 5573 O O . LYS A 1 755 ? 30.530 18.492 27.103 1.00 17.87 755 LYS A O 1
ATOM 5579 N N . VAL A 1 756 ? 31.614 17.272 28.660 1.00 17.60 756 VAL A N 1
ATOM 5580 C CA . VAL A 1 756 ? 32.042 16.236 27.723 1.00 17.46 756 VAL A CA 1
ATOM 5581 C C . VAL A 1 756 ? 31.125 15.018 27.865 1.00 17.45 756 VAL A C 1
ATOM 5582 O O . VAL A 1 756 ? 30.848 14.565 28.974 1.00 17.56 756 VAL A O 1
ATOM 5586 N N . PHE A 1 757 ? 30.638 14.519 26.732 1.00 17.46 757 PHE A N 1
ATOM 5587 C CA . PHE A 1 757 ? 29.634 13.460 26.703 1.00 17.45 757 PHE A CA 1
ATOM 5588 C C . PHE A 1 757 ? 30.229 12.155 26.182 1.00 17.39 757 PHE A C 1
ATOM 5589 O O . PHE A 1 757 ? 31.138 12.175 25.354 1.00 17.49 757 PHE A O 1
ATOM 5597 N N . PHE A 1 758 ? 29.713 11.025 26.666 1.00 17.22 758 PHE A N 1
ATOM 5598 C CA . PHE A 1 758 ? 30.229 9.710 26.281 1.00 17.06 758 PHE A CA 1
ATOM 5599 C C . PHE A 1 758 ? 29.104 8.805 25.815 1.00 17.27 758 PHE A C 1
ATOM 5600 O O . PHE A 1 758 ? 28.038 8.761 26.428 1.00 17.27 758 PHE A O 1
ATOM 5608 N N . ARG A 1 759 ? 29.358 8.087 24.723 1.00 17.42 759 ARG A N 1
ATOM 5609 C CA . ARG A 1 759 ? 28.352 7.257 24.056 1.00 17.36 759 ARG A CA 1
ATOM 5610 C C . ARG A 1 759 ? 27.942 6.036 24.886 1.00 17.33 759 ARG A C 1
ATOM 5611 O O . ARG A 1 759 ? 28.621 5.697 25.858 1.00 17.51 759 ARG A O 1
ATOM 5619 N N . PRO A 1 760 ? 26.823 5.372 24.516 1.00 17.32 760 PRO A N 1
ATOM 5620 C CA . PRO A 1 760 ? 26.408 4.146 25.217 1.00 17.23 760 PRO A CA 1
ATOM 5621 C C . PRO A 1 760 ? 27.503 3.084 25.269 1.00 17.14 760 PRO A C 1
ATOM 5622 O O . PRO A 1 760 ? 28.372 3.049 24.399 1.00 17.23 760 PRO A O 1
ATOM 5626 N N . GLY A 1 761 ? 27.454 2.231 26.287 1.00 17.14 761 GLY A N 1
ATOM 5627 C CA . GLY A 1 761 ? 28.363 1.086 26.385 1.00 17.12 761 GLY A CA 1
ATOM 5628 C C . GLY A 1 761 ? 29.782 1.411 26.817 1.00 17.08 761 GLY A C 1
ATOM 5629 O O . GLY A 1 761 ? 30.667 0.568 26.723 1.00 17.28 761 GLY A O 1
ATOM 5630 N N . LYS A 1 762 ? 29.998 2.628 27.303 1.00 17.06 762 LYS A N 1
ATOM 5631 C CA . LYS A 1 762 ? 31.327 3.066 27.717 1.00 17.03 762 LYS A CA 1
ATOM 5632 C C . LYS A 1 762 ? 31.388 3.467 29.204 1.00 16.75 762 LYS A C 1
ATOM 5633 O O . LYS A 1 762 ? 32.223 4.281 29.600 1.00 16.69 762 LYS A O 1
ATOM 5639 N N . PHE A 1 763 ? 30.516 2.874 30.020 1.00 16.41 763 PHE A N 1
ATOM 5640 C CA . PHE A 1 763 ? 30.416 3.223 31.441 1.00 16.15 763 PHE A CA 1
ATOM 5641 C C . PHE A 1 763 ? 31.690 2.964 32.246 1.00 16.24 763 PHE A C 1
ATOM 5642 O O . PHE A 1 763 ? 32.061 3.783 33.091 1.00 16.27 763 PHE A O 1
ATOM 5650 N N . ALA A 1 764 ? 32.356 1.841 31.982 1.00 16.31 764 ALA A N 1
ATOM 5651 C CA . ALA A 1 764 ? 33.603 1.500 32.678 1.00 16.39 764 ALA A CA 1
ATOM 5652 C C . ALA A 1 764 ? 34.700 2.526 32.406 1.00 16.45 764 ALA A C 1
ATOM 5653 O O . ALA A 1 764 ? 35.351 3.002 33.331 1.00 16.57 764 ALA A O 1
ATOM 5655 N N . GLU A 1 765 ? 34.893 2.861 31.134 1.00 16.66 765 GLU A N 1
ATOM 5656 C CA . GLU A 1 765 ? 35.847 3.894 30.729 1.00 16.84 765 GLU A CA 1
ATOM 5657 C C . GLU A 1 765 ? 35.554 5.213 31.437 1.00 16.40 765 GLU A C 1
ATOM 5658 O O . GLU A 1 765 ? 36.453 5.822 32.016 1.00 16.14 765 GLU A O 1
ATOM 5664 N N . PHE A 1 766 ? 34.288 5.629 31.388 1.00 16.07 766 PHE A N 1
ATOM 5665 C CA . PHE A 1 766 ? 33.818 6.830 32.065 1.00 15.96 766 PHE A CA 1
ATOM 5666 C C . PHE A 1 766 ? 34.151 6.820 33.551 1.00 16.32 766 PHE A C 1
ATOM 5667 O O . PHE A 1 766 ? 34.604 7.830 34.094 1.00 16.44 766 PHE A O 1
ATOM 5675 N N . ASP A 1 767 ? 33.914 5.682 34.201 1.00 16.65 767 ASP A N 1
ATOM 5676 C CA . ASP A 1 767 ? 34.166 5.544 35.630 1.00 17.04 767 ASP A CA 1
ATOM 5677 C C . ASP A 1 767 ? 35.651 5.646 35.967 1.00 17.47 767 ASP A C 1
ATOM 5678 O O . ASP A 1 767 ? 36.014 6.226 36.997 1.00 17.73 767 ASP A O 1
ATOM 5683 N N . GLN A 1 768 ? 36.498 5.095 35.096 1.00 17.70 768 GLN A N 1
ATOM 5684 C CA . GLN A 1 768 ? 37.945 5.215 35.249 1.00 18.13 768 GLN A CA 1
ATOM 5685 C C . GLN A 1 768 ? 38.396 6.667 35.114 1.00 18.28 768 GLN A C 1
ATOM 5686 O O . GLN A 1 768 ? 39.193 7.149 35.917 1.00 18.40 768 GLN A O 1
ATOM 5692 N N . ILE A 1 769 ? 37.872 7.354 34.103 1.00 18.54 769 ILE A N 1
ATOM 5693 C CA . ILE A 1 769 ? 38.186 8.762 33.858 1.00 18.83 769 ILE A CA 1
ATOM 5694 C C . ILE A 1 769 ? 37.865 9.613 35.085 1.00 19.32 769 ILE A C 1
ATOM 5695 O O . ILE A 1 769 ? 38.683 10.433 35.500 1.00 18.98 769 ILE A O 1
ATOM 5700 N N . MET A 1 770 ? 36.693 9.378 35.678 1.00 20.19 770 MET A N 1
ATOM 5701 C CA . MET A 1 770 ? 36.192 10.187 36.799 1.00 21.02 770 MET A CA 1
ATOM 5702 C C . MET A 1 770 ? 36.764 9.829 38.175 1.00 21.54 770 MET A C 1
ATOM 5703 O O . MET A 1 770 ? 36.615 10.603 39.120 1.00 21.63 770 MET A O 1
ATOM 5708 N N . LYS A 1 771 ? 37.408 8.670 38.289 1.00 22.29 771 LYS A N 1
ATOM 5709 C CA . LYS A 1 771 ? 37.941 8.197 39.571 1.00 23.42 771 LYS A CA 1
ATOM 5710 C C . LYS A 1 771 ? 38.868 9.234 40.227 1.00 23.93 771 LYS A C 1
ATOM 5711 O O . LYS A 1 771 ? 39.806 9.717 39.590 1.00 23.95 771 LYS A O 1
ATOM 5717 N N . SER A 1 772 ? 38.594 9.573 41.491 1.00 24.80 772 SER A N 1
ATOM 5718 C CA . SER A 1 772 ? 39.258 10.705 42.175 1.00 25.70 772 SER A CA 1
ATOM 5719 C C . SER A 1 772 ? 40.560 10.343 42.893 1.00 26.33 772 SER A C 1
ATOM 5720 O O . SER A 1 772 ? 41.320 11.232 43.293 1.00 26.32 772 SER A O 1
ATOM 5723 N N . ASP A 1 773 ? 40.797 9.044 43.071 1.00 27.19 773 ASP A N 1
ATOM 5724 C CA . ASP A 1 773 ? 41.948 8.539 43.814 1.00 28.08 773 ASP A CA 1
ATOM 5725 C C . ASP A 1 773 ? 43.280 9.110 43.302 1.00 28.40 773 ASP A C 1
ATOM 5726 O O . ASP A 1 773 ? 43.611 8.940 42.127 1.00 28.47 773 ASP A O 1
ATOM 5731 N N . PRO A 1 774 ? 44.023 9.818 44.182 1.00 28.66 774 PRO A N 1
ATOM 5732 C CA . PRO A 1 774 ? 45.350 10.398 43.938 1.00 28.87 774 PRO A CA 1
ATOM 5733 C C . PRO A 1 774 ? 46.319 9.534 43.122 1.00 29.09 774 PRO A C 1
ATOM 5734 O O . PRO A 1 774 ? 46.910 10.032 42.163 1.00 29.27 774 PRO A O 1
ATOM 5738 N N . ASP A 1 775 ? 46.485 8.267 43.503 1.00 29.19 775 ASP A N 1
ATOM 5739 C CA . ASP A 1 775 ? 47.401 7.361 42.803 1.00 29.37 775 ASP A CA 1
ATOM 5740 C C . ASP A 1 775 ? 46.941 7.097 41.377 1.00 29.47 775 ASP A C 1
ATOM 5741 O O . ASP A 1 775 ? 47.753 6.998 40.457 1.00 29.41 775 ASP A O 1
ATOM 5746 N N . HIS A 1 776 ? 45.627 6.988 41.207 1.00 29.66 776 HIS A N 1
ATOM 5747 C CA . HIS A 1 776 ? 45.040 6.722 39.911 1.00 29.65 776 HIS A CA 1
ATOM 5748 C C . HIS A 1 776 ? 45.175 7.923 38.989 1.00 29.64 776 HIS A C 1
ATOM 5749 O O . HIS A 1 776 ? 45.372 7.764 37.788 1.00 29.60 776 HIS A O 1
ATOM 5756 N N . LEU A 1 777 ? 45.069 9.121 39.559 1.00 29.72 777 LEU A N 1
ATOM 5757 C CA . LEU A 1 777 ? 45.213 10.348 38.788 1.00 29.80 777 LEU A CA 1
ATOM 5758 C C . LEU A 1 777 ? 46.679 10.599 38.457 1.00 29.97 777 LEU A C 1
ATOM 5759 O O . LEU A 1 777 ? 46.995 11.123 37.389 1.00 30.04 777 LEU A O 1
ATOM 5764 N N . ALA A 1 778 ? 47.567 10.207 39.371 1.00 30.15 778 ALA A N 1
ATOM 5765 C CA . ALA A 1 778 ? 49.010 10.328 39.163 1.00 30.25 778 ALA A CA 1
ATOM 5766 C C . ALA A 1 778 ? 49.529 9.311 38.145 1.00 30.40 778 ALA A C 1
ATOM 5767 O O . ALA A 1 778 ? 50.362 9.647 37.304 1.00 30.56 778 ALA A O 1
ATOM 5769 N N . GLU A 1 779 ? 49.035 8.077 38.224 1.00 30.51 779 GLU A N 1
ATOM 5770 C CA . GLU A 1 779 ? 49.424 7.024 37.291 1.00 30.81 779 GLU A CA 1
ATOM 5771 C C . GLU A 1 779 ? 49.009 7.384 35.868 1.00 30.85 779 GLU A C 1
ATOM 5772 O O . GLU A 1 779 ? 49.796 7.232 34.931 1.00 30.99 779 GLU A O 1
ATOM 5778 N N . LEU A 1 780 ? 47.780 7.875 35.713 1.00 30.83 780 LEU A N 1
ATOM 5779 C CA . LEU A 1 780 ? 47.276 8.264 34.399 1.00 30.83 780 LEU A CA 1
ATOM 5780 C C . LEU A 1 780 ? 48.020 9.468 33.824 1.00 30.76 780 LEU A C 1
ATOM 5781 O O . LEU A 1 780 ? 48.436 9.437 32.668 1.00 30.78 780 LEU A O 1
ATOM 5786 N N . VAL A 1 781 ? 48.208 10.510 34.632 1.00 30.63 781 VAL A N 1
ATOM 5787 C CA . VAL A 1 781 ? 48.965 11.687 34.196 1.00 30.72 781 VAL A CA 1
ATOM 5788 C C . VAL A 1 781 ? 50.364 11.288 33.720 1.00 30.99 781 VAL A C 1
ATOM 5789 O O . VAL A 1 781 ? 50.838 11.782 32.698 1.00 30.97 781 VAL A O 1
ATOM 5793 N N . LYS A 1 782 ? 51.001 10.378 34.455 1.00 31.39 782 LYS A N 1
ATOM 5794 C CA . LYS A 1 782 ? 52.306 9.837 34.077 1.00 31.55 782 LYS A CA 1
ATOM 5795 C C . LYS A 1 782 ? 52.220 9.130 32.731 1.00 31.67 782 LYS A C 1
ATOM 5796 O O . LYS A 1 782 ? 53.046 9.369 31.845 1.00 31.73 782 LYS A O 1
ATOM 5798 N N . ARG A 1 783 ? 51.203 8.281 32.587 1.00 31.76 783 ARG A N 1
ATOM 5799 C CA . ARG A 1 783 ? 50.964 7.518 31.362 1.00 31.81 783 ARG A CA 1
ATOM 5800 C C . ARG A 1 783 ? 50.749 8.412 30.132 1.00 31.79 783 ARG A C 1
ATOM 5801 O O . ARG A 1 783 ? 51.369 8.175 29.092 1.00 31.86 783 ARG A O 1
ATOM 5809 N N . VAL A 1 784 ? 49.891 9.433 30.242 1.00 31.65 784 VAL A N 1
ATOM 5810 C CA . VAL A 1 784 ? 49.702 10.374 29.121 1.00 31.40 784 VAL A CA 1
ATOM 5811 C C . VAL A 1 784 ? 50.924 11.266 28.877 1.00 31.44 784 VAL A C 1
ATOM 5812 O O . VAL A 1 784 ? 51.218 11.601 27.730 1.00 31.17 784 VAL A O 1
ATOM 5816 N N . ASN A 1 785 ? 51.634 11.630 29.946 1.00 31.64 785 ASN A N 1
ATOM 5817 C CA . ASN A 1 785 ? 52.862 12.429 29.833 1.00 31.94 785 ASN A CA 1
ATOM 5818 C C . ASN A 1 785 ? 53.907 11.723 28.975 1.00 31.99 785 ASN A C 1
ATOM 5819 O O . ASN A 1 785 ? 54.543 12.332 28.116 1.00 31.70 785 ASN A O 1
ATOM 5824 N N . HIS A 1 786 ? 54.063 10.430 29.238 1.00 32.21 786 HIS A N 1
ATOM 5825 C CA . HIS A 1 786 ? 54.934 9.549 28.485 1.00 32.46 786 HIS A CA 1
ATOM 5826 C C . HIS A 1 786 ? 54.512 9.517 27.016 1.00 32.56 786 HIS A C 1
ATOM 5827 O O . HIS A 1 786 ? 55.349 9.670 26.119 1.00 32.53 786 HIS A O 1
ATOM 5834 N N . TRP A 1 787 ? 53.210 9.355 26.786 1.00 32.67 787 TRP A N 1
ATOM 5835 C CA . TRP A 1 787 ? 52.651 9.265 25.439 1.00 32.87 787 TRP A CA 1
ATOM 5836 C C . TRP A 1 787 ? 52.912 10.526 24.613 1.00 33.09 787 TRP A C 1
ATOM 5837 O O . TRP A 1 787 ? 53.203 10.441 23.418 1.00 33.11 787 TRP A O 1
ATOM 5848 N N . LEU A 1 788 ? 52.819 11.688 25.255 1.00 33.39 788 LEU A N 1
ATOM 5849 C CA . LEU A 1 788 ? 53.039 12.967 24.580 1.00 33.80 788 LEU A CA 1
ATOM 5850 C C . LEU A 1 788 ? 54.502 13.170 24.185 1.00 34.13 788 LEU A C 1
ATOM 5851 O O . LEU A 1 788 ? 54.793 13.750 23.134 1.00 33.99 788 LEU A O 1
ATOM 5856 N N . ILE A 1 789 ? 55.413 12.702 25.034 1.00 34.57 789 ILE A N 1
ATOM 5857 C CA . ILE A 1 789 ? 56.836 12.702 24.707 1.00 35.16 789 ILE A CA 1
ATOM 5858 C C . ILE A 1 789 ? 57.109 11.730 23.551 1.00 35.47 789 ILE A C 1
ATOM 5859 O O . ILE A 1 789 ? 57.838 12.065 22.616 1.00 35.54 789 ILE A O 1
ATOM 5864 N N . CYS A 1 790 ? 56.495 10.548 23.604 1.00 35.89 790 CYS A N 1
ATOM 5865 C CA . CYS A 1 790 ? 56.602 9.568 22.518 1.00 36.45 790 CYS A CA 1
ATOM 5866 C C . CYS A 1 790 ? 56.047 10.082 21.189 1.00 36.52 790 CYS A C 1
ATOM 5867 O O . CYS A 1 790 ? 56.532 9.695 20.128 1.00 36.60 790 CYS A O 1
ATOM 5870 N N . SER A 1 791 ? 55.029 10.939 21.252 1.00 36.59 791 SER A N 1
ATOM 5871 C CA . SER A 1 791 ? 54.485 11.581 20.057 1.00 36.70 791 SER A CA 1
ATOM 5872 C C . SER A 1 791 ? 55.449 12.624 19.507 1.00 36.89 791 SER A C 1
ATOM 5873 O O . SER A 1 791 ? 55.879 12.519 18.355 1.00 36.99 791 SER A O 1
ATOM 5876 N N . ARG A 1 792 ? 55.791 13.618 20.331 1.00 37.12 792 ARG A N 1
ATOM 5877 C CA . ARG A 1 792 ? 56.683 14.706 19.914 1.00 37.34 792 ARG A CA 1
ATOM 5878 C C . ARG A 1 792 ? 57.951 14.172 19.264 1.00 37.47 792 ARG A C 1
ATOM 5879 O O . ARG A 1 792 ? 58.415 14.719 18.259 1.00 37.55 792 ARG A O 1
ATOM 5887 N N . TRP A 1 793 ? 58.496 13.099 19.834 1.00 37.45 793 TRP A N 1
ATOM 5888 C CA . TRP A 1 793 ? 59.611 12.399 19.222 1.00 37.38 793 TRP A CA 1
ATOM 5889 C C . TRP A 1 793 ? 59.218 11.869 17.848 1.00 37.01 793 TRP A C 1
ATOM 5890 O O . TRP A 1 793 ? 59.755 12.318 16.832 1.00 37.00 793 TRP A O 1
ATOM 5901 N N . LYS A 1 794 ? 58.259 10.947 17.816 1.00 36.49 794 LYS A N 1
ATOM 5902 C CA . LYS A 1 794 ? 57.840 10.316 16.565 1.00 36.09 794 LYS A CA 1
ATOM 5903 C C . LYS A 1 794 ? 57.466 11.334 15.486 1.00 35.78 794 LYS A C 1
ATOM 5904 O O . LYS A 1 794 ? 57.769 11.129 14.317 1.00 35.89 794 LYS A O 1
ATOM 5910 N N . LYS A 1 795 ? 56.837 12.438 15.881 1.00 35.40 795 LYS A N 1
ATOM 5911 C CA . LYS A 1 795 ? 56.462 13.489 14.934 1.00 35.01 795 LYS A CA 1
ATOM 5912 C C . LYS A 1 795 ? 57.678 14.037 14.180 1.00 34.85 795 LYS A C 1
ATOM 5913 O O . LYS A 1 795 ? 57.717 13.988 12.954 1.00 34.87 795 LYS A O 1
ATOM 5919 N N . VAL A 1 796 ? 58.673 14.533 14.913 1.00 34.70 796 VAL A N 1
ATOM 5920 C CA . VAL A 1 796 ? 59.893 15.077 14.301 1.00 34.40 796 VAL A CA 1
ATOM 5921 C C . VAL A 1 796 ? 60.786 13.987 13.694 1.00 34.33 796 VAL A C 1
ATOM 5922 O O . VAL A 1 796 ? 61.544 14.252 12.759 1.00 34.31 796 VAL A O 1
ATOM 5926 N N . GLN A 1 797 ? 60.689 12.771 14.229 1.00 34.13 797 GLN A N 1
ATOM 5927 C CA . GLN A 1 797 ? 61.380 11.615 13.663 1.00 34.03 797 GLN A CA 1
ATOM 5928 C C . GLN A 1 797 ? 60.848 11.300 12.263 1.00 33.90 797 GLN A C 1
ATOM 5929 O O . GLN A 1 797 ? 61.600 11.312 11.286 1.00 33.89 797 GLN A O 1
ATOM 5935 N N . TRP A 1 798 ? 59.545 11.031 12.180 1.00 33.62 798 TRP A N 1
ATOM 5936 C CA . TRP A 1 798 ? 58.879 10.709 10.921 1.00 33.33 798 TRP A CA 1
ATOM 5937 C C . TRP A 1 798 ? 58.926 11.857 9.915 1.00 33.06 798 TRP A C 1
ATOM 5938 O O . TRP A 1 798 ? 58.950 11.623 8.709 1.00 32.92 798 TRP A O 1
ATOM 5949 N N . CYS A 1 799 ? 58.953 13.091 10.414 1.00 32.91 799 CYS A N 1
ATOM 5950 C CA . CYS A 1 799 ? 59.107 14.264 9.554 1.00 32.77 799 CYS A CA 1
ATOM 5951 C C . CYS A 1 799 ? 60.488 14.307 8.903 1.00 32.55 799 CYS A C 1
ATOM 5952 O O . CYS A 1 799 ? 60.632 14.759 7.769 1.00 32.36 799 CYS A O 1
ATOM 5955 N N . SER A 1 800 ? 61.496 13.840 9.638 1.00 32.42 800 SER A N 1
ATOM 5956 C CA . SER A 1 800 ? 62.859 13.747 9.129 1.00 32.18 800 SER A CA 1
ATOM 5957 C C . SER A 1 800 ? 62.924 12.692 8.028 1.00 32.00 800 SER A C 1
ATOM 5958 O O . SER A 1 800 ? 63.537 12.916 6.982 1.00 31.97 800 SER A O 1
ATOM 5961 N N . LEU A 1 801 ? 62.272 11.554 8.265 1.00 31.69 801 LEU A N 1
ATOM 5962 C CA . LEU A 1 801 ? 62.134 10.508 7.254 1.00 31.37 801 LEU A CA 1
ATOM 5963 C C . LEU A 1 801 ? 61.376 11.039 6.038 1.00 31.18 801 LEU A C 1
ATOM 5964 O O . LEU A 1 801 ? 61.673 10.674 4.900 1.00 31.13 801 LEU A O 1
ATOM 5969 N N . SER A 1 802 ? 60.401 11.905 6.297 1.00 31.02 802 SER A N 1
ATOM 5970 C CA . SER A 1 802 ? 59.595 12.510 5.245 1.00 30.86 802 SER A CA 1
ATOM 5971 C C . SER A 1 802 ? 60.443 13.325 4.278 1.00 30.76 802 SER A C 1
ATOM 5972 O O . SER A 1 802 ? 60.255 13.251 3.067 1.00 30.84 802 SER A O 1
ATOM 5975 N N . VAL A 1 803 ? 61.377 14.094 4.823 1.00 30.68 803 VAL A N 1
ATOM 5976 C CA . VAL A 1 803 ? 62.266 14.922 4.017 1.00 30.62 803 VAL A CA 1
ATOM 5977 C C . VAL A 1 803 ? 63.266 14.052 3.250 1.00 30.34 803 VAL A C 1
ATOM 5978 O O . VAL A 1 803 ? 63.542 14.313 2.077 1.00 30.33 803 VAL A O 1
ATOM 5982 N N . ILE A 1 804 ? 63.783 13.016 3.908 1.00 30.04 804 ILE A N 1
ATOM 5983 C CA . ILE A 1 804 ? 64.679 12.054 3.263 1.00 29.84 804 ILE A CA 1
ATOM 5984 C C . ILE A 1 804 ? 64.001 11.418 2.046 1.00 29.72 804 ILE A C 1
ATOM 5985 O O . ILE A 1 804 ? 64.607 11.310 0.977 1.00 29.76 804 ILE A O 1
ATOM 5990 N N . LYS A 1 805 ? 62.742 11.022 2.210 1.00 29.40 805 LYS A N 1
ATOM 5991 C CA . LYS A 1 805 ? 61.986 10.422 1.116 1.00 29.16 805 LYS A CA 1
ATOM 5992 C C . LYS A 1 805 ? 61.703 11.415 -0.011 1.00 28.96 805 LYS A C 1
ATOM 5993 O O . LYS A 1 805 ? 61.854 11.080 -1.187 1.00 28.98 805 LYS A O 1
ATOM 5999 N N . LEU A 1 806 ? 61.298 12.630 0.351 1.00 28.69 806 LEU A N 1
ATOM 6000 C CA . LEU A 1 806 ? 61.036 13.674 -0.636 1.00 28.46 806 LEU A CA 1
ATOM 6001 C C . LEU A 1 806 ? 62.284 13.936 -1.475 1.00 28.46 806 LEU A C 1
ATOM 6002 O O . LEU A 1 806 ? 62.231 13.916 -2.705 1.00 28.48 806 LEU A O 1
ATOM 6007 N N . LYS A 1 807 ? 63.405 14.155 -0.796 1.00 28.40 807 LYS A N 1
ATOM 6008 C CA . LYS A 1 807 ? 64.693 14.343 -1.450 1.00 28.34 807 LYS A CA 1
ATOM 6009 C C . LYS A 1 807 ? 65.049 13.139 -2.333 1.00 28.32 807 LYS A C 1
ATOM 6010 O O . LYS A 1 807 ? 65.480 13.312 -3.474 1.00 28.42 807 LYS A O 1
ATOM 6016 N N . ASN A 1 808 ? 64.835 11.930 -1.820 1.00 28.28 808 ASN A N 1
ATOM 6017 C CA . ASN A 1 808 ? 65.094 10.721 -2.600 1.00 28.41 808 ASN A CA 1
ATOM 6018 C C . ASN A 1 808 ? 64.239 10.627 -3.861 1.00 28.58 808 ASN A C 1
ATOM 6019 O O . ASN A 1 808 ? 64.738 10.234 -4.917 1.00 28.73 808 ASN A O 1
ATOM 6024 N N . LYS A 1 809 ? 62.967 11.007 -3.750 1.00 28.75 809 LYS A N 1
ATOM 6025 C CA . LYS A 1 809 ? 62.048 10.993 -4.885 1.00 28.95 809 LYS A CA 1
ATOM 6026 C C . LYS A 1 809 ? 62.518 11.926 -5.993 1.00 29.25 809 LYS A C 1
ATOM 6027 O O . LYS A 1 809 ? 62.415 11.592 -7.172 1.00 29.32 809 LYS A O 1
ATOM 6033 N N . ILE A 1 810 ? 63.034 13.091 -5.602 1.00 29.49 810 ILE A N 1
ATOM 6034 C CA . ILE A 1 810 ? 63.554 14.072 -6.551 1.00 29.54 810 ILE A CA 1
ATOM 6035 C C . ILE A 1 810 ? 64.675 13.465 -7.403 1.00 29.73 810 ILE A C 1
ATOM 6036 O O . ILE A 1 810 ? 64.634 13.550 -8.635 1.00 29.84 810 ILE A O 1
ATOM 6041 N N . LYS A 1 811 ? 65.647 12.834 -6.744 1.00 29.83 811 LYS A N 1
ATOM 6042 C CA . LYS A 1 811 ? 66.734 12.130 -7.430 1.00 29.95 811 LYS A CA 1
ATOM 6043 C C . LYS A 1 811 ? 66.197 10.995 -8.305 1.00 29.93 811 LYS A C 1
ATOM 6044 O O . LYS A 1 811 ? 66.753 10.699 -9.364 1.00 30.08 811 LYS A O 1
ATOM 6046 N N . TYR A 1 812 ? 65.108 10.381 -7.851 1.00 29.84 812 TYR A N 1
ATOM 6047 C CA . TYR A 1 812 ? 64.465 9.266 -8.536 1.00 29.78 812 TYR A CA 1
ATOM 6048 C C . TYR A 1 812 ? 63.733 9.731 -9.801 1.00 29.85 812 TYR A C 1
ATOM 6049 O O . TYR A 1 812 ? 63.663 8.993 -10.785 1.00 29.80 812 TYR A O 1
ATOM 6058 N N . ARG A 1 813 ? 63.201 10.952 -9.777 1.00 29.94 813 ARG A N 1
ATOM 6059 C CA . ARG A 1 813 ? 62.595 11.550 -10.969 1.00 30.13 813 ARG A CA 1
ATOM 6060 C C . ARG A 1 813 ? 63.684 11.862 -12.001 1.00 30.21 813 ARG A C 1
ATOM 6061 O O . ARG A 1 813 ? 63.631 11.381 -13.136 1.00 30.10 813 ARG A O 1
ATOM 6069 N N . ALA A 1 814 ? 64.672 12.653 -11.582 1.00 30.29 814 ALA A N 1
ATOM 6070 C CA . ALA A 1 814 ? 65.777 13.081 -12.436 1.00 30.51 814 ALA A CA 1
ATOM 6071 C C . ALA A 1 814 ? 66.490 11.909 -13.107 1.00 30.72 814 ALA A C 1
ATOM 6072 O O . ALA A 1 814 ? 66.904 12.009 -14.262 1.00 30.74 814 ALA A O 1
ATOM 6074 N N . GLU A 1 815 ? 66.704 10.854 -12.381 1.00 31.03 815 GLU A N 1
ATOM 6075 C CA . GLU A 1 815 ? 67.343 9.680 -12.899 1.00 31.56 815 GLU A CA 1
ATOM 6076 C C . GLU A 1 815 ? 66.614 9.097 -14.044 1.00 31.55 815 GLU A C 1
ATOM 6077 O O . GLU A 1 815 ? 67.147 8.759 -15.057 1.00 31.52 815 GLU A O 1
ATOM 6083 N N . ALA A 1 816 ? 65.341 8.951 -13.821 1.00 31.61 816 ALA A N 1
ATOM 6084 C CA . ALA A 1 816 ? 64.468 8.421 -14.790 1.00 31.63 816 ALA A CA 1
ATOM 6085 C C . ALA A 1 816 ? 64.360 9.281 -16.009 1.00 31.64 816 ALA A C 1
ATOM 6086 O O . ALA A 1 816 ? 64.218 8.763 -17.066 1.00 31.76 816 ALA A O 1
ATOM 6088 N N . VAL A 1 817 ? 64.395 10.594 -15.875 1.00 25.86 1001 VAL A N 1
ATOM 6089 C CA . VAL A 1 817 ? 64.266 11.433 -17.035 1.00 25.96 1001 VAL A CA 1
ATOM 6090 C C . VAL A 1 817 ? 65.539 11.596 -17.809 1.00 25.78 1001 VAL A C 1
ATOM 6091 O O . VAL A 1 817 ? 65.541 11.880 -18.944 1.00 25.81 1001 VAL A O 1
ATOM 6095 N N . SER A 1 818 ? 66.620 11.336 -17.153 1.00 25.59 1002 SER A N 1
ATOM 6096 C CA . SER A 1 818 ? 67.901 11.421 -17.730 1.00 25.49 1002 SER A CA 1
ATOM 6097 C C . SER A 1 818 ? 68.144 10.233 -18.578 1.00 25.48 1002 SER A C 1
ATOM 6098 O O . SER A 1 818 ? 68.745 10.312 -19.595 1.00 25.41 1002 SER A O 1
ATOM 6101 N N . LYS A 1 819 ? 67.618 9.129 -18.118 1.00 25.38 1003 LYS A N 1
ATOM 6102 C CA . LYS A 1 819 ? 67.776 7.852 -18.710 1.00 25.41 1003 LYS A CA 1
ATOM 6103 C C . LYS A 1 819 ? 67.024 7.774 -19.973 1.00 25.09 1003 LYS A C 1
ATOM 6104 O O . LYS A 1 819 ? 67.466 7.199 -20.917 1.00 25.29 1003 LYS A O 1
ATOM 6110 N N . GLY A 1 820 ? 65.852 8.351 -19.944 1.00 24.71 1004 GLY A N 1
ATOM 6111 C CA . GLY A 1 820 ? 64.988 8.520 -21.103 1.00 24.38 1004 GLY A CA 1
ATOM 6112 C C . GLY A 1 820 ? 65.669 9.381 -22.147 1.00 24.26 1004 GLY A C 1
ATOM 6113 O O . GLY A 1 820 ? 65.709 9.023 -23.322 1.00 24.50 1004 GLY A O 1
ATOM 6114 N N . GLU A 1 821 ? 66.224 10.508 -21.702 1.00 24.04 1005 GLU A N 1
ATOM 6115 C CA . GLU A 1 821 ? 66.931 11.449 -22.575 1.00 23.66 1005 GLU A CA 1
ATOM 6116 C C . GLU A 1 821 ? 68.228 10.904 -23.167 1.00 23.29 1005 GLU A C 1
ATOM 6117 O O . GLU A 1 821 ? 68.606 11.292 -24.272 1.00 23.29 1005 GLU A O 1
ATOM 6123 N N . GLU A 1 822 ? 68.918 10.031 -22.437 1.00 22.80 1006 GLU A N 1
ATOM 6124 C CA . GLU A 1 822 ? 70.197 9.500 -22.917 1.00 22.79 1006 GLU A CA 1
ATOM 6125 C C . GLU A 1 822 ? 70.006 8.383 -23.950 1.00 21.83 1006 GLU A C 1
ATOM 6126 O O . GLU A 1 822 ? 70.946 7.991 -24.630 1.00 21.87 1006 GLU A O 1
ATOM 6132 N N . LEU A 1 823 ? 68.777 7.889 -24.071 1.00 21.14 1007 LEU A N 1
ATOM 6133 C CA . LEU A 1 823 ? 68.426 6.923 -25.108 1.00 20.20 1007 LEU A CA 1
ATOM 6134 C C . LEU A 1 823 ? 68.364 7.558 -26.499 1.00 19.62 1007 LEU A C 1
ATOM 6135 O O . LEU A 1 823 ? 68.471 6.862 -27.511 1.00 19.57 1007 LEU A O 1
ATOM 6140 N N . PHE A 1 824 ? 68.196 8.876 -26.542 1.00 18.81 1008 PHE A N 1
ATOM 6141 C CA . PHE A 1 824 ? 68.014 9.586 -27.802 1.00 18.20 1008 PHE A CA 1
ATOM 6142 C C . PHE A 1 824 ? 69.158 10.540 -28.159 1.00 18.10 1008 PHE A C 1
ATOM 6143 O O . PHE A 1 824 ? 68.962 11.443 -28.969 1.00 18.37 1008 PHE A O 1
ATOM 6151 N N . THR A 1 825 ? 70.341 10.351 -27.573 1.00 17.83 1009 THR A N 1
ATOM 6152 C CA . THR A 1 825 ? 71.459 11.263 -27.837 1.00 17.78 1009 THR A CA 1
ATOM 6153 C C . THR A 1 825 ? 71.963 11.149 -29.273 1.00 17.70 1009 THR A C 1
ATOM 6154 O O . THR A 1 825 ? 72.165 12.163 -29.949 1.00 18.21 1009 THR A O 1
ATOM 6158 N N . GLY A 1 826 ? 72.162 9.920 -29.736 1.00 17.23 1010 GLY A N 1
ATOM 6159 C CA . GLY A 1 826 ? 72.615 9.690 -31.102 1.00 16.69 1010 GLY A CA 1
ATOM 6160 C C . GLY A 1 826 ? 71.471 9.306 -32.019 1.00 16.37 1010 GLY A C 1
ATOM 6161 O O . GLY A 1 826 ? 70.301 9.496 -31.683 1.00 16.50 1010 GLY A O 1
ATOM 6162 N N . VAL A 1 827 ? 71.824 8.760 -33.178 1.00 15.87 1011 VAL A N 1
ATOM 6163 C CA . VAL A 1 827 ? 70.864 8.223 -34.136 1.00 15.29 1011 VAL A CA 1
ATOM 6164 C C . VAL A 1 827 ? 70.310 6.890 -33.620 1.00 15.03 1011 VAL A C 1
ATOM 6165 O O . VAL A 1 827 ? 71.069 6.045 -33.134 1.00 14.99 1011 VAL A O 1
ATOM 6169 N N . VAL A 1 828 ? 68.990 6.717 -33.712 1.00 14.51 1012 VAL A N 1
ATOM 6170 C CA . VAL A 1 828 ? 68.318 5.515 -33.212 1.00 14.09 1012 VAL A CA 1
ATOM 6171 C C . VAL A 1 828 ? 67.490 4.836 -34.310 1.00 14.14 1012 VAL A C 1
ATOM 6172 O O . VAL A 1 828 ? 66.618 5.468 -34.915 1.00 14.25 1012 VAL A O 1
ATOM 6176 N N . PRO A 1 829 ? 67.763 3.546 -34.574 1.00 14.06 1013 PRO A N 1
ATOM 6177 C CA . PRO A 1 829 ? 66.974 2.769 -35.539 1.00 14.09 1013 PRO A CA 1
ATOM 6178 C C . PRO A 1 829 ? 65.510 2.574 -35.107 1.00 14.13 1013 PRO A C 1
ATOM 6179 O O . PRO A 1 829 ? 65.236 2.408 -33.921 1.00 14.26 1013 PRO A O 1
ATOM 6183 N N . ILE A 1 830 ? 64.593 2.604 -36.075 1.00 14.12 1014 ILE A N 1
ATOM 6184 C CA . ILE A 1 830 ? 63.157 2.438 -35.834 1.00 14.29 1014 ILE A CA 1
ATOM 6185 C C . ILE A 1 830 ? 62.593 1.227 -36.599 1.00 14.55 1014 ILE A C 1
ATOM 6186 O O . ILE A 1 830 ? 63.082 0.880 -37.671 1.00 14.69 1014 ILE A O 1
ATOM 6191 N N . LEU A 1 831 ? 61.583 0.581 -36.024 1.00 14.78 1015 LEU A N 1
ATOM 6192 C CA . LEU A 1 831 ? 60.762 -0.399 -36.734 1.00 15.21 1015 LEU A CA 1
ATOM 6193 C C . LEU A 1 831 ? 59.289 -0.122 -36.440 1.00 15.58 1015 LEU A C 1
ATOM 6194 O O . LEU A 1 831 ? 58.899 0.061 -35.283 1.00 15.54 1015 LEU A O 1
ATOM 6199 N N . VAL A 1 832 ? 58.485 -0.043 -37.496 1.00 15.92 1016 VAL A N 1
ATOM 6200 C CA . VAL A 1 832 ? 57.057 0.231 -37.362 1.00 16.16 1016 VAL A CA 1
ATOM 6201 C C . VAL A 1 832 ? 56.268 -0.906 -37.984 1.00 16.53 1016 VAL A C 1
ATOM 6202 O O . VAL A 1 832 ? 56.629 -1.425 -39.039 1.00 16.68 1016 VAL A O 1
ATOM 6206 N N . GLU A 1 833 ? 55.189 -1.295 -37.317 1.00 17.04 1017 GLU A N 1
ATOM 6207 C CA . GLU A 1 833 ? 54.308 -2.322 -37.838 1.00 17.48 1017 GLU A CA 1
ATOM 6208 C C . GLU A 1 833 ? 52.871 -1.883 -37.648 1.00 17.36 1017 GLU A C 1
ATOM 6209 O O . GLU A 1 833 ? 52.475 -1.523 -36.544 1.00 17.57 1017 GLU A O 1
ATOM 6215 N N . LEU A 1 834 ? 52.101 -1.889 -38.728 1.00 17.50 1018 LEU A N 1
ATOM 6216 C CA . LEU A 1 834 ? 50.686 -1.544 -38.662 1.00 17.80 1018 LEU A CA 1
ATOM 6217 C C . LEU A 1 834 ? 49.807 -2.622 -39.302 1.00 18.29 1018 LEU A C 1
ATOM 6218 O O . LEU A 1 834 ? 50.150 -3.183 -40.349 1.00 18.06 1018 LEU A O 1
ATOM 6223 N N . ASP A 1 835 ? 48.684 -2.907 -38.648 1.00 19.03 1019 ASP A N 1
ATOM 6224 C CA . ASP A 1 835 ? 47.590 -3.667 -39.251 1.00 19.78 1019 ASP A CA 1
ATOM 6225 C C . ASP A 1 835 ? 46.386 -2.767 -39.355 1.00 20.13 1019 ASP A C 1
ATOM 6226 O O . ASP A 1 835 ? 46.025 -2.090 -38.392 1.00 20.18 1019 ASP A O 1
ATOM 6231 N N . GLY A 1 836 ? 45.767 -2.758 -40.528 1.00 20.75 1020 GLY A N 1
ATOM 6232 C CA . GLY A 1 836 ? 44.664 -1.851 -40.793 1.00 21.52 1020 GLY A CA 1
ATOM 6233 C C . GLY A 1 836 ? 43.438 -2.517 -41.376 1.00 22.18 1020 GLY A C 1
ATOM 6234 O O . GLY A 1 836 ? 43.539 -3.473 -42.150 1.00 22.31 1020 GLY A O 1
ATOM 6235 N N . ASP A 1 837 ? 42.275 -2.000 -40.987 1.00 22.65 1021 ASP A N 1
ATOM 6236 C CA . ASP A 1 837 ? 40.996 -2.410 -41.546 1.00 22.97 1021 ASP A CA 1
ATOM 6237 C C . ASP A 1 837 ? 40.207 -1.137 -41.820 1.00 23.05 1021 ASP A C 1
ATOM 6238 O O . ASP A 1 837 ? 39.897 -0.381 -40.896 1.00 23.01 1021 ASP A O 1
ATOM 6243 N N . VAL A 1 838 ? 39.913 -0.894 -43.096 1.00 23.18 1022 VAL A N 1
ATOM 6244 C CA . VAL A 1 838 ? 39.141 0.275 -43.507 1.00 23.38 1022 VAL A CA 1
ATOM 6245 C C . VAL A 1 838 ? 37.960 -0.176 -44.366 1.00 23.57 1022 VAL A C 1
ATOM 6246 O O . VAL A 1 838 ? 38.147 -0.616 -45.509 1.00 23.58 1022 VAL A O 1
ATOM 6250 N N . ASN A 1 839 ? 36.752 -0.061 -43.807 1.00 23.61 1023 ASN A N 1
ATOM 6251 C CA . ASN A 1 839 ? 35.523 -0.572 -44.435 1.00 23.71 1023 ASN A CA 1
ATOM 6252 C C . ASN A 1 839 ? 35.675 -2.007 -44.948 1.00 23.69 1023 ASN A C 1
ATOM 6253 O O . ASN A 1 839 ? 35.269 -2.323 -46.072 1.00 23.79 1023 ASN A O 1
ATOM 6258 N N . GLY A 1 840 ? 36.283 -2.863 -44.133 1.00 23.42 1024 GLY A N 1
ATOM 6259 C CA . GLY A 1 840 ? 36.479 -4.256 -44.506 1.00 23.48 1024 GLY A CA 1
ATOM 6260 C C . GLY A 1 840 ? 37.762 -4.526 -45.269 1.00 23.43 1024 GLY A C 1
ATOM 6261 O O . GLY A 1 840 ? 38.170 -5.676 -45.410 1.00 23.63 1024 GLY A O 1
ATOM 6262 N N . HIS A 1 841 ? 38.408 -3.477 -45.766 1.00 23.40 1025 HIS A N 1
ATOM 6263 C CA . HIS A 1 841 ? 39.667 -3.653 -46.491 1.00 23.29 1025 HIS A CA 1
ATOM 6264 C C . HIS A 1 841 ? 40.849 -3.797 -45.535 1.00 22.97 1025 HIS A C 1
ATOM 6265 O O . HIS A 1 841 ? 41.316 -2.814 -44.945 1.00 22.79 1025 HIS A O 1
ATOM 6272 N N . LYS A 1 842 ? 41.304 -5.040 -45.381 1.00 22.53 1026 LYS A N 1
ATOM 6273 C CA . LYS A 1 842 ? 42.407 -5.367 -44.492 1.00 22.22 1026 LYS A CA 1
ATOM 6274 C C . LYS A 1 842 ? 43.741 -5.222 -45.217 1.00 21.99 1026 LYS A C 1
ATOM 6275 O O . LYS A 1 842 ? 43.912 -5.717 -46.335 1.00 22.17 1026 LYS A O 1
ATOM 6277 N N . PHE A 1 843 ? 44.676 -4.531 -44.572 1.00 21.51 1027 PHE A N 1
ATOM 6278 C CA . PHE A 1 843 ? 45.999 -4.290 -45.130 1.00 20.96 1027 PHE A CA 1
ATOM 6279 C C . PHE A 1 843 ? 47.039 -4.244 -44.022 1.00 20.64 1027 PHE A C 1
ATOM 6280 O O . PHE A 1 843 ? 46.704 -4.053 -42.847 1.00 20.66 1027 PHE A O 1
ATOM 6288 N N . SER A 1 844 ? 48.299 -4.416 -44.408 1.00 20.06 1028 SER A N 1
ATOM 6289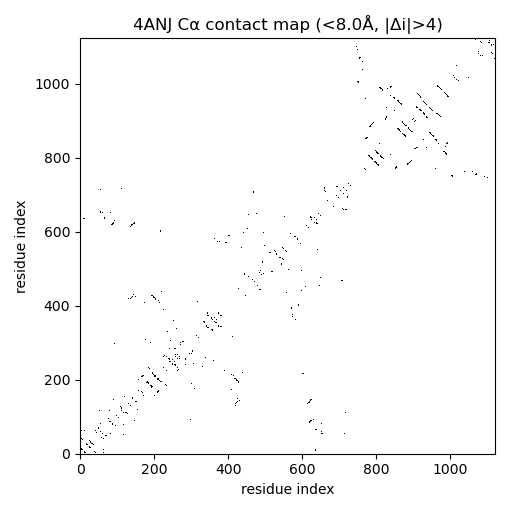 C CA . SER A 1 844 ? 49.414 -4.355 -43.477 1.00 19.53 1028 SER A CA 1
ATOM 6290 C C . SER A 1 844 ? 50.578 -3.583 -44.071 1.00 19.23 1028 SER A C 1
ATOM 6291 O O . SER A 1 844 ? 50.849 -3.671 -45.267 1.00 19.21 1028 SER A O 1
ATOM 6294 N N . VAL A 1 845 ? 51.258 -2.819 -43.225 1.00 18.84 1029 VAL A N 1
ATOM 6295 C CA . VAL A 1 845 ? 52.455 -2.109 -43.648 1.00 18.44 1029 VAL A CA 1
ATOM 6296 C C . VAL A 1 845 ? 53.580 -2.251 -42.627 1.00 18.06 1029 VAL A C 1
ATOM 6297 O O . VAL A 1 845 ? 53.337 -2.237 -41.425 1.00 18.12 1029 VAL A O 1
ATOM 6301 N N . SER A 1 846 ? 54.798 -2.431 -43.135 1.00 17.68 1030 SER A N 1
ATOM 6302 C CA . SER A 1 846 ? 56.012 -2.480 -42.329 1.00 17.39 1030 SER A CA 1
ATOM 6303 C C . SER A 1 846 ? 56.831 -1.227 -42.577 1.00 17.14 1030 SER A C 1
ATOM 6304 O O . SER A 1 846 ? 56.936 -0.767 -43.716 1.00 17.14 1030 SER A O 1
ATOM 6307 N N . GLY A 1 847 ? 57.419 -0.690 -41.511 1.00 16.74 1031 GLY A N 1
ATOM 6308 C CA . GLY A 1 847 ? 58.221 0.518 -41.596 1.00 16.39 1031 GLY A CA 1
ATOM 6309 C C . GLY A 1 847 ? 59.576 0.353 -40.948 1.00 16.37 1031 GLY A C 1
ATOM 6310 O O . GLY A 1 847 ? 59.730 -0.396 -39.983 1.00 16.43 1031 GLY A O 1
ATOM 6311 N N . GLU A 1 848 ? 60.565 1.054 -41.489 1.00 16.18 1032 GLU A N 1
ATOM 6312 C CA . GLU A 1 848 ? 61.902 1.071 -40.913 1.00 16.17 1032 GLU A CA 1
ATOM 6313 C C . GLU A 1 848 ? 62.625 2.361 -41.270 1.00 15.71 1032 GLU A C 1
ATOM 6314 O O . GLU A 1 848 ? 62.305 3.011 -42.272 1.00 15.66 1032 GLU A O 1
ATOM 6320 N N . GLY A 1 849 ? 63.588 2.728 -40.429 1.00 15.09 1033 GLY A N 1
ATOM 6321 C CA . GLY A 1 849 ? 64.408 3.909 -40.642 1.00 14.47 1033 GLY A CA 1
ATOM 6322 C C . GLY A 1 849 ? 65.133 4.312 -39.374 1.00 14.13 1033 GLY A C 1
ATOM 6323 O O . GLY A 1 849 ? 65.506 3.461 -38.570 1.00 14.04 1033 GLY A O 1
ATOM 6324 N N . GLU A 1 850 ? 65.334 5.612 -39.193 1.00 13.80 1034 GLU A N 1
ATOM 6325 C CA . GLU A 1 850 ? 66.036 6.115 -38.015 1.00 13.81 1034 GLU A CA 1
ATOM 6326 C C . GLU A 1 850 ? 65.530 7.474 -37.562 1.00 13.60 1034 GLU A C 1
ATOM 6327 O O . GLU A 1 850 ? 64.988 8.246 -38.355 1.00 13.49 1034 GLU A O 1
ATOM 6333 N N . GLY A 1 851 ? 65.700 7.746 -36.273 1.00 13.43 1035 GLY A N 1
ATOM 6334 C CA . GLY A 1 851 ? 65.310 9.020 -35.693 1.00 13.15 1035 GLY A CA 1
ATOM 6335 C C . GLY A 1 851 ? 66.508 9.712 -35.087 1.00 13.06 1035 GLY A C 1
ATOM 6336 O O . GLY A 1 851 ? 67.373 9.068 -34.497 1.00 13.07 1035 GLY A O 1
ATOM 6337 N N . ASP A 1 852 ? 66.563 11.028 -35.244 1.00 13.05 1036 ASP A N 1
ATOM 6338 C CA . ASP A 1 852 ? 67.648 11.822 -34.691 1.00 13.02 1036 ASP A CA 1
ATOM 6339 C C . ASP A 1 852 ? 67.031 12.981 -33.924 1.00 12.79 1036 ASP A C 1
ATOM 6340 O O . ASP A 1 852 ? 66.760 14.034 -34.501 1.00 12.95 1036 ASP A O 1
ATOM 6345 N N . ALA A 1 853 ? 66.819 12.775 -32.622 1.00 12.56 1037 ALA A N 1
ATOM 6346 C CA . ALA A 1 853 ? 66.088 13.721 -31.764 1.00 12.27 1037 ALA A CA 1
ATOM 6347 C C . ALA A 1 853 ? 66.770 15.077 -31.588 1.00 12.28 1037 ALA A C 1
ATOM 6348 O O . ALA A 1 853 ? 66.107 16.073 -31.300 1.00 12.24 1037 ALA A O 1
ATOM 6350 N N . THR A 1 854 ? 68.089 15.109 -31.755 1.00 12.34 1038 THR A N 1
ATOM 6351 C CA . THR A 1 854 ? 68.844 16.357 -31.711 1.00 12.56 1038 THR A CA 1
ATOM 6352 C C . THR A 1 854 ? 68.374 17.283 -32.838 1.00 12.51 1038 THR A C 1
ATOM 6353 O O . THR A 1 854 ? 68.197 18.482 -32.630 1.00 12.61 1038 THR A O 1
ATOM 6357 N N . TYR A 1 855 ? 68.173 16.712 -34.024 1.00 12.46 1039 TYR A N 1
ATOM 6358 C CA . TYR A 1 855 ? 67.673 17.457 -35.181 1.00 12.45 1039 TYR A CA 1
ATOM 6359 C C . TYR A 1 855 ? 66.150 17.395 -35.284 1.00 12.54 1039 TYR A C 1
ATOM 6360 O O . TYR A 1 855 ? 65.544 18.125 -36.075 1.00 12.72 1039 TYR A O 1
ATOM 6369 N N . GLY A 1 856 ? 65.538 16.524 -34.481 1.00 12.40 1040 GLY A N 1
ATOM 6370 C CA . GLY A 1 856 ? 64.110 16.239 -34.584 1.00 12.27 1040 GLY A CA 1
ATOM 6371 C C . GLY A 1 856 ? 63.732 15.568 -35.894 1.00 12.42 1040 GLY A C 1
ATOM 6372 O O . GLY A 1 856 ? 62.585 15.662 -36.332 1.00 12.50 1040 GLY A O 1
ATOM 6373 N N . LYS A 1 857 ? 64.696 14.883 -36.512 1.00 12.44 1041 LYS A N 1
ATOM 6374 C CA . LYS A 1 857 ? 64.517 14.284 -37.831 1.00 12.79 1041 LYS A CA 1
ATOM 6375 C C . LYS A 1 857 ? 63.994 12.837 -37.789 1.00 12.55 1041 LYS A C 1
ATOM 6376 O O . LYS A 1 857 ? 64.502 12.000 -37.046 1.00 12.50 1041 LYS A O 1
ATOM 6382 N N . LEU A 1 858 ? 62.972 12.564 -38.594 1.00 12.59 1042 LEU A N 1
ATOM 6383 C CA . LEU A 1 858 ? 62.528 11.197 -38.865 1.00 12.69 1042 LEU A CA 1
ATOM 6384 C C . LEU A 1 858 ? 62.748 10.840 -40.330 1.00 12.59 1042 LEU A C 1
ATOM 6385 O O . LEU A 1 858 ? 62.266 11.534 -41.229 1.00 12.46 1042 LEU A O 1
ATOM 6390 N N . THR A 1 859 ? 63.476 9.758 -40.567 1.00 12.52 1043 THR A N 1
ATOM 6391 C CA . THR A 1 859 ? 63.622 9.236 -41.919 1.00 12.84 1043 THR A CA 1
ATOM 6392 C C . THR A 1 859 ? 63.100 7.804 -41.974 1.00 12.55 1043 THR A C 1
ATOM 6393 O O . THR A 1 859 ? 63.694 6.888 -41.392 1.00 12.49 1043 THR A O 1
ATOM 6397 N N . LEU A 1 860 ? 61.981 7.620 -42.665 1.00 12.30 1044 LEU A N 1
ATOM 6398 C CA . LEU A 1 860 ? 61.301 6.333 -42.656 1.00 12.31 1044 LEU A CA 1
ATOM 6399 C C . LEU A 1 860 ? 60.780 5.898 -44.011 1.00 12.31 1044 LEU A C 1
ATOM 6400 O O . LEU A 1 860 ? 60.334 6.719 -44.825 1.00 11.93 1044 LEU A O 1
ATOM 6405 N N . LYS A 1 861 ? 60.839 4.589 -44.231 1.00 12.48 1045 LYS A N 1
ATOM 6406 C CA . LYS A 1 861 ? 60.255 3.966 -45.407 1.00 12.76 1045 LYS A CA 1
ATOM 6407 C C . LYS A 1 861 ? 59.222 2.933 -44.975 1.00 12.90 1045 LYS A C 1
ATOM 6408 O O . LYS A 1 861 ? 59.492 2.071 -44.134 1.00 12.91 1045 LYS A O 1
ATOM 6414 N N . PHE A 1 862 ? 58.034 3.036 -45.554 1.00 13.18 1046 PHE A N 1
ATOM 6415 C CA . PHE A 1 862 ? 56.947 2.124 -45.254 1.00 13.45 1046 PHE A CA 1
ATOM 6416 C C . PHE A 1 862 ? 56.593 1.310 -46.489 1.00 13.93 1046 PHE A C 1
ATOM 6417 O O . PHE A 1 862 ? 56.503 1.851 -47.585 1.00 13.95 1046 PHE A O 1
ATOM 6425 N N . ILE A 1 863 ? 56.422 0.007 -46.300 1.00 14.67 1047 ILE A N 1
ATOM 6426 C CA . ILE A 1 863 ? 56.063 -0.910 -47.375 1.00 15.60 1047 ILE A CA 1
ATOM 6427 C C . ILE A 1 863 ? 54.724 -1.546 -47.030 1.00 16.26 1047 ILE A C 1
ATOM 6428 O O . ILE A 1 863 ? 54.565 -2.100 -45.940 1.00 16.38 1047 ILE A O 1
ATOM 6433 N N . CYS A 1 864 ? 53.758 -1.465 -47.941 1.00 17.13 1048 CYS A N 1
ATOM 6434 C CA . CYS A 1 864 ? 52.525 -2.220 -47.765 1.00 17.53 1048 CYS A CA 1
ATOM 6435 C C . CYS A 1 864 ? 52.761 -3.659 -48.212 1.00 17.85 1048 CYS A C 1
ATOM 6436 O O . CYS A 1 864 ? 52.950 -3.914 -49.400 1.00 18.22 1048 CYS A O 1
ATOM 6439 N N . THR A 1 865 ? 52.761 -4.590 -47.258 1.00 18.04 1049 THR A N 1
ATOM 6440 C CA . THR A 1 865 ? 53.091 -5.997 -47.530 1.00 18.25 1049 THR A CA 1
ATOM 6441 C C . THR A 1 865 ? 51.942 -6.827 -48.113 1.00 18.49 1049 THR A C 1
ATOM 6442 O O . THR A 1 865 ? 52.141 -7.976 -48.500 1.00 18.74 1049 THR A O 1
ATOM 6446 N N . THR A 1 866 ? 50.749 -6.249 -48.188 1.00 18.82 1050 THR A N 1
ATOM 6447 C CA . THR A 1 866 ? 49.555 -7.003 -48.583 1.00 18.97 1050 THR A CA 1
ATOM 6448 C C . THR A 1 866 ? 49.030 -6.648 -49.979 1.00 19.30 1050 THR A C 1
ATOM 6449 O O . THR A 1 866 ? 47.931 -7.067 -50.361 1.00 19.45 1050 THR A O 1
ATOM 6453 N N . GLY A 1 867 ? 49.815 -5.883 -50.734 1.00 19.36 1051 GLY A N 1
ATOM 6454 C CA . GLY A 1 867 ? 49.402 -5.418 -52.052 1.00 19.47 1051 GLY A CA 1
ATOM 6455 C C . GLY A 1 867 ? 49.251 -3.910 -52.090 1.00 19.71 1051 GLY A C 1
ATOM 6456 O O . GLY A 1 867 ? 50.035 -3.189 -51.465 1.00 19.95 1051 GLY A O 1
ATOM 6457 N N . LYS A 1 868 ? 48.252 -3.433 -52.832 1.00 19.66 1052 LYS A N 1
ATOM 6458 C CA . LYS A 1 868 ? 47.974 -2.004 -52.930 1.00 19.60 1052 LYS A CA 1
ATOM 6459 C C . LYS A 1 868 ? 47.314 -1.513 -51.654 1.00 19.42 1052 LYS A C 1
ATOM 6460 O O . LYS A 1 868 ? 46.551 -2.243 -51.019 1.00 19.63 1052 LYS A O 1
ATOM 6463 N N . LEU A 1 869 ? 47.621 -0.275 -51.278 1.00 19.00 1053 LEU A N 1
ATOM 6464 C CA . LEU A 1 869 ? 47.049 0.326 -50.092 1.00 18.41 1053 LEU A CA 1
ATOM 6465 C C . LEU A 1 869 ? 45.641 0.793 -50.417 1.00 18.17 1053 LEU A C 1
ATOM 6466 O O . LEU A 1 869 ? 45.434 1.501 -51.409 1.00 18.23 1053 LEU A O 1
ATOM 6471 N N . PRO A 1 870 ? 44.658 0.382 -49.594 1.00 17.84 1054 PRO A N 1
ATOM 6472 C CA . PRO A 1 870 ? 43.258 0.736 -49.829 1.00 17.48 1054 PRO A CA 1
ATOM 6473 C C . PRO A 1 870 ? 42.955 2.192 -49.487 1.00 17.28 1054 PRO A C 1
ATOM 6474 O O . PRO A 1 870 ? 41.873 2.685 -49.805 1.00 17.37 1054 PRO A O 1
ATOM 6478 N N . VAL A 1 871 ? 43.902 2.866 -48.841 1.00 16.88 1055 VAL A N 1
ATOM 6479 C CA . VAL A 1 871 ? 43.773 4.292 -48.539 1.00 16.57 1055 VAL A CA 1
ATOM 6480 C C . VAL A 1 871 ? 44.979 5.046 -49.100 1.00 16.18 1055 VAL A C 1
ATOM 6481 O O . VAL A 1 871 ? 46.007 4.430 -49.378 1.00 16.34 1055 VAL A O 1
ATOM 6485 N N . PRO A 1 872 ? 44.862 6.375 -49.275 1.00 15.69 1056 PRO A N 1
ATOM 6486 C CA . PRO A 1 872 ? 46.020 7.131 -49.745 1.00 15.30 1056 PRO A CA 1
ATOM 6487 C C . PRO A 1 872 ? 47.062 7.231 -48.641 1.00 14.92 1056 PRO A C 1
ATOM 6488 O O . PRO A 1 872 ? 46.705 7.463 -47.485 1.00 15.06 1056 PRO A O 1
ATOM 6492 N N . TRP A 1 873 ? 48.335 7.061 -48.996 1.00 14.34 1057 TRP A N 1
ATOM 6493 C CA . TRP A 1 873 ? 49.430 7.143 -48.026 1.00 13.60 1057 TRP A CA 1
ATOM 6494 C C . TRP A 1 873 ? 49.363 8.387 -47.135 1.00 13.23 1057 TRP A C 1
ATOM 6495 O O . TRP A 1 873 ? 49.532 8.270 -45.924 1.00 13.38 1057 TRP A O 1
ATOM 6506 N N . PRO A 1 874 ? 49.124 9.580 -47.720 1.00 12.83 1058 PRO A N 1
ATOM 6507 C CA . PRO A 1 874 ? 49.092 10.777 -46.879 1.00 12.72 1058 PRO A CA 1
ATOM 6508 C C . PRO A 1 874 ? 48.161 10.704 -45.670 1.00 12.80 1058 PRO A C 1
ATOM 6509 O O . PRO A 1 874 ? 48.455 11.338 -44.655 1.00 13.25 1058 PRO A O 1
ATOM 6513 N N . THR A 1 875 ? 47.071 9.938 -45.757 1.00 12.50 1059 THR A N 1
ATOM 6514 C CA . THR A 1 875 ? 46.133 9.818 -44.628 1.00 12.24 1059 THR A CA 1
ATOM 6515 C C . THR A 1 875 ? 46.729 9.030 -43.459 1.00 12.07 1059 THR A C 1
ATOM 6516 O O . THR A 1 875 ? 46.143 8.981 -42.375 1.00 11.72 1059 THR A O 1
ATOM 6520 N N . LEU A 1 876 ? 47.895 8.425 -43.691 1.00 12.01 1060 LEU A N 1
ATOM 6521 C CA . LEU A 1 876 ? 48.567 7.590 -42.694 1.00 12.07 1060 LEU A CA 1
ATOM 6522 C C . LEU A 1 876 ? 49.811 8.244 -42.099 1.00 12.04 1060 LEU A C 1
ATOM 6523 O O . LEU A 1 876 ? 50.439 7.696 -41.185 1.00 11.98 1060 LEU A O 1
ATOM 6528 N N . VAL A 1 877 ? 50.150 9.422 -42.616 1.00 12.10 1061 VAL A N 1
ATOM 6529 C CA . VAL A 1 877 ? 51.378 10.126 -42.241 1.00 12.03 1061 VAL A CA 1
ATOM 6530 C C . VAL A 1 877 ? 51.471 10.401 -40.734 1.00 11.90 1061 VAL A C 1
ATOM 6531 O O . VAL A 1 877 ? 52.465 10.031 -40.105 1.00 12.04 1061 VAL A O 1
ATOM 6535 N N . THR A 1 878 ? 50.433 11.016 -40.163 1.00 11.70 1062 THR A N 1
ATOM 6536 C CA . THR A 1 878 ? 50.368 11.281 -38.711 1.00 11.55 1062 THR A CA 1
ATOM 6537 C C . THR A 1 878 ? 50.369 10.010 -37.844 1.00 11.38 1062 THR A C 1
ATOM 6538 O O . THR A 1 878 ? 50.829 10.039 -36.702 1.00 11.25 1062 THR A O 1
ATOM 6542 N N . THR A 1 879 ? 49.843 8.909 -38.379 1.00 11.26 1063 THR A N 1
ATOM 6543 C CA . THR A 1 879 ? 49.898 7.617 -37.696 1.00 11.50 1063 THR A CA 1
ATOM 6544 C C . THR A 1 879 ? 51.326 7.079 -37.754 1.00 11.67 1063 THR A C 1
ATOM 6545 O O . THR A 1 879 ? 51.871 6.608 -36.752 1.00 11.40 1063 THR A O 1
ATOM 6549 N N . PHE A 1 880 ? 51.929 7.176 -38.935 1.00 11.91 1064 PHE A N 1
ATOM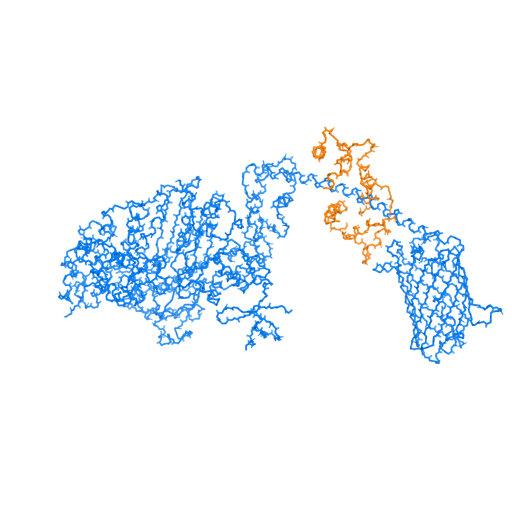 6550 C CA . PHE A 1 880 ? 53.303 6.744 -39.135 1.00 12.00 1064 PHE A CA 1
ATOM 6551 C C . PHE A 1 880 ? 54.291 7.737 -38.557 1.00 11.88 1064 PHE A C 1
ATOM 6552 O O . PHE A 1 880 ? 55.371 7.358 -38.101 1.00 12.04 1064 PHE A O 1
ATOM 6579 N N . VAL A 1 882 ? 55.882 8.013 -33.216 1.00 12.07 1068 VAL A N 1
ATOM 6580 C CA . VAL A 1 882 ? 57.222 7.992 -32.569 1.00 11.86 1068 VAL A CA 1
ATOM 6581 C C . VAL A 1 882 ? 57.639 9.433 -32.233 1.00 12.02 1068 VAL A C 1
ATOM 6582 O O . VAL A 1 882 ? 58.770 9.871 -32.486 1.00 11.93 1068 VAL A O 1
ATOM 6586 N N . GLN A 1 883 ? 56.688 10.164 -31.647 1.00 12.24 1069 GLN A N 1
ATOM 6587 C CA . GLN A 1 883 ? 56.877 11.576 -31.273 1.00 12.13 1069 GLN A CA 1
ATOM 6588 C C . GLN A 1 883 ? 57.988 11.789 -30.248 1.00 12.06 1069 GLN A C 1
ATOM 6589 O O . GLN A 1 883 ? 58.334 12.925 -29.931 1.00 12.27 1069 GLN A O 1
ATOM 6595 N N . CYS A 1 884 ? 58.547 10.689 -29.746 1.00 11.96 1070 CYS A N 1
ATOM 6596 C CA . CYS A 1 884 ? 59.711 10.724 -28.866 1.00 12.11 1070 CYS A CA 1
ATOM 6597 C C . CYS A 1 884 ? 60.972 11.242 -29.569 1.00 12.17 1070 CYS A C 1
ATOM 6598 O O . CYS A 1 884 ? 61.963 11.559 -28.911 1.00 12.23 1070 CYS A O 1
ATOM 6601 N N . PHE A 1 885 ? 60.928 11.333 -30.898 1.00 12.05 1071 PHE A N 1
ATOM 6602 C CA . PHE A 1 885 ? 62.048 11.858 -31.672 1.00 11.99 1071 PHE A CA 1
ATOM 6603 C C . PHE A 1 885 ? 61.953 13.352 -31.963 1.00 12.14 1071 PHE A C 1
ATOM 6604 O O . PHE A 1 885 ? 62.745 13.879 -32.735 1.00 12.16 1071 PHE A O 1
ATOM 6612 N N . ALA A 1 886 ? 60.997 14.034 -31.336 1.00 12.53 1072 ALA A N 1
ATOM 6613 C CA . ALA A 1 886 ? 60.869 15.489 -31.470 1.00 12.71 1072 ALA A CA 1
ATOM 6614 C C . ALA A 1 886 ? 62.057 16.221 -30.847 1.00 12.95 1072 ALA A C 1
ATOM 6615 O O . ALA A 1 886 ? 62.595 15.790 -29.823 1.00 12.85 1072 ALA A O 1
ATOM 6617 N N . ARG A 1 887 ? 62.457 17.323 -31.480 1.00 13.26 1073 ARG A N 1
ATOM 6618 C CA . ARG A 1 887 ? 63.463 18.224 -30.927 1.00 13.54 1073 ARG A CA 1
ATOM 6619 C C . ARG A 1 887 ? 62.860 19.099 -29.829 1.00 13.86 1073 ARG A C 1
ATOM 6620 O O . ARG A 1 887 ? 61.989 19.930 -30.081 1.00 13.95 1073 ARG A O 1
ATOM 6628 N N . TYR A 1 888 ? 63.326 18.887 -28.607 1.00 14.46 1074 TYR A N 1
ATOM 6629 C CA . TYR A 1 888 ? 63.027 19.778 -27.503 1.00 15.14 1074 TYR A CA 1
ATOM 6630 C C . TYR A 1 888 ? 64.321 20.513 -27.193 1.00 16.01 1074 TYR A C 1
ATOM 6631 O O . TYR A 1 888 ? 65.279 19.896 -26.734 1.00 16.19 1074 TYR A O 1
ATOM 6640 N N . PRO A 1 889 ? 64.377 21.827 -27.493 1.00 16.98 1075 PRO A N 1
ATOM 6641 C CA . PRO A 1 889 ? 65.592 22.607 -27.219 1.00 17.63 1075 PRO A CA 1
ATOM 6642 C C . PRO A 1 889 ? 65.835 22.813 -25.721 1.00 18.28 1075 PRO A C 1
ATOM 6643 O O . PRO A 1 889 ? 64.970 22.489 -24.909 1.00 18.25 1075 PRO A O 1
ATOM 6647 N N . ASP A 1 890 ? 67.002 23.358 -25.384 1.00 19.22 1076 ASP A N 1
ATOM 6648 C CA . ASP A 1 890 ? 67.481 23.494 -24.002 1.00 20.29 1076 ASP A CA 1
ATOM 6649 C C . ASP A 1 890 ? 66.404 23.710 -22.924 1.00 21.31 1076 ASP A C 1
ATOM 6650 O O . ASP A 1 890 ? 66.195 22.842 -22.067 1.00 21.43 1076 ASP A O 1
ATOM 6655 N N . HIS A 1 891 ? 65.719 24.852 -22.975 1.00 22.25 1077 HIS A N 1
ATOM 6656 C CA . HIS A 1 891 ? 64.768 25.221 -21.924 1.00 23.48 1077 HIS A CA 1
ATOM 6657 C C . HIS A 1 891 ? 63.398 24.529 -22.033 1.00 23.72 1077 HIS A C 1
ATOM 6658 O O . HIS A 1 891 ? 62.512 24.758 -21.201 1.00 23.77 1077 HIS A O 1
ATOM 6665 N N . MET A 1 892 ? 63.250 23.663 -23.038 1.00 23.89 1078 MET A N 1
ATOM 6666 C CA . MET A 1 892 ? 62.016 22.898 -23.254 1.00 23.97 1078 MET A CA 1
ATOM 6667 C C . MET A 1 892 ? 62.059 21.459 -22.709 1.00 23.96 1078 MET A C 1
ATOM 6668 O O . MET A 1 892 ? 61.010 20.827 -22.549 1.00 23.64 1078 MET A O 1
ATOM 6673 N N . ARG A 1 893 ? 63.260 20.951 -22.425 1.00 24.05 1079 ARG A N 1
ATOM 6674 C CA . ARG A 1 893 ? 63.457 19.537 -22.053 1.00 24.45 1079 ARG A CA 1
ATOM 6675 C C . ARG A 1 893 ? 62.573 19.030 -20.914 1.00 24.39 1079 ARG A C 1
ATOM 6676 O O . ARG A 1 893 ? 62.313 17.830 -20.816 1.00 24.65 1079 ARG A O 1
ATOM 6684 N N . GLN A 1 894 ? 62.125 19.949 -20.064 1.00 24.06 1080 GLN A N 1
ATOM 6685 C CA . GLN A 1 894 ? 61.226 19.652 -18.948 1.00 23.84 1080 GLN A CA 1
ATOM 6686 C C . GLN A 1 894 ? 59.810 19.300 -19.407 1.00 22.98 1080 GLN A C 1
ATOM 6687 O O . GLN A 1 894 ? 59.027 18.735 -18.640 1.00 22.92 1080 GLN A O 1
ATOM 6693 N N . HIS A 1 895 ? 59.489 19.638 -20.655 1.00 22.01 1081 HIS A N 1
ATOM 6694 C CA . HIS A 1 895 ? 58.139 19.450 -21.190 1.00 21.07 1081 HIS A CA 1
ATOM 6695 C C . HIS A 1 895 ? 58.009 18.210 -22.091 1.00 20.23 1081 HIS A C 1
ATOM 6696 O O . HIS A 1 895 ? 57.020 18.051 -22.803 1.00 20.05 1081 HIS A O 1
ATOM 6703 N N . ASP A 1 896 ? 59.001 17.326 -22.031 1.00 19.45 1082 ASP A N 1
ATOM 6704 C CA . ASP A 1 896 ? 59.084 16.183 -22.941 1.00 18.67 1082 ASP A CA 1
ATOM 6705 C C . ASP A 1 896 ? 58.559 14.887 -22.316 1.00 17.91 1082 ASP A C 1
ATOM 6706 O O . ASP A 1 896 ? 59.328 14.061 -21.811 1.00 17.78 1082 ASP A O 1
ATOM 6711 N N . PHE A 1 897 ? 57.242 14.718 -22.368 1.00 17.07 1083 PHE A N 1
ATOM 6712 C CA . PHE A 1 897 ? 56.592 13.503 -21.892 1.00 16.34 1083 PHE A CA 1
ATOM 6713 C C . PHE A 1 897 ? 57.115 12.258 -22.603 1.00 15.92 1083 PHE A C 1
ATOM 6714 O O . PHE A 1 897 ? 57.359 11.231 -21.969 1.00 15.89 1083 PHE A O 1
ATOM 6722 N N . PHE A 1 898 ? 57.279 12.365 -23.921 1.00 15.39 1084 PHE A N 1
ATOM 6723 C CA . PHE A 1 898 ? 57.584 11.222 -24.775 1.00 14.80 1084 PHE A CA 1
ATOM 6724 C C . PHE A 1 898 ? 58.891 10.527 -24.393 1.00 14.75 1084 PHE A C 1
ATOM 6725 O O . PHE A 1 898 ? 58.935 9.302 -24.263 1.00 14.65 1084 PHE A O 1
ATOM 6733 N N . LYS A 1 899 ? 59.951 11.309 -24.212 1.00 14.56 1085 LYS A N 1
ATOM 6734 C CA . LYS A 1 899 ? 61.241 10.741 -23.843 1.00 14.53 1085 LYS A CA 1
ATOM 6735 C C . LYS A 1 899 ? 61.255 10.240 -22.400 1.00 14.72 1085 LYS A C 1
ATOM 6736 O O . LYS A 1 899 ? 61.955 9.277 -22.091 1.00 14.78 1085 LYS A O 1
ATOM 6742 N N . SER A 1 900 ? 60.465 10.877 -21.535 1.00 14.82 1086 SER A N 1
ATOM 6743 C CA . SER A 1 900 ? 60.420 10.521 -20.112 1.00 15.03 1086 SER A CA 1
ATOM 6744 C C . SER A 1 900 ? 59.788 9.157 -19.823 1.00 14.93 1086 SER A C 1
ATOM 6745 O O . SER A 1 900 ? 60.077 8.546 -18.797 1.00 15.20 1086 SER A O 1
ATOM 6748 N N . ALA A 1 901 ? 58.938 8.680 -20.728 1.00 14.78 1087 ALA A N 1
ATOM 6749 C CA . ALA A 1 901 ? 58.304 7.370 -20.588 1.00 14.67 1087 ALA A CA 1
ATOM 6750 C C . ALA A 1 901 ? 59.216 6.221 -21.023 1.00 14.85 1087 ALA A C 1
ATOM 6751 O O . ALA A 1 901 ? 58.898 5.051 -20.797 1.00 14.97 1087 ALA A O 1
ATOM 6753 N N . MET A 1 902 ? 60.344 6.556 -21.643 1.00 14.91 1088 MET A N 1
ATOM 6754 C CA . MET A 1 902 ? 61.256 5.560 -22.205 1.00 15.04 1088 MET A CA 1
ATOM 6755 C C . MET A 1 902 ? 62.270 5.063 -21.173 1.00 15.20 1088 MET A C 1
ATOM 6756 O O . MET A 1 902 ? 62.688 5.833 -20.313 1.00 15.30 1088 MET A O 1
ATOM 6761 N N . PRO A 1 903 ? 62.716 3.793 -21.278 1.00 15.49 1089 PRO A N 1
ATOM 6762 C CA . PRO A 1 903 ? 62.538 2.819 -22.368 1.00 15.85 1089 PRO A CA 1
ATOM 6763 C C . PRO A 1 903 ? 61.227 2.027 -22.380 1.00 16.21 1089 PRO A C 1
ATOM 6764 O O . PRO A 1 903 ? 60.923 1.377 -23.383 1.00 16.21 1089 PRO A O 1
ATOM 6768 N N . GLU A 1 904 ? 60.470 2.061 -21.288 1.00 16.64 1090 GLU A N 1
ATOM 6769 C CA . GLU A 1 904 ? 59.241 1.269 -21.198 1.00 17.35 1090 GLU A CA 1
ATOM 6770 C C . GLU A 1 904 ? 58.165 1.754 -22.159 1.00 17.22 1090 GLU A C 1
ATOM 6771 O O . GLU A 1 904 ? 57.336 0.965 -22.616 1.00 17.33 1090 GLU A O 1
ATOM 6777 N N . GLY A 1 905 ? 58.188 3.051 -22.452 1.00 16.88 1091 GLY A N 1
ATOM 6778 C CA . GLY A 1 905 ? 57.335 3.625 -23.474 1.00 16.71 1091 GLY A CA 1
ATOM 6779 C C . GLY A 1 905 ? 55.921 3.970 -23.060 1.00 16.70 1091 GLY A C 1
ATOM 6780 O O . GLY A 1 905 ? 55.619 4.115 -21.873 1.00 16.68 1091 GLY A O 1
ATOM 6781 N N . TYR A 1 906 ? 55.054 4.089 -24.063 1.00 16.72 1092 TYR A N 1
ATOM 6782 C CA . TYR A 1 906 ? 53.705 4.591 -23.879 1.00 16.89 1092 TYR A CA 1
ATOM 6783 C C . TYR A 1 906 ? 52.747 4.064 -24.950 1.00 17.24 1092 TYR A C 1
ATOM 6784 O O . TYR A 1 906 ? 53.167 3.485 -25.959 1.00 17.04 1092 TYR A O 1
ATOM 6793 N N . VAL A 1 907 ? 51.456 4.288 -24.713 1.00 17.69 1093 VAL A N 1
ATOM 6794 C CA . VAL A 1 907 ? 50.400 3.953 -25.655 1.00 18.06 1093 VAL A CA 1
ATOM 6795 C C . VAL A 1 907 ? 49.853 5.244 -26.252 1.00 18.48 1093 VAL A C 1
ATOM 6796 O O . VAL A 1 907 ? 49.512 6.175 -25.524 1.00 18.65 1093 VAL A O 1
ATOM 6800 N N . GLN A 1 908 ? 49.802 5.308 -27.580 1.00 18.92 1094 GLN A N 1
ATOM 6801 C CA . GLN A 1 908 ? 49.173 6.426 -28.264 1.00 19.37 1094 GLN A CA 1
ATOM 6802 C C . GLN A 1 908 ? 47.845 5.960 -28.841 1.00 19.66 1094 GLN A C 1
ATOM 6803 O O . GLN A 1 908 ? 47.783 4.938 -29.532 1.00 19.95 1094 GLN A O 1
ATOM 6809 N N . GLU A 1 909 ? 46.787 6.707 -28.539 1.00 19.77 1095 GLU A N 1
ATOM 6810 C CA . GLU A 1 909 ? 45.449 6.412 -29.037 1.00 19.97 1095 GLU A CA 1
ATOM 6811 C C . GLU A 1 909 ? 44.885 7.620 -29.765 1.00 19.60 1095 GLU A C 1
ATOM 6812 O O . GLU A 1 909 ? 44.885 8.729 -29.240 1.00 19.68 1095 GLU A O 1
ATOM 6818 N N . ARG A 1 910 ? 44.415 7.406 -30.985 1.00 19.37 1096 ARG A N 1
ATOM 6819 C CA . ARG A 1 910 ? 43.887 8.507 -31.771 1.00 19.18 1096 ARG A CA 1
ATOM 6820 C C . ARG A 1 910 ? 42.520 8.195 -32.360 1.00 19.12 1096 ARG A C 1
ATOM 6821 O O . ARG A 1 910 ? 42.195 7.041 -32.632 1.00 19.07 1096 ARG A O 1
ATOM 6829 N N . THR A 1 911 ? 41.717 9.240 -32.521 1.00 19.24 1097 THR A N 1
ATOM 6830 C CA . THR A 1 911 ? 40.549 9.189 -33.387 1.00 19.38 1097 THR A CA 1
ATOM 6831 C C . THR A 1 911 ? 40.728 10.292 -34.416 1.00 19.38 1097 THR A C 1
ATOM 6832 O O . THR A 1 911 ? 40.991 11.447 -34.066 1.00 19.11 1097 THR A O 1
ATOM 6836 N N . ILE A 1 912 ? 40.616 9.925 -35.687 1.00 19.66 1098 ILE A N 1
ATOM 6837 C CA . ILE A 1 912 ? 40.826 10.873 -36.769 1.00 19.96 1098 ILE A CA 1
ATOM 6838 C C . ILE A 1 912 ? 39.548 10.980 -37.578 1.00 20.34 1098 ILE A C 1
ATOM 6839 O O . ILE A 1 912 ? 39.108 10.002 -38.171 1.00 20.45 1098 ILE A O 1
ATOM 6844 N N . PHE A 1 913 ? 38.959 12.171 -37.587 1.00 20.77 1099 PHE A N 1
ATOM 6845 C CA . PHE A 1 913 ? 37.709 12.417 -38.292 1.00 21.11 1099 PHE A CA 1
ATOM 6846 C C . PHE A 1 913 ? 37.966 13.123 -39.610 1.00 21.37 1099 PHE A C 1
ATOM 6847 O O . PHE A 1 913 ? 38.431 14.264 -39.632 1.00 21.60 1099 PHE A O 1
ATOM 6855 N N . PHE A 1 914 ? 37.655 12.447 -40.710 1.00 21.63 1100 PHE A N 1
ATOM 6856 C CA . PHE A 1 914 ? 37.698 13.076 -42.024 1.00 21.81 1100 PHE A CA 1
ATOM 6857 C C . PHE A 1 914 ? 36.350 13.728 -42.306 1.00 22.21 1100 PHE A C 1
ATOM 6858 O O . PHE A 1 914 ? 35.365 13.038 -42.583 1.00 22.40 1100 PHE A O 1
ATOM 6866 N N . LYS A 1 915 ? 36.315 15.058 -42.223 1.00 22.58 1101 LYS A N 1
ATOM 6867 C CA . LYS A 1 915 ? 35.082 15.829 -42.401 1.00 22.92 1101 LYS A CA 1
ATOM 6868 C C . LYS A 1 915 ? 34.331 15.437 -43.676 1.00 22.82 1101 LYS A C 1
ATOM 6869 O O . LYS A 1 915 ? 34.921 15.377 -44.758 1.00 22.76 1101 LYS A O 1
ATOM 6875 N N . ASP A 1 916 ? 33.032 15.163 -43.520 1.00 22.73 1102 ASP A N 1
ATOM 6876 C CA . ASP A 1 916 ? 32.142 14.714 -44.606 1.00 22.43 1102 ASP A CA 1
ATOM 6877 C C . ASP A 1 916 ? 32.484 13.305 -45.114 1.00 22.11 1102 ASP A C 1
ATOM 6878 O O . ASP A 1 916 ? 32.161 12.947 -46.248 1.00 22.12 1102 ASP A O 1
ATOM 6883 N N . ASP A 1 917 ? 33.123 12.513 -44.256 1.00 21.67 1103 ASP A N 1
ATOM 6884 C CA . ASP A 1 917 ? 33.562 11.165 -44.602 1.00 21.31 1103 ASP A CA 1
ATOM 6885 C C . ASP A 1 917 ? 33.778 10.362 -43.316 1.00 21.04 1103 ASP A C 1
ATOM 6886 O O . ASP A 1 917 ? 33.270 10.738 -42.255 1.00 20.86 1103 ASP A O 1
ATOM 6891 N N . GLY A 1 918 ? 34.539 9.271 -43.406 1.00 20.76 1104 GLY A N 1
ATOM 6892 C CA . GLY A 1 918 ? 34.732 8.359 -42.278 1.00 20.48 1104 GLY A CA 1
ATOM 6893 C C . GLY A 1 918 ? 35.706 8.825 -41.207 1.00 20.36 1104 GLY A C 1
ATOM 6894 O O . GLY A 1 918 ? 36.103 9.996 -41.162 1.00 19.93 1104 GLY A O 1
ATOM 6895 N N . ASN A 1 919 ? 36.080 7.893 -40.334 1.00 20.42 1105 ASN A N 1
ATOM 6896 C CA . ASN A 1 919 ? 37.040 8.162 -39.269 1.00 20.67 1105 ASN A CA 1
ATOM 6897 C C . ASN A 1 919 ? 37.996 6.999 -39.041 1.00 20.54 1105 ASN A C 1
ATOM 6898 O O . ASN A 1 919 ? 37.646 5.853 -39.306 1.00 20.61 1105 ASN A O 1
ATOM 6903 N N . TYR A 1 920 ? 39.203 7.305 -38.566 1.00 20.50 1106 TYR A N 1
ATOM 6904 C CA . TYR A 1 920 ? 40.160 6.284 -38.147 1.00 20.28 1106 TYR A CA 1
ATOM 6905 C C . TYR A 1 920 ? 40.202 6.210 -36.633 1.00 20.27 1106 TYR A C 1
ATOM 6906 O O . TYR A 1 920 ? 40.062 7.224 -35.943 1.00 20.33 1106 TYR A O 1
ATOM 6915 N N . LYS A 1 921 ? 40.422 5.007 -36.122 1.00 20.22 1107 LYS A N 1
ATOM 6916 C CA . LYS A 1 921 ? 40.786 4.824 -34.728 1.00 20.30 1107 LYS A CA 1
ATOM 6917 C C . LYS A 1 921 ? 42.077 4.019 -34.670 1.00 20.20 1107 LYS A C 1
ATOM 6918 O O . LYS A 1 921 ? 42.185 2.943 -35.274 1.00 20.02 1107 LYS A O 1
ATOM 6924 N N . THR A 1 922 ? 43.066 4.560 -33.965 1.00 20.22 1108 THR A N 1
ATOM 6925 C CA . THR A 1 922 ? 44.388 3.936 -33.900 1.00 20.16 1108 THR A CA 1
ATOM 6926 C C . THR A 1 922 ? 44.822 3.710 -32.465 1.00 20.05 1108 THR A C 1
ATOM 6927 O O . THR A 1 922 ? 44.570 4.540 -31.591 1.00 20.04 1108 THR A O 1
ATOM 6931 N N . ARG A 1 923 ? 45.461 2.572 -32.236 1.00 20.11 1109 ARG A N 1
ATOM 6932 C CA . ARG A 1 923 ? 46.139 2.302 -30.986 1.00 20.33 1109 ARG A CA 1
ATOM 6933 C C . ARG A 1 923 ? 47.578 1.979 -31.338 1.00 20.24 1109 ARG A C 1
ATOM 6934 O O . ARG A 1 923 ? 47.836 1.075 -32.134 1.00 20.14 1109 ARG A O 1
ATOM 6942 N N . ALA A 1 924 ? 48.507 2.731 -30.756 1.00 20.15 1110 ALA A N 1
ATOM 6943 C CA . ALA A 1 924 ? 49.928 2.534 -31.004 1.00 20.07 1110 ALA A CA 1
ATOM 6944 C C . ALA A 1 924 ? 50.668 2.264 -29.701 1.00 20.15 1110 ALA A C 1
ATOM 6945 O O . ALA A 1 924 ? 50.426 2.935 -28.695 1.00 20.22 1110 ALA A O 1
ATOM 6947 N N . GLU A 1 925 ? 51.564 1.281 -29.724 1.00 19.97 1111 GLU A N 1
ATOM 6948 C CA . GLU A 1 925 ? 52.397 0.964 -28.568 1.00 20.13 1111 GLU A CA 1
ATOM 6949 C C . GLU A 1 925 ? 53.864 1.214 -28.922 1.00 19.57 1111 GLU A C 1
ATOM 6950 O O . GLU A 1 925 ? 54.446 0.511 -29.749 1.00 19.50 1111 GLU A O 1
ATOM 6956 N N . VAL A 1 926 ? 54.446 2.233 -28.295 1.00 19.24 1112 VAL A N 1
ATOM 6957 C CA . VAL A 1 926 ? 55.788 2.699 -28.629 1.00 18.77 1112 VAL A CA 1
ATOM 6958 C C . VAL A 1 926 ? 56.733 2.488 -27.447 1.00 18.76 1112 VAL A C 1
ATOM 6959 O O . VAL A 1 926 ? 56.511 3.036 -26.366 1.00 18.63 1112 VAL A O 1
ATOM 6963 N N . LYS A 1 927 ? 57.779 1.690 -27.659 1.00 18.60 1113 LYS A N 1
ATOM 6964 C CA . LYS A 1 927 ? 58.809 1.458 -26.639 1.00 18.46 1113 LYS A CA 1
ATOM 6965 C C . LYS A 1 927 ? 60.110 0.950 -27.227 1.00 18.17 1113 LYS A C 1
ATOM 6966 O O . LYS A 1 927 ? 60.168 0.568 -28.393 1.00 18.23 1113 LYS A O 1
ATOM 6972 N N . PHE A 1 928 ? 61.158 0.959 -26.412 1.00 17.88 1114 PHE A N 1
ATOM 6973 C CA . PHE A 1 928 ? 62.429 0.408 -26.832 1.00 17.89 1114 PHE A CA 1
ATOM 6974 C C . PHE A 1 928 ? 62.436 -1.119 -26.802 1.00 18.13 1114 PHE A C 1
ATOM 6975 O O . PHE A 1 928 ? 61.785 -1.752 -25.965 1.00 18.13 1114 PHE A O 1
ATOM 6983 N N . GLU A 1 929 ? 63.168 -1.691 -27.750 1.00 18.33 1115 GLU A N 1
ATOM 6984 C CA . GLU A 1 929 ? 63.397 -3.118 -27.821 1.00 18.57 1115 GLU A CA 1
ATOM 6985 C C . GLU A 1 929 ? 64.862 -3.246 -28.182 1.00 18.66 1115 GLU A C 1
ATOM 6986 O O . GLU A 1 929 ? 65.235 -3.217 -29.357 1.00 18.73 1115 GLU A O 1
ATOM 6992 N N . GLY A 1 930 ? 65.700 -3.354 -27.157 1.00 19.01 1116 GLY A N 1
ATOM 6993 C CA . GLY A 1 930 ? 67.144 -3.229 -27.338 1.00 19.35 1116 GLY A CA 1
ATOM 6994 C C . GLY A 1 930 ? 67.456 -1.798 -27.718 1.00 19.46 1116 GLY A C 1
ATOM 6995 O O . GLY A 1 930 ? 66.832 -0.872 -27.205 1.00 19.46 1116 GLY A O 1
ATOM 6996 N N . ASP A 1 931 ? 68.394 -1.604 -28.637 1.00 19.80 1117 ASP A N 1
ATOM 6997 C CA . ASP A 1 931 ? 68.763 -0.241 -29.021 1.00 20.15 1117 ASP A CA 1
ATOM 6998 C C . ASP A 1 931 ? 67.889 0.370 -30.120 1.00 19.56 1117 ASP A C 1
ATOM 6999 O O . ASP A 1 931 ? 68.159 1.479 -30.584 1.00 19.70 1117 ASP A O 1
ATOM 7004 N N . THR A 1 932 ? 66.835 -0.338 -30.516 1.00 18.93 1118 THR A N 1
ATOM 7005 C CA . THR A 1 932 ? 65.937 0.176 -31.543 1.00 18.45 1118 THR A CA 1
ATOM 7006 C C . THR A 1 932 ? 64.557 0.495 -30.972 1.00 18.04 1118 THR A C 1
ATOM 7007 O O . THR A 1 932 ? 64.048 -0.216 -30.109 1.00 17.94 1118 THR A O 1
ATOM 7011 N N . LEU A 1 933 ? 63.964 1.579 -31.458 1.00 17.57 1119 LEU A N 1
ATOM 7012 C CA . LEU A 1 933 ? 62.646 1.980 -31.023 1.00 17.17 1119 LEU A CA 1
ATOM 7013 C C . LEU A 1 933 ? 61.588 1.331 -31.905 1.00 17.11 1119 LEU A C 1
ATOM 7014 O O . LEU A 1 933 ? 61.595 1.496 -33.125 1.00 16.86 1119 LEU A O 1
ATOM 7019 N N . VAL A 1 934 ? 60.681 0.593 -31.274 1.00 17.18 1120 VAL A N 1
ATOM 7020 C CA . VAL A 1 934 ? 59.649 -0.136 -32.000 1.00 17.44 1120 VAL A CA 1
ATOM 7021 C C . VAL A 1 934 ? 58.275 0.465 -31.749 1.00 17.78 1120 VAL A C 1
ATOM 7022 O O . VAL A 1 934 ? 58.017 1.052 -30.694 1.00 17.76 1120 VAL A O 1
ATOM 7026 N N . ASN A 1 935 ? 57.401 0.307 -32.735 1.00 18.29 1121 ASN A N 1
ATOM 7027 C CA . ASN A 1 935 ? 56.063 0.863 -32.689 1.00 19.08 1121 ASN A CA 1
ATOM 7028 C C . ASN A 1 935 ? 55.099 -0.091 -33.387 1.00 19.68 1121 ASN A C 1
ATOM 7029 O O . ASN A 1 935 ? 55.251 -0.379 -34.578 1.00 19.68 1121 ASN A O 1
ATOM 7034 N N . ARG A 1 936 ? 54.127 -0.595 -32.629 1.00 20.40 1122 ARG A N 1
ATOM 7035 C CA . ARG A 1 936 ? 53.111 -1.501 -33.167 1.00 21.53 1122 ARG A CA 1
ATOM 7036 C C . ARG A 1 936 ? 51.750 -0.829 -33.129 1.00 21.16 1122 ARG A C 1
ATOM 7037 O O . ARG A 1 936 ? 51.285 -0.416 -32.066 1.00 21.42 1122 ARG A O 1
ATOM 7045 N N . ILE A 1 937 ? 51.127 -0.724 -34.297 1.00 21.04 1123 ILE A N 1
ATOM 7046 C CA . ILE A 1 937 ? 49.881 0.014 -34.468 1.00 21.10 1123 ILE A CA 1
ATOM 7047 C C . ILE A 1 937 ? 48.777 -0.874 -35.039 1.00 21.18 1123 ILE A C 1
ATOM 7048 O O . ILE A 1 937 ? 49.024 -1.710 -35.910 1.00 21.10 1123 ILE A O 1
ATOM 7053 N N . GLU A 1 938 ? 47.565 -0.682 -34.526 1.00 21.34 1124 GLU A N 1
ATOM 7054 C CA . GLU A 1 938 ? 46.354 -1.251 -35.104 1.00 21.54 1124 GLU A CA 1
ATOM 7055 C C . GLU A 1 938 ? 45.466 -0.100 -35.575 1.00 21.67 1124 GLU A C 1
ATOM 7056 O O . GLU A 1 938 ? 45.319 0.899 -34.873 1.00 21.82 1124 GLU A O 1
ATOM 7058 N N . LEU A 1 939 ? 44.890 -0.225 -36.765 1.00 21.80 1125 LEU A N 1
ATOM 7059 C CA . LEU A 1 939 ? 44.057 0.843 -37.315 1.00 22.03 1125 LEU A CA 1
ATOM 7060 C C . LEU A 1 939 ? 42.706 0.326 -37.805 1.00 22.35 1125 LEU A C 1
ATOM 7061 O O . LEU A 1 939 ? 42.634 -0.660 -38.543 1.00 22.23 1125 LEU A O 1
ATOM 7066 N N . LYS A 1 940 ? 41.643 1.010 -37.391 1.00 22.85 1126 LYS A N 1
ATOM 7067 C CA . LYS A 1 940 ? 40.296 0.705 -37.851 1.00 23.32 1126 LYS A CA 1
ATOM 7068 C C . LYS A 1 940 ? 39.647 1.948 -38.444 1.00 23.76 1126 LYS A C 1
ATOM 7069 O O . LYS A 1 940 ? 39.568 2.990 -37.788 1.00 23.77 1126 LYS A O 1
ATOM 7072 N N . GLY A 1 941 ? 39.199 1.825 -39.690 1.00 24.16 1127 GLY A N 1
ATOM 7073 C CA . GLY A 1 941 ? 38.411 2.862 -40.347 1.00 24.90 1127 GLY A CA 1
ATOM 7074 C C . GLY A 1 941 ? 37.003 2.371 -40.638 1.00 25.49 1127 GLY A C 1
ATOM 7075 O O . GLY A 1 941 ? 36.816 1.229 -41.075 1.00 25.60 1127 GLY A O 1
ATOM 7076 N N . ILE A 1 942 ? 36.014 3.227 -40.382 1.00 25.85 1128 ILE A N 1
ATOM 7077 C CA . ILE A 1 942 ? 34.607 2.920 -40.659 1.00 26.43 1128 ILE A CA 1
ATOM 7078 C C . ILE A 1 942 ? 33.894 4.126 -41.277 1.00 26.75 1128 ILE A C 1
ATOM 7079 O O . ILE A 1 942 ? 34.434 5.234 -41.261 1.00 27.01 1128 ILE A O 1
ATOM 7084 N N . ASP A 1 943 ? 32.689 3.899 -41.813 1.00 26.91 1129 ASP A N 1
ATOM 7085 C CA . ASP A 1 943 ? 31.814 4.954 -42.371 1.00 27.08 1129 ASP A CA 1
ATOM 7086 C C . ASP A 1 943 ? 32.377 5.703 -43.587 1.00 27.03 1129 ASP A C 1
ATOM 7087 O O . ASP A 1 943 ? 31.898 6.791 -43.927 1.00 27.08 1129 ASP A O 1
ATOM 7092 N N . PHE A 1 944 ? 33.380 5.132 -44.247 1.00 26.93 1130 PHE A N 1
ATOM 7093 C CA . PHE A 1 944 ? 34.010 5.816 -45.373 1.00 26.81 1130 PHE A CA 1
ATOM 7094 C C . PHE A 1 944 ? 33.177 5.711 -46.648 1.00 26.89 1130 PHE A C 1
ATOM 7095 O O . PHE A 1 944 ? 32.715 4.629 -47.004 1.00 26.93 1130 PHE A O 1
ATOM 7103 N N . LYS A 1 945 ? 32.971 6.845 -47.314 1.00 27.09 1131 LYS A N 1
ATOM 7104 C CA . LYS A 1 945 ? 32.317 6.877 -48.623 1.00 27.32 1131 LYS A CA 1
ATOM 7105 C C . LYS A 1 945 ? 33.241 6.242 -49.663 1.00 27.40 1131 LYS A C 1
ATOM 7106 O O . LYS A 1 945 ? 34.362 6.715 -49.870 1.00 27.50 1131 LYS A O 1
ATOM 7112 N N . GLU A 1 946 ? 32.773 5.174 -50.308 1.00 27.56 1132 GLU A N 1
ATOM 7113 C CA . GLU A 1 946 ? 33.589 4.418 -51.274 1.00 27.79 1132 GLU A CA 1
ATOM 7114 C C . GLU A 1 946 ? 34.045 5.255 -52.483 1.00 27.59 1132 GLU A C 1
ATOM 7115 O O . GLU A 1 946 ? 35.020 4.900 -53.154 1.00 27.64 1132 GLU A O 1
ATOM 7121 N N . ASP A 1 947 ? 33.341 6.357 -52.746 1.00 27.17 1133 ASP A N 1
ATOM 7122 C CA . ASP A 1 947 ? 33.745 7.315 -53.775 1.00 26.76 1133 ASP A CA 1
ATOM 7123 C C . ASP A 1 947 ? 34.150 8.662 -53.162 1.00 26.56 1133 ASP A C 1
ATOM 7124 O O . ASP A 1 947 ? 34.148 9.694 -53.841 1.00 26.44 1133 ASP A O 1
ATOM 7126 N N . GLY A 1 948 ? 34.497 8.647 -51.877 1.00 26.30 1134 GLY A N 1
ATOM 7127 C CA . GLY A 1 948 ? 35.048 9.829 -51.210 1.00 25.94 1134 GLY A CA 1
ATOM 7128 C C . GLY A 1 948 ? 36.513 10.038 -51.566 1.00 25.72 1134 GLY A C 1
ATOM 7129 O O . GLY A 1 948 ? 37.086 9.276 -52.351 1.00 25.60 1134 GLY A O 1
ATOM 7130 N N . ASN A 1 949 ? 37.123 11.066 -50.981 1.00 25.42 1135 ASN A N 1
ATOM 7131 C CA . ASN A 1 949 ? 38.523 11.396 -51.253 1.00 25.14 1135 ASN A CA 1
ATOM 7132 C C . ASN A 1 949 ? 39.506 10.345 -50.752 1.00 24.79 1135 ASN A C 1
ATOM 7133 O O . ASN A 1 949 ? 40.589 10.175 -51.316 1.00 24.73 1135 ASN A O 1
ATOM 7138 N N . ILE A 1 950 ? 39.112 9.644 -49.695 1.00 24.40 1136 ILE A N 1
ATOM 7139 C CA . ILE A 1 950 ? 39.964 8.654 -49.053 1.00 23.86 1136 ILE A CA 1
ATOM 7140 C C . ILE A 1 950 ? 39.948 7.343 -49.839 1.00 23.70 1136 ILE A C 1
ATOM 7141 O O . ILE A 1 950 ? 40.965 6.956 -50.408 1.00 23.84 1136 ILE A O 1
ATOM 7146 N N . LEU A 1 951 ? 38.800 6.674 -49.895 1.00 23.38 1137 LEU A N 1
ATOM 7147 C CA . LEU A 1 951 ? 38.727 5.379 -50.575 1.00 22.99 1137 LEU A CA 1
ATOM 7148 C C . LEU A 1 951 ? 38.805 5.473 -52.099 1.00 22.75 1137 LEU A C 1
ATOM 7149 O O . LEU A 1 951 ? 39.137 4.494 -52.764 1.00 22.79 1137 LEU A O 1
ATOM 7154 N N . GLY A 1 952 ? 38.507 6.648 -52.644 1.00 22.53 1138 GLY A N 1
ATOM 7155 C CA . GLY A 1 952 ? 38.626 6.882 -54.077 1.00 22.56 1138 GLY A CA 1
ATOM 7156 C C . GLY A 1 952 ? 39.933 7.548 -54.475 1.00 22.69 1138 GLY A C 1
ATOM 7157 O O . GLY A 1 952 ? 40.042 8.095 -55.575 1.00 22.82 1138 GLY A O 1
ATOM 7158 N N . HIS A 1 953 ? 40.913 7.507 -53.570 1.00 22.57 1139 HIS A N 1
ATOM 7159 C CA . HIS A 1 953 ? 42.264 8.034 -53.792 1.00 22.46 1139 HIS A CA 1
ATOM 7160 C C . HIS A 1 953 ? 42.311 9.353 -54.562 1.00 22.46 1139 HIS A C 1
ATOM 7161 O O . HIS A 1 953 ? 42.861 9.411 -55.659 1.00 22.57 1139 HIS A O 1
ATOM 7168 N N . LYS A 1 954 ? 41.741 10.406 -53.987 1.00 22.45 1140 LYS A N 1
ATOM 7169 C CA . LYS A 1 954 ? 41.712 11.711 -54.653 1.00 22.62 1140 LYS A CA 1
ATOM 7170 C C . LYS A 1 954 ? 42.692 12.722 -54.050 1.00 22.22 1140 LYS A C 1
ATOM 7171 O O . LYS A 1 954 ? 42.774 13.861 -54.516 1.00 22.53 1140 LYS A O 1
ATOM 7177 N N . LEU A 1 955 ? 43.436 12.302 -53.029 1.00 21.77 1141 LEU A N 1
ATOM 7178 C CA . LEU A 1 955 ? 44.407 13.176 -52.358 1.00 21.19 1141 LEU A CA 1
ATOM 7179 C C . LEU A 1 955 ? 45.720 13.254 -53.123 1.00 20.97 1141 LEU A C 1
ATOM 7180 O O . LEU A 1 955 ? 46.175 12.263 -53.690 1.00 21.03 1141 LEU A O 1
ATOM 7185 N N . GLU A 1 956 ? 46.325 14.437 -53.127 1.00 20.55 1142 GLU A N 1
ATOM 7186 C CA . GLU A 1 956 ? 47.640 14.629 -53.725 1.00 20.39 1142 GLU A CA 1
ATOM 7187 C C . GLU A 1 956 ? 48.720 14.035 -52.832 1.00 19.76 1142 GLU A C 1
ATOM 7188 O O . GLU A 1 956 ? 48.597 14.039 -51.602 1.00 19.70 1142 GLU A O 1
ATOM 7194 N N . TYR A 1 957 ? 49.780 13.532 -53.461 1.00 19.14 1143 TYR A N 1
ATOM 7195 C CA . TYR A 1 957 ? 50.894 12.922 -52.749 1.00 18.43 1143 TYR A CA 1
ATOM 7196 C C . TYR A 1 957 ? 51.848 14.009 -52.228 1.00 18.44 1143 TYR A C 1
ATOM 7197 O O . TYR A 1 957 ? 52.990 14.145 -52.682 1.00 18.33 1143 TYR A O 1
ATOM 7206 N N . ASN A 1 958 ? 51.346 14.788 -51.273 1.00 18.40 1144 ASN A N 1
ATOM 7207 C CA . ASN A 1 958 ? 52.101 15.862 -50.631 1.00 18.57 1144 ASN A CA 1
ATOM 7208 C C . ASN A 1 958 ? 51.570 16.106 -49.223 1.00 18.61 1144 ASN A C 1
ATOM 7209 O O . ASN A 1 958 ? 50.656 15.401 -48.775 1.00 18.57 1144 ASN A O 1
ATOM 7214 N N . TYR A 1 959 ? 52.131 17.101 -48.534 1.00 18.52 1145 TYR A N 1
ATOM 7215 C CA . TYR A 1 959 ? 51.779 17.351 -47.142 1.00 18.58 1145 TYR A CA 1
ATOM 7216 C C . TYR A 1 959 ? 52.125 18.762 -46.691 1.00 19.24 1145 TYR A C 1
ATOM 7217 O O . TYR A 1 959 ? 53.196 19.282 -47.006 1.00 19.09 1145 TYR A O 1
ATOM 7226 N N . ASN A 1 960 ? 51.203 19.369 -45.946 1.00 20.08 1146 ASN A N 1
ATOM 7227 C CA . ASN A 1 960 ? 51.374 20.718 -45.417 1.00 20.93 1146 ASN A CA 1
ATOM 7228 C C . ASN A 1 960 ? 51.980 20.687 -44.021 1.00 21.50 1146 ASN A C 1
ATOM 7229 O O . ASN A 1 960 ? 51.917 19.667 -43.333 1.00 21.70 1146 ASN A O 1
ATOM 7234 N N . SER A 1 961 ? 52.564 21.809 -43.613 1.00 22.11 1147 SER A N 1
ATOM 7235 C CA . SER A 1 961 ? 53.083 21.978 -42.265 1.00 22.86 1147 SER A CA 1
ATOM 7236 C C . SER A 1 961 ? 51.935 22.229 -41.299 1.00 23.56 1147 SER A C 1
ATOM 7237 O O . SER A 1 961 ? 50.906 22.792 -41.684 1.00 23.85 1147 SER A O 1
ATOM 7240 N N . HIS A 1 962 ? 52.112 21.803 -40.050 1.00 24.28 1148 HIS A N 1
ATOM 7241 C CA . HIS A 1 962 ? 51.073 21.915 -39.032 1.00 25.07 1148 HIS A CA 1
ATOM 7242 C C . HIS A 1 962 ? 51.686 22.135 -37.665 1.00 25.66 1148 HIS A C 1
ATOM 7243 O O . HIS A 1 962 ? 52.791 21.672 -37.386 1.00 25.96 1148 HIS A O 1
ATOM 7250 N N . ASN A 1 963 ? 50.955 22.839 -36.811 1.00 26.44 1149 ASN A N 1
ATOM 7251 C CA . ASN A 1 963 ? 51.286 22.908 -35.398 1.00 27.05 1149 ASN A CA 1
ATOM 7252 C C . ASN A 1 963 ? 50.342 22.027 -34.590 1.00 27.43 1149 ASN A C 1
ATOM 7253 O O . ASN A 1 963 ? 49.154 21.917 -34.892 1.00 27.53 1149 ASN A O 1
ATOM 7258 N N . VAL A 1 964 ? 50.902 21.374 -33.583 1.00 28.01 1150 VAL A N 1
ATOM 7259 C CA . VAL A 1 964 ? 50.201 20.374 -32.795 1.00 28.70 1150 VAL A CA 1
ATOM 7260 C C . VAL A 1 964 ? 50.212 20.894 -31.371 1.00 29.20 1150 VAL A C 1
ATOM 7261 O O . VAL A 1 964 ? 51.268 21.231 -30.854 1.00 29.20 1150 VAL A O 1
ATOM 7265 N N . TYR A 1 965 ? 49.053 20.977 -30.730 1.00 30.14 1151 TYR A N 1
ATOM 7266 C CA . TYR A 1 965 ? 49.022 21.544 -29.385 1.00 30.92 1151 TYR A CA 1
ATOM 7267 C C . TYR A 1 965 ? 48.964 20.486 -28.301 1.00 30.98 1151 TYR A C 1
ATOM 7268 O O . TYR A 1 965 ? 47.958 19.797 -28.144 1.00 31.08 1151 TYR A O 1
ATOM 7277 N N . ILE A 1 966 ? 50.068 20.354 -27.572 1.00 31.17 1152 ILE A N 1
ATOM 7278 C CA . ILE A 1 966 ? 50.182 19.375 -26.501 1.00 31.43 1152 ILE A CA 1
ATOM 7279 C C . ILE A 1 966 ? 49.806 20.004 -25.170 1.00 31.82 1152 ILE A C 1
ATOM 7280 O O . ILE A 1 966 ? 50.200 21.134 -24.869 1.00 31.70 1152 ILE A O 1
ATOM 7285 N N . MET A 1 967 ? 49.029 19.263 -24.386 1.00 32.24 1153 MET A N 1
ATOM 7286 C CA . MET A 1 967 ? 48.729 19.631 -23.012 1.00 32.79 1153 MET A CA 1
ATOM 7287 C C . MET A 1 967 ? 48.667 18.403 -22.128 1.00 32.76 1153 MET A C 1
ATOM 7288 O O . MET A 1 967 ? 48.437 17.295 -22.609 1.00 32.81 1153 MET A O 1
ATOM 7293 N N . ALA A 1 968 ? 48.893 18.608 -20.836 1.00 33.07 1154 ALA A N 1
ATOM 7294 C CA . ALA A 1 968 ? 48.918 17.522 -19.874 1.00 33.37 1154 ALA A CA 1
ATOM 7295 C C . ALA A 1 968 ? 47.527 16.952 -19.645 1.00 33.74 1154 ALA A C 1
ATOM 7296 O O . ALA A 1 968 ? 46.542 17.692 -19.570 1.00 33.45 1154 ALA A O 1
ATOM 7298 N N . ASP A 1 969 ? 47.462 15.626 -19.568 1.00 34.31 1155 ASP A N 1
ATOM 7299 C CA . ASP A 1 969 ? 46.267 14.924 -19.133 1.00 34.94 1155 ASP A CA 1
ATOM 7300 C C . ASP A 1 969 ? 46.551 14.426 -17.718 1.00 35.13 1155 ASP A C 1
ATOM 7301 O O . ASP A 1 969 ? 46.993 13.287 -17.511 1.00 35.11 1155 ASP A O 1
ATOM 7306 N N . LYS A 1 970 ? 46.297 15.312 -16.756 1.00 35.40 1156 LYS A N 1
ATOM 7307 C CA . LYS A 1 970 ? 46.644 15.111 -15.346 1.00 35.48 1156 LYS A CA 1
ATOM 7308 C C . LYS A 1 970 ? 46.063 13.837 -14.724 1.00 35.49 1156 LYS A C 1
ATOM 7309 O O . LYS A 1 970 ? 46.751 13.141 -13.973 1.00 35.48 1156 LYS A O 1
ATOM 7311 N N . GLN A 1 971 ? 44.806 13.537 -15.049 1.00 35.58 1157 GLN A N 1
ATOM 7312 C CA . GLN A 1 971 ? 44.102 12.385 -14.476 1.00 35.62 1157 GLN A CA 1
ATOM 7313 C C . GLN A 1 971 ? 44.654 11.051 -14.968 1.00 35.51 1157 GLN A C 1
ATOM 7314 O O . GLN A 1 971 ? 44.788 10.110 -14.182 1.00 35.61 1157 GLN A O 1
ATOM 7316 N N . LYS A 1 972 ? 44.971 10.975 -16.261 1.00 35.34 1158 LYS A N 1
ATOM 7317 C CA . LYS A 1 972 ? 45.496 9.744 -16.866 1.00 34.93 1158 LYS A CA 1
ATOM 7318 C C . LYS A 1 972 ? 47.030 9.673 -16.852 1.00 34.59 1158 LYS A C 1
ATOM 7319 O O . LYS A 1 972 ? 47.609 8.682 -17.299 1.00 34.70 1158 LYS A O 1
ATOM 7321 N N . ASN A 1 973 ? 47.672 10.723 -16.333 1.00 34.19 1159 ASN A N 1
ATOM 7322 C CA . ASN A 1 973 ? 49.136 10.785 -16.156 1.00 33.75 1159 ASN A CA 1
ATOM 7323 C C . ASN A 1 973 ? 49.926 10.836 -17.470 1.00 33.46 1159 ASN A C 1
ATOM 7324 O O . ASN A 1 973 ? 51.079 10.400 -17.544 1.00 33.37 1159 ASN A O 1
ATOM 7329 N N . GLY A 1 974 ? 49.297 11.387 -18.503 1.00 33.05 1160 GLY A N 1
ATOM 7330 C CA . GLY A 1 974 ? 49.924 11.522 -19.804 1.00 32.42 1160 GLY A CA 1
ATOM 7331 C C . GLY A 1 974 ? 49.588 12.848 -20.440 1.00 32.09 1160 GLY A C 1
ATOM 7332 O O . GLY A 1 974 ? 49.597 13.881 -19.772 1.00 32.03 1160 GLY A O 1
ATOM 7333 N N . ILE A 1 975 ? 49.282 12.817 -21.733 1.00 31.82 1161 ILE A N 1
ATOM 7334 C CA . ILE A 1 975 ? 49.019 14.038 -22.489 1.00 31.64 1161 ILE A CA 1
ATOM 7335 C C . ILE A 1 975 ? 47.771 13.940 -23.369 1.00 31.56 1161 ILE A C 1
ATOM 7336 O O . ILE A 1 975 ? 47.299 12.843 -23.672 1.00 31.38 1161 ILE A O 1
ATOM 7341 N N . LYS A 1 976 ? 47.245 15.105 -23.750 1.00 31.49 1162 LYS A N 1
ATOM 7342 C CA . LYS A 1 976 ? 46.103 15.238 -24.654 1.00 31.69 1162 LYS A CA 1
ATOM 7343 C C . LYS A 1 976 ? 46.527 16.119 -25.817 1.00 31.43 1162 LYS A C 1
ATOM 7344 O O . LYS A 1 976 ? 47.230 17.114 -25.621 1.00 31.56 1162 LYS A O 1
ATOM 7350 N N . VAL A 1 977 ? 46.103 15.762 -27.025 1.00 31.13 1163 VAL A N 1
ATOM 7351 C CA . VAL A 1 977 ? 46.501 16.516 -28.208 1.00 30.99 1163 VAL A CA 1
ATOM 7352 C C . VAL A 1 977 ? 45.332 16.720 -29.161 1.00 30.92 1163 VAL A C 1
ATOM 7353 O O . VAL A 1 977 ? 44.552 15.801 -29.394 1.00 31.00 1163 VAL A O 1
ATOM 7357 N N . ASN A 1 978 ? 45.228 17.928 -29.712 1.00 30.87 1164 ASN A N 1
ATOM 7358 C CA . ASN A 1 978 ? 44.189 18.269 -30.685 1.00 30.84 1164 ASN A CA 1
ATOM 7359 C C . ASN A 1 978 ? 44.756 19.031 -31.875 1.00 30.34 1164 ASN A C 1
ATOM 7360 O O . ASN A 1 978 ? 45.355 20.096 -31.706 1.00 30.68 1164 ASN A O 1
ATOM 7365 N N . PHE A 1 979 ? 44.572 18.487 -33.074 1.00 29.55 1165 PHE A N 1
ATOM 7366 C CA . PHE A 1 979 ? 45.022 19.163 -34.291 1.00 28.72 1165 PHE A CA 1
ATOM 7367 C C . PHE A 1 979 ? 44.197 18.797 -35.514 1.00 28.64 1165 PHE A C 1
ATOM 7368 O O . PHE A 1 979 ? 43.617 17.714 -35.577 1.00 28.56 1165 PHE A O 1
ATOM 7376 N N . LYS A 1 980 ? 44.130 19.723 -36.465 1.00 28.60 1166 LYS A N 1
ATOM 7377 C CA . LYS A 1 980 ? 43.465 19.497 -37.744 1.00 28.62 1166 LYS A CA 1
ATOM 7378 C C . LYS A 1 980 ? 44.490 19.443 -38.865 1.00 28.28 1166 LYS A C 1
ATOM 7379 O O . LYS A 1 980 ? 45.249 20.389 -39.061 1.00 28.27 1166 LYS A O 1
ATOM 7385 N N . ILE A 1 981 ? 44.500 18.335 -39.600 1.00 28.02 1167 ILE A N 1
ATOM 7386 C CA . ILE A 1 981 ? 45.342 18.198 -40.786 1.00 27.79 1167 ILE A CA 1
ATOM 7387 C C . ILE A 1 981 ? 44.560 18.571 -42.043 1.00 27.83 1167 ILE A C 1
ATOM 7388 O O . ILE A 1 981 ? 43.414 18.155 -42.218 1.00 27.85 1167 ILE A O 1
ATOM 7393 N N . ARG A 1 982 ? 45.191 19.362 -42.905 1.00 27.82 1168 ARG A N 1
ATOM 7394 C CA . ARG A 1 982 ? 44.627 19.713 -44.200 1.00 28.04 1168 ARG A CA 1
ATOM 7395 C C . ARG A 1 982 ? 45.358 18.940 -45.292 1.00 27.61 1168 ARG A C 1
ATOM 7396 O O . ARG A 1 982 ? 46.570 19.084 -45.466 1.00 27.54 1168 ARG A O 1
ATOM 7404 N N . HIS A 1 983 ? 44.611 18.101 -46.002 1.00 27.45 1169 HIS A N 1
ATOM 7405 C CA . HIS A 1 983 ? 45.121 17.356 -47.149 1.00 27.25 1169 HIS A CA 1
ATOM 7406 C C . HIS A 1 983 ? 44.617 17.997 -48.431 1.00 27.45 1169 HIS A C 1
ATOM 7407 O O . HIS A 1 983 ? 43.440 18.339 -48.539 1.00 27.53 1169 HIS A O 1
ATOM 7414 N N . ASN A 1 984 ? 45.503 18.149 -49.406 1.00 27.66 1170 ASN A N 1
ATOM 7415 C CA . ASN A 1 984 ? 45.126 18.737 -50.682 1.00 27.98 1170 ASN A CA 1
ATOM 7416 C C . ASN A 1 984 ? 44.410 17.737 -51.582 1.00 28.30 1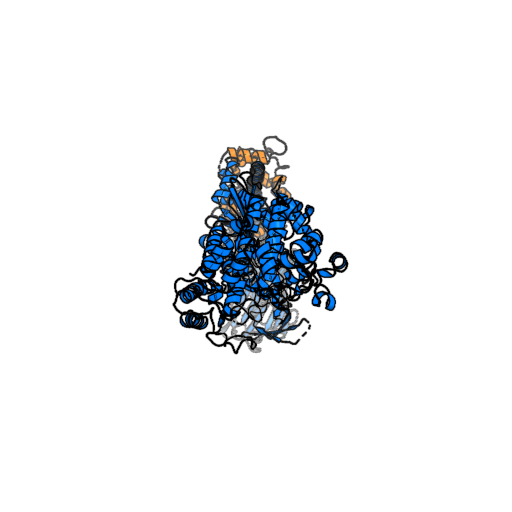170 ASN A C 1
ATOM 7417 O O . ASN A 1 984 ? 44.838 16.587 -51.707 1.00 28.36 1170 ASN A O 1
ATOM 7422 N N . ILE A 1 985 ? 43.314 18.181 -52.195 1.00 28.74 1171 ILE A N 1
ATOM 7423 C CA . ILE A 1 985 ? 42.585 17.380 -53.180 1.00 29.31 1171 ILE A CA 1
ATOM 7424 C C . ILE A 1 985 ? 43.029 17.800 -54.578 1.00 29.57 1171 ILE A C 1
ATOM 7425 O O . ILE A 1 985 ? 43.342 18.972 -54.809 1.00 29.60 1171 ILE A O 1
ATOM 7430 N N . GLU A 1 986 ? 43.058 16.836 -55.498 1.00 29.97 1172 GLU A N 1
ATOM 7431 C CA . GLU A 1 986 ? 43.497 17.059 -56.885 1.00 30.48 1172 GLU A CA 1
ATOM 7432 C C . GLU A 1 986 ? 42.940 18.338 -57.530 1.00 30.73 1172 GLU A C 1
ATOM 7433 O O . GLU A 1 986 ? 43.687 19.093 -58.153 1.00 30.91 1172 GLU A O 1
ATOM 7435 N N . ASP A 1 987 ? 41.642 18.581 -57.359 1.00 31.05 1173 ASP A N 1
ATOM 7436 C CA . ASP A 1 987 ? 40.964 19.715 -58.004 1.00 31.41 1173 ASP A CA 1
ATOM 7437 C C . ASP A 1 987 ? 41.194 21.082 -57.332 1.00 31.32 1173 ASP A C 1
ATOM 7438 O O . ASP A 1 987 ? 40.640 22.093 -57.778 1.00 31.50 1173 ASP A O 1
ATOM 7443 N N . GLY A 1 988 ? 41.994 21.108 -56.264 1.00 31.03 1174 GLY A N 1
ATOM 7444 C CA . GLY A 1 988 ? 42.364 22.360 -55.593 1.00 30.47 1174 GLY A CA 1
ATOM 7445 C C . GLY A 1 988 ? 41.657 22.641 -54.274 1.00 30.16 1174 GLY A C 1
ATOM 7446 O O . GLY A 1 988 ? 41.882 23.683 -53.651 1.00 30.14 1174 GLY A O 1
ATOM 7447 N N . SER A 1 989 ? 40.796 21.721 -53.850 1.00 29.77 1175 SER A N 1
ATOM 7448 C CA . SER A 1 989 ? 40.102 21.855 -52.573 1.00 29.33 1175 SER A CA 1
ATOM 7449 C C . SER A 1 989 ? 40.870 21.125 -51.466 1.00 29.00 1175 SER A C 1
ATOM 7450 O O . SER A 1 989 ? 41.933 20.548 -51.716 1.00 29.00 1175 SER A O 1
ATOM 7453 N N . VAL A 1 990 ? 40.330 21.150 -50.249 1.00 28.44 1176 VAL A N 1
ATOM 7454 C CA . VAL A 1 990 ? 41.018 20.597 -49.087 1.00 27.87 1176 VAL A CA 1
ATOM 7455 C C . VAL A 1 990 ? 40.148 19.587 -48.326 1.00 27.43 1176 VAL A C 1
ATOM 7456 O O . VAL A 1 990 ? 38.990 19.870 -48.012 1.00 27.50 1176 VAL A O 1
ATOM 7460 N N . GLN A 1 991 ? 40.713 18.410 -48.047 1.00 26.69 1177 GLN A N 1
ATOM 7461 C CA . GLN A 1 991 ? 40.082 17.426 -47.166 1.00 25.98 1177 GLN A CA 1
ATOM 7462 C C . GLN A 1 991 ? 40.594 17.611 -45.742 1.00 25.74 1177 GLN A C 1
ATOM 7463 O O . GLN A 1 991 ? 41.787 17.467 -45.479 1.00 25.70 1177 GLN A O 1
ATOM 7469 N N . LEU A 1 992 ? 39.679 17.924 -44.830 1.00 25.43 1178 LEU A N 1
ATOM 7470 C CA . LEU A 1 992 ? 40.016 18.222 -43.439 1.00 25.02 1178 LEU A CA 1
ATOM 7471 C C . LEU A 1 992 ? 40.054 16.941 -42.604 1.00 24.74 1178 LEU A C 1
ATOM 7472 O O . LEU A 1 992 ? 39.167 16.091 -42.724 1.00 24.83 1178 LEU A O 1
ATOM 7477 N N . ALA A 1 993 ? 41.083 16.802 -41.770 1.00 24.41 1179 ALA A N 1
ATOM 7478 C CA . ALA A 1 993 ? 41.221 15.637 -40.889 1.00 24.11 1179 ALA A CA 1
ATOM 7479 C C . ALA A 1 993 ? 41.426 16.056 -39.438 1.00 24.02 1179 ALA A C 1
ATOM 7480 O O . ALA A 1 993 ? 42.469 16.608 -39.082 1.00 24.17 1179 ALA A O 1
ATOM 7482 N N . ASP A 1 994 ? 40.425 15.787 -38.605 1.00 23.85 1180 ASP A N 1
ATOM 7483 C CA . ASP A 1 994 ? 40.401 16.264 -37.223 1.00 23.70 1180 ASP A CA 1
ATOM 7484 C C . ASP A 1 994 ? 40.908 15.180 -36.276 1.00 23.09 1180 ASP A C 1
ATOM 7485 O O . ASP A 1 994 ? 40.321 14.099 -36.183 1.00 23.11 1180 ASP A O 1
ATOM 7490 N N . HIS A 1 995 ? 41.996 15.477 -35.574 1.00 22.30 1181 HIS A N 1
ATOM 7491 C CA . HIS A 1 995 ? 42.681 14.484 -34.749 1.00 21.63 1181 HIS A CA 1
ATOM 7492 C C . HIS A 1 995 ? 42.409 14.672 -33.265 1.00 21.47 1181 HIS A C 1
ATOM 7493 O O . HIS A 1 995 ? 42.399 15.797 -32.760 1.00 21.70 1181 HIS A O 1
ATOM 7500 N N . TYR A 1 996 ? 42.201 13.557 -32.574 1.00 21.15 1182 TYR A N 1
ATOM 7501 C CA . TYR A 1 996 ? 42.028 13.552 -31.128 1.00 20.89 1182 TYR A CA 1
ATOM 7502 C C . TYR A 1 996 ? 42.942 12.481 -30.565 1.00 20.75 1182 TYR A C 1
ATOM 7503 O O . TYR A 1 996 ? 42.833 11.308 -30.933 1.00 20.86 1182 TYR A O 1
ATOM 7512 N N . GLN A 1 997 ? 43.845 12.892 -29.679 1.00 20.43 1183 GLN A N 1
ATOM 7513 C CA . GLN A 1 997 ? 44.953 12.041 -29.263 1.00 20.18 1183 GLN A CA 1
ATOM 7514 C C . GLN A 1 997 ? 45.147 12.008 -27.750 1.00 20.24 1183 GLN A C 1
ATOM 7515 O O . GLN A 1 997 ? 44.986 13.017 -27.065 1.00 20.23 1183 GLN A O 1
ATOM 7521 N N . GLN A 1 998 ? 45.508 10.833 -27.246 1.00 20.28 1184 GLN A N 1
ATOM 7522 C CA . GLN A 1 998 ? 45.844 10.660 -25.848 1.00 20.41 1184 GLN A CA 1
ATOM 7523 C C . GLN A 1 998 ? 47.028 9.713 -25.708 1.00 20.54 1184 GLN A C 1
ATOM 7524 O O . GLN A 1 998 ? 47.045 8.635 -26.310 1.00 20.48 1184 GLN A O 1
ATOM 7526 N N . ASN A 1 999 ? 48.018 10.127 -24.920 1.00 20.58 1185 ASN A N 1
ATOM 7527 C CA . ASN A 1 999 ? 49.139 9.258 -24.575 1.00 20.93 1185 ASN A CA 1
ATOM 7528 C C . ASN A 1 999 ? 49.178 8.983 -23.074 1.00 21.27 1185 ASN A C 1
ATOM 7529 O O . ASN A 1 999 ? 49.125 9.909 -22.264 1.00 21.36 1185 ASN A O 1
ATOM 7534 N N . THR A 1 1000 ? 49.258 7.706 -22.710 1.00 21.54 1186 THR A N 1
ATOM 7535 C CA . THR A 1 1000 ? 49.463 7.304 -21.323 1.00 21.90 1186 THR A CA 1
ATOM 7536 C C . THR A 1 1000 ? 50.684 6.382 -21.270 1.00 22.17 1186 THR A C 1
ATOM 7537 O O . THR A 1 1000 ? 50.903 5.607 -22.200 1.00 21.82 1186 THR A O 1
ATOM 7541 N N . PRO A 1 1001 ? 51.487 6.471 -20.189 1.00 22.59 1187 PRO A N 1
ATOM 7542 C CA . PRO A 1 1001 ? 52.705 5.663 -20.056 1.00 23.00 1187 PRO A CA 1
ATOM 7543 C C . PRO A 1 1001 ? 52.408 4.181 -19.844 1.00 23.50 1187 PRO A C 1
ATOM 7544 O O . PRO A 1 1001 ? 51.374 3.834 -19.269 1.00 23.47 1187 PRO A O 1
ATOM 7548 N N . ILE A 1 1002 ? 53.309 3.315 -20.304 1.00 24.04 1188 ILE A N 1
ATOM 7549 C CA . ILE A 1 1002 ? 53.142 1.879 -20.102 1.00 24.64 1188 ILE A CA 1
ATOM 7550 C C . ILE A 1 1002 ? 53.456 1.500 -18.656 1.00 25.13 1188 ILE A C 1
ATOM 7551 O O . ILE A 1 1002 ? 52.610 0.919 -17.969 1.00 25.53 1188 ILE A O 1
ATOM 7556 N N . GLY A 1 1003 ? 54.657 1.845 -18.197 1.00 25.42 1189 GLY A N 1
ATOM 7557 C CA . GLY A 1 1003 ? 55.078 1.537 -16.834 1.00 25.90 1189 GLY A CA 1
ATOM 7558 C C . GLY A 1 1003 ? 54.384 2.407 -15.803 1.00 26.22 1189 GLY A C 1
ATOM 7559 O O . GLY A 1 1003 ? 53.619 3.313 -16.153 1.00 26.19 1189 GLY A O 1
ATOM 7560 N N . ASP A 1 1004 ? 54.641 2.129 -14.526 1.00 26.44 1190 ASP A N 1
ATOM 7561 C CA . ASP A 1 1004 ? 54.119 2.981 -13.454 1.00 26.68 1190 ASP A CA 1
ATOM 7562 C C . ASP A 1 1004 ? 55.213 3.850 -12.818 1.00 26.25 1190 ASP A C 1
ATOM 7563 O O . ASP A 1 1004 ? 55.006 4.458 -11.763 1.00 26.44 1190 ASP A O 1
ATOM 7568 N N . GLY A 1 1005 ? 56.363 3.922 -13.488 1.00 25.72 1191 GLY A N 1
ATOM 7569 C CA . GLY A 1 1005 ? 57.454 4.806 -13.083 1.00 24.93 1191 GLY A CA 1
ATOM 7570 C C . GLY A 1 1005 ? 57.148 6.270 -13.360 1.00 24.52 1191 GLY A C 1
ATOM 7571 O O . GLY A 1 1005 ? 56.104 6.591 -13.936 1.00 24.49 1191 GLY A O 1
ATOM 7572 N N . PRO A 1 1006 ? 58.057 7.175 -12.951 1.00 24.22 1192 PRO A N 1
ATOM 7573 C CA . PRO A 1 1006 ? 57.803 8.611 -13.088 1.00 23.96 1192 PRO A CA 1
ATOM 7574 C C . PRO A 1 1006 ? 57.918 9.121 -14.526 1.00 23.68 1192 PRO A C 1
ATOM 7575 O O . PRO A 1 1006 ? 58.764 8.657 -15.289 1.00 23.64 1192 PRO A O 1
ATOM 7579 N N . VAL A 1 1007 ? 57.054 10.066 -14.878 1.00 23.50 1193 VAL A N 1
ATOM 7580 C CA . VAL A 1 1007 ? 57.077 10.718 -16.187 1.00 23.43 1193 VAL A CA 1
ATOM 7581 C C . VAL A 1 1007 ? 56.971 12.239 -16.026 1.00 23.38 1193 VAL A C 1
ATOM 7582 O O . VAL A 1 1007 ? 56.660 12.735 -14.941 1.00 23.34 1193 VAL A O 1
ATOM 7586 N N . LEU A 1 1008 ? 57.229 12.970 -17.108 1.00 23.31 1194 LEU A N 1
ATOM 7587 C CA . LEU A 1 1008 ? 57.080 14.421 -17.113 1.00 23.22 1194 LEU A CA 1
ATOM 7588 C C . LEU A 1 1008 ? 55.721 14.830 -17.651 1.00 23.16 1194 LEU A C 1
ATOM 7589 O O . LEU A 1 1008 ? 55.322 14.401 -18.733 1.00 23.23 1194 LEU A O 1
ATOM 7594 N N . LEU A 1 1009 ? 55.012 15.658 -16.893 1.00 23.13 1195 LEU A N 1
ATOM 7595 C CA . LEU A 1 1009 ? 53.788 16.271 -17.385 1.00 23.19 1195 LEU A CA 1
ATOM 7596 C C . LEU A 1 1009 ? 54.076 17.722 -17.766 1.00 23.26 1195 LEU A C 1
ATOM 7597 O O . LEU A 1 1009 ? 54.476 18.526 -16.925 1.00 23.47 1195 LEU A O 1
ATOM 7602 N N . PRO A 1 1010 ? 53.901 18.050 -19.053 1.00 23.20 1196 PRO A N 1
ATOM 7603 C CA . PRO A 1 1010 ? 54.347 19.324 -19.597 1.00 23.13 1196 PRO A CA 1
ATOM 7604 C C . PRO A 1 1010 ? 53.357 20.469 -19.441 1.00 23.09 1196 PRO A C 1
ATOM 7605 O O . PRO A 1 1010 ? 52.152 20.240 -19.300 1.00 22.92 1196 PRO A O 1
ATOM 7609 N N . ASP A 1 1011 ? 53.884 21.694 -19.472 1.00 23.05 1197 ASP A N 1
ATOM 7610 C CA . ASP A 1 1011 ? 53.068 22.881 -19.679 1.00 23.15 1197 ASP A CA 1
ATOM 7611 C C . ASP A 1 1011 ? 52.598 22.867 -21.129 1.00 23.16 1197 ASP A C 1
ATOM 7612 O O . ASP A 1 1011 ? 53.261 22.289 -21.994 1.00 23.40 1197 ASP A O 1
ATOM 7617 N N . ASN A 1 1012 ? 51.459 23.495 -21.395 1.00 22.95 1198 ASN A N 1
ATOM 7618 C CA . ASN A 1 1012 ? 50.967 23.615 -22.757 1.00 22.73 1198 ASN A CA 1
ATOM 7619 C C . ASN A 1 1012 ? 52.052 24.174 -23.666 1.00 22.69 1198 ASN A C 1
ATOM 7620 O O . ASN A 1 1012 ? 52.692 25.177 -23.341 1.00 22.86 1198 ASN A O 1
ATOM 7625 N N . HIS A 1 1013 ? 52.274 23.487 -24.782 1.00 22.56 1199 HIS A N 1
ATOM 7626 C CA . HIS A 1 1013 ? 53.246 23.891 -25.791 1.00 22.52 1199 HIS A CA 1
ATOM 7627 C C . HIS A 1 1013 ? 52.835 23.276 -27.118 1.00 22.62 1199 HIS A C 1
ATOM 7628 O O . HIS A 1 1013 ? 51.886 22.489 -27.172 1.00 22.66 1199 HIS A O 1
ATOM 7635 N N . TYR A 1 1014 ? 53.543 23.626 -28.187 1.00 22.67 1200 TYR A N 1
ATOM 7636 C CA . TYR A 1 1014 ? 53.255 23.018 -29.474 1.00 22.80 1200 TYR A CA 1
ATOM 7637 C C . TYR A 1 1014 ? 54.464 22.439 -30.210 1.00 22.28 1200 TYR A C 1
ATOM 7638 O O . TYR A 1 1014 ? 55.595 22.903 -30.040 1.00 22.32 1200 TYR A O 1
ATOM 7647 N N . LEU A 1 1015 ? 54.200 21.413 -31.014 1.00 21.52 1201 LEU A N 1
ATOM 7648 C CA . LEU A 1 1015 ? 55.190 20.844 -31.913 1.00 20.82 1201 LEU A CA 1
ATOM 7649 C C . LEU A 1 1015 ? 54.937 21.342 -33.328 1.00 20.59 1201 LEU A C 1
ATOM 7650 O O . LEU A 1 1015 ? 53.804 21.293 -33.815 1.00 20.50 1201 LEU A O 1
ATOM 7655 N N . SER A 1 1016 ? 55.993 21.829 -33.977 1.00 20.18 1202 SER A N 1
ATOM 7656 C CA . SER A 1 1016 ? 55.939 22.172 -35.393 1.00 19.93 1202 SER A CA 1
ATOM 7657 C C . SER A 1 1016 ? 56.402 20.997 -36.235 1.00 19.60 1202 SER A C 1
ATOM 7658 O O . SER A 1 1016 ? 57.474 20.435 -35.986 1.00 19.50 1202 SER A O 1
ATOM 7661 N N . TYR A 1 1017 ? 55.596 20.638 -37.231 1.00 19.10 1203 TYR A N 1
ATOM 7662 C CA . TYR A 1 1017 ? 55.950 19.577 -38.171 1.00 18.67 1203 TYR A CA 1
ATOM 7663 C C . TYR A 1 1017 ? 56.172 20.126 -39.574 1.00 18.39 1203 TYR A C 1
ATOM 7664 O O . TYR A 1 1017 ? 55.402 20.965 -40.045 1.00 18.69 1203 TYR A O 1
ATOM 7673 N N . GLN A 1 1018 ? 57.237 19.664 -40.225 1.00 17.74 1204 GLN A N 1
ATOM 7674 C CA . GLN A 1 1018 ? 57.368 19.745 -41.679 1.00 17.45 1204 GLN A CA 1
ATOM 7675 C C . GLN A 1 1018 ? 57.422 18.301 -42.149 1.00 16.80 1204 GLN A C 1
ATOM 7676 O O . GLN A 1 1018 ? 58.085 17.481 -41.525 1.00 16.90 1204 GLN A O 1
ATOM 7682 N N . SER A 1 1019 ? 56.732 17.982 -43.237 1.00 16.41 1205 SER A N 1
ATOM 7683 C CA . SER A 1 1019 ? 56.726 16.615 -43.755 1.00 15.73 1205 SER A CA 1
ATOM 7684 C C . SER A 1 1019 ? 56.965 16.600 -45.248 1.00 15.41 1205 SER A C 1
ATOM 7685 O O . SER A 1 1019 ? 56.418 17.426 -45.975 1.00 15.52 1205 SER A O 1
ATOM 7688 N N . ALA A 1 1020 ? 57.784 15.654 -45.697 1.00 14.95 1206 ALA A N 1
ATOM 7689 C CA . ALA A 1 1020 ? 58.055 15.469 -47.118 1.00 14.51 1206 ALA A CA 1
ATOM 7690 C C . ALA A 1 1020 ? 57.831 14.014 -47.537 1.00 14.43 1206 ALA A C 1
ATOM 7691 O O . ALA A 1 1020 ? 58.394 13.080 -46.949 1.00 14.29 1206 ALA A O 1
ATOM 7693 N N . LEU A 1 1021 ? 56.992 13.837 -48.551 1.00 14.25 1207 LEU A N 1
ATOM 7694 C CA . LEU A 1 1021 ? 56.685 12.518 -49.083 1.00 14.08 1207 LEU A CA 1
ATOM 7695 C C . LEU A 1 1021 ? 57.425 12.313 -50.392 1.00 13.99 1207 LEU A C 1
ATOM 7696 O O . LEU A 1 1021 ? 57.512 13.221 -51.216 1.00 13.70 1207 LEU A O 1
ATOM 7701 N N . SER A 1 1022 ? 57.955 11.108 -50.568 1.00 14.21 1208 SER A N 1
ATOM 7702 C CA . SER A 1 1022 ? 58.723 10.753 -51.752 1.00 14.42 1208 SER A CA 1
ATOM 7703 C C . SER A 1 1022 ? 58.633 9.251 -52.025 1.00 14.59 1208 SER A C 1
ATOM 7704 O O . SER A 1 1022 ? 58.026 8.497 -51.251 1.00 14.30 1208 SER A O 1
ATOM 7707 N N . LYS A 1 1023 ? 59.238 8.825 -53.133 1.00 14.76 1209 LYS A N 1
ATOM 7708 C CA . LYS A 1 1023 ? 59.195 7.424 -53.542 1.00 14.96 1209 LYS A CA 1
ATOM 7709 C C . LYS A 1 1023 ? 60.599 6.899 -53.744 1.00 15.27 1209 LYS A C 1
ATOM 7710 O O . LYS A 1 1023 ? 61.440 7.586 -54.325 1.00 15.37 1209 LYS A O 1
ATOM 7716 N N . ASP A 1 1024 ? 60.846 5.684 -53.258 1.00 15.66 1210 ASP A N 1
ATOM 7717 C CA . ASP A 1 1024 ? 62.074 4.957 -53.562 1.00 16.14 1210 ASP A CA 1
ATOM 7718 C C . ASP A 1 1024 ? 62.016 4.496 -55.022 1.00 16.56 1210 ASP A C 1
ATOM 7719 O O . ASP A 1 1024 ? 61.181 3.654 -55.375 1.00 16.73 1210 ASP A O 1
ATOM 7724 N N . PRO A 1 1025 ? 62.906 5.046 -55.874 1.00 16.85 1211 PRO A N 1
ATOM 7725 C CA . PRO A 1 1025 ? 62.840 4.780 -57.316 1.00 17.02 1211 PRO A CA 1
ATOM 7726 C C . PRO A 1 1025 ? 63.063 3.311 -57.678 1.00 17.20 1211 PRO A C 1
ATOM 7727 O O . PRO A 1 1025 ? 62.704 2.900 -58.775 1.00 17.16 1211 PRO A O 1
ATOM 7731 N N . ASN A 1 1026 ? 63.636 2.535 -56.759 1.00 17.57 1212 ASN A N 1
ATOM 7732 C CA . ASN A 1 1026 ? 63.887 1.105 -56.989 1.00 17.88 1212 ASN A CA 1
ATOM 7733 C C . ASN A 1 1026 ? 62.889 0.181 -56.297 1.00 18.12 1212 ASN A C 1
ATOM 7734 O O . ASN A 1 1026 ? 62.972 -1.042 -56.432 1.00 18.21 1212 ASN A O 1
ATOM 7739 N N . GLU A 1 1027 ? 61.947 0.760 -55.559 1.00 18.37 1213 GLU A N 1
ATOM 7740 C CA . GLU A 1 1027 ? 61.001 -0.040 -54.793 1.00 18.82 1213 GLU A CA 1
ATOM 7741 C C . GLU A 1 1027 ? 59.800 -0.452 -55.649 1.00 18.93 1213 GLU A C 1
ATOM 7742 O O . GLU A 1 1027 ? 59.065 0.392 -56.167 1.00 18.86 1213 GLU A O 1
ATOM 7748 N N . LYS A 1 1028 ? 59.610 -1.759 -55.786 1.00 19.18 1214 LYS A N 1
ATOM 7749 C CA . LYS A 1 1028 ? 58.536 -2.283 -56.620 1.00 19.45 1214 LYS A CA 1
ATOM 7750 C C . LYS A 1 1028 ? 57.186 -2.339 -55.898 1.00 19.43 1214 LYS A C 1
ATOM 7751 O O . LYS A 1 1028 ? 56.143 -2.173 -56.530 1.00 19.49 1214 LYS A O 1
ATOM 7757 N N . ARG A 1 1029 ? 57.210 -2.541 -54.579 1.00 19.22 1215 ARG A N 1
ATOM 7758 C CA . ARG A 1 1029 ? 55.980 -2.562 -53.780 1.00 18.89 1215 ARG A CA 1
ATOM 7759 C C . ARG A 1 1029 ? 55.397 -1.171 -53.512 1.00 18.19 1215 ARG A C 1
ATOM 7760 O O . ARG A 1 1029 ? 56.107 -0.165 -53.580 1.00 18.17 1215 ARG A O 1
ATOM 7768 N N . ASP A 1 1030 ? 54.096 -1.133 -53.216 1.00 17.24 1216 ASP A N 1
ATOM 7769 C CA . ASP A 1 1030 ? 53.399 0.091 -52.849 1.00 16.31 1216 ASP A CA 1
ATOM 7770 C C . ASP A 1 1030 ? 53.997 0.624 -51.547 1.00 15.78 1216 ASP A C 1
ATOM 7771 O O . ASP A 1 1030 ? 54.052 -0.093 -50.543 1.00 15.82 1216 ASP A O 1
ATOM 7776 N N . HIS A 1 1031 ? 54.456 1.873 -51.568 1.00 14.79 1217 HIS A N 1
ATOM 7777 C CA . HIS A 1 1031 ? 55.266 2.390 -50.474 1.00 14.00 1217 HIS A CA 1
ATOM 7778 C C . HIS A 1 1031 ? 55.233 3.906 -50.313 1.00 13.57 1217 HIS A C 1
ATOM 7779 O O . HIS A 1 1031 ? 54.730 4.638 -51.171 1.00 13.55 1217 HIS A O 1
ATOM 7786 N N . MET A 1 1032 ? 55.781 4.363 -49.194 1.00 12.88 1218 MET A N 1
ATOM 7787 C CA . MET A 1 1032 ? 55.977 5.779 -48.947 1.00 12.34 1218 MET A CA 1
ATOM 7788 C C . MET A 1 1032 ? 57.315 5.985 -48.249 1.00 12.10 1218 MET A C 1
ATOM 7789 O O . MET A 1 1032 ? 57.652 5.261 -47.313 1.00 12.04 1218 MET A O 1
ATOM 7794 N N . VAL A 1 1033 ? 58.084 6.957 -48.729 1.00 11.81 1219 VAL A N 1
ATOM 7795 C CA . VAL A 1 1033 ? 59.248 7.434 -48.001 1.00 11.62 1219 VAL A CA 1
ATOM 7796 C C . VAL A 1 1033 ? 58.844 8.732 -47.309 1.00 11.54 1219 VAL A C 1
ATOM 7797 O O . VAL A 1 1033 ? 58.306 9.645 -47.937 1.00 11.43 1219 VAL A O 1
ATOM 7801 N N . LEU A 1 1034 ? 59.082 8.789 -46.003 1.00 11.57 1220 LEU A N 1
ATOM 7802 C CA . LEU A 1 1034 ? 58.679 9.926 -45.194 1.00 11.36 1220 LEU A CA 1
ATOM 7803 C C . LEU A 1 1034 ? 59.891 10.599 -44.582 1.00 11.51 1220 LEU A C 1
ATOM 7804 O O . LEU A 1 1034 ? 60.734 9.952 -43.963 1.00 11.40 1220 LEU A O 1
ATOM 7809 N N . LEU A 1 1035 ? 59.969 11.906 -44.773 1.00 11.79 1221 LEU A N 1
ATOM 7810 C CA . LEU A 1 1035 ? 60.981 12.718 -44.139 1.00 12.16 1221 LEU A CA 1
ATOM 7811 C C . LEU A 1 1035 ? 60.257 13.770 -43.316 1.00 12.54 1221 LEU A C 1
ATOM 7812 O O . LEU A 1 1035 ? 59.444 14.528 -43.845 1.00 12.64 1221 LEU A O 1
ATOM 7817 N N . GLU A 1 1036 ? 60.545 13.811 -42.021 1.00 12.94 1222 GLU A N 1
ATOM 7818 C CA . GLU A 1 1036 ? 59.834 14.714 -41.133 1.00 13.33 1222 GLU A CA 1
ATOM 7819 C C . GLU A 1 1036 ? 60.767 15.405 -40.149 1.00 13.23 1222 GLU A C 1
ATOM 7820 O O . GLU A 1 1036 ? 61.731 14.806 -39.673 1.00 13.03 1222 GLU A O 1
ATOM 7826 N N . PHE A 1 1037 ? 60.473 16.672 -39.866 1.00 13.45 1223 PHE A N 1
ATOM 7827 C CA . PHE A 1 1037 ? 61.197 17.447 -38.856 1.00 13.67 1223 PHE A CA 1
ATOM 7828 C C . PHE A 1 1037 ? 60.234 17.964 -37.793 1.00 13.93 1223 PHE A C 1
ATOM 7829 O O . PHE A 1 1037 ? 59.171 18.485 -38.118 1.00 13.92 1223 PHE A O 1
ATOM 7837 N N . VAL A 1 1038 ? 60.597 17.795 -36.524 1.00 14.38 1224 VAL A N 1
ATOM 7838 C CA . VAL A 1 1038 ? 59.726 18.204 -35.422 1.00 15.15 1224 VAL A CA 1
ATOM 7839 C C . VAL A 1 1038 ? 60.463 18.997 -34.350 1.00 15.61 1224 VAL A C 1
ATOM 7840 O O . VAL A 1 1038 ? 61.336 18.459 -33.671 1.00 15.89 1224 VAL A O 1
ATOM 7844 N N . THR A 1 1039 ? 60.098 20.269 -34.196 1.00 16.13 1225 THR A N 1
ATOM 7845 C CA . THR A 1 1039 ? 60.616 21.100 -33.105 1.00 16.53 1225 THR A CA 1
ATOM 7846 C C . THR A 1 1039 ? 59.503 21.498 -32.142 1.00 16.59 1225 THR A C 1
ATOM 7847 O O . THR A 1 1039 ? 58.397 21.838 -32.561 1.00 16.34 1225 THR A O 1
ATOM 7851 N N . ALA A 1 1040 ? 59.812 21.432 -30.850 1.00 16.99 1226 ALA A N 1
ATOM 7852 C CA . ALA A 1 1040 ? 58.922 21.905 -29.796 1.00 17.41 1226 ALA A CA 1
ATOM 7853 C C . ALA A 1 1040 ? 59.160 23.389 -29.578 1.00 17.75 1226 ALA A C 1
ATOM 7854 O O . ALA A 1 1040 ? 60.294 23.860 -29.693 1.00 17.86 1226 ALA A O 1
ATOM 7856 N N . ALA A 1 1041 ? 58.094 24.124 -29.272 1.00 18.33 1227 ALA A N 1
ATOM 7857 C CA . ALA A 1 1041 ? 58.203 25.566 -29.009 1.00 18.82 1227 ALA A CA 1
ATOM 7858 C C . ALA A 1 1041 ? 57.126 26.086 -28.057 1.00 19.12 1227 ALA A C 1
ATOM 7859 O O . ALA A 1 1041 ? 56.137 25.397 -27.775 1.00 19.03 1227 ALA A O 1
ATOM 7861 N N . GLY A 1 1042 ? 57.339 27.305 -27.561 1.00 19.59 1228 GLY A N 1
ATOM 7862 C CA . GLY A 1 1042 ? 56.409 27.952 -26.637 1.00 19.83 1228 GLY A CA 1
ATOM 7863 C C . GLY A 1 1042 ? 55.196 28.516 -27.348 1.00 19.94 1228 GLY A C 1
ATOM 7864 O O . GLY A 1 1042 ? 54.068 28.345 -26.886 1.00 20.17 1228 GLY A O 1
ATOM 7865 N N . THR B 2 6 ? 52.044 -0.254 6.550 1.00 55.69 5 THR B N 1
ATOM 7866 C CA . THR B 2 6 ? 51.249 -0.650 7.752 1.00 55.62 5 THR B CA 1
ATOM 7867 C C . THR B 2 6 ? 50.282 0.462 8.174 1.00 55.61 5 THR B C 1
ATOM 7868 O O . THR B 2 6 ? 50.462 1.625 7.799 1.00 55.65 5 THR B O 1
ATOM 7872 N N . GLU B 2 7 ? 49.262 0.095 8.951 1.00 55.57 6 GLU B N 1
ATOM 7873 C CA . GLU B 2 7 ? 48.240 1.040 9.418 1.00 55.38 6 GLU B CA 1
ATOM 7874 C C . GLU B 2 7 ? 48.785 2.013 10.469 1.00 55.25 6 GLU B C 1
ATOM 7875 O O . GLU B 2 7 ? 48.240 3.109 10.658 1.00 55.22 6 GLU B O 1
ATOM 7877 N N . GLU B 2 8 ? 49.856 1.599 11.147 1.00 54.95 7 GLU B N 1
ATOM 7878 C CA . GLU B 2 8 ? 50.537 2.438 12.131 1.00 54.56 7 GLU B CA 1
ATOM 7879 C C . GLU B 2 8 ? 51.410 3.493 11.445 1.00 54.27 7 GLU B C 1
ATOM 7880 O O . GLU B 2 8 ? 51.338 4.676 11.783 1.00 54.31 7 GLU B O 1
ATOM 7882 N N . GLN B 2 9 ? 52.211 3.057 10.471 1.00 53.76 8 GLN B N 1
ATOM 7883 C CA . GLN B 2 9 ? 53.143 3.934 9.746 1.00 53.27 8 GLN B CA 1
ATOM 7884 C C . GLN B 2 9 ? 52.478 5.129 9.052 1.00 52.75 8 GLN B C 1
ATOM 7885 O O . GLN B 2 9 ? 53.063 6.213 8.991 1.00 52.72 8 GLN B O 1
ATOM 7891 N N . ILE B 2 10 ? 51.265 4.929 8.540 1.00 52.12 9 ILE B N 1
ATOM 7892 C CA . ILE B 2 10 ? 50.495 6.016 7.920 1.00 51.53 9 ILE B CA 1
ATOM 7893 C C . ILE B 2 10 ? 50.090 7.091 8.942 1.00 51.02 9 ILE B C 1
ATOM 7894 O O . ILE B 2 10 ? 50.217 8.291 8.671 1.00 50.86 9 ILE B O 1
ATOM 7899 N N . ALA B 2 11 ? 49.624 6.651 10.112 1.00 50.42 10 ALA B N 1
ATOM 7900 C CA . ALA B 2 11 ? 49.229 7.556 11.195 1.00 49.84 10 ALA B CA 1
ATOM 7901 C C . ALA B 2 11 ? 50.420 8.361 11.708 1.00 49.37 10 ALA B C 1
ATOM 7902 O O . ALA B 2 11 ? 50.280 9.537 12.050 1.00 49.21 10 ALA B O 1
ATOM 7904 N N . GLU B 2 12 ? 51.586 7.717 11.749 1.00 48.81 11 GLU B N 1
ATOM 7905 C CA . GLU B 2 12 ? 52.838 8.376 12.106 1.00 48.38 11 GLU B CA 1
ATOM 7906 C C . GLU B 2 12 ? 53.201 9.452 11.082 1.00 48.00 11 GLU B C 1
ATOM 7907 O O . GLU B 2 12 ? 53.631 10.546 11.451 1.00 47.77 11 GLU B O 1
ATOM 7913 N N . PHE B 2 13 ? 53.025 9.132 9.799 1.00 47.73 12 PHE B N 1
ATOM 7914 C CA . PHE B 2 13 ? 53.247 10.094 8.718 1.00 47.54 12 PHE B CA 1
ATOM 7915 C C . PHE B 2 13 ? 52.247 11.244 8.763 1.00 47.71 12 PHE B C 1
ATOM 7916 O O . PHE B 2 13 ? 52.591 12.374 8.412 1.00 47.53 12 PHE B O 1
ATOM 7924 N N . LYS B 2 14 ? 51.018 10.949 9.194 1.00 48.04 13 LYS B N 1
ATOM 7925 C CA . LYS B 2 14 ? 49.955 11.955 9.292 1.00 48.42 13 LYS B CA 1
ATOM 7926 C C . LYS B 2 14 ? 50.298 13.016 10.330 1.00 48.57 13 LYS B C 1
ATOM 7927 O O . LYS B 2 14 ? 50.007 14.200 10.142 1.00 48.41 13 LYS B O 1
ATOM 7933 N N . GLU B 2 15 ? 50.917 12.576 11.422 1.00 48.98 14 GLU B N 1
ATOM 7934 C CA . GLU B 2 15 ? 51.356 13.474 12.479 1.00 49.58 14 GLU B CA 1
ATOM 7935 C C . GLU B 2 15 ? 52.520 14.322 11.981 1.00 50.04 14 GLU B C 1
ATOM 7936 O O . GLU B 2 15 ? 52.630 15.497 12.325 1.00 50.08 14 GLU B O 1
ATOM 7942 N N . ALA B 2 16 ? 53.377 13.715 11.159 1.00 50.72 15 ALA B N 1
ATOM 7943 C CA . ALA B 2 16 ? 54.476 14.423 10.506 1.00 51.41 15 ALA B CA 1
ATOM 7944 C C . ALA B 2 16 ? 53.962 15.412 9.457 1.00 51.97 15 ALA B C 1
ATOM 7945 O O . ALA B 2 16 ? 54.543 16.485 9.268 1.00 51.93 15 ALA B O 1
ATOM 7947 N N . PHE B 2 17 ? 52.866 15.043 8.795 1.00 52.84 16 PHE B N 1
ATOM 7948 C CA . PHE B 2 17 ? 52.236 15.859 7.751 1.00 53.77 16 PHE B CA 1
ATOM 7949 C C . PHE B 2 17 ? 51.734 17.205 8.284 1.00 54.39 16 PHE B C 1
ATOM 7950 O O . PHE B 2 17 ? 51.666 18.185 7.540 1.00 54.47 16 PHE B O 1
ATOM 7958 N N . SER B 2 18 ? 51.398 17.246 9.573 1.00 55.20 17 SER B N 1
ATOM 7959 C CA . SER B 2 18 ? 50.963 18.483 10.227 1.00 55.91 17 SER B CA 1
ATOM 7960 C C . SER B 2 18 ? 52.123 19.455 10.457 1.00 56.45 17 SER B C 1
ATOM 7961 O O . SER B 2 18 ? 51.912 20.663 10.584 1.00 56.59 17 SER B O 1
ATOM 7964 N N . LEU B 2 19 ? 53.344 18.924 10.510 1.00 57.17 18 LEU B N 1
ATOM 7965 C CA . LEU B 2 19 ? 54.540 19.757 10.626 1.00 57.87 18 LEU B CA 1
ATOM 7966 C C . LEU B 2 19 ? 54.904 20.356 9.265 1.00 58.48 18 LEU B C 1
ATOM 7967 O O . LEU B 2 19 ? 55.752 21.249 9.169 1.00 58.56 18 LEU B O 1
ATOM 7972 N N . PHE B 2 20 ? 54.260 19.839 8.219 1.00 59.21 19 PHE B N 1
ATOM 7973 C CA . PHE B 2 20 ? 54.301 20.421 6.879 1.00 59.97 19 PHE B CA 1
ATOM 7974 C C . PHE B 2 20 ? 53.158 21.424 6.759 1.00 60.53 19 PHE B C 1
ATOM 7975 O O . PHE B 2 20 ? 53.295 22.479 6.131 1.00 60.64 19 PHE B O 1
ATOM 7983 N N . ASP B 2 21 ? 52.032 21.073 7.378 1.00 61.19 20 ASP B N 1
ATOM 7984 C CA . ASP B 2 21 ? 50.807 21.863 7.346 1.00 61.77 20 ASP B CA 1
ATOM 7985 C C . ASP B 2 21 ? 50.736 22.820 8.548 1.00 62.11 20 ASP B C 1
ATOM 7986 O O . ASP B 2 21 ? 49.781 22.782 9.333 1.00 62.10 20 ASP B O 1
ATOM 7991 N N . LYS B 2 22 ? 51.756 23.674 8.676 1.00 62.58 21 LYS B N 1
ATOM 7992 C CA . LYS B 2 22 ? 51.880 24.626 9.793 1.00 63.04 21 LYS B CA 1
ATOM 7993 C C . LYS B 2 22 ? 50.684 25.565 9.933 1.00 63.35 21 LYS B C 1
ATOM 7994 O O . LYS B 2 22 ? 50.337 25.970 11.047 1.00 63.50 21 LYS B O 1
ATOM 8000 N N . ASP B 2 23 ? 50.074 25.919 8.803 1.00 63.68 22 ASP B N 1
ATOM 8001 C CA . ASP B 2 23 ? 48.867 26.754 8.793 1.00 63.95 22 ASP B CA 1
ATOM 8002 C C . ASP B 2 23 ? 47.632 25.998 9.308 1.00 64.06 22 ASP B C 1
ATOM 8003 O O . ASP B 2 23 ? 46.697 26.614 9.826 1.00 64.05 22 ASP B O 1
ATOM 8008 N N . GLY B 2 24 ? 47.644 24.672 9.173 1.00 64.16 23 GLY B N 1
ATOM 8009 C CA . GLY B 2 24 ? 46.610 23.816 9.761 1.00 64.39 23 GLY B CA 1
ATOM 8010 C C . GLY B 2 24 ? 45.394 23.564 8.890 1.00 64.52 23 GLY B C 1
ATOM 8011 O O . GLY B 2 24 ? 44.448 22.894 9.314 1.00 64.40 23 GLY B O 1
ATOM 8012 N N . ASP B 2 25 ? 45.424 24.095 7.670 1.00 64.78 24 ASP B N 1
ATOM 8013 C CA . ASP B 2 25 ? 44.316 23.958 6.718 1.00 65.06 24 ASP B CA 1
ATOM 8014 C C . ASP B 2 25 ? 44.200 22.548 6.122 1.00 65.14 24 ASP B C 1
ATOM 8015 O O . ASP B 2 25 ? 43.094 22.016 5.966 1.00 65.07 24 ASP B O 1
ATOM 8020 N N . GLY B 2 26 ? 45.349 21.955 5.803 1.00 65.18 25 GLY B N 1
ATOM 8021 C CA . GLY B 2 26 ? 45.409 20.650 5.148 1.00 65.32 25 GLY B CA 1
ATOM 8022 C C . GLY B 2 26 ? 46.228 20.705 3.870 1.00 65.38 25 GLY B C 1
ATOM 8023 O O . GLY B 2 26 ? 46.326 19.710 3.147 1.00 65.23 25 GLY B O 1
ATOM 8024 N N . THR B 2 27 ? 46.815 21.872 3.603 1.00 65.37 26 THR B N 1
ATOM 8025 C CA . THR B 2 27 ? 47.596 22.112 2.391 1.00 65.50 26 THR B CA 1
ATOM 8026 C C . THR B 2 27 ? 49.074 22.361 2.707 1.00 65.54 26 THR B C 1
ATOM 8027 O O . THR B 2 27 ? 49.423 23.277 3.457 1.00 65.55 26 THR B O 1
ATOM 8029 N N . GLU B 2 32 ? 54.839 25.057 0.676 1.00 51.84 31 GLU B N 1
ATOM 8030 C CA . GLU B 2 32 ? 54.945 24.576 2.050 1.00 51.96 31 GLU B CA 1
ATOM 8031 C C . GLU B 2 32 ? 56.036 23.512 2.176 1.00 52.02 31 GLU B C 1
ATOM 8032 O O . GLU B 2 32 ? 56.919 23.619 3.032 1.00 52.00 31 GLU B O 1
ATOM 8034 N N . LEU B 2 33 ? 55.964 22.495 1.313 1.00 52.11 32 LEU B N 1
ATOM 8035 C CA . LEU B 2 33 ? 56.974 21.429 1.209 1.00 52.14 32 LEU B CA 1
ATOM 8036 C C . LEU B 2 33 ? 58.388 21.996 1.228 1.00 52.17 32 LEU B C 1
ATOM 8037 O O . LEU B 2 33 ? 59.244 21.524 1.973 1.00 52.05 32 LEU B O 1
ATOM 8042 N N . GLY B 2 34 ? 58.617 23.009 0.394 1.00 52.31 33 GLY B N 1
ATOM 8043 C CA . GLY B 2 34 ? 59.888 23.712 0.350 1.00 52.55 33 GLY B CA 1
ATOM 8044 C C . GLY B 2 34 ? 60.263 24.284 1.703 1.00 52.68 33 GLY B C 1
ATOM 8045 O O . GLY B 2 34 ? 61.371 24.047 2.193 1.00 52.64 33 GLY B O 1
ATOM 8046 N N . THR B 2 35 ? 59.330 25.020 2.309 1.00 52.84 34 THR B N 1
ATOM 8047 C CA . THR B 2 35 ? 59.571 25.690 3.590 1.00 53.12 34 THR B CA 1
ATOM 8048 C C . THR B 2 35 ? 60.145 24.735 4.636 1.00 53.28 34 THR B C 1
ATOM 8049 O O . THR B 2 35 ? 61.203 25.008 5.219 1.00 53.28 34 THR B O 1
ATOM 8051 N N . VAL B 2 36 ? 59.457 23.611 4.843 1.00 53.38 35 VAL B N 1
ATOM 8052 C CA . VAL B 2 36 ? 59.884 22.599 5.816 1.00 53.63 35 VAL B CA 1
ATOM 8053 C C . VAL B 2 36 ? 61.101 21.802 5.329 1.00 53.76 35 VAL B C 1
ATOM 8054 O O . VAL B 2 36 ? 61.995 21.482 6.122 1.00 53.73 35 VAL B O 1
ATOM 8058 N N . MET B 2 37 ? 61.140 21.507 4.029 1.00 53.95 36 MET B N 1
ATOM 8059 C CA . MET B 2 37 ? 62.249 20.755 3.439 1.00 54.03 36 MET B CA 1
ATOM 8060 C C . MET B 2 37 ? 63.565 21.514 3.579 1.00 54.32 36 MET B C 1
ATOM 8061 O O . MET B 2 37 ? 64.603 20.915 3.872 1.00 54.30 36 MET B O 1
ATOM 8066 N N . ARG B 2 38 ? 63.511 22.832 3.379 1.00 54.65 37 ARG B N 1
ATOM 8067 C CA . ARG B 2 38 ? 64.672 23.691 3.594 1.00 55.10 37 ARG B CA 1
ATOM 8068 C C . ARG B 2 38 ? 65.040 23.721 5.069 1.00 55.42 37 ARG B C 1
ATOM 8069 O O . ARG B 2 38 ? 66.208 23.535 5.422 1.00 55.40 37 ARG B O 1
ATOM 8077 N N . SER B 2 39 ? 64.031 23.929 5.917 1.00 55.79 38 SER B N 1
ATOM 8078 C CA . SER B 2 39 ? 64.227 24.065 7.362 1.00 56.28 38 SER B CA 1
ATOM 8079 C C . SER B 2 39 ? 64.742 22.785 8.019 1.00 56.55 38 SER B C 1
ATOM 8080 O O . SER B 2 39 ? 65.467 22.840 9.015 1.00 56.41 38 SER B O 1
ATOM 8083 N N . LEU B 2 40 ? 64.370 21.640 7.450 1.00 57.05 39 LEU B N 1
ATOM 8084 C CA . LEU B 2 40 ? 64.900 20.349 7.885 1.00 57.51 39 LEU B CA 1
ATOM 8085 C C . LEU B 2 40 ? 66.353 20.175 7.436 1.00 57.86 39 LEU B C 1
ATOM 8086 O O . LEU B 2 40 ? 66.942 19.101 7.602 1.00 57.92 39 LEU B O 1
ATOM 8088 N N . GLY B 2 41 ? 66.917 21.241 6.865 1.00 58.22 40 GLY B N 1
ATOM 8089 C CA . GLY B 2 41 ? 68.324 21.284 6.479 1.00 58.66 40 GLY B CA 1
ATOM 8090 C C . GLY B 2 41 ? 68.627 20.438 5.263 1.00 59.01 40 GLY B C 1
ATOM 8091 O O . GLY B 2 41 ? 69.565 19.635 5.279 1.00 59.20 40 GLY B O 1
ATOM 8092 N N . GLN B 2 42 ? 67.829 20.615 4.210 1.00 59.17 41 GLN B N 1
ATOM 8093 C CA . GLN B 2 42 ? 68.007 19.873 2.961 1.00 59.22 41 GLN B CA 1
ATOM 8094 C C . GLN B 2 42 ? 68.113 20.836 1.784 1.00 59.24 41 GLN B C 1
ATOM 8095 O O . GLN B 2 42 ? 67.153 21.541 1.451 1.00 59.15 41 GLN B O 1
ATOM 8101 N N . ASN B 2 43 ? 69.291 20.842 1.161 1.00 59.31 42 ASN B N 1
ATOM 8102 C CA . ASN B 2 43 ? 69.643 21.791 0.097 1.00 59.31 42 ASN B CA 1
ATOM 8103 C C . ASN B 2 43 ? 68.647 21.951 -1.078 1.00 59.29 42 ASN B C 1
ATOM 8104 O O . ASN B 2 43 ? 68.178 23.071 -1.313 1.00 59.24 42 ASN B O 1
ATOM 8106 N N . PRO B 2 44 ? 68.317 20.843 -1.799 1.00 59.23 43 PRO B N 1
ATOM 8107 C CA . PRO B 2 44 ? 67.501 20.859 -3.023 1.00 59.16 43 PRO B CA 1
ATOM 8108 C C . PRO B 2 44 ? 66.572 22.069 -3.216 1.00 58.98 43 PRO B C 1
ATOM 8109 O O . PRO B 2 44 ? 65.705 22.341 -2.380 1.00 58.81 43 PRO B O 1
ATOM 8113 N N . THR B 2 45 ? 66.763 22.762 -4.338 1.00 58.86 44 THR B N 1
ATOM 8114 C CA . THR B 2 45 ? 66.106 24.040 -4.614 1.00 58.82 44 THR B CA 1
ATOM 8115 C C . THR B 2 45 ? 64.646 23.920 -5.087 1.00 58.66 44 THR B C 1
ATOM 8116 O O . THR B 2 45 ? 64.000 22.887 -4.887 1.00 58.60 44 THR B O 1
ATOM 8118 N N . GLU B 2 46 ? 64.153 24.986 -5.719 1.00 58.48 45 GLU B N 1
ATOM 8119 C CA . GLU B 2 46 ? 62.726 25.176 -6.000 1.00 58.31 45 GLU B CA 1
ATOM 8120 C C . GLU B 2 46 ? 62.209 24.434 -7.228 1.00 58.14 45 GLU B C 1
ATOM 8121 O O . GLU B 2 46 ? 61.029 24.076 -7.289 1.00 57.97 45 GLU B O 1
ATOM 8123 N N . ALA B 2 47 ? 63.097 24.214 -8.196 1.00 58.08 46 ALA B N 1
ATOM 8124 C CA . ALA B 2 47 ? 62.730 23.669 -9.505 1.00 58.05 46 ALA B CA 1
ATOM 8125 C C . ALA B 2 47 ? 62.090 22.280 -9.431 1.00 57.98 46 ALA B C 1
ATOM 8126 O O . ALA B 2 47 ? 61.126 21.981 -10.148 1.00 58.03 46 ALA B O 1
ATOM 8128 N N . GLU B 2 48 ? 62.624 21.449 -8.543 1.00 57.78 47 GLU B N 1
ATOM 8129 C CA . GLU B 2 48 ? 62.245 20.043 -8.456 1.00 57.59 47 GLU B CA 1
ATOM 8130 C C . GLU B 2 48 ? 60.910 19.810 -7.739 1.00 57.61 47 GLU B C 1
ATOM 8131 O O . GLU B 2 48 ? 60.269 18.775 -7.944 1.00 57.60 47 GLU B O 1
ATOM 8137 N N . LEU B 2 49 ? 60.496 20.774 -6.914 1.00 57.56 48 LEU B N 1
ATOM 8138 C CA . LEU B 2 49 ? 59.280 20.646 -6.097 1.00 57.50 48 LEU B CA 1
ATOM 8139 C C . LEU B 2 49 ? 57.985 20.737 -6.911 1.00 57.43 48 LEU B C 1
ATOM 8140 O O . LEU B 2 49 ? 57.047 19.962 -6.682 1.00 57.41 48 LEU B O 1
ATOM 8142 N N . GLN B 2 50 ? 57.937 21.681 -7.852 1.00 57.39 49 GLN B N 1
ATOM 8143 C CA . GLN B 2 50 ? 56.785 21.839 -8.749 1.00 57.32 49 GLN B CA 1
ATOM 8144 C C . GLN B 2 50 ? 56.616 20.610 -9.643 1.00 57.26 49 GLN B C 1
ATOM 8145 O O . GLN B 2 50 ? 55.496 20.230 -9.997 1.00 57.24 49 GLN B O 1
ATOM 8147 N N . ASP B 2 51 ? 57.746 19.998 -9.993 1.00 57.22 50 ASP B N 1
ATOM 8148 C CA . ASP B 2 51 ? 57.783 18.788 -10.807 1.00 57.12 50 ASP B CA 1
ATOM 8149 C C . ASP B 2 51 ? 57.294 17.551 -10.041 1.00 56.93 50 ASP B C 1
ATOM 8150 O O . ASP B 2 51 ? 56.579 16.716 -10.599 1.00 56.81 50 ASP B O 1
ATOM 8155 N N . MET B 2 52 ? 57.689 17.444 -8.771 1.00 56.76 51 MET B N 1
ATOM 8156 C CA . MET B 2 52 ? 57.338 16.304 -7.914 1.00 56.42 51 MET B CA 1
ATOM 8157 C C . MET B 2 52 ? 55.856 16.287 -7.528 1.00 56.50 51 MET B C 1
ATOM 8158 O O . MET B 2 52 ? 55.232 15.224 -7.503 1.00 56.41 51 MET B O 1
ATOM 8163 N N . ILE B 2 53 ? 55.303 17.464 -7.237 1.00 56.60 52 ILE B N 1
ATOM 8164 C CA . ILE B 2 53 ? 53.884 17.607 -6.897 1.00 56.83 52 ILE B CA 1
ATOM 8165 C C . ILE B 2 53 ? 52.979 17.267 -8.080 1.00 56.99 52 ILE B C 1
ATOM 8166 O O . ILE B 2 53 ? 51.805 16.909 -7.906 1.00 57.01 52 ILE B O 1
ATOM 8168 N N . ASN B 2 54 ? 53.548 17.363 -9.278 1.00 57.10 53 ASN B N 1
ATOM 8169 C CA . ASN B 2 54 ? 52.809 17.204 -10.524 1.00 57.21 53 ASN B CA 1
ATOM 8170 C C . ASN B 2 54 ? 52.379 15.768 -10.846 1.00 57.30 53 ASN B C 1
ATOM 8171 O O . ASN B 2 54 ? 51.682 15.541 -11.836 1.00 57.28 53 ASN B O 1
ATOM 8176 N N . GLU B 2 55 ? 52.781 14.810 -10.013 1.00 57.41 54 GLU B N 1
ATOM 8177 C CA . GLU B 2 55 ? 52.407 13.408 -10.220 1.00 57.64 54 GLU B CA 1
ATOM 8178 C C . GLU B 2 55 ? 51.134 12.982 -9.475 1.00 57.85 54 GLU B C 1
ATOM 8179 O O . GLU B 2 55 ? 50.450 12.051 -9.907 1.00 57.83 54 GLU B O 1
ATOM 8185 N N . VAL B 2 56 ? 50.819 13.650 -8.365 1.00 58.19 55 VAL B N 1
ATOM 8186 C CA . VAL B 2 56 ? 49.660 13.256 -7.546 1.00 58.45 55 VAL B CA 1
ATOM 8187 C C . VAL B 2 56 ? 48.482 14.221 -7.662 1.00 58.56 55 VAL B C 1
ATOM 8188 O O . VAL B 2 56 ? 47.326 13.815 -7.500 1.00 58.53 55 VAL B O 1
ATOM 8192 N N . ASP B 2 57 ? 48.786 15.492 -7.924 1.00 58.73 56 ASP B N 1
ATOM 8193 C CA . ASP B 2 57 ? 47.774 16.517 -8.183 1.00 58.89 56 ASP B CA 1
ATOM 8194 C C . ASP B 2 57 ? 46.927 16.119 -9.404 1.00 59.05 56 ASP B C 1
ATOM 8195 O O . ASP B 2 57 ? 47.240 16.471 -10.546 1.00 59.14 56 ASP B O 1
ATOM 8200 N N . ALA B 2 58 ? 45.860 15.367 -9.139 1.00 59.20 57 ALA B N 1
ATOM 8201 C CA . ALA B 2 58 ? 45.029 14.774 -10.188 1.00 59.33 57 ALA B CA 1
ATOM 8202 C C . ALA B 2 58 ? 44.006 15.755 -10.755 1.00 59.34 57 ALA B C 1
ATOM 8203 O O . ALA B 2 58 ? 43.595 15.630 -11.915 1.00 59.36 57 ALA B O 1
ATOM 8205 N N . ASP B 2 59 ? 43.602 16.721 -9.930 1.00 59.31 58 ASP B N 1
ATOM 8206 C CA . ASP B 2 59 ? 42.597 17.715 -10.309 1.00 59.22 58 ASP B CA 1
ATOM 8207 C C . ASP B 2 59 ? 43.216 18.988 -10.900 1.00 59.11 58 ASP B C 1
ATOM 8208 O O . ASP B 2 59 ? 42.498 19.847 -11.423 1.00 59.16 58 ASP B O 1
ATOM 8210 N N . GLY B 2 60 ? 44.541 19.105 -10.810 1.00 58.93 59 GLY B N 1
ATOM 8211 C CA . GLY B 2 60 ? 45.269 20.243 -11.375 1.00 58.73 59 GLY B CA 1
ATOM 8212 C C . GLY B 2 60 ? 45.337 21.459 -10.466 1.00 58.63 59 GLY B C 1
ATOM 8213 O O . GLY B 2 60 ? 46.059 22.417 -10.755 1.00 58.55 59 GLY B O 1
ATOM 8214 N N . ASN B 2 61 ? 44.593 21.413 -9.362 1.00 58.59 60 ASN B N 1
ATOM 8215 C CA . ASN B 2 61 ? 44.488 22.540 -8.429 1.00 58.59 60 ASN B CA 1
ATOM 8216 C C . ASN B 2 61 ? 45.800 22.912 -7.738 1.00 58.53 60 ASN B C 1
ATOM 8217 O O . ASN B 2 61 ? 45.966 24.043 -7.274 1.00 58.51 60 ASN B O 1
ATOM 8219 N N . GLY B 2 62 ? 46.725 21.957 -7.674 1.00 58.52 61 GLY B N 1
ATOM 8220 C CA . GLY B 2 62 ? 47.978 22.134 -6.946 1.00 58.56 61 GLY B CA 1
ATOM 8221 C C . GLY B 2 62 ? 47.782 22.034 -5.441 1.00 58.59 61 GLY B C 1
ATOM 8222 O O . GLY B 2 62 ? 48.730 22.218 -4.670 1.00 58.56 61 GLY B O 1
ATOM 8223 N N . THR B 2 63 ? 46.547 21.749 -5.024 1.00 58.53 62 THR B N 1
ATOM 8224 C CA . THR B 2 63 ? 46.216 21.581 -3.612 1.00 58.47 62 THR B CA 1
ATOM 8225 C C . THR B 2 63 ? 46.837 20.292 -3.088 1.00 58.45 62 THR B C 1
ATOM 8226 O O . THR B 2 63 ? 46.608 19.208 -3.635 1.00 58.37 62 THR B O 1
ATOM 8228 N N . ILE B 2 64 ? 47.641 20.430 -2.037 1.00 58.43 63 ILE B N 1
ATOM 8229 C CA . ILE B 2 64 ? 48.339 19.300 -1.426 1.00 58.42 63 ILE B CA 1
ATOM 8230 C C . ILE B 2 64 ? 47.491 18.604 -0.356 1.00 58.34 63 ILE B C 1
ATOM 8231 O O . ILE B 2 64 ? 47.204 19.184 0.692 1.00 58.35 63 ILE B O 1
ATOM 8236 N N . ASP B 2 65 ? 47.091 17.364 -0.642 1.00 58.23 64 ASP B N 1
ATOM 8237 C CA . ASP B 2 65 ? 46.245 16.570 0.258 1.00 58.21 64 ASP B CA 1
ATOM 8238 C C . ASP B 2 65 ? 46.979 15.336 0.803 1.00 58.09 64 ASP B C 1
ATOM 8239 O O . ASP B 2 65 ? 47.786 14.729 0.098 1.00 58.09 64 ASP B O 1
ATOM 8241 N N . PHE B 2 66 ? 46.681 14.959 2.047 1.00 57.81 65 PHE B N 1
ATOM 8242 C CA . PHE B 2 66 ? 47.398 13.861 2.719 1.00 57.50 65 PHE B CA 1
ATOM 8243 C C . PHE B 2 66 ? 47.530 12.563 1.905 1.00 57.29 65 PHE B C 1
ATOM 8244 O O . PHE B 2 66 ? 48.625 12.002 1.846 1.00 57.35 65 PHE B O 1
ATOM 8252 N N . PRO B 2 67 ? 46.427 12.075 1.287 1.00 57.01 66 PRO B N 1
ATOM 8253 C CA . PRO B 2 67 ? 46.574 10.883 0.437 1.00 56.67 66 PRO B CA 1
ATOM 8254 C C . PRO B 2 67 ? 47.599 11.059 -0.692 1.00 56.17 66 PRO B C 1
ATOM 8255 O O . PRO B 2 67 ? 48.200 10.071 -1.131 1.00 56.10 66 PRO B O 1
ATOM 8259 N N . GLU B 2 68 ? 47.790 12.301 -1.143 1.00 55.53 67 GLU B N 1
ATOM 8260 C CA . GLU B 2 68 ? 48.795 12.632 -2.160 1.00 54.97 67 GLU B CA 1
ATOM 8261 C C . GLU B 2 68 ? 50.203 12.440 -1.609 1.00 54.37 67 GLU B C 1
ATOM 8262 O O . GLU B 2 68 ? 51.046 11.786 -2.230 1.00 54.33 67 GLU B O 1
ATOM 8268 N N . PHE B 2 69 ? 50.426 13.030 -0.436 1.00 53.57 68 PHE B N 1
ATOM 8269 C CA . PHE B 2 69 ? 51.695 13.018 0.285 1.00 52.73 68 PHE B CA 1
ATOM 8270 C C . PHE B 2 69 ? 52.399 11.657 0.298 1.00 52.27 68 PHE B C 1
ATOM 8271 O O . PHE B 2 69 ? 53.569 11.566 -0.073 1.00 52.11 68 PHE B O 1
ATOM 8279 N N . LEU B 2 70 ? 51.681 10.610 0.709 1.00 51.71 69 LEU B N 1
ATOM 8280 C CA . LEU B 2 70 ? 52.262 9.268 0.868 1.00 51.23 69 LEU B CA 1
ATOM 8281 C C . LEU B 2 70 ? 52.681 8.633 -0.450 1.00 50.85 69 LEU B C 1
ATOM 8282 O O . LEU B 2 70 ? 53.753 8.032 -0.544 1.00 50.83 69 LEU B O 1
ATOM 8287 N N . THR B 2 71 ? 51.809 8.746 -1.449 1.00 50.37 70 THR B N 1
ATOM 8288 C CA . THR B 2 71 ? 52.063 8.203 -2.781 1.00 49.86 70 THR B CA 1
ATOM 8289 C C . THR B 2 71 ? 53.224 8.947 -3.445 1.00 49.32 70 THR B C 1
ATOM 8290 O O . THR B 2 71 ? 54.067 8.339 -4.111 1.00 49.36 70 THR B O 1
ATOM 8294 N N . MET B 2 72 ? 53.264 10.260 -3.231 1.00 48.57 71 MET B N 1
ATOM 8295 C CA . MET B 2 72 ? 54.341 11.122 -3.713 1.00 47.86 71 MET B CA 1
ATOM 8296 C C . MET B 2 72 ? 55.710 10.717 -3.154 1.00 47.50 71 MET B C 1
ATOM 8297 O O . MET B 2 72 ? 56.746 11.043 -3.736 1.00 47.43 71 MET B O 1
ATOM 8302 N N . MET B 2 73 ? 55.699 10.004 -2.031 1.00 47.06 72 MET B N 1
ATOM 8303 C CA . MET B 2 73 ? 56.922 9.564 -1.362 1.00 46.65 72 MET B CA 1
ATOM 8304 C C . MET B 2 73 ? 57.396 8.186 -1.810 1.00 46.76 72 MET B C 1
ATOM 8305 O O . MET B 2 73 ? 58.530 7.797 -1.529 1.00 46.67 72 MET B O 1
ATOM 8310 N N . ALA B 2 74 ? 56.524 7.455 -2.497 1.00 46.96 73 ALA B N 1
ATOM 8311 C CA . ALA B 2 74 ? 56.784 6.064 -2.866 1.00 47.17 73 ALA B CA 1
ATOM 8312 C C . ALA B 2 74 ? 57.788 5.912 -4.012 1.00 47.30 73 ALA B C 1
ATOM 8313 O O . ALA B 2 74 ? 57.813 6.725 -4.935 1.00 47.16 73 ALA B O 1
ATOM 8315 N N . ARG B 2 75 ? 58.608 4.862 -3.926 1.00 47.66 74 ARG B N 1
ATOM 8316 C CA . ARG B 2 75 ? 59.609 4.513 -4.943 1.00 48.13 74 ARG B CA 1
ATOM 8317 C C . ARG B 2 75 ? 59.598 3.015 -5.256 1.00 48.32 74 ARG B C 1
ATOM 8318 O O . ARG B 2 75 ? 58.912 2.238 -4.587 1.00 48.40 74 ARG B O 1
ATOM 8326 N N . LYS B 2 76 ? 60.370 2.618 -6.267 1.00 48.55 75 LYS B N 1
ATOM 8327 C CA . LYS B 2 76 ? 60.543 1.204 -6.600 1.00 48.74 75 LYS B CA 1
ATOM 8328 C C . LYS B 2 76 ? 61.834 0.671 -5.983 1.00 48.82 75 LYS B C 1
ATOM 8329 O O . LYS B 2 76 ? 62.021 0.730 -4.763 1.00 48.84 75 LYS B O 1
ATOM 8331 N N . ASP B 2 81 ? 66.541 -0.441 1.014 1.00 59.05 80 ASP B N 1
ATOM 8332 C CA . ASP B 2 81 ? 66.975 0.951 0.903 1.00 59.07 80 ASP B CA 1
ATOM 8333 C C . ASP B 2 81 ? 66.400 1.833 2.016 1.00 59.05 80 ASP B C 1
ATOM 8334 O O . ASP B 2 81 ? 66.963 2.884 2.334 1.00 59.10 80 ASP B O 1
ATOM 8336 N N . SER B 2 82 ? 65.285 1.399 2.602 1.00 58.98 81 SER B N 1
ATOM 8337 C CA . SER B 2 82 ? 64.622 2.148 3.671 1.00 58.96 81 SER B CA 1
ATOM 8338 C C . SER B 2 82 ? 65.451 2.202 4.954 1.00 59.00 81 SER B C 1
ATOM 8339 O O . SER B 2 82 ? 65.365 3.171 5.711 1.00 59.01 81 SER B O 1
ATOM 8342 N N . GLU B 2 83 ? 66.243 1.156 5.193 1.00 59.06 82 GLU B N 1
ATOM 8343 C CA . GLU B 2 83 ? 67.085 1.060 6.390 1.00 59.10 82 GLU B CA 1
ATOM 8344 C C . GLU B 2 83 ? 68.141 2.169 6.458 1.00 59.09 82 GLU B C 1
ATOM 8345 O O . GLU B 2 83 ? 68.488 2.641 7.547 1.00 59.14 82 GLU B O 1
ATOM 8347 N N . GLU B 2 84 ? 68.639 2.580 5.292 1.00 58.96 83 GLU B N 1
ATOM 8348 C CA . GLU B 2 84 ? 69.613 3.666 5.198 1.00 58.84 83 GLU B CA 1
ATOM 8349 C C . GLU B 2 84 ? 68.946 5.033 5.342 1.00 58.76 83 GLU B C 1
ATOM 8350 O O . GLU B 2 84 ? 69.608 6.016 5.686 1.00 58.84 83 GLU B O 1
ATOM 8352 N N . GLU B 2 85 ? 67.641 5.090 5.079 1.00 58.66 84 GLU B N 1
ATOM 8353 C CA . GLU B 2 85 ? 66.867 6.326 5.239 1.00 58.48 84 GLU B CA 1
ATOM 8354 C C . GLU B 2 85 ? 66.730 6.714 6.714 1.00 58.49 84 GLU B C 1
ATOM 8355 O O . GLU B 2 85 ? 66.852 7.892 7.069 1.00 58.55 84 GLU B O 1
ATOM 8361 N N . ILE B 2 86 ? 66.489 5.716 7.563 1.00 58.38 85 ILE B N 1
ATOM 8362 C CA . ILE B 2 86 ? 66.427 5.911 9.014 1.00 58.35 85 ILE B CA 1
ATOM 8363 C C . ILE B 2 86 ? 67.781 6.386 9.565 1.00 58.40 85 ILE B C 1
ATOM 8364 O O . ILE B 2 86 ? 67.838 7.288 10.409 1.00 58.25 85 ILE B O 1
ATOM 8369 N N . ARG B 2 87 ? 68.862 5.782 9.068 1.00 58.45 86 ARG B N 1
ATOM 8370 C CA . ARG B 2 87 ? 70.225 6.169 9.444 1.00 58.54 86 ARG B CA 1
ATOM 8371 C C . ARG B 2 87 ? 70.555 7.595 9.002 1.00 58.49 86 ARG B C 1
ATOM 8372 O O . ARG B 2 87 ? 71.319 8.303 9.666 1.00 58.38 86 ARG B O 1
ATOM 8374 N N . GLU B 2 88 ? 69.966 8.004 7.882 1.00 58.53 87 GLU B N 1
ATOM 8375 C CA . GLU B 2 88 ? 70.143 9.351 7.358 1.00 58.64 87 GLU B CA 1
ATOM 8376 C C . GLU B 2 88 ? 69.308 10.354 8.154 1.00 58.84 87 GLU B C 1
ATOM 8377 O O . GLU B 2 88 ? 69.690 11.520 8.290 1.00 58.87 87 GLU B O 1
ATOM 8383 N N . ALA B 2 89 ? 68.171 9.894 8.677 1.00 59.02 88 ALA B N 1
ATOM 8384 C CA . ALA B 2 89 ? 67.317 10.718 9.535 1.00 59.21 88 ALA B CA 1
ATOM 8385 C C . ALA B 2 89 ? 68.033 11.098 10.834 1.00 59.36 88 ALA B C 1
ATOM 8386 O O . ALA B 2 89 ? 67.921 12.234 11.299 1.00 59.30 88 ALA B O 1
ATOM 8388 N N . PHE B 2 90 ? 68.774 10.144 11.402 1.00 59.64 89 PHE B N 1
ATOM 8389 C CA . PHE B 2 90 ? 69.602 10.382 12.585 1.00 59.89 89 PHE B CA 1
ATOM 8390 C C . PHE B 2 90 ? 70.652 11.456 12.314 1.00 60.19 89 PHE B C 1
ATOM 8391 O O . PHE B 2 90 ? 70.909 12.309 13.167 1.00 60.18 89 PHE B O 1
ATOM 8393 N N . ARG B 2 91 ? 71.241 11.412 11.118 1.00 60.59 90 ARG B N 1
ATOM 8394 C CA . ARG B 2 91 ? 72.241 12.393 10.691 1.00 61.02 90 ARG B CA 1
ATOM 8395 C C . ARG B 2 91 ? 71.669 13.811 10.533 1.00 61.35 90 ARG B C 1
ATOM 8396 O O . ARG B 2 91 ? 72.426 14.787 10.481 1.00 61.33 90 ARG B O 1
ATOM 8398 N N . VAL B 2 92 ? 70.341 13.918 10.453 1.00 61.69 91 VAL B N 1
ATOM 8399 C CA . VAL B 2 92 ? 69.665 15.221 10.435 1.00 62.05 91 VAL B CA 1
ATOM 8400 C C . VAL B 2 92 ? 69.663 15.825 11.844 1.00 62.27 91 VAL B C 1
ATOM 8401 O O . VAL B 2 92 ? 69.701 17.048 12.005 1.00 62.26 91 VAL B O 1
ATOM 8405 N N . PHE B 2 93 ? 69.631 14.959 12.856 1.00 62.59 92 PHE B N 1
ATOM 8406 C CA . PHE B 2 93 ? 69.721 15.388 14.254 1.00 62.92 92 PHE B CA 1
ATOM 8407 C C . PHE B 2 93 ? 71.157 15.781 14.634 1.00 63.14 92 PHE B C 1
ATOM 8408 O O . PHE B 2 93 ? 71.372 16.798 15.305 1.00 63.08 92 PHE B O 1
ATOM 8410 N N . ASP B 2 94 ? 72.128 14.975 14.198 1.00 63.42 93 ASP B N 1
ATOM 8411 C CA . ASP B 2 94 ? 73.550 15.272 14.392 1.00 63.70 93 ASP B CA 1
ATOM 8412 C C . ASP B 2 94 ? 73.964 16.510 13.606 1.00 63.94 93 ASP B C 1
ATOM 8413 O O . ASP B 2 94 ? 73.944 16.504 12.373 1.00 64.04 93 ASP B O 1
ATOM 8418 N N . LYS B 2 95 ? 74.328 17.571 14.320 1.00 64.26 94 LYS B N 1
ATOM 8419 C CA . LYS B 2 95 ? 74.883 18.769 13.689 1.00 64.59 94 LYS B CA 1
ATOM 8420 C C . LYS B 2 95 ? 76.322 18.499 13.238 1.00 64.73 94 LYS B C 1
ATOM 8421 O O . LYS B 2 95 ? 76.723 18.897 12.141 1.00 64.79 94 LYS B O 1
ATOM 8423 N N . ASP B 2 96 ? 77.075 17.807 14.095 1.00 64.89 95 ASP B N 1
ATOM 8424 C CA . ASP B 2 96 ? 78.473 17.443 13.841 1.00 64.98 95 ASP B CA 1
ATOM 8425 C C . ASP B 2 96 ? 78.619 16.003 13.318 1.00 65.01 95 ASP B C 1
ATOM 8426 O O . ASP B 2 96 ? 79.221 15.781 12.263 1.00 65.04 95 ASP B O 1
ATOM 8431 N N . GLY B 2 97 ? 78.072 15.038 14.057 1.00 64.98 96 GLY B N 1
ATOM 8432 C CA . GLY B 2 97 ? 78.039 13.645 13.613 1.00 64.96 96 GLY B CA 1
ATOM 8433 C C . GLY B 2 97 ? 78.955 12.707 14.376 1.00 65.00 96 GLY B C 1
ATOM 8434 O O . GLY B 2 97 ? 79.758 11.992 13.772 1.00 65.08 96 GLY B O 1
ATOM 8435 N N . ASN B 2 98 ? 78.827 12.697 15.701 1.00 64.99 97 ASN B N 1
ATOM 8436 C CA . ASN B 2 98 ? 79.644 11.824 16.549 1.00 64.99 97 ASN B CA 1
ATOM 8437 C C . ASN B 2 98 ? 79.021 10.450 16.823 1.00 64.91 97 ASN B C 1
ATOM 8438 O O . ASN B 2 98 ? 79.738 9.462 17.006 1.00 64.97 97 ASN B O 1
ATOM 8443 N N . GLY B 2 99 ? 77.692 10.394 16.840 1.00 64.82 98 GLY B N 1
ATOM 8444 C CA . GLY B 2 99 ? 76.964 9.162 17.149 1.00 64.64 98 GLY B CA 1
ATOM 8445 C C . GLY B 2 99 ? 75.967 9.356 18.277 1.00 64.51 98 GLY B C 1
ATOM 8446 O O . GLY B 2 99 ? 75.255 8.423 18.659 1.00 64.39 98 GLY B O 1
ATOM 8447 N N . PHE B 2 100 ? 75.922 10.578 18.804 1.00 64.44 99 PHE B N 1
ATOM 8448 C CA . PHE B 2 100 ? 75.012 10.938 19.889 1.00 64.42 99 PHE B CA 1
ATOM 8449 C C . PHE B 2 100 ? 74.326 12.283 19.627 1.00 64.36 99 PHE B C 1
ATOM 8450 O O . PHE B 2 100 ? 74.924 13.194 19.042 1.00 64.28 99 PHE B O 1
ATOM 8452 N N . ILE B 2 101 ? 73.067 12.387 20.055 1.00 64.26 100 ILE B N 1
ATOM 8453 C CA . ILE B 2 101 ? 72.294 13.626 19.948 1.00 64.07 100 ILE B CA 1
ATOM 8454 C C . ILE B 2 101 ? 72.213 14.289 21.319 1.00 63.94 100 ILE B C 1
ATOM 8455 O O . ILE B 2 101 ? 71.846 13.648 22.311 1.00 63.88 100 ILE B O 1
ATOM 8460 N N . SER B 2 102 ? 72.566 15.570 21.363 1.00 63.76 101 SER B N 1
ATOM 8461 C CA . SER B 2 102 ? 72.544 16.341 22.601 1.00 63.66 101 SER B CA 1
ATOM 8462 C C . SER B 2 102 ? 71.301 17.225 22.679 1.00 63.49 101 SER B C 1
ATOM 8463 O O . SER B 2 102 ? 70.554 17.348 21.703 1.00 63.45 101 SER B O 1
ATOM 8466 N N . ALA B 2 103 ? 71.093 17.835 23.845 1.00 63.34 102 ALA B N 1
ATOM 8467 C CA . ALA B 2 103 ? 69.987 18.767 24.069 1.00 63.20 102 ALA B CA 1
ATOM 8468 C C . ALA B 2 103 ? 70.044 19.963 23.114 1.00 63.07 102 ALA B C 1
ATOM 8469 O O . ALA B 2 103 ? 69.013 20.399 22.595 1.00 63.02 102 ALA B O 1
ATOM 8471 N N . ALA B 2 104 ? 71.254 20.479 22.889 1.00 62.98 103 ALA B N 1
ATOM 8472 C CA . ALA B 2 104 ? 71.481 21.601 21.972 1.00 62.77 103 ALA B CA 1
ATOM 8473 C C . ALA B 2 104 ? 71.294 21.192 20.508 1.00 62.56 103 ALA B C 1
ATOM 8474 O O . ALA B 2 104 ? 70.894 22.013 19.675 1.00 62.59 103 ALA B O 1
ATOM 8476 N N . GLU B 2 105 ? 71.587 19.926 20.208 1.00 62.21 104 GLU B N 1
ATOM 8477 C CA . GLU B 2 105 ? 71.391 19.370 18.868 1.00 61.84 104 GLU B CA 1
ATOM 8478 C C . GLU B 2 105 ? 69.901 19.228 18.543 1.00 61.56 104 GLU B C 1
ATOM 8479 O O . GLU B 2 105 ? 69.449 19.649 17.473 1.00 61.45 104 GLU B O 1
ATOM 8481 N N . LEU B 2 106 ? 69.149 18.649 19.480 1.00 61.22 105 LEU B N 1
ATOM 8482 C CA . LEU B 2 106 ? 67.704 18.460 19.329 1.00 60.84 105 LEU B CA 1
ATOM 8483 C C . LEU B 2 106 ? 66.926 19.778 19.355 1.00 60.58 105 LEU B C 1
ATOM 8484 O O . LEU B 2 106 ? 65.841 19.864 18.788 1.00 60.53 105 LEU B O 1
ATOM 8486 N N . ARG B 2 107 ? 67.485 20.796 20.008 1.00 60.31 106 ARG B N 1
ATOM 8487 C CA . ARG B 2 107 ? 66.879 22.131 20.043 1.00 60.11 106 ARG B CA 1
ATOM 8488 C C . ARG B 2 107 ? 66.934 22.809 18.674 1.00 59.94 106 ARG B C 1
ATOM 8489 O O . ARG B 2 107 ? 66.061 23.614 18.334 1.00 59.86 106 ARG B O 1
ATOM 8491 N N . HIS B 2 108 ? 67.961 22.473 17.897 1.00 59.83 107 HIS B N 1
ATOM 8492 C CA . HIS B 2 108 ? 68.133 23.010 16.550 1.00 59.76 107 HIS B CA 1
ATOM 8493 C C . HIS B 2 108 ? 67.056 22.506 15.586 1.00 59.48 107 HIS B C 1
ATOM 8494 O O . HIS B 2 108 ? 66.467 23.293 14.842 1.00 59.41 107 HIS B O 1
ATOM 8501 N N . VAL B 2 109 ? 66.791 21.200 15.612 1.00 59.18 108 VAL B N 1
ATOM 8502 C CA . VAL B 2 109 ? 65.740 20.618 14.772 1.00 58.99 108 VAL B CA 1
ATOM 8503 C C . VAL B 2 109 ? 64.342 21.071 15.219 1.00 58.88 108 VAL B C 1
ATOM 8504 O O . VAL B 2 109 ? 63.424 21.167 14.398 1.00 58.80 108 VAL B O 1
ATOM 8508 N N . MET B 2 110 ? 64.202 21.365 16.513 1.00 58.70 109 MET B N 1
ATOM 8509 C CA . MET B 2 110 ? 62.927 21.805 17.090 1.00 58.55 109 MET B CA 1
ATOM 8510 C C . MET B 2 110 ? 62.503 23.211 16.653 1.00 58.53 109 MET B C 1
ATOM 8511 O O . MET B 2 110 ? 61.310 23.487 16.530 1.00 58.44 109 MET B O 1
ATOM 8516 N N . THR B 2 111 ? 63.476 24.093 16.434 1.00 58.61 110 THR B N 1
ATOM 8517 C CA . THR B 2 111 ? 63.192 25.471 16.029 1.00 58.71 110 THR B CA 1
ATOM 8518 C C . THR B 2 111 ? 63.590 25.722 14.576 1.00 58.80 110 THR B C 1
ATOM 8519 O O . THR B 2 111 ? 62.852 25.378 13.650 1.00 58.85 110 THR B O 1
ATOM 8521 N N . THR B 2 118 ? 60.444 25.216 25.386 1.00 61.28 117 THR B N 1
ATOM 8522 C CA . THR B 2 118 ? 61.339 25.572 26.483 1.00 61.29 117 THR B CA 1
ATOM 8523 C C . THR B 2 118 ? 62.503 24.587 26.603 1.00 61.29 117 THR B C 1
ATOM 8524 O O . THR B 2 118 ? 62.355 23.395 26.306 1.00 61.20 117 THR B O 1
ATOM 8526 N N . ASP B 2 119 ? 63.654 25.102 27.040 1.00 61.30 118 ASP B N 1
ATOM 8527 C CA . ASP B 2 119 ? 64.873 24.303 27.199 1.00 61.26 118 ASP B CA 1
ATOM 8528 C C . ASP B 2 119 ? 64.711 23.144 28.184 1.00 61.21 118 ASP B C 1
ATOM 8529 O O . ASP B 2 119 ? 65.272 22.064 27.975 1.00 61.11 118 ASP B O 1
ATOM 8534 N N . GLU B 2 120 ? 63.939 23.375 29.246 1.00 61.17 119 GLU B N 1
ATOM 8535 C CA . GLU B 2 120 ? 63.649 22.345 30.242 1.00 61.18 119 GLU B CA 1
ATOM 8536 C C . GLU B 2 120 ? 62.872 21.186 29.623 1.00 61.15 119 GLU B C 1
ATOM 8537 O O . GLU B 2 120 ? 63.106 20.022 29.962 1.00 61.12 119 GLU B O 1
ATOM 8539 N N . GLU B 2 121 ? 61.958 21.517 28.710 1.00 61.08 120 GLU B N 1
ATOM 8540 C CA . GLU B 2 121 ? 61.163 20.518 27.994 1.00 60.96 120 GLU B CA 1
ATOM 8541 C C . GLU B 2 121 ? 62.035 19.670 27.070 1.00 61.03 120 GLU B C 1
ATOM 8542 O O . GLU B 2 121 ? 61.831 18.458 26.960 1.00 61.07 120 GLU B O 1
ATOM 8548 N N . VAL B 2 122 ? 63.008 20.310 26.421 1.00 60.97 121 VAL B N 1
ATOM 8549 C CA . VAL B 2 122 ? 63.968 19.606 25.570 1.00 60.95 121 VAL B CA 1
ATOM 8550 C C . VAL B 2 122 ? 64.801 18.606 26.375 1.00 60.95 121 VAL B C 1
ATOM 8551 O O . VAL B 2 122 ? 65.115 17.514 25.888 1.00 60.88 121 VAL B O 1
ATOM 8553 N N . ASP B 2 123 ? 65.146 18.983 27.608 1.00 60.95 122 ASP B N 1
ATOM 8554 C CA . ASP B 2 123 ? 65.858 18.096 28.529 1.00 60.96 122 ASP B CA 1
ATOM 8555 C C . ASP B 2 123 ? 65.000 16.886 28.905 1.00 60.93 122 ASP B C 1
ATOM 8556 O O . ASP B 2 123 ? 65.489 15.752 28.925 1.00 60.94 122 ASP B O 1
ATOM 8561 N N . GLU B 2 124 ? 63.721 17.138 29.188 1.00 60.86 123 GLU B N 1
ATOM 8562 C CA . GLU B 2 124 ? 62.757 16.080 29.507 1.00 60.83 123 GLU B CA 1
ATOM 8563 C C . GLU B 2 124 ? 62.532 15.155 28.314 1.00 60.77 123 GLU B C 1
ATOM 8564 O O . GLU B 2 124 ? 62.264 13.964 28.480 1.00 60.84 123 GLU B O 1
ATOM 8566 N N . MET B 2 125 ? 62.647 15.720 27.114 1.00 60.64 124 MET B N 1
ATOM 8567 C CA . MET B 2 125 ? 62.505 14.973 25.869 1.00 60.50 124 MET B CA 1
ATOM 8568 C C . MET B 2 125 ? 63.726 14.085 25.623 1.00 60.59 124 MET B C 1
ATOM 8569 O O . MET B 2 125 ? 63.588 12.931 25.204 1.00 60.45 124 MET B O 1
ATOM 8574 N N . ILE B 2 126 ? 64.912 14.630 25.898 1.00 60.67 125 ILE B N 1
ATOM 8575 C CA . ILE B 2 126 ? 66.169 13.895 25.756 1.00 60.77 125 ILE B CA 1
ATOM 8576 C C . ILE B 2 126 ? 66.257 12.723 26.735 1.00 60.86 125 ILE B C 1
ATOM 8577 O O . ILE B 2 126 ? 66.583 11.599 26.341 1.00 60.78 125 ILE B O 1
ATOM 8579 N N . ARG B 2 127 ? 65.946 12.997 28.002 1.00 61.03 126 ARG B N 1
ATOM 8580 C CA . ARG B 2 127 ? 66.020 12.000 29.074 1.00 61.23 126 ARG B CA 1
ATOM 8581 C C . ARG B 2 127 ? 65.097 10.795 28.861 1.00 61.40 126 ARG B C 1
ATOM 8582 O O . ARG B 2 127 ? 65.460 9.662 29.197 1.00 61.28 126 ARG B O 1
ATOM 8584 N N . GLU B 2 128 ? 63.916 11.044 28.293 1.00 61.69 127 GLU B N 1
ATOM 8585 C CA . GLU B 2 128 ? 62.896 10.004 28.113 1.00 61.96 127 GLU B CA 1
ATOM 8586 C C . GLU B 2 128 ? 63.234 8.989 27.019 1.00 62.16 127 GLU B C 1
ATOM 8587 O O . GLU B 2 128 ? 62.652 7.903 26.973 1.00 62.03 127 GLU B O 1
ATOM 8589 N N . ALA B 2 129 ? 64.169 9.352 26.144 1.00 62.59 128 ALA B N 1
ATOM 8590 C CA . ALA B 2 129 ? 64.646 8.453 25.095 1.00 63.03 128 ALA B CA 1
ATOM 8591 C C . ALA B 2 129 ? 65.890 7.676 25.530 1.00 63.34 128 ALA B C 1
ATOM 8592 O O . ALA B 2 129 ? 66.053 6.509 25.168 1.00 63.36 128 ALA B O 1
ATOM 8594 N N . ASP B 2 130 ? 66.753 8.334 26.305 1.00 63.76 129 ASP B N 1
ATOM 8595 C CA . ASP B 2 130 ? 68.015 7.756 26.791 1.00 64.21 129 ASP B CA 1
ATOM 8596 C C . ASP B 2 130 ? 67.800 6.485 27.628 1.00 64.42 129 ASP B C 1
ATOM 8597 O O . ASP B 2 130 ? 67.532 6.554 28.832 1.00 64.53 129 ASP B O 1
ATOM 8602 N N . ILE B 2 131 ? 67.925 5.330 26.977 1.00 64.65 130 ILE B N 1
ATOM 8603 C CA . ILE B 2 131 ? 67.689 4.040 27.630 1.00 64.92 130 ILE B CA 1
ATOM 8604 C C . ILE B 2 131 ? 68.894 3.574 28.460 1.00 65.19 130 ILE B C 1
ATOM 8605 O O . ILE B 2 131 ? 68.724 3.144 29.605 1.00 65.29 130 ILE B O 1
ATOM 8610 N N . ASP B 2 132 ? 70.099 3.676 27.895 1.00 65.49 131 ASP B N 1
ATOM 8611 C CA . ASP B 2 132 ? 71.316 3.220 28.580 1.00 65.71 131 ASP B CA 1
ATOM 8612 C C . ASP B 2 132 ? 71.693 4.089 29.787 1.00 65.87 131 ASP B C 1
ATOM 8613 O O . ASP B 2 132 ? 71.930 3.564 30.879 1.00 65.98 131 ASP B O 1
ATOM 8618 N N . GLY B 2 133 ? 71.739 5.408 29.591 1.00 66.00 132 GLY B N 1
ATOM 8619 C CA . GLY B 2 133 ? 72.004 6.351 30.683 1.00 66.10 132 GLY B CA 1
ATOM 8620 C C . GLY B 2 133 ? 73.116 7.361 30.445 1.00 66.16 132 GLY B C 1
ATOM 8621 O O . GLY B 2 133 ? 73.624 7.960 31.397 1.00 66.16 132 GLY B O 1
ATOM 8622 N N . ASP B 2 134 ? 73.487 7.563 29.181 1.00 66.19 133 ASP B N 1
ATOM 8623 C CA . ASP B 2 134 ? 74.597 8.455 28.820 1.00 66.19 133 ASP B CA 1
ATOM 8624 C C . ASP B 2 134 ? 74.217 9.943 28.798 1.00 66.19 133 ASP B C 1
ATOM 8625 O O . ASP B 2 134 ? 75.092 10.816 28.754 1.00 66.08 133 ASP B O 1
ATOM 8627 N N . GLY B 2 135 ? 72.916 10.226 28.835 1.00 66.19 134 GLY B N 1
ATOM 8628 C CA . GLY B 2 135 ? 72.416 11.597 28.741 1.00 66.11 134 GLY B CA 1
ATOM 8629 C C . GLY B 2 135 ? 72.392 12.084 27.303 1.00 66.07 134 GLY B C 1
ATOM 8630 O O . GLY B 2 135 ? 72.367 13.290 27.043 1.00 66.06 134 GLY B O 1
ATOM 8631 N N . GLN B 2 136 ? 72.409 11.133 26.372 1.00 65.98 135 GLN B N 1
ATOM 8632 C CA . GLN B 2 136 ? 72.337 11.417 24.943 1.00 65.90 135 GLN B CA 1
ATOM 8633 C C . GLN B 2 136 ? 71.733 10.217 24.217 1.00 65.82 135 GLN B C 1
ATOM 8634 O O . GLN B 2 136 ? 71.725 9.100 24.750 1.00 65.71 135 GLN B O 1
ATOM 8636 N N . VAL B 2 137 ? 71.235 10.455 23.003 1.00 65.70 136 VAL B N 1
ATOM 8637 C 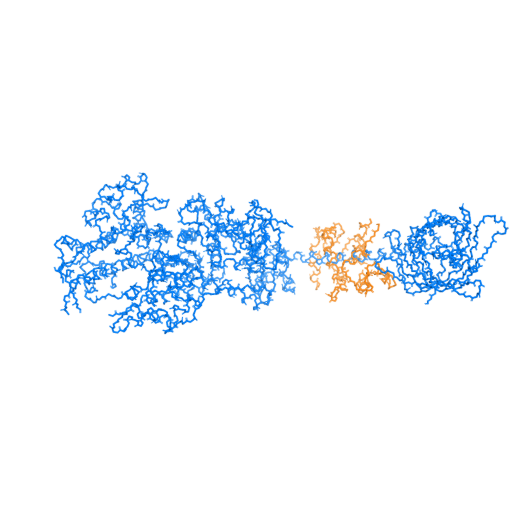CA . VAL B 2 137 ? 70.544 9.425 22.225 1.00 65.54 136 VAL B CA 1
ATOM 8638 C C . VAL B 2 137 ? 71.334 8.964 20.999 1.00 65.36 136 VAL B C 1
ATOM 8639 O O . VAL B 2 137 ? 71.668 9.763 20.117 1.00 65.26 136 VAL B O 1
ATOM 8641 N N . ASN B 2 138 ? 71.626 7.666 20.962 1.00 65.19 137 ASN B N 1
ATOM 8642 C CA . ASN B 2 138 ? 72.302 7.042 19.826 1.00 65.07 137 ASN B CA 1
ATOM 8643 C C . ASN B 2 138 ? 71.311 6.319 18.912 1.00 64.87 137 ASN B C 1
ATOM 8644 O O . ASN B 2 138 ? 70.124 6.212 19.240 1.00 64.85 137 ASN B O 1
ATOM 8649 N N . TYR B 2 139 ? 71.809 5.813 17.782 1.00 64.63 138 TYR B N 1
ATOM 8650 C CA . TYR B 2 139 ? 70.968 5.184 16.755 1.00 64.32 138 TYR B CA 1
ATOM 8651 C C . TYR B 2 139 ? 70.211 3.937 17.232 1.00 64.08 138 TYR B C 1
ATOM 8652 O O . TYR B 2 139 ? 69.001 3.825 17.014 1.00 64.05 138 TYR B O 1
ATOM 8661 N N . GLU B 2 140 ? 70.921 3.008 17.874 1.00 63.73 139 GLU B N 1
ATOM 8662 C CA . GLU B 2 140 ? 70.329 1.745 18.336 1.00 63.37 139 GLU B CA 1
ATOM 8663 C C . GLU B 2 140 ? 69.098 1.947 19.229 1.00 63.04 139 GLU B C 1
ATOM 8664 O O . GLU B 2 140 ? 68.303 1.022 19.421 1.00 63.08 139 GLU B O 1
ATOM 8666 N N . GLU B 2 141 ? 68.948 3.163 19.754 1.00 62.55 140 GLU B N 1
ATOM 8667 C CA . GLU B 2 141 ? 67.833 3.521 20.635 1.00 62.07 140 GLU B CA 1
ATOM 8668 C C . GLU B 2 141 ? 66.903 4.558 19.990 1.00 61.63 140 GLU B C 1
ATOM 8669 O O . GLU B 2 141 ? 65.770 4.752 20.438 1.00 61.64 140 GLU B O 1
ATOM 8675 N N . PHE B 2 142 ? 67.398 5.208 18.935 1.00 61.02 141 PHE B N 1
ATOM 8676 C CA . PHE B 2 142 ? 66.631 6.152 18.109 1.00 60.23 141 PHE B CA 1
ATOM 8677 C C . PHE B 2 142 ? 65.532 5.427 17.327 1.00 59.81 141 PHE B C 1
ATOM 8678 O O . PHE B 2 142 ? 64.477 5.999 17.055 1.00 59.77 141 PHE B O 1
ATOM 8686 N N . VAL B 2 143 ? 65.794 4.169 16.976 1.00 59.27 142 VAL B N 1
ATOM 8687 C CA . VAL B 2 143 ? 64.851 3.333 16.228 1.00 58.86 142 VAL B CA 1
ATOM 8688 C C . VAL B 2 143 ? 63.685 2.872 17.108 1.00 58.58 142 VAL B C 1
ATOM 8689 O O . VAL B 2 143 ? 62.529 2.884 16.668 1.00 58.47 142 VAL B O 1
ATOM 8693 N N . THR B 2 144 ? 64.002 2.469 18.341 1.00 58.29 143 THR B N 1
ATOM 8694 C CA . THR B 2 144 ? 63.007 1.982 19.307 1.00 57.90 143 THR B CA 1
ATOM 8695 C C . THR B 2 144 ? 61.885 2.996 19.527 1.00 57.58 143 THR B C 1
ATOM 8696 O O . THR B 2 144 ? 60.704 2.634 19.531 1.00 57.39 143 THR B O 1
ATOM 8698 N N . MET B 2 145 ? 62.271 4.261 19.696 1.00 57.25 144 MET B N 1
ATOM 8699 C CA . MET B 2 145 ? 61.331 5.370 19.850 1.00 56.95 144 MET B CA 1
ATOM 8700 C C . MET B 2 145 ? 60.426 5.531 18.626 1.00 56.92 144 MET B C 1
ATOM 8701 O O . MET B 2 145 ? 59.220 5.760 18.764 1.00 56.93 144 MET B O 1
ATOM 8706 N N . MET B 2 146 ? 61.015 5.398 17.438 1.00 56.81 145 MET B N 1
ATOM 8707 C CA . MET B 2 146 ? 60.299 5.559 16.174 1.00 56.61 145 MET B CA 1
ATOM 8708 C C . MET B 2 146 ? 59.242 4.479 15.938 1.00 56.55 145 MET B C 1
ATOM 8709 O O . MET B 2 146 ? 58.186 4.758 15.369 1.00 56.59 145 MET B O 1
ATOM 8714 N N . THR B 2 147 ? 59.526 3.254 16.372 1.00 56.50 146 THR B N 1
ATOM 8715 C CA . THR B 2 147 ? 58.573 2.151 16.235 1.00 56.51 146 THR B CA 1
ATOM 8716 C C . THR B 2 147 ? 57.989 1.746 17.589 1.00 56.51 146 THR B C 1
ATOM 8717 O O . THR B 2 147 ? 57.050 2.371 18.088 1.00 56.40 146 THR B O 1
#

Sequence (1123 aa):
GKPVWAPHPTDGFQVGNIVDIGPDSLTIEPLKTFLALINQVFPAEEDSKKDVEDNCSLMYLNEATLLHNIKVRYSKDRIYTYVANILIAVNPYFDIPKIYSSETIKSYQGKSLGTMPPHVFAIADKAFRDMKVLKLSQSIIVSGESGAGKTENTKFVLRYLTESYGTIDDRIVEANPLLEAFGNAKTVRNNNSSRFGKFVEIHFNEKSSVVGGFVSHYLLEKSRICVQGKEERNYHIFYRLCAGASEDIRERLHLSSPDNFRYLNRGCTRYFANKETDKQILQNRKSPEYLKAGSLKDPLLDDHGDFIRMCTAMKKIGLDDEEKLDLFRVVAGVLHLGNIDFEECNLKNKSTQALEYCAELLGLDQDDLRVSLTTRVKVPLKVEQANNARDALAKTVYSHLFDHVVNRVNQCFPFETSSYFIGVLDIAGFEYFEHNSFEQFCINYCNEKLQQFFNERILKEEQELYQKEGLGVNEVHYVDNQDCIDLIEARLVGILDILDEENRLPQPSDQHFTSAVHQKHKDHFRLSIPRKSKLAIHRNIRDDEGFIIRHFAGAVCYETTQFVEKNNDALHMSLESLICESRDKFIRELFESFISVGNKFKTQLNLLLDKLRSTGASFIRCIKPNLKMTSHHFEGAQILSQLQCSGMVSVLDLMQGGFPSRASFHELYNMYKKYMPDKLARLDPRLFCKALFKALGLNEIDYKFGLTKVFFRPGKFAEFDQIMKSDPDHLAELVKRVNHWLICSRWKKVQWCSLSVIKLKNKIKYRAEAVSKGEELFTGVVPILVELDGDVNGHKFSVSGEGEGDATYGKLTLKFICTTGKLPVPWPTLVTTFVQCFARYPDHMRQHDFFKSAMPEGYVQERTIFFKDDGNYKTRAEVKFEGDTLVNRIELKGIDFKEDGNILGHKLEYNYNSHNVYIMADKQKNGIKVNFKIRHNIEDGSVQLADHYQQNTPIGDGPVLLPDNHYLSYQSALSKDPNEKRDHMVLLEFVTAAGTEEQIAEFKEAFSLFDKDGDGTELGTVMRSLGQNPTEAELQDMINEVDADGNGTIDFPEFLTMMARKDSEEEIREAFRVFDKDGNGFISAAELRHVMTTDEEVDEMIREADIDGDGQVNYEEFVTMMT

Foldseek 3Di:
DDWKWAQDPWQRTAIFDWDADDDFWTWTVGCVTDIGGPVRIGHEQPDLQDADQELLPGPGFFLVNVLSNCLNCQLVVNQWGHPFQAIEGADQLADDPPCLDLVNLVVLAPDWPQPDGGDLSVNLNVQLCCCLQVVFFEEEEEAAFAPLQQVVSLLSSLVSLLSPFEPLSCLLNLLVLLLQQQQFWCDLFDRSFGQKWKKKKFFAANVRHTQFIAIDIGDGDQVLQQDDAQAIFRGLNLLLCLFAPDPVLCVLLVDFQQCLFNSGNNYHRAWAADPVSVVVGDPRHHDPCCVVPNHDYGNPDGSNVSSVSNVVSCVVLPHDPVVVSLLVLLSSLLRLLRLFAADVNFTDPVSPVSLVSNCVSLQFDSVLVRCLLAQPPHGGDDRVSSVVQSSLLSSLSSVLSSVVSSVVSSVSRDGDDGSYIYMYIGARRQDADLAAEPSNVLRLLLSLVSLQVCCVPQQVVQVVVCVVQVVPFDHFDDDRCVLLNCCADPPPLHLLNLLVVQLVDDHHDQLVSQVSSCVSCVPGPFKDAQCPDPDPSRNPQDSSQWIWGQGLLGIHIHGSPCVNVVQFSDRDPSSVVRQCPRPDPSSVVSNCVGDGSSVVNVVVSVVVVVVNVSGHYHYYYGFHQDSPSDRPRRRNSRRSSSCRSSCVSSSSVSLNSGFPDKDFLVVLQVLLLVQAPVPVNVDDSVVLVVLLLVVLPDDPSQWDRTNGMITGHRPCRVSRCLSPDNDPVSSNVSSVVSVVVVVVCVVVVVVVVVVVVVVVVVVVVQQVVLLVVLVVLQQAKAKEKEKEWEAAANDTWIKIKIDIAHLCQQKDWMKIFTPPAADQWDVVVCQVVVQSLRFHEDDVRSLARQQSSLPQQGKKKWKWKDWPPAKIKTKIKTWHDDPSHIYIYMYMYIDRGDCCDCTSVVFFDQFADKWKKKWAFPVVLGWIWIWTKGWTAGPVGDTTIMTMTMTMHHDDPGDGRGHHIWIKIKDKGWDDDPPDPGDMIIIIMHIYIDD/DVVVLVLVVVVVVVCVVVRPAFNCCVLCVLLPHPDDDPVPVVLLVPQPPVPPSGDHSVSVVVSPDDPCVVVVLVVSVVSLDPPDDFWHALVSNVSSVPPSVVSQVVQVVQPPPPPSTDGSVSSVVVVD

B-factor: mean 24.8, std 13.12, range [2.0, 66.21]

InterPro domains:
  IPR000786 Green fluorescent protein, GFP [PR01229] (3-27)
  IPR000786 Green fluorescent protein, GFP [PR01229] (28-48)
  IPR000786 Green fluorescent protein, GFP [PR01229] (49-69)
  IPR000786 Green fluorescent protein, GFP [PR01229] (70-85)
  IPR000786 Green fluorescent protein, GFP [PR01229] (86-108)
  IPR000786 Green fluorescent protein, GFP [PR01229] (109-129)
  IPR000786 Green fluorescent protein, GFP [PR01229] (130-149)
  IPR000786 Green fluorescent protein, GFP [PR01229] (150-171)
  IPR000786 Green fluorescent protein, GFP [PR01229] (173-192)
  IPR000786 Green fluorescent protein, GFP [PR01229] (193-211)
  IPR000786 Green fluorescent protein, GFP [PR01229] (214-237)
  IPR009017 Green fluorescent protein [G3DSA:2.40.155.10] (1-145)
  IPR009017 Green fluorescent protein [G3DSA:2.40.155.10] (146-238)
  IPR009017 Green fluorescent protein [SSF54511] (2-228)
  IPR011584 Green fluorescent protein-related [PF01353] (14-227)